Protein 3BZW (pdb70)

Nearest PDB structures (foldseek):
  3bzw-assembly3_F  TM=1.004E+00  e=1.629E-50  Bacteroides thetaiotaomicron VPI-5482
  3bzw-assembly1_A  TM=1.003E+00  e=1.807E-48  Bacteroides thetaiotaomicron VPI-5482
  7bxd-assembly1_A  TM=7.807E-01  e=1.929E-11  Collinsella aerofaciens ATCC 25986
  2qvc-assembly2_D  TM=4.920E-01  e=5.244E-02  Thermotoga maritima MSB8
  4wut-assembly1_A  TM=3.933E-01  e=1.556E+00  Allorhizobium ampelinum S4

B-factor: mean 10.1, std 5.98, range [1.0, 49.72]

Foldseek 3Di:
DDDQQQAQAEEEEEEALLQDCPNVHPQFDFLVNVCCVVRVYHYRYDYYHLDALLCLLVSLVVCCVPAVPRHQEYEHEQPNCQQVVQAADDQWDKDWDDDWDDDPHTDDIDIDIDGADPSHLNRSVVVNVVSNCVSCVPWAYEYEFYAQFAWAADDPVDTGHHQVDGHPNRHGSVSRRVSRVVVCVVPVHHYDHCRPQLPYLVVVPCQQWDDSVHGRGHGGNNSSNSNVSVVSSSPPHRPD/DDQQQAQAEEEEEEALLQDCPNVHPQFDFLVNVCCVVRVYHYDYDYYHLDALLCLLVSLVVCCVPQVVGHQEYEHEQPNCQQVVQAADDQWDKDWDDDWDDDPHTDDIDIDIDGADPRHLSNSVVVNVVSNCVSCVPWAYEYEFYAAFAWADDDPVDTGHHQVDGHPNRHGSVSRRVSRVVVCVVVPHHYDHCRPQLPYPVVVVCQQWDDPVHTRGHGGNVSSNSSVSVVSSSPDHRND/DDQQQALAEEEEEAALLQDCPNVHPQFDFLVNVCCVVRVYHYDYDYYHLDALLCLLVSLVVCCVPAVVGHQEYEHEQPSCQQVQQAADDQWDKDWDDDWDDDPHTDDTDIDIDGADPSHLNRSVVVNVVSNCVSCVPWAYEYEFYAQFAWADDDDPDTGHHQVDGHPNRHGSVSRRVSSVVCCVVVVHHYDHCNPQLPYPVVVPCQQWDDPVHTRGHGGNVVSNSNVSVVSSSPPHRPD/DDQQQAQAEEEEEEALQQDCPNVHPQFDFLVNVCCVVRVYHYDYDYYHLDALLCLLVSLVVCCVPQVPGHQEYEHEQPNCQQVQQAADDFWDKDWDDDFDDDPPTDGTDIDTDGADPSHLNRSVVVNVVSNCVSCVPWAYEYEFYAQFAWADDDPVDTGHHQVDGHPNRHGSVSRRVSRVVCCVVVVHHYDHCNPQLPYPVVVVCQQWDDPVHTRGHGGNVSSNSNVSVVSSSPPHRPD/DDQQQAQAEEEEEEELLQDCPNVHPQFDFLVNVCCVPRVYHYDYDYYHLDALLCLLVSLVVCCVPAVPGHQEYEYEQPSCQQVQQAADDQWDKDWDDDWDDDPHTDDIDIDIDGADPSHLSRSVNVNVVSNCVSCVPWAYEYEFAAAFAWAADDPVDTGHHQVDGHPNGHGSVSRRVSRVVVCVVVVHHYDHCNPQLPYPVVVVCQQCDDSVHGRGHGGNVSSNSNVSVVSSSPDHRPD/DDQQQAQAEEEEEEAPQQDPPLFDFLVNVCCVVRVYHYDYDYYHLDALLCLLVSLVVCCVPAVVGHLEYEYEQPSCQQVLQAADDQWDKDWDDDWDDDPHTDDIDIDIDGADPRHLSRSVNVNVVSNCVSCVPWAYEYEFYAAFAWADDDPVDTGHHQVDGHPNRHGSVSRRVSRVVVCVVVPHHYDHCNPQLPYPVVVVCQQWDDPVHTRGHGHNVSSNSNVSVVSSSPDHRPD

Radius of gyration: 35.02 Å; Cα contacts (8 Å, |Δi|>4): 3336; chains: 6; bounding box: 95×78×89 Å

CATH classification: 3.40.50.1110

Organism: Bacteroides thetaiotaomicron (strain ATCC 29148 / DSM 2079 / JCM 5827 / CCUG 10774 / NCTC 10582 / VPI-5482 / E50) (NCBI:txid226186)

Solvent-accessible surface area: 50795 Å² total

Secondary structure (DSSP, 8-state):
-PPPTTTT-EEEEE-STTT-TTTTGGG---HHHHHHHHH-PEEEE---TT--GGGHHHHHHHHHHHHTTT--EEEE--HHHHHTT-----SEEEEEEE---EE-----EEEEEEE---SSHHHHHHHHHHHHHHH-TTSEEEEEPPPP---EE-STTEEE--TTB--TTS--HHHHHHHHHHHIIIII--EE-HHHHT----GGGGGGEEETTTEEEEE-HHHHH-------GGGS-S--/---TTTT-EEEEE-STTT-TTTTGGGS--HHHHHHHHH--EEEE---TT--GGGHHHHHHHHHHHHTTT--EEEE--HHHHHTT-----SEEEEEEE---EE-----EEEEEEE--TTSHHHHHHHHHHHHHHH-TTSEEEEEPPPP---EE-STTEEE--TTB--TTS--HHHHHHHHHHHIIIII--EE-HHHHT----GGGGGGEEETTTEEEEE-HHHHH------GGGGS-S--/---TTTT-EEEEE-STTT-TTTTGGGS--HHHHHHHHH-PEEEE---TT--GGGHHHHHHHHHHHHTTT--EEEE--HHHHHTT-----SEEEEEEE---EE-----EEEEEEE--TTSHHHHHHHHHHHHHHH-TTSEEEEEPPPP---EE-STTEEE--TTB--TTS--HHHHHHHHHHHIIIII--EE-HHHHT----GGGGGGEEETTTEEEEE-HHHHH-------GGGS-S--/---TTTT-EEEEE-STTT-TTTTGGGS--HHHHHHHHH-PEEEE---TT--GGGHHHHHHHHHHHHTTT--EEEE--HHHHHTT-----SEEEEEEE---EE-----EEEEEEE--TTSHHHHHHHHHHHHHHH-TTSEEEEEPPPP---EE-STTEEE--TTB--TTS--HHHHHHHHHHHIIIII--EE-HHHHT----GGGGGGEEETTTEEEEE-HHHHH-------GGGS-S--/---TTTT-EEEEE-STTT-TTTTGGG---HHHHHHHHH-PEEEE---TT--GGGHHHHHHHHHHHHTTT--EEEE--HHHHHTT-----SEEEEEEE---EE-----EEEEEEE---SSHHHHHHHHHHHHHHH-TTSEEEEEPPPP---EEEETTEEE--TTB--TTS--HHHHHHHHHHHIIIII--EE-HHHHT----GGGGGGEEETTTEEEEE-HHHHH------GGGGS-S--/---TTTT-EEEEE-STTT-------HHHHHHHHH--EEEE---TT--GGGHHHHHHHHHHHHTTT--EEEE--HHHHHTT-----SEEEEEEE---EE-----EEEEEEE--TTSHHHHHHHHHHHHHHH-TTSEEEEEPPPP---EE-STTEEE--TTB--TTS--HHHHHHHHHHHIIIII--EE-HHHHT----GGGGGGEEETTTEEEEE-HHHHH-------GGGS-S--

InterPro domains:
  IPR013830 SGNH hydrolase-type esterase domain [PF13472] (51-268)
  IPR036514 SGNH hydrolase superfamily [G3DSA:3.40.50.1110] (39-285)
  IPR051532 Diverse Ester Hydrolysis Enzymes [PTHR30383] (6-278)

Structure (mmCIF, N/CA/C/O backbone):
data_3BZW
#
_entry.id   3BZW
#
_cell.length_a   104.225
_cell.length_b   107.548
_cell.length_c   144.919
_cell.angle_alpha   90.00
_cell.angle_beta   90.00
_cell.angle_gamma   90.00
#
_symmetry.space_group_name_H-M   'P 21 21 21'
#
loop_
_entity.id
_entity.type
_entity.pdbx_description
1 polymer 'Putative lipase'
2 non-polymer 'ACETATE ION'
3 non-polymer 'SULFATE ION'
4 water water
#
loop_
_atom_site.group_PDB
_atom_site.id
_atom_site.type_symbol
_atom_site.label_atom_id
_atom_site.label_alt_id
_atom_site.label_comp_id
_atom_site.label_asym_id
_atom_site.label_entity_id
_atom_site.label_seq_id
_atom_site.pdbx_PDB_ins_code
_atom_site.Cartn_x
_atom_site.Cartn_y
_atom_site.Cartn_z
_atom_site.occupancy
_atom_site.B_iso_or_equiv
_atom_site.auth_seq_id
_atom_site.auth_comp_id
_atom_site.auth_asym_id
_atom_site.auth_atom_id
_atom_site.pdbx_PDB_model_num
ATOM 1 N N . CYS A 1 19 ? -49.560 61.485 30.833 1.00 36.93 38 CYS A N 1
ATOM 2 C CA . CYS A 1 19 ? -48.991 61.976 32.121 1.00 37.45 38 CYS A CA 1
ATOM 3 C C . CYS A 1 19 ? -48.339 60.842 32.903 1.00 36.30 38 CYS A C 1
ATOM 4 O O . CYS A 1 19 ? -49.024 59.994 33.477 1.00 36.54 38 CYS A O 1
ATOM 7 N N . ILE A 1 20 ? -47.011 60.830 32.921 1.00 34.53 39 ILE A N 1
ATOM 8 C CA . ILE A 1 20 ? -46.267 59.805 33.641 1.00 32.31 39 ILE A CA 1
ATOM 9 C C . ILE A 1 20 ? -46.006 60.243 35.076 1.00 29.41 39 ILE A C 1
ATOM 10 O O . ILE A 1 20 ? -45.650 61.392 35.331 1.00 28.58 39 ILE A O 1
ATOM 15 N N . GLN A 1 21 ? -46.192 59.323 36.013 1.00 27.25 40 GLN A N 1
ATOM 16 C CA . GLN A 1 21 ? -45.962 59.616 37.420 1.00 25.04 40 GLN A CA 1
ATOM 17 C C . GLN A 1 21 ? -44.607 59.053 37.824 1.00 21.11 40 GLN A C 1
ATOM 18 O O . GLN A 1 21 ? -44.208 57.987 37.351 1.00 20.66 40 GLN A O 1
ATOM 24 N N . HIS A 1 22 ? -43.895 59.761 38.693 1.00 15.45 41 HIS A N 1
ATOM 25 C CA . HIS A 1 22 ? -42.589 59.287 39.127 1.00 11.94 41 HIS A CA 1
ATOM 26 C C . HIS A 1 22 ? -42.749 57.921 39.793 1.00 10.30 41 HIS A C 1
ATOM 27 O O . HIS A 1 22 ? -43.503 57.777 40.752 1.00 9.41 41 HIS A O 1
ATOM 34 N N . PRO A 1 23 ? -42.037 56.899 39.286 1.00 10.17 42 PRO A N 1
ATOM 35 C CA . PRO A 1 23 ? -42.093 55.531 39.818 1.00 9.53 42 PRO A CA 1
ATOM 36 C C . PRO A 1 23 ? -41.700 55.334 41.282 1.00 9.54 42 PRO A C 1
ATOM 37 O O . PRO A 1 23 ? -41.991 54.288 41.866 1.00 9.03 42 PRO A O 1
ATOM 41 N N . TRP A 1 24 ? -41.040 56.325 41.877 1.00 7.68 43 TRP A N 1
ATOM 42 C CA . TRP A 1 24 ? -40.623 56.217 43.273 1.00 7.77 43 TRP A CA 1
ATOM 43 C C . TRP A 1 24 ? -41.565 56.977 44.208 1.00 6.87 43 TRP A C 1
ATOM 44 O O . TRP A 1 24 ? -41.429 56.918 45.428 1.00 5.75 43 TRP A O 1
ATOM 55 N N . GLN A 1 25 ? -42.528 57.679 43.623 1.00 8.23 44 GLN A N 1
ATOM 56 C CA . GLN A 1 25 ? -43.501 58.451 44.386 1.00 9.94 44 GLN A CA 1
ATOM 57 C C . GLN A 1 25 ? -44.213 57.599 45.434 1.00 9.79 44 GLN A C 1
ATOM 58 O O . GLN A 1 25 ? -44.773 56.556 45.109 1.00 9.37 44 GLN A O 1
ATOM 64 N N . GLY A 1 26 ? -44.177 58.052 46.687 1.00 9.41 45 GLY A N 1
ATOM 65 C CA . GLY A 1 26 ? -44.842 57.349 47.775 1.00 9.99 45 GLY A CA 1
ATOM 66 C C . GLY A 1 26 ? -44.257 56.018 48.211 1.00 9.95 45 GLY A C 1
ATOM 67 O O . GLY A 1 26 ? -44.838 55.336 49.051 1.00 8.45 45 GLY A O 1
ATOM 68 N N . LYS A 1 27 ? -43.107 55.644 47.661 1.00 9.25 46 LYS A N 1
ATOM 69 C CA . LYS A 1 27 ? -42.490 54.371 48.013 1.00 8.64 46 LYS A CA 1
ATOM 70 C C . LYS A 1 27 ? -41.656 54.428 49.290 1.00 8.56 46 LYS A C 1
ATOM 71 O O . LYS A 1 27 ? -41.325 55.504 49.788 1.00 7.29 46 LYS A O 1
ATOM 77 N N . LYS A 1 28 ? -41.329 53.255 49.821 1.00 7.76 47 LYS A N 1
ATOM 78 C CA . LYS A 1 28 ? -40.523 53.171 51.027 1.00 8.04 47 LYS A CA 1
ATOM 79 C C . LYS A 1 28 ? -39.145 52.685 50.606 1.00 8.73 47 LYS A C 1
ATOM 80 O O . LYS A 1 28 ? -39.007 51.623 49.996 1.00 7.01 47 LYS A O 1
ATOM 86 N N . VAL A 1 29 ? -38.128 53.476 50.927 1.00 7.64 48 VAL A N 1
ATOM 87 C CA . VAL A 1 29 ? -36.764 53.158 50.526 1.00 6.70 48 VAL A CA 1
ATOM 88 C C . VAL A 1 29 ? -35.761 52.984 51.657 1.00 6.87 48 VAL A C 1
ATOM 89 O O . VAL A 1 29 ? -35.745 53.749 52.623 1.00 7.56 48 VAL A O 1
ATOM 93 N N . GLY A 1 30 ? -34.918 51.966 51.524 1.00 6.10 49 GLY A N 1
ATOM 94 C CA . GLY A 1 30 ? -33.888 51.727 52.515 1.00 7.26 49 GLY A CA 1
ATOM 95 C C . GLY A 1 30 ? -32.616 52.391 52.025 1.00 7.17 49 GLY A C 1
ATOM 96 O O . GLY A 1 30 ? -32.226 52.199 50.874 1.00 8.50 49 GLY A O 1
ATOM 97 N N . TYR A 1 31 ? -31.971 53.181 52.878 1.00 6.18 50 TYR A N 1
ATOM 98 C CA . TYR A 1 31 ? -30.742 53.862 52.484 1.00 6.00 50 TYR A CA 1
ATOM 99 C C . TYR A 1 31 ? -29.534 53.316 53.237 1.00 6.08 50 TYR A C 1
ATOM 100 O O . TYR A 1 31 ? -29.390 53.519 54.444 1.00 5.11 50 TYR A O 1
ATOM 109 N N . ILE A 1 32 ? -28.664 52.628 52.506 1.00 5.56 51 ILE A N 1
ATOM 110 C CA . ILE A 1 32 ? -27.465 52.024 53.072 1.00 4.80 51 ILE A CA 1
ATOM 111 C C . ILE A 1 32 ? -26.230 52.849 52.722 1.00 4.20 51 ILE A C 1
ATOM 112 O O . ILE A 1 32 ? -26.080 53.293 51.582 1.00 3.21 51 ILE A O 1
ATOM 117 N N . GLY A 1 33 ? -25.353 53.070 53.701 1.00 4.06 52 GLY A N 1
ATOM 118 C CA . GLY A 1 33 ? -24.152 53.843 53.422 1.00 4.42 52 GLY A CA 1
ATOM 119 C C . GLY A 1 33 ? -23.298 54.291 54.599 1.00 4.86 52 GLY A C 1
ATOM 120 O O . GLY A 1 33 ? -23.167 53.585 55.603 1.00 4.26 52 GLY A O 1
ATOM 121 N N . ASP A 1 34 ? -22.710 55.479 54.465 1.00 4.39 53 ASP A N 1
ATOM 122 C CA . ASP A 1 34 ? -21.836 56.032 55.493 1.00 5.43 53 ASP A CA 1
ATOM 123 C C . ASP A 1 34 ? -22.325 57.361 56.069 1.00 4.86 53 ASP A C 1
ATOM 124 O O . ASP A 1 34 ? -23.525 57.620 56.123 1.00 5.46 53 ASP A O 1
ATOM 129 N N . SER A 1 35 ? -21.391 58.205 56.500 1.00 5.79 54 SER A N 1
ATOM 130 C CA . SER A 1 35 ? -21.752 59.487 57.104 1.00 6.92 54 SER A CA 1
ATOM 131 C C . SER A 1 35 ? -22.551 60.420 56.201 1.00 6.97 54 SER A C 1
ATOM 132 O O . SER A 1 35 ? -23.359 61.217 56.683 1.00 7.32 54 SER A O 1
ATOM 135 N N . ILE A 1 36 ? -22.333 60.331 54.896 1.00 6.94 55 ILE A N 1
ATOM 136 C CA . ILE A 1 36 ? -23.051 61.199 53.972 1.00 6.73 55 ILE A CA 1
ATOM 137 C C . ILE A 1 36 ? -24.540 60.842 53.955 1.00 6.09 55 ILE A C 1
ATOM 138 O O . ILE A 1 36 ? -25.376 61.625 53.502 1.00 6.51 55 ILE A O 1
ATOM 143 N N . THR A 1 37 ? -24.862 59.668 54.488 1.00 4.84 56 THR A N 1
ATOM 144 C CA . THR A 1 37 ? -26.241 59.195 54.570 1.00 5.79 56 THR A CA 1
ATOM 145 C C . THR A 1 37 ? -26.736 59.231 56.029 1.00 7.06 56 THR A C 1
ATOM 146 O O . THR A 1 37 ? -27.931 59.396 56.289 1.00 8.85 56 THR A O 1
ATOM 150 N N . ASP A 1 38 ? -25.800 59.089 56.965 1.00 6.04 57 ASP A N 1
ATOM 151 C CA . ASP A 1 38 ? -26.082 59.092 58.407 1.00 6.09 57 ASP A CA 1
ATOM 152 C C . ASP A 1 38 ? -26.840 60.351 58.847 1.00 5.55 57 ASP A C 1
ATOM 153 O O . ASP A 1 38 ? -26.399 61.475 58.596 1.00 4.89 57 ASP A O 1
ATOM 158 N N . PRO A 1 39 ? -27.993 60.179 59.513 1.00 7.26 58 PRO A N 1
ATOM 159 C CA . PRO A 1 39 ? -28.771 61.337 59.972 1.00 8.40 58 PRO A CA 1
ATOM 160 C C . PRO A 1 39 ? -27.979 62.186 60.967 1.00 8.87 58 PRO A C 1
ATOM 161 O O . PRO A 1 39 ? -28.222 63.384 61.107 1.00 8.67 58 PRO A O 1
ATOM 165 N N . ASN A 1 40 ? -27.029 61.552 61.649 1.00 8.91 59 ASN A N 1
ATOM 166 C CA . ASN A 1 40 ? -26.211 62.216 62.662 1.00 11.71 59 ASN A CA 1
ATOM 167 C C . ASN A 1 40 ? -25.048 63.064 62.153 1.00 11.71 59 ASN A C 1
ATOM 168 O O . ASN A 1 40 ? -24.380 63.728 62.947 1.00 10.31 59 ASN A O 1
ATOM 173 N N . CYS A 1 4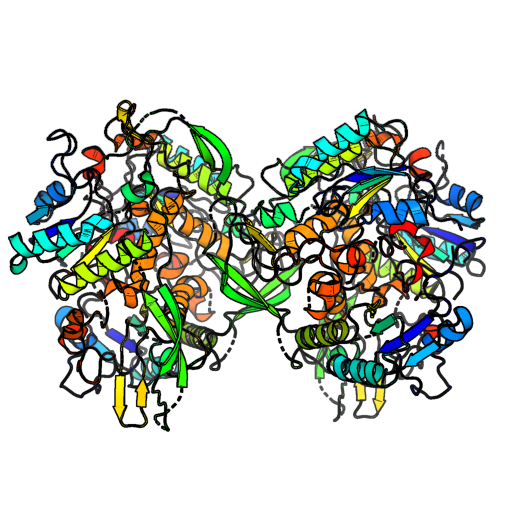1 ? -24.794 63.044 60.847 1.00 10.81 60 CYS A N 1
ATOM 174 C CA . CYS A 1 41 ? -23.682 63.817 60.295 1.00 10.38 60 CYS A CA 1
ATOM 175 C C . CYS A 1 41 ? -23.883 65.304 60.579 1.00 9.24 60 CYS A C 1
ATOM 176 O O . CYS A 1 41 ? -24.709 65.955 59.943 1.00 8.94 60 CYS A O 1
ATOM 179 N N . TYR A 1 42 ? -23.116 65.831 61.533 1.00 7.41 61 TYR A N 1
ATOM 180 C CA . TYR A 1 42 ? -23.211 67.233 61.947 1.00 7.38 61 TYR A CA 1
ATOM 181 C C . TYR A 1 42 ? -24.609 67.538 62.492 1.00 7.88 61 TYR A C 1
ATOM 182 O O . TYR A 1 42 ? -25.079 68.677 62.457 1.00 8.35 61 TYR A O 1
ATOM 191 N N . GLY A 1 43 ? -25.259 66.497 63.007 1.00 8.07 62 GLY A N 1
ATOM 192 C CA . GLY A 1 43 ? -26.589 66.638 63.571 1.00 8.68 62 GLY A CA 1
ATOM 193 C C . GLY A 1 43 ? -27.593 67.308 62.656 1.00 9.17 62 GLY A C 1
ATOM 194 O O . GLY A 1 43 ? -27.728 66.945 61.487 1.00 8.43 62 GLY A O 1
ATOM 195 N N . ASP A 1 44 ? -28.298 68.295 63.194 1.00 8.55 63 ASP A N 1
ATOM 196 C CA . ASP A 1 44 ? -29.302 69.019 62.430 1.00 10.65 63 ASP A CA 1
ATOM 197 C C . ASP A 1 44 ? -28.722 70.131 61.567 1.00 8.81 63 ASP A C 1
ATOM 198 O O . ASP A 1 44 ? -29.468 70.900 60.964 1.00 8.22 63 ASP A O 1
ATOM 203 N N . ASN A 1 45 ? -27.397 70.227 61.510 1.00 7.51 64 ASN A N 1
ATOM 204 C CA . ASN A 1 45 ? -26.769 71.255 60.690 1.00 6.99 64 ASN A CA 1
ATOM 205 C C . ASN A 1 45 ? -26.858 70.895 59.211 1.00 7.18 64 ASN A C 1
ATOM 206 O O . ASN A 1 45 ? -26.669 71.748 58.341 1.00 6.63 64 ASN A O 1
ATOM 211 N N . ILE A 1 46 ? -27.147 69.628 58.938 1.00 5.51 65 ILE A N 1
ATOM 212 C CA . ILE A 1 46 ? -27.265 69.145 57.568 1.00 5.88 65 ILE A CA 1
ATOM 213 C C . ILE A 1 46 ? -28.568 68.387 57.333 1.00 7.09 65 ILE A C 1
ATOM 214 O O . ILE A 1 46 ? -28.905 67.468 58.079 1.00 6.96 65 ILE A O 1
ATOM 219 N N . LYS A 1 47 ? -29.300 68.791 56.299 1.00 7.06 66 LYS A N 1
ATOM 220 C CA . LYS A 1 47 ? -30.535 68.113 55.921 1.00 7.72 66 LYS A CA 1
ATOM 221 C C . LYS A 1 47 ? -30.068 67.149 54.833 1.00 7.06 66 LYS A C 1
ATOM 222 O O . LYS A 1 47 ? -29.514 67.577 53.816 1.00 5.83 66 LYS A O 1
ATOM 228 N N . LYS A 1 48 ? -30.275 65.854 55.056 1.00 5.90 67 LYS A N 1
ATOM 229 C CA . LYS A 1 48 ? -29.823 64.832 54.112 1.00 6.82 67 LYS A CA 1
ATOM 230 C C . LYS A 1 48 ? -30.695 64.600 52.877 1.00 6.95 67 LYS A C 1
ATOM 231 O O . LYS A 1 48 ? -31.895 64.889 52.876 1.00 5.30 67 LYS A O 1
ATOM 237 N N . TYR A 1 49 ? -30.073 64.063 51.830 1.00 5.34 68 TYR A N 1
ATOM 238 C CA . TYR A 1 49 ? -30.763 63.821 50.570 1.00 5.70 68 TYR A CA 1
ATOM 239 C C . TYR A 1 49 ? -32.059 63.022 50.693 1.00 4.51 68 TYR A C 1
ATOM 240 O O . TYR A 1 49 ? -33.035 63.320 50.004 1.00 5.41 68 TYR A O 1
ATOM 249 N N . TRP A 1 50 ? -32.087 62.019 51.564 1.00 3.47 69 TRP A N 1
ATOM 250 C CA . TRP A 1 50 ? -33.302 61.227 51.721 1.00 5.72 69 TRP A CA 1
ATOM 251 C C . TRP A 1 50 ? -34.421 62.022 52.390 1.00 6.12 69 TRP A C 1
ATOM 252 O O . TRP A 1 50 ? -35.599 61.678 52.273 1.00 4.76 69 TRP A O 1
ATOM 263 N N . ASP A 1 51 ? -34.050 63.092 53.087 1.00 6.21 70 ASP A N 1
ATOM 264 C CA . ASP A 1 51 ? -35.030 63.938 53.757 1.00 8.80 70 ASP A CA 1
ATOM 265 C C . ASP A 1 51 ? -35.729 64.795 52.696 1.00 9.03 70 ASP A C 1
ATOM 266 O O . ASP A 1 51 ? -36.925 65.076 52.788 1.00 7.26 70 ASP A O 1
ATOM 271 N N . PHE A 1 52 ? -34.971 65.209 51.685 1.00 8.29 71 PHE A N 1
ATOM 272 C CA . PHE A 1 52 ? -35.529 66.005 50.599 1.00 7.27 71 PHE A CA 1
ATOM 273 C C . PHE A 1 52 ? -36.440 65.132 49.744 1.00 8.36 71 PHE A C 1
ATOM 274 O O . PHE A 1 52 ? -37.489 65.582 49.281 1.00 7.96 71 PHE A O 1
ATOM 282 N N . LEU A 1 53 ? -36.038 63.883 49.536 1.00 6.84 72 LEU A N 1
ATOM 283 C CA . LEU A 1 53 ? -36.839 62.962 48.739 1.00 7.67 72 LEU A CA 1
ATOM 284 C C . LEU A 1 53 ? -38.135 62.633 49.471 1.00 7.85 72 LEU A C 1
ATOM 285 O O . LEU A 1 53 ? -39.174 62.408 48.846 1.00 6.83 72 LEU A O 1
ATOM 290 N N . LYS A 1 54 ? -38.070 62.607 50.798 1.00 8.25 73 LYS A N 1
ATOM 291 C CA . LYS A 1 54 ? -39.252 62.336 51.604 1.00 10.08 73 LYS A CA 1
ATOM 292 C C . LYS A 1 54 ? -40.250 63.458 51.338 1.00 11.44 73 LYS A C 1
ATOM 293 O O . LYS A 1 54 ? -41.440 63.228 51.126 1.00 12.07 73 LYS A O 1
ATOM 299 N N . GLU A 1 55 ? -39.729 64.678 51.341 1.00 13.01 74 GLU A N 1
ATOM 300 C CA . GLU A 1 55 ? -40.499 65.896 51.121 1.00 15.30 74 GLU A CA 1
ATOM 301 C C . GLU A 1 55 ? -41.055 66.043 49.704 1.00 14.44 74 GLU A C 1
ATOM 302 O O . GLU A 1 55 ? -42.236 66.340 49.521 1.00 13.67 74 GLU A O 1
ATOM 308 N N . TRP A 1 56 ? -40.200 65.824 48.710 1.00 11.71 75 TRP A N 1
ATOM 309 C CA . TRP A 1 56 ? -40.586 65.980 47.311 1.00 10.40 75 TRP A CA 1
ATOM 310 C C . TRP A 1 56 ? -41.385 64.844 46.688 1.00 10.58 75 TRP A C 1
ATOM 311 O O . TRP A 1 56 ? -42.264 65.083 45.860 1.00 8.71 75 TRP A O 1
ATOM 322 N N . LEU A 1 57 ? -41.073 63.610 47.070 1.00 9.41 76 LEU A N 1
ATOM 323 C CA . LEU A 1 57 ? -41.751 62.455 46.494 1.00 9.53 76 LEU A CA 1
ATOM 324 C C . LEU A 1 57 ? -42.541 61.604 47.479 1.00 8.67 76 LEU A C 1
ATOM 325 O O . LEU A 1 57 ? -43.100 60.575 47.099 1.00 10.15 76 LEU A O 1
ATOM 330 N N . GLY A 1 58 ? -42.590 62.032 48.735 1.00 8.99 77 GLY A N 1
ATOM 331 C CA . GLY A 1 58 ? -43.323 61.27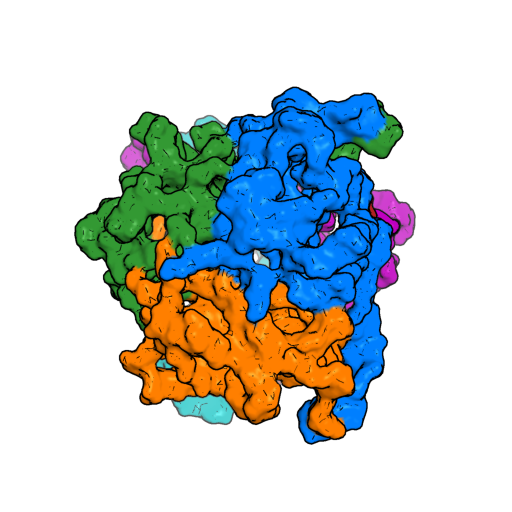9 49.738 1.00 8.66 77 GLY A CA 1
ATOM 332 C C . GLY A 1 58 ? -42.719 59.911 49.992 1.00 8.86 77 GLY A C 1
ATOM 333 O O . GLY A 1 58 ? -43.434 58.948 50.290 1.00 7.48 77 GLY A O 1
ATOM 334 N N . ILE A 1 59 ? -41.398 59.824 49.879 1.00 6.20 78 ILE A N 1
ATOM 335 C CA . ILE A 1 59 ? -40.686 58.566 50.085 1.00 6.36 78 ILE A CA 1
ATOM 336 C C . ILE A 1 59 ? -40.305 58.359 51.550 1.00 5.46 78 ILE A C 1
ATOM 337 O O . ILE A 1 59 ? -39.595 59.175 52.133 1.00 5.86 78 ILE A O 1
ATOM 342 N N . THR A 1 60 ? -40.786 57.267 52.143 1.00 6.48 79 THR A N 1
ATOM 343 C CA . THR A 1 60 ? -40.478 56.954 53.536 1.00 6.13 79 THR A CA 1
ATOM 344 C C . THR A 1 60 ? -39.062 56.393 53.595 1.00 6.71 79 THR A C 1
ATOM 345 O O . THR A 1 60 ? -38.753 55.392 52.952 1.00 6.87 79 THR A O 1
ATOM 349 N N . PRO A 1 61 ? -38.182 57.034 54.374 1.00 5.89 80 PRO A N 1
ATOM 350 C CA . PRO A 1 61 ? -36.804 56.554 54.467 1.00 7.15 80 PRO A CA 1
ATOM 351 C C . PRO A 1 61 ? -36.479 55.646 55.652 1.00 7.50 80 PRO A C 1
ATOM 352 O O . PRO A 1 61 ? -36.814 55.951 56.793 1.00 7.93 80 PRO A O 1
ATOM 356 N N . PHE A 1 62 ? -35.837 54.521 55.364 1.00 6.47 81 PHE A N 1
ATOM 357 C CA . PHE A 1 62 ? -35.385 53.601 56.399 1.00 6.37 81 PHE A CA 1
ATOM 358 C C . PHE A 1 62 ? -33.868 53.742 56.236 1.00 6.94 81 PHE A C 1
ATOM 359 O O . PHE A 1 62 ? -33.263 53.120 55.361 1.00 4.50 81 PHE A O 1
ATOM 367 N N . VAL A 1 63 ? -33.266 54.582 57.071 1.00 5.27 82 VAL A N 1
ATOM 368 C CA . VAL A 1 63 ? -31.836 54.872 56.978 1.00 7.69 82 VAL A CA 1
ATOM 369 C C . VAL A 1 63 ? -30.930 54.054 57.883 1.00 8.30 82 VAL A C 1
ATOM 370 O O . VAL A 1 63 ? -31.118 54.009 59.100 1.00 9.27 82 VAL A O 1
ATOM 374 N N . TYR A 1 64 ? -29.925 53.426 57.281 1.00 5.71 83 TYR A N 1
ATOM 375 C CA . TYR A 1 64 ? -28.992 52.601 58.029 1.00 6.54 83 TYR A CA 1
ATOM 376 C C . TYR A 1 64 ? -27.545 53.062 57.914 1.00 7.16 83 TYR A C 1
ATOM 377 O O . TYR A 1 64 ? -26.661 52.527 58.581 1.00 5.38 83 TYR A O 1
ATOM 386 N N . GLY A 1 65 ? -27.310 54.072 57.081 1.00 7.71 84 GLY A N 1
ATOM 387 C CA . GLY A 1 65 ? -25.960 54.582 56.920 1.00 6.47 84 GLY A CA 1
ATOM 388 C C . GLY A 1 65 ? -25.393 55.090 58.233 1.00 7.86 84 GLY A C 1
ATOM 389 O O . GLY A 1 65 ? -26.084 55.748 59.010 1.00 6.28 84 GLY A O 1
ATOM 390 N N . ILE A 1 66 ? -24.126 54.784 58.483 1.00 6.55 85 ILE A N 1
ATOM 391 C CA . ILE A 1 66 ? -23.465 55.213 59.707 1.00 7.22 85 ILE A CA 1
ATOM 392 C C . ILE A 1 66 ? -22.081 55.766 59.391 1.00 8.04 85 ILE A C 1
ATOM 393 O O . ILE A 1 66 ? -21.360 55.220 58.556 1.00 6.66 85 ILE A O 1
ATOM 398 N N . SER A 1 67 ? -21.721 56.848 60.070 1.00 8.75 86 SER A N 1
ATOM 399 C CA . SER A 1 67 ? -20.434 57.493 59.871 1.00 8.80 86 SER A CA 1
ATOM 400 C C . SER A 1 67 ? -19.256 56.528 59.906 1.00 9.05 86 SER A C 1
ATOM 401 O O . SER A 1 67 ? -19.145 55.697 60.811 1.00 6.76 86 SER A O 1
ATOM 404 N N . GLY A 1 68 ? -18.391 56.641 58.901 1.00 8.17 87 GLY A N 1
ATOM 405 C CA . GLY A 1 68 ? -17.202 55.810 58.823 1.00 8.16 87 GLY A CA 1
ATOM 406 C C . GLY A 1 68 ? -17.321 54.385 58.309 1.00 8.43 87 GLY A C 1
ATOM 407 O O . GLY A 1 68 ? -16.303 53.705 58.167 1.00 7.51 87 GLY A O 1
ATOM 408 N N . ARG A 1 69 ? -18.530 53.916 58.019 1.00 6.70 88 ARG A N 1
ATOM 409 C CA . ARG A 1 69 ? -18.679 52.546 57.540 1.00 6.06 88 ARG A CA 1
ATOM 410 C C . ARG A 1 69 ? -18.173 52.345 56.116 1.00 6.27 88 ARG A C 1
ATOM 411 O O . ARG A 1 69 ? -18.140 53.279 55.307 1.00 4.21 88 ARG A O 1
ATOM 419 N N . GLN A 1 70 ? -17.773 51.111 55.829 1.00 7.44 89 GLN A N 1
ATOM 420 C CA . GLN A 1 70 ? -17.236 50.735 54.525 1.00 7.61 89 GLN A CA 1
ATOM 421 C C . GLN A 1 70 ? -18.104 49.659 53.878 1.00 6.84 89 GLN A C 1
ATOM 422 O O . GLN A 1 70 ? -19.090 49.214 54.466 1.00 7.36 89 GLN A O 1
ATOM 428 N N . TRP A 1 71 ? -17.738 49.234 52.672 1.00 4.30 90 TRP A N 1
ATOM 429 C CA . TRP A 1 71 ? -18.519 48.218 51.979 1.00 4.71 90 TRP A CA 1
ATOM 430 C C . TRP A 1 71 ? -18.646 46.899 52.734 1.00 4.20 90 TRP A C 1
ATOM 431 O O . TRP A 1 71 ? -19.512 46.085 52.409 1.00 5.01 90 TRP A O 1
ATOM 442 N N . ASP A 1 72 ? -17.810 46.681 53.747 1.00 5.69 91 ASP A N 1
ATOM 443 C CA . ASP A 1 72 ? -17.896 45.433 54.506 1.00 7.39 91 ASP A CA 1
ATOM 444 C C . ASP A 1 72 ? -19.090 45.449 55.458 1.00 6.82 91 ASP A C 1
ATOM 445 O O . ASP A 1 72 ? -19.459 44.418 56.023 1.00 6.81 91 ASP A O 1
ATOM 450 N N . ASP A 1 73 ? -19.706 46.618 55.607 1.00 6.70 92 ASP A N 1
ATOM 451 C CA . ASP A 1 73 ? -20.850 46.777 56.498 1.00 7.79 92 ASP A CA 1
ATOM 452 C C . ASP A 1 73 ? -22.192 46.699 55.763 1.00 7.10 92 ASP A C 1
ATOM 453 O O . ASP A 1 73 ? -23.249 46.800 56.385 1.00 7.62 92 ASP A O 1
ATOM 458 N N . VAL A 1 74 ? -22.153 46.505 54.447 1.00 4.79 93 VAL A N 1
ATOM 459 C CA . VAL A 1 74 ? -23.383 46.428 53.659 1.00 5.90 93 VAL A CA 1
ATOM 460 C C . VAL A 1 74 ? -24.296 45.269 54.074 1.00 5.23 93 VAL A C 1
ATOM 461 O O . VAL A 1 74 ? -25.505 45.448 54.197 1.00 4.02 93 VAL A O 1
ATOM 465 N N . PRO A 1 75 ? -23.736 44.064 54.283 1.00 6.53 94 PRO A N 1
ATOM 466 C CA . PRO A 1 75 ? -24.584 42.939 54.691 1.00 6.09 94 PRO A CA 1
ATOM 467 C C . PRO A 1 75 ? -25.306 43.210 56.016 1.00 6.29 94 PRO A C 1
ATOM 468 O O . PRO A 1 75 ? -26.496 42.926 56.150 1.00 6.10 94 PRO A O 1
ATOM 472 N N . ARG A 1 76 ? -24.582 43.755 56.991 1.00 5.40 95 ARG A N 1
ATOM 473 C CA . ARG A 1 76 ? -25.168 44.049 58.299 1.00 7.42 95 ARG A CA 1
ATOM 474 C C . ARG A 1 76 ? -26.299 45.065 58.186 1.00 6.21 95 ARG A C 1
ATOM 475 O O . ARG A 1 76 ? -27.343 44.917 58.823 1.00 5.75 95 ARG A O 1
ATOM 483 N N . GLN A 1 77 ? -26.089 46.105 57.386 1.00 5.47 96 GLN A N 1
ATOM 484 C CA . GLN A 1 77 ? -27.123 47.115 57.216 1.00 5.15 96 GLN A CA 1
ATOM 485 C C . GLN A 1 77 ? -28.319 46.527 56.468 1.00 4.18 96 GLN A C 1
ATOM 486 O O . GLN A 1 77 ? -29.465 46.836 56.784 1.00 5.23 96 GLN A O 1
ATOM 492 N N . ALA A 1 78 ? -28.051 45.673 55.484 1.00 5.41 97 ALA A N 1
ATOM 493 C CA . ALA A 1 78 ? -29.126 45.050 54.715 1.00 6.39 97 ALA A CA 1
ATOM 494 C C . ALA A 1 78 ? -29.928 44.119 55.619 1.00 7.02 97 ALA A C 1
ATOM 495 O O . ALA A 1 78 ? -31.154 44.058 55.536 1.00 6.60 97 ALA A O 1
ATOM 497 N N . GLU A 1 79 ? -29.223 43.393 56.478 1.00 7.99 98 GLU A N 1
ATOM 498 C CA . GLU A 1 79 ? -29.863 42.465 57.408 1.00 9.39 98 GLU A CA 1
ATOM 499 C C . GLU A 1 79 ? -30.749 43.204 58.403 1.00 9.10 98 GLU A C 1
ATOM 500 O O . GLU A 1 79 ? -31.843 42.742 58.730 1.00 8.03 98 GLU A O 1
ATOM 506 N N . LYS A 1 80 ? -30.278 44.352 58.882 1.00 7.89 99 LYS A N 1
ATOM 507 C CA . LYS A 1 80 ? -31.048 45.127 59.842 1.00 9.90 99 LYS A CA 1
ATOM 508 C C . LYS A 1 80 ? -32.289 45.691 59.159 1.00 8.74 99 LYS A C 1
ATOM 509 O O . LYS A 1 80 ? -33.368 45.740 59.751 1.00 10.37 99 LYS A O 1
ATOM 515 N N . LEU A 1 81 ? -32.133 46.110 57.909 1.00 6.96 100 LEU A N 1
ATOM 516 C CA . LEU A 1 81 ? -33.247 46.644 57.138 1.00 7.16 100 LEU A CA 1
ATOM 517 C C . LEU A 1 81 ? -34.311 45.559 56.977 1.00 7.48 100 LEU A C 1
ATOM 518 O O . LEU A 1 81 ? -35.498 45.812 57.170 1.00 9.06 100 LEU A O 1
ATOM 523 N N . LYS A 1 82 ? -33.877 44.351 56.628 1.00 8.35 101 LYS A N 1
ATOM 524 C CA . LYS A 1 82 ? -34.790 43.223 56.442 1.00 9.44 101 LYS A CA 1
ATOM 525 C C . LYS A 1 82 ? -35.532 42.935 57.745 1.00 10.06 101 LYS A C 1
ATOM 526 O O . LYS A 1 82 ? -36.756 42.785 57.764 1.00 11.21 101 LYS A O 1
ATOM 532 N N . LYS A 1 83 ? -34.778 42.868 58.834 1.00 9.78 102 LYS A N 1
ATOM 533 C CA . LYS A 1 83 ? -35.340 42.591 60.150 1.00 11.80 102 LYS A CA 1
ATOM 534 C C . LYS A 1 83 ? -36.386 43.613 60.591 1.00 11.64 102 LYS A C 1
ATOM 535 O O . LYS A 1 83 ? -37.494 43.254 60.988 1.00 9.77 102 LYS A O 1
ATOM 541 N N . GLU A 1 84 ? -36.035 44.890 60.510 1.00 10.44 103 GLU A N 1
ATOM 542 C CA . GLU A 1 84 ? -36.935 45.943 60.957 1.00 11.29 103 GLU A CA 1
ATOM 543 C C . GLU A 1 84 ? -38.019 46.394 59.980 1.00 11.63 103 GLU A C 1
ATOM 544 O O . GLU A 1 84 ? -39.086 46.827 60.413 1.00 11.22 103 GLU A O 1
ATOM 550 N N . HIS A 1 85 ? -37.767 46.294 58.675 1.00 10.72 104 HIS A N 1
ATOM 551 C CA . HIS A 1 85 ? -38.753 46.742 57.690 1.00 11.33 104 HIS A CA 1
ATOM 552 C C . HIS A 1 85 ? -38.903 45.846 56.464 1.00 11.59 104 HIS A C 1
ATOM 553 O O . HIS A 1 85 ? -39.383 46.293 55.420 1.00 12.47 104 HIS A O 1
ATOM 560 N N . GLY A 1 86 ? -38.502 44.589 56.594 1.00 11.33 105 GLY A N 1
ATOM 561 C CA . GLY A 1 86 ? -38.591 43.663 55.480 1.00 14.27 105 GLY A CA 1
ATOM 562 C C . GLY A 1 86 ? -39.897 43.684 54.706 1.00 14.73 105 GLY A C 1
ATOM 563 O O . GLY A 1 86 ? -39.889 43.692 53.475 1.00 15.34 105 GLY A O 1
ATOM 564 N N . GLY A 1 87 ? -41.021 43.701 55.416 1.00 15.05 106 GLY A N 1
ATOM 565 C CA . GLY A 1 87 ? -42.308 43.696 54.743 1.00 15.04 106 GLY A CA 1
ATOM 566 C C . GLY A 1 87 ? -42.814 45.041 54.262 1.00 15.40 106 GLY A C 1
ATOM 567 O O . GLY A 1 87 ? -43.873 45.115 53.640 1.00 15.62 106 GLY A O 1
ATOM 568 N N . GLU A 1 88 ? -42.065 46.103 54.539 1.00 14.31 107 GLU A N 1
ATOM 569 C CA . GLU A 1 88 ? -42.466 47.451 54.134 1.00 15.71 107 GLU A CA 1
ATOM 570 C C . GLU A 1 88 ? -41.632 48.033 52.995 1.00 13.21 107 GLU A C 1
ATOM 571 O O . GLU A 1 88 ? -42.152 48.743 52.137 1.00 12.42 107 GLU A O 1
ATOM 577 N N . VAL A 1 89 ? -40.337 47.738 52.997 1.00 11.60 108 VAL A N 1
ATOM 578 C CA . VAL A 1 89 ? -39.431 48.295 51.992 1.00 9.19 108 VAL A CA 1
ATOM 579 C C . VAL A 1 89 ? -39.753 47.932 50.542 1.00 9.27 108 VAL A C 1
ATOM 580 O O . VAL A 1 89 ? -40.101 46.789 50.234 1.00 8.88 108 VAL A O 1
ATOM 584 N N . ASP A 1 90 ? -39.642 48.926 49.661 1.00 8.20 109 ASP A N 1
ATOM 585 C CA . ASP A 1 90 ? -39.915 48.756 48.233 1.00 8.44 109 ASP A CA 1
ATOM 586 C C . ASP A 1 90 ? -38.650 48.781 47.388 1.00 7.73 109 ASP A C 1
ATOM 587 O O . ASP A 1 90 ? -38.551 48.081 46.384 1.00 6.47 109 ASP A O 1
ATOM 592 N N . ALA A 1 91 ? -37.691 49.608 47.782 1.00 8.65 110 ALA A N 1
ATOM 593 C CA . ALA A 1 91 ? -36.439 49.717 47.039 1.00 7.94 110 ALA A CA 1
ATOM 594 C C . ALA A 1 91 ? -35.281 49.992 47.988 1.00 8.47 110 ALA A C 1
ATOM 595 O O . ALA A 1 91 ? -35.485 50.358 49.146 1.00 8.28 110 ALA A O 1
ATOM 597 N N . ILE A 1 92 ? -34.066 49.822 47.483 1.00 9.02 111 ILE A N 1
ATOM 598 C CA . ILE A 1 92 ? -32.868 50.017 48.286 1.00 9.14 111 ILE A CA 1
ATOM 599 C C . ILE A 1 92 ? -31.768 50.741 47.526 1.00 7.82 111 ILE A C 1
ATOM 600 O O . ILE A 1 92 ? -31.453 50.392 46.388 1.00 8.35 111 ILE A O 1
ATOM 605 N N . LEU A 1 93 ? -31.197 51.757 48.161 1.00 6.82 112 LEU A N 1
ATOM 606 C CA . LEU A 1 93 ? -30.096 52.507 47.574 1.00 6.94 112 LEU A CA 1
ATOM 607 C C . LEU A 1 93 ? -28.848 52.238 48.408 1.00 7.06 112 LEU A C 1
ATOM 608 O O . LEU A 1 93 ? -28.893 52.284 49.643 1.00 6.19 112 LEU A O 1
ATOM 613 N N . VAL A 1 94 ? -27.742 51.945 47.733 1.00 6.40 113 VAL A N 1
ATOM 614 C CA . VAL A 1 94 ? -26.479 51.676 48.408 1.00 5.82 113 VAL A CA 1
ATOM 615 C C . VAL A 1 94 ? -25.484 52.737 47.944 1.00 7.02 113 VAL A C 1
ATOM 616 O O . VAL A 1 94 ? -25.082 52.759 46.784 1.00 5.97 113 VAL A O 1
ATOM 620 N N . PHE A 1 95 ? -25.101 53.610 48.870 1.00 5.32 114 PHE A N 1
ATOM 621 C CA . PHE A 1 95 ? -24.192 54.728 48.612 1.00 5.33 114 PHE A CA 1
ATOM 622 C C . PHE A 1 95 ? -22.997 54.491 49.539 1.00 5.78 114 PHE A C 1
ATOM 623 O O . PHE A 1 95 ? -22.954 55.018 50.646 1.00 5.31 114 PHE A O 1
ATOM 639 N N . GLY A 1 97 ? -18.449 53.344 49.893 1.00 5.02 116 GLY A N 1
ATOM 640 C CA . GLY A 1 97 ? -17.153 53.162 49.266 1.00 4.84 116 GLY A CA 1
ATOM 641 C C . GLY A 1 97 ? -16.081 54.202 49.512 1.00 5.19 116 GLY A C 1
ATOM 642 O O . GLY A 1 97 ? -14.891 53.887 49.459 1.00 5.16 116 GLY A O 1
ATOM 643 N N . THR A 1 98 ? -16.476 55.437 49.789 1.00 3.81 117 THR A N 1
ATOM 644 C CA . THR A 1 98 ? -15.477 56.473 50.006 1.00 5.62 117 THR A CA 1
ATOM 645 C C . THR A 1 98 ? -14.571 56.151 51.201 1.00 5.88 117 THR A C 1
ATOM 646 O O . THR A 1 98 ? -13.395 56.518 51.214 1.00 6.85 117 THR A O 1
ATOM 650 N N . ASN A 1 99 ? -15.105 55.444 52.194 1.00 6.10 118 ASN A N 1
ATOM 651 C CA . ASN A 1 99 ? -14.301 55.085 53.356 1.00 6.83 118 ASN A CA 1
ATOM 652 C C . ASN A 1 99 ? -13.353 53.917 53.064 1.00 5.71 118 ASN A C 1
ATOM 653 O O . ASN A 1 99 ? -12.323 53.765 53.724 1.00 4.30 118 ASN A O 1
ATOM 658 N N . ASP A 1 100 ? -13.703 53.080 52.092 1.00 6.23 119 ASP A N 1
ATOM 659 C CA . ASP A 1 100 ? -12.822 51.975 51.719 1.00 5.06 119 ASP A CA 1
ATOM 660 C C . ASP A 1 100 ? -11.568 52.617 51.123 1.00 5.17 119 ASP A C 1
ATOM 661 O O . ASP A 1 100 ? -10.444 52.160 51.351 1.00 6.31 119 ASP A O 1
ATOM 666 N N . TYR A 1 101 ? -11.767 53.690 50.366 1.00 2.98 120 TYR A N 1
ATOM 667 C CA . TYR A 1 101 ? -10.640 54.402 49.771 1.00 4.79 120 TYR A CA 1
ATOM 668 C C . TYR A 1 101 ? -9.777 54.993 50.881 1.00 5.69 120 TYR A C 1
ATOM 669 O O . TYR A 1 101 ? -8.568 54.767 50.936 1.00 6.09 120 TYR A O 1
ATOM 678 N N . ASN A 1 102 ? -10.409 55.745 51.775 1.00 5.07 121 ASN A N 1
ATOM 679 C CA . ASN A 1 102 ? -9.686 56.384 52.866 1.00 5.24 121 ASN A CA 1
ATOM 680 C C . ASN A 1 102 ? -8.963 55.392 53.777 1.00 5.88 121 ASN A C 1
ATOM 681 O O . ASN A 1 102 ? -7.881 55.686 54.287 1.00 7.09 121 ASN A O 1
ATOM 686 N N . SER A 1 103 ? -9.549 54.215 53.964 1.00 5.48 122 SER A N 1
ATOM 687 C CA . SER A 1 103 ? -8.954 53.207 54.833 1.00 5.86 122 SER A CA 1
ATOM 688 C C . SER A 1 103 ? -7.988 52.260 54.123 1.00 5.77 122 SER A C 1
ATOM 689 O O . SER A 1 103 ? -7.601 51.224 54.671 1.00 6.71 122 SER A O 1
ATOM 692 N N . SER A 1 104 ? -7.604 52.626 52.905 1.00 5.42 123 SER A N 1
ATOM 693 C CA . SER A 1 104 ? -6.666 51.844 52.099 1.00 5.27 123 SER A CA 1
ATOM 694 C C . SER A 1 104 ? -7.023 50.368 51.941 1.00 5.68 123 SER A C 1
ATOM 695 O O . SER A 1 104 ? -6.163 49.498 52.100 1.00 5.68 123 SER A O 1
ATOM 698 N N . VAL A 1 105 ? -8.283 50.087 51.625 1.00 4.69 124 VAL A N 1
ATOM 699 C CA . VAL A 1 105 ? -8.733 48.713 51.415 1.00 6.00 124 VAL A CA 1
ATOM 700 C C . VAL A 1 105 ? -8.263 48.280 50.026 1.00 6.50 124 VAL A C 1
ATOM 701 O O . VAL A 1 105 ? -8.665 48.866 49.023 1.00 6.44 124 VAL A O 1
ATOM 705 N N . PRO A 1 106 ? -7.409 47.246 49.947 1.00 6.30 125 PRO A N 1
ATOM 706 C CA . PRO A 1 106 ? -6.926 46.789 48.640 1.00 6.01 125 PRO A CA 1
ATOM 707 C C . PRO A 1 106 ? -8.090 46.447 47.712 1.00 5.98 125 PRO A C 1
ATOM 708 O O . PRO A 1 106 ? -9.087 45.865 48.143 1.00 5.74 125 PRO A O 1
ATOM 712 N N . ILE A 1 107 ? -7.960 46.815 46.442 1.00 5.28 126 ILE A N 1
ATOM 713 C CA . ILE A 1 107 ? -9.002 46.563 45.449 1.00 6.49 126 ILE A CA 1
ATOM 714 C C . ILE A 1 107 ? -9.253 45.066 45.272 1.00 7.71 126 ILE A C 1
ATOM 715 O O . ILE A 1 107 ? -10.403 44.616 45.241 1.00 7.34 126 ILE A O 1
ATOM 720 N N . GLY A 1 108 ? -8.175 44.299 45.159 1.00 7.71 127 GLY A N 1
ATOM 721 C CA . GLY A 1 108 ? -8.306 42.860 45.013 1.00 8.05 127 GLY A CA 1
ATOM 722 C C . GLY A 1 108 ? -8.692 42.361 43.633 1.00 9.30 127 GLY A C 1
ATOM 723 O O . GLY A 1 108 ? -8.370 42.983 42.619 1.00 8.31 127 GLY A O 1
ATOM 724 N N . GLU A 1 109 ? -9.401 41.234 43.606 1.00 6.92 128 GLU A N 1
ATOM 725 C CA . GLU A 1 109 ? -9.826 40.603 42.362 1.00 8.30 128 GLU A CA 1
ATOM 726 C C . GLU A 1 109 ? -11.292 40.174 42.445 1.00 6.58 128 GLU A C 1
ATOM 727 O O . GLU A 1 109 ? -11.783 39.836 43.518 1.00 6.95 128 GLU A O 1
ATOM 733 N N . TRP A 1 110 ? -11.975 40.164 41.305 1.00 6.66 129 TRP A N 1
ATOM 734 C CA . TRP A 1 110 ? -13.384 39.772 41.261 1.00 6.87 129 TRP A CA 1
ATOM 735 C C . TRP A 1 110 ? -13.604 38.263 41.374 1.00 6.93 129 TRP A C 1
ATOM 736 O O . TRP A 1 110 ? -14.481 37.808 42.111 1.00 6.85 129 TRP A O 1
ATOM 747 N N . PHE A 1 111 ? -12.810 37.497 40.630 1.00 7.12 130 PHE A N 1
ATOM 748 C CA . PHE A 1 111 ? -12.934 36.040 40.596 1.00 7.68 130 PHE A CA 1
ATOM 749 C C . PHE A 1 111 ? -11.592 35.324 40.673 1.00 8.09 130 PHE A C 1
ATOM 750 O O . PHE A 1 111 ? -10.526 35.938 40.619 1.00 7.73 130 PHE A O 1
ATOM 758 N N . THR A 1 112 ? -11.680 34.001 40.778 1.00 8.24 131 THR A N 1
ATOM 759 C CA . THR A 1 112 ? -10.520 33.118 40.719 1.00 9.42 131 THR A CA 1
ATOM 760 C C . THR A 1 112 ? -10.975 32.220 39.560 1.00 9.40 131 THR A C 1
ATOM 761 O O . THR A 1 112 ? -12.180 32.099 39.317 1.00 7.04 131 THR A O 1
ATOM 765 N N . GLU A 1 113 ? -10.044 31.617 38.829 1.00 9.33 132 GLU A N 1
ATOM 766 C CA . GLU A 1 113 ? -10.428 30.758 37.707 1.00 11.50 132 GLU A CA 1
ATOM 767 C C . GLU A 1 113 ? -9.609 29.481 37.662 1.00 12.12 132 GLU A C 1
ATOM 768 O O . GLU A 1 113 ? -8.478 29.442 38.136 1.00 12.71 132 GLU A O 1
ATOM 774 N N . GLN A 1 114 ? -10.189 28.440 37.074 1.00 13.34 133 GLN A N 1
ATOM 775 C CA . GLN A 1 114 ? -9.505 27.164 36.919 1.00 14.06 133 GLN A CA 1
ATOM 776 C C . GLN A 1 114 ? -10.244 26.299 35.906 1.00 14.19 133 GLN A C 1
ATOM 777 O O . GLN A 1 114 ? -11.460 26.422 35.736 1.00 12.01 133 GLN A O 1
ATOM 783 N N . GLU A 1 115 ? -9.500 25.443 35.213 1.00 13.91 134 GLU A N 1
ATOM 784 C CA . GLU A 1 115 ? -10.101 24.556 34.227 1.00 14.95 134 GLU A CA 1
ATOM 785 C C . GLU A 1 115 ? -10.966 23.552 34.972 1.00 14.44 134 GLU A C 1
ATOM 786 O O . GLU A 1 115 ? -10.558 23.018 35.999 1.00 14.84 134 GLU A O 1
ATOM 792 N N . GLU A 1 116 ? -12.162 23.302 34.455 1.00 14.47 135 GLU A N 1
ATOM 793 C CA . GLU A 1 116 ? -13.084 22.362 35.078 1.00 14.17 135 GLU A CA 1
ATOM 794 C C . GLU A 1 116 ? -13.731 21.474 34.025 1.00 14.55 135 GLU A C 1
ATOM 795 O O . GLU A 1 116 ? -13.794 21.831 32.848 1.00 13.17 135 GLU A O 1
ATOM 801 N N . GLN A 1 117 ? -14.199 20.310 34.459 1.00 12.70 136 GLN A N 1
ATOM 802 C CA . GLN A 1 117 ? -14.886 19.382 33.576 1.00 14.26 136 GLN A CA 1
ATOM 803 C C . GLN A 1 117 ? -16.361 19.675 33.778 1.00 13.47 136 GLN A C 1
ATOM 804 O O . GLN A 1 117 ? -16.815 19.801 34.916 1.00 13.27 136 GLN A O 1
ATOM 810 N N . VAL A 1 118 ? -17.106 19.795 32.684 1.00 12.10 137 VAL A N 1
ATOM 811 C CA . VAL A 1 118 ? -18.531 20.084 32.774 1.00 11.21 137 VAL A CA 1
ATOM 812 C C . VAL A 1 118 ? -19.296 19.460 31.610 1.00 10.96 137 VAL A C 1
ATOM 813 O O . VAL A 1 118 ? -18.775 19.353 30.500 1.00 10.83 137 VAL A O 1
ATOM 817 N N . LEU A 1 119 ? -20.530 19.040 31.871 1.00 10.79 138 LEU A N 1
ATOM 818 C CA . LEU A 1 119 ? -21.363 18.456 30.825 1.00 11.10 138 LEU A CA 1
ATOM 819 C C . LEU A 1 119 ? -21.864 19.558 29.907 1.00 10.55 138 LEU A C 1
ATOM 820 O O . LEU A 1 119 ? -22.354 20.589 30.365 1.00 10.85 138 LEU A O 1
ATOM 825 N N . SER A 1 120 ? -21.734 19.334 28.605 1.00 10.21 139 SER A N 1
ATOM 826 C CA . SER A 1 120 ? -22.177 20.300 27.619 1.00 9.82 139 SER A CA 1
ATOM 827 C C . SER A 1 120 ? -22.684 19.555 26.388 1.00 10.19 139 SER A C 1
ATOM 828 O O . SER A 1 120 ? -22.177 18.488 26.051 1.00 8.63 139 SER A O 1
ATOM 831 N N . ALA A 1 121 ? -23.688 20.118 25.725 1.00 8.21 140 ALA A N 1
ATOM 832 C CA . ALA A 1 121 ? -24.252 19.494 24.535 1.00 9.53 140 ALA A CA 1
ATOM 833 C C . ALA A 1 121 ? -24.841 20.549 23.616 1.00 9.19 140 ALA A C 1
ATOM 834 O O . ALA A 1 121 ? -25.592 21.419 24.057 1.00 8.49 140 ALA A O 1
ATOM 836 N N . HIS A 1 122 ? -24.493 20.464 22.338 1.00 10.74 141 HIS A N 1
ATOM 837 C CA . HIS A 1 122 ? -24.978 21.412 21.343 1.00 11.62 141 HIS A CA 1
ATOM 838 C C . HIS A 1 122 ? -25.338 20.690 20.045 1.00 12.25 141 HIS A C 1
ATOM 839 O O . HIS A 1 122 ? -24.818 21.010 18.974 1.00 12.25 141 HIS A O 1
ATOM 846 N N . GLY A 1 123 ? -26.227 19.707 20.153 1.00 11.54 142 GLY A N 1
ATOM 847 C CA . GLY A 1 123 ? -26.656 18.967 18.981 1.00 11.87 142 GLY A CA 1
ATOM 848 C C . GLY A 1 123 ? -26.393 17.480 19.072 1.00 12.56 142 GLY A C 1
ATOM 849 O O . GLY A 1 123 ? -27.134 16.674 18.506 1.00 12.35 142 GLY A O 1
ATOM 850 N N . GLU A 1 124 ? -25.329 17.114 19.777 1.00 11.94 143 GLU A N 1
ATOM 851 C CA . GLU A 1 124 ? -24.977 15.714 19.945 1.00 13.97 143 GLU A CA 1
ATOM 852 C C . GLU A 1 124 ? -25.092 15.340 21.418 1.00 13.64 143 GLU A C 1
ATOM 853 O O . GLU A 1 124 ? -25.222 16.215 22.276 1.00 11.96 143 GLU A O 1
ATOM 867 N N . LYS A 1 126 ? -24.751 14.769 25.131 1.00 13.52 145 LYS A N 1
ATOM 868 C CA . LYS A 1 126 ? -23.944 15.492 26.103 1.00 13.46 145 LYS A CA 1
ATOM 869 C C . LYS A 1 126 ? -22.729 14.686 26.531 1.00 15.23 145 LYS A C 1
ATOM 870 O O . LYS A 1 126 ? -22.779 13.459 26.632 1.00 12.90 145 LYS A O 1
ATOM 876 N N . LYS A 1 127 ? -21.631 15.388 26.775 1.00 15.30 146 LYS A N 1
ATOM 877 C CA . LYS A 1 127 ? -20.408 14.743 27.214 1.00 16.86 146 LYS A CA 1
ATOM 878 C C . LYS A 1 127 ? -19.590 15.731 28.022 1.00 16.54 146 LYS A C 1
ATOM 879 O O . LYS A 1 127 ? -19.796 16.941 27.935 1.00 14.55 146 LYS A O 1
ATOM 893 N N . VAL A 1 129 ? -16.720 18.094 28.995 1.00 14.83 148 VAL A N 1
ATOM 894 C CA . VAL A 1 129 ? -15.791 18.937 28.253 1.00 14.38 148 VAL A CA 1
ATOM 895 C C . VAL A 1 129 ? -15.023 19.838 29.214 1.00 13.73 148 VAL A C 1
ATOM 896 O O . VAL A 1 129 ? -15.489 20.120 30.319 1.00 13.19 148 VAL A O 1
ATOM 900 N N . THR A 1 130 ? -13.845 20.285 28.790 1.00 12.03 149 THR A N 1
ATOM 901 C CA . THR A 1 130 ? -13.019 21.150 29.620 1.00 11.67 149 THR A CA 1
ATOM 902 C C . THR A 1 130 ? -13.312 22.619 29.343 1.00 10.52 149 THR A C 1
ATOM 903 O O . THR A 1 130 ? -13.179 23.084 28.214 1.00 11.15 149 THR A O 1
ATOM 907 N N . ARG A 1 131 ? -13.708 23.346 30.383 1.00 10.78 150 ARG A N 1
ATOM 908 C CA . ARG A 1 131 ? -14.019 24.765 30.249 1.00 8.62 150 ARG A CA 1
ATOM 909 C C . ARG A 1 131 ? -13.501 25.538 31.451 1.00 8.91 150 ARG A C 1
ATOM 910 O O . ARG A 1 131 ? -13.566 25.057 32.584 1.00 9.08 150 ARG A O 1
ATOM 918 N N . LYS A 1 132 ? -12.976 26.735 31.209 1.00 9.59 151 LYS A N 1
ATOM 919 C CA . LYS A 1 132 ? -12.487 27.552 32.308 1.00 9.65 151 LYS A CA 1
ATOM 920 C C . LYS A 1 132 ? -13.713 28.018 33.088 1.00 9.83 151 LYS A C 1
ATOM 921 O O . LYS A 1 132 ? -14.681 28.500 32.497 1.00 10.10 151 LYS A O 1
ATOM 927 N N . LYS A 1 133 ? -13.680 27.853 34.407 1.00 8.16 152 LYS A N 1
ATOM 928 C CA . LYS A 1 133 ? -14.791 28.256 35.262 1.00 8.16 152 LYS A CA 1
ATOM 929 C C . LYS A 1 133 ? -14.301 29.300 36.253 1.00 8.11 152 LYS A C 1
ATOM 930 O O . LYS A 1 133 ? -13.198 29.181 36.794 1.00 8.25 152 LYS A O 1
ATOM 936 N N . ARG A 1 134 ? -15.115 30.324 36.488 1.00 7.40 153 ARG A N 1
ATOM 937 C CA . ARG A 1 134 ? -14.746 31.376 37.426 1.00 7.16 153 ARG A CA 1
ATOM 938 C C . ARG A 1 134 ? -15.608 31.304 38.682 1.00 8.17 153 ARG A C 1
ATOM 939 O O . ARG A 1 134 ? -16.776 30.906 38.631 1.00 7.38 153 ARG A O 1
ATOM 947 N N . THR A 1 135 ? -15.015 31.685 39.807 1.00 6.90 154 THR A N 1
ATOM 948 C CA . THR A 1 135 ? -15.692 31.677 41.096 1.00 7.26 154 THR A CA 1
ATOM 949 C C . THR A 1 135 ? -15.450 33.022 41.770 1.00 6.09 154 THR A C 1
ATOM 950 O O . THR A 1 135 ? -14.312 33.448 41.920 1.00 4.87 154 THR A O 1
ATOM 954 N N . PRO A 1 136 ? -16.524 33.713 42.182 1.00 8.62 155 PRO A N 1
ATOM 955 C CA . PRO A 1 136 ? -16.319 35.009 42.832 1.00 7.57 155 PRO A CA 1
ATOM 956 C C . PRO A 1 136 ? -15.522 34.897 44.127 1.00 8.83 155 PRO A C 1
ATOM 957 O O . PRO A 1 136 ? -15.648 33.916 44.865 1.00 7.24 155 PRO A O 1
ATOM 961 N N . VAL A 1 137 ? -14.688 35.898 44.386 1.00 6.75 156 VAL A N 1
ATOM 962 C CA . VAL A 1 137 ? -13.888 35.918 45.601 1.00 7.92 156 VAL A CA 1
ATOM 963 C C . VAL A 1 137 ? -14.749 36.529 46.697 1.00 8.19 156 VAL A C 1
ATOM 964 O O . VAL A 1 137 ? -15.085 37.708 46.645 1.00 7.95 156 VAL A O 1
ATOM 976 N N . THR A 1 139 ? -14.497 37.670 50.069 1.00 8.63 158 THR A N 1
ATOM 977 C CA . THR A 1 139 ? -13.621 38.027 51.180 1.00 9.85 158 THR A CA 1
ATOM 978 C C . THR A 1 139 ? -13.816 39.482 51.569 1.00 9.08 158 THR A C 1
ATOM 979 O O . THR A 1 139 ? -14.137 40.320 50.729 1.00 7.61 158 THR A O 1
ATOM 983 N N . GLN A 1 140 ? -13.626 39.777 52.850 1.00 9.87 159 GLN A N 1
ATOM 984 C CA . GLN A 1 140 ? -13.761 41.141 53.343 1.00 9.91 159 GLN A CA 1
ATOM 985 C C . GLN A 1 140 ? -12.395 41.813 53.316 1.00 8.82 159 GLN A C 1
ATOM 986 O O . GLN A 1 140 ? -12.264 42.983 53.673 1.00 8.16 159 GLN A O 1
ATOM 992 N N . ASP A 1 141 ? -11.378 41.069 52.890 1.00 8.74 160 ASP A N 1
ATOM 993 C CA . ASP A 1 141 ? -10.020 41.603 52.834 1.00 9.97 160 ASP A CA 1
ATOM 994 C C . ASP A 1 141 ? -9.824 42.588 51.687 1.00 8.72 160 ASP A C 1
ATOM 995 O O . ASP A 1 141 ? -8.900 43.393 51.714 1.00 8.03 160 ASP A O 1
ATOM 1000 N N . THR A 1 142 ? -10.686 42.522 50.678 1.00 7.05 161 THR A N 1
ATOM 1001 C CA . THR A 1 142 ? -10.549 43.412 49.531 1.00 6.55 161 THR A CA 1
ATOM 1002 C C . THR A 1 142 ? -11.850 44.121 49.178 1.00 6.29 161 THR A C 1
ATOM 1003 O O . THR A 1 142 ? -12.931 43.700 49.587 1.00 6.08 161 THR A O 1
ATOM 1007 N N . TYR A 1 143 ? -11.731 45.198 48.407 1.00 5.31 162 TYR A N 1
ATOM 1008 C CA . TYR A 1 143 ? -12.885 45.989 47.999 1.00 3.79 162 TYR A CA 1
ATOM 1009 C C . TYR A 1 143 ? -13.799 45.195 47.064 1.00 4.89 162 TYR A C 1
ATOM 1010 O O . TYR A 1 143 ? -15.016 45.158 47.258 1.00 4.20 162 TYR A O 1
ATOM 1019 N N . ARG A 1 144 ? -13.215 44.565 46.049 1.00 2.88 163 ARG A N 1
ATOM 1020 C CA . ARG A 1 144 ? -13.998 43.772 45.107 1.00 4.99 163 ARG A CA 1
ATOM 1021 C C . ARG A 1 144 ? -14.639 42.607 45.851 1.00 6.18 163 ARG A C 1
ATOM 1022 O O . ARG A 1 144 ? -15.771 42.214 45.558 1.00 5.06 163 ARG A O 1
ATOM 1030 N N . GLY A 1 145 ? -13.910 42.066 46.823 1.00 5.05 164 GLY A N 1
ATOM 1031 C CA . GLY A 1 145 ? -14.437 40.964 47.610 1.00 5.77 164 GLY A CA 1
ATOM 1032 C C . GLY A 1 145 ? -15.637 41.419 48.419 1.00 5.71 164 GLY A C 1
ATOM 1033 O O . GLY A 1 145 ? -16.626 40.697 48.546 1.00 5.73 164 GLY A O 1
ATOM 1034 N N . ARG A 1 146 ? -15.551 42.627 48.970 1.00 5.40 165 ARG A N 1
ATOM 1035 C CA . ARG A 1 146 ? -16.639 43.182 49.770 1.00 5.68 165 ARG A CA 1
ATOM 1036 C C . ARG A 1 146 ? -17.871 43.452 48.915 1.00 5.28 165 ARG A C 1
ATOM 1037 O O . ARG A 1 146 ? -19.004 43.286 49.370 1.00 4.54 165 ARG A O 1
ATOM 1045 N N . ILE A 1 147 ? -17.651 43.881 47.676 1.00 5.26 166 ILE A N 1
ATOM 1046 C CA . ILE A 1 147 ? -18.765 44.151 46.780 1.00 5.32 166 ILE A CA 1
ATOM 1047 C C . ILE A 1 147 ? -19.440 42.827 46.416 1.00 6.37 166 ILE A C 1
ATOM 1048 O O . ILE A 1 147 ? -20.668 42.747 46.352 1.00 4.46 166 ILE A O 1
ATOM 1053 N N . ASN A 1 148 ? -18.639 41.788 46.189 1.00 5.96 167 ASN A N 1
ATOM 1054 C CA . ASN A 1 148 ? -19.193 40.478 45.856 1.00 5.55 167 ASN A CA 1
ATOM 1055 C C . ASN A 1 148 ? -20.079 39.990 47.001 1.00 5.26 167 ASN A C 1
ATOM 1056 O O . ASN A 1 148 ? -21.202 39.535 46.779 1.00 5.08 167 ASN A O 1
ATOM 1061 N N . ILE A 1 149 ? -19.563 40.083 48.224 1.00 4.74 168 ILE A N 1
ATOM 1062 C CA . ILE A 1 149 ? -20.308 39.659 49.410 1.00 5.38 168 ILE A CA 1
ATOM 1063 C C . ILE A 1 149 ? -21.556 40.528 49.603 1.00 6.19 168 ILE A C 1
ATOM 1064 O O . ILE A 1 149 ? -22.649 40.019 49.875 1.00 4.85 168 ILE A O 1
ATOM 1069 N N . GLY A 1 150 ? -21.381 41.838 49.458 1.00 5.46 169 GLY A N 1
ATOM 1070 C CA . GLY A 1 150 ? -22.486 42.767 49.634 1.00 6.13 169 GLY A CA 1
ATOM 1071 C C . GLY A 1 150 ? -23.642 42.617 48.661 1.00 7.09 169 GLY A C 1
ATOM 1072 O O . GLY A 1 150 ? -24.805 42.578 49.069 1.00 6.86 169 GLY A O 1
ATOM 1073 N N . ILE A 1 151 ? -23.339 42.545 47.370 1.00 5.99 170 ILE A N 1
ATOM 1074 C CA . ILE A 1 151 ? -24.395 42.398 46.381 1.00 6.40 170 ILE A CA 1
ATOM 1075 C C . ILE A 1 151 ? -25.067 41.030 46.512 1.00 7.02 170 ILE A C 1
ATOM 1076 O O . ILE A 1 151 ? -26.272 40.900 46.295 1.00 6.80 170 ILE A O 1
ATOM 1081 N N . THR A 1 152 ? -24.294 40.013 46.881 1.00 6.83 171 THR A N 1
ATOM 1082 C CA . THR A 1 152 ? -24.851 38.678 47.065 1.00 6.61 171 THR A CA 1
ATOM 1083 C C . THR A 1 152 ? -25.923 38.715 48.153 1.00 7.03 171 THR A C 1
ATOM 1084 O O . THR A 1 152 ? -27.043 38.236 47.957 1.00 6.33 171 THR A O 1
ATOM 1088 N N . GLN A 1 153 ? -25.575 39.299 49.296 1.00 7.46 172 GLN A N 1
ATOM 1089 C CA . GLN A 1 153 ? -26.497 39.400 50.422 1.00 7.73 172 GLN A CA 1
ATOM 1090 C C . GLN A 1 153 ? -27.700 40.281 50.095 1.00 8.17 172 GLN A C 1
ATOM 1091 O O . GLN A 1 153 ? -28.822 39.986 50.507 1.00 8.29 172 GLN A O 1
ATOM 1097 N N . LEU A 1 154 ? -27.474 41.362 49.355 1.00 6.32 173 LEU A N 1
ATOM 1098 C CA . LEU A 1 154 ? -28.578 42.240 48.981 1.00 5.75 173 LEU A CA 1
ATOM 1099 C C . LEU A 1 154 ? -29.590 41.480 48.125 1.00 6.08 173 LEU A C 1
ATOM 1100 O O . LEU A 1 154 ? -30.799 41.590 48.334 1.00 7.05 173 LEU A O 1
ATOM 1105 N N . LYS A 1 155 ? -29.092 40.705 47.165 1.00 5.31 174 LYS A N 1
ATOM 1106 C CA . LYS A 1 155 ? -29.963 39.942 46.279 1.00 6.02 174 LYS A CA 1
ATOM 1107 C C . LYS A 1 155 ? -30.608 38.757 46.990 1.00 5.64 174 LYS A C 1
ATOM 1108 O O . LYS A 1 155 ? -31.736 38.384 46.683 1.00 8.88 174 LYS A O 1
ATOM 1114 N N . LYS A 1 156 ? -29.895 38.170 47.944 1.00 6.26 175 LYS A N 1
ATOM 1115 C CA . LYS A 1 156 ? -30.431 37.040 48.701 1.00 6.78 175 LYS A CA 1
ATOM 1116 C C . LYS A 1 156 ? -31.572 37.489 49.616 1.00 7.17 175 LYS A C 1
ATOM 1117 O O . LYS A 1 156 ? -32.578 36.792 49.758 1.00 6.15 175 LYS A O 1
ATOM 1123 N N . LEU A 1 157 ? -31.409 38.658 50.227 1.00 6.93 176 LEU A N 1
ATOM 1124 C CA . LEU A 1 157 ? -32.412 39.194 51.143 1.00 7.31 176 LEU A CA 1
ATOM 1125 C C . LEU A 1 157 ? -33.578 39.899 50.453 1.00 7.30 176 LEU A C 1
ATOM 1126 O O . LEU A 1 157 ? -34.719 39.834 50.919 1.00 6.23 176 LEU A O 1
ATOM 1131 N N . PHE A 1 158 ? -33.292 40.562 49.339 1.00 6.20 177 PHE A N 1
ATOM 1132 C CA . PHE A 1 158 ? -34.312 41.306 48.606 1.00 8.22 177 PHE A CA 1
ATOM 1133 C C . PHE A 1 158 ? -34.276 40.976 47.117 1.00 8.30 177 PHE A C 1
ATOM 1134 O O . PHE A 1 158 ? -34.128 41.867 46.282 1.00 8.74 177 PHE A O 1
ATOM 1142 N N . PRO A 1 159 ? -34.443 39.692 46.762 1.00 8.53 178 PRO A N 1
ATOM 1143 C CA . PRO A 1 159 ? -34.413 39.270 45.358 1.00 7.84 178 PRO A CA 1
ATOM 1144 C C . PRO A 1 159 ? -35.456 39.868 44.419 1.00 8.37 178 PRO A C 1
ATOM 1145 O O . PRO A 1 159 ? -35.230 39.933 43.209 1.00 8.11 178 PRO A O 1
ATOM 1149 N N . ASP A 1 160 ? -36.584 40.315 44.964 1.00 7.19 179 ASP A N 1
ATOM 1150 C CA . ASP A 1 160 ? -37.657 40.867 44.134 1.00 8.21 179 ASP A CA 1
ATOM 1151 C C . ASP A 1 160 ? -37.789 42.382 44.220 1.00 7.70 179 ASP A C 1
ATOM 1152 O O . ASP A 1 160 ? -38.791 42.952 43.781 1.00 7.32 179 ASP A O 1
ATOM 1157 N N . LYS A 1 161 ? -36.774 43.036 44.771 1.00 7.33 180 LYS A N 1
ATOM 1158 C CA . LYS A 1 161 ? -36.806 44.483 44.928 1.00 6.18 180 LYS A CA 1
ATOM 1159 C C . LYS A 1 161 ? -35.871 45.221 43.981 1.00 7.45 180 LYS A C 1
ATOM 1160 O O . LYS A 1 161 ? -34.952 44.638 43.399 1.00 7.38 180 LYS A O 1
ATOM 1166 N N . GLN A 1 162 ? -36.125 46.516 43.839 1.00 6.83 181 GLN A N 1
ATOM 1167 C CA . GLN A 1 162 ? -35.300 47.385 43.014 1.00 7.54 181 GLN A CA 1
ATOM 1168 C C . GLN A 1 162 ? -34.134 47.812 43.908 1.00 7.38 181 GLN A C 1
ATOM 1169 O O . GLN A 1 162 ? -34.336 48.518 44.897 1.00 8.91 181 GLN A O 1
ATOM 1175 N N . ILE A 1 163 ? -32.923 47.365 43.580 1.00 6.20 182 ILE A N 1
ATOM 1176 C CA . ILE A 1 163 ? -31.738 47.716 44.363 1.00 5.37 182 ILE A CA 1
ATOM 1177 C C . ILE A 1 163 ? -30.768 48.467 43.454 1.00 6.55 182 ILE A C 1
ATOM 1178 O O . ILE A 1 163 ? -30.371 47.960 42.403 1.00 4.87 182 ILE A O 1
ATOM 1183 N N . VAL A 1 164 ? -30.379 49.670 43.865 1.00 5.22 183 VAL A N 1
ATOM 1184 C CA . VAL A 1 164 ? -29.498 50.495 43.044 1.00 5.68 183 VAL A CA 1
ATOM 1185 C C . VAL A 1 164 ? -28.233 50.931 43.778 1.00 6.05 183 VAL A C 1
ATOM 1186 O O . VAL A 1 164 ? -28.280 51.272 44.961 1.00 4.65 183 VAL A O 1
ATOM 1190 N N . LEU A 1 165 ? -27.106 50.919 43.068 1.00 5.45 184 LEU A N 1
ATOM 1191 C CA . LEU A 1 165 ? -25.833 51.331 43.651 1.00 4.91 184 LEU A CA 1
ATOM 1192 C C . LEU A 1 165 ? -25.485 52.745 43.199 1.00 5.36 184 LEU A C 1
ATOM 1193 O O . LEU A 1 165 ? -25.720 53.109 42.049 1.00 4.59 184 LEU A O 1
ATOM 1198 N N . LEU A 1 166 ? -24.921 53.533 44.108 1.00 5.04 185 LEU A N 1
ATOM 1199 C CA . LEU A 1 166 ? -24.511 54.895 43.787 1.00 5.50 185 LEU A CA 1
ATOM 1200 C C . LEU A 1 166 ? -22.999 54.973 43.978 1.00 4.83 185 LEU A C 1
ATOM 1201 O O . LEU A 1 166 ? -22.470 54.495 44.983 1.00 3.95 185 LEU A O 1
ATOM 1206 N N . THR A 1 167 ? -22.305 55.570 43.016 1.00 5.75 186 THR A N 1
ATOM 1207 C CA . THR A 1 167 ? -20.861 55.707 43.123 1.00 5.32 186 THR A CA 1
ATOM 1208 C C . THR A 1 167 ? -20.513 56.837 44.091 1.00 6.46 186 THR A C 1
ATOM 1209 O O . THR A 1 167 ? -21.258 57.809 44.228 1.00 5.67 186 THR A O 1
ATOM 1213 N N . PRO A 1 168 ? -19.371 56.716 44.781 1.00 6.79 187 PRO A N 1
ATOM 1214 C CA . PRO A 1 168 ? -18.899 57.714 45.746 1.00 6.74 187 PRO A CA 1
ATOM 1215 C C . PRO A 1 168 ? -18.683 59.080 45.090 1.00 6.58 187 PRO A C 1
ATOM 1216 O O . PRO A 1 168 ? -18.355 59.163 43.903 1.00 6.64 187 PRO A O 1
ATOM 1220 N N . LEU A 1 169 ? -18.867 60.143 45.867 1.00 4.75 188 LEU A N 1
ATOM 1221 C CA . LEU A 1 169 ? -18.696 61.508 45.366 1.00 5.18 188 LEU A CA 1
ATOM 1222 C C . LEU A 1 169 ? -17.229 61.919 45.349 1.00 4.36 188 LEU A C 1
ATOM 1223 O O . LEU A 1 169 ? -16.417 61.345 46.070 1.00 3.26 188 LEU A O 1
ATOM 1228 N N . HIS A 1 170 ? -16.897 62.909 44.520 1.00 4.40 189 HIS A N 1
ATOM 1229 C CA . HIS A 1 170 ? -15.532 63.419 44.480 1.00 4.19 189 HIS A CA 1
ATOM 1230 C C . HIS A 1 170 ? -15.303 63.948 45.891 1.00 4.71 189 HIS A C 1
ATOM 1231 O O . HIS A 1 170 ? -16.252 64.338 46.572 1.00 4.70 189 HIS A O 1
ATOM 1238 N N . ARG A 1 171 ? -14.052 63.970 46.329 1.00 4.51 190 ARG A N 1
ATOM 1239 C CA . ARG A 1 171 ? -13.754 64.387 47.692 1.00 4.61 190 ARG A CA 1
ATOM 1240 C C . ARG A 1 171 ? -12.449 65.147 47.820 1.00 5.09 190 ARG A C 1
ATOM 1241 O O . ARG A 1 171 ? -11.504 64.895 47.079 1.00 6.21 190 ARG A O 1
ATOM 1249 N N . SER A 1 172 ? -12.395 66.065 48.780 1.00 5.82 191 SER A N 1
ATOM 1250 C CA . SER A 1 172 ? -11.182 66.831 49.008 1.00 4.96 191 SER A CA 1
ATOM 1251 C C . SER A 1 172 ? -10.711 66.636 50.449 1.00 5.64 191 SER A C 1
ATOM 1252 O O . SER A 1 172 ? -11.132 65.694 51.124 1.00 6.12 191 SER A O 1
ATOM 1255 N N . LEU A 1 173 ? -9.846 67.525 50.924 1.00 4.82 192 LEU A N 1
ATOM 1256 C CA . LEU A 1 173 ? -9.285 67.401 52.265 1.00 6.60 192 LEU A CA 1
ATOM 1257 C C . LEU A 1 173 ? -10.286 67.377 53.415 1.00 6.69 192 LEU A C 1
ATOM 1258 O O . LEU A 1 173 ? -11.356 67.976 53.349 1.00 7.19 192 LEU A O 1
ATOM 1263 N N . ALA A 1 174 ? -9.918 66.664 54.474 1.00 8.06 193 ALA A N 1
ATOM 1264 C CA . ALA A 1 174 ? -10.744 66.565 55.672 1.00 9.84 193 ALA A CA 1
ATOM 1265 C C . ALA A 1 174 ? -9.819 66.395 56.873 1.00 11.01 193 ALA A C 1
ATOM 1266 O O . ALA A 1 174 ? -8.926 65.549 56.867 1.00 11.35 193 ALA A O 1
ATOM 1268 N N . ASN A 1 175 ? -10.035 67.210 57.896 1.00 11.66 194 ASN A N 1
ATOM 1269 C CA . ASN A 1 175 ? -9.226 67.158 59.105 1.00 12.83 194 ASN A CA 1
ATOM 1270 C C . ASN A 1 175 ? -10.166 67.120 60.305 1.00 11.84 194 ASN A C 1
ATOM 1271 O O . ASN A 1 175 ? -10.790 68.124 60.642 1.00 10.49 194 ASN A O 1
ATOM 1276 N N . PHE A 1 176 ? -10.268 65.954 60.939 1.00 11.80 195 PHE A N 1
ATOM 1277 C CA . PHE A 1 176 ? -11.159 65.777 62.085 1.00 14.10 195 PHE A CA 1
ATOM 1278 C C . PHE A 1 176 ? -10.422 65.494 63.392 1.00 16.55 195 PHE A C 1
ATOM 1279 O O . PHE A 1 176 ? -10.940 64.795 64.268 1.00 19.36 195 PHE A O 1
ATOM 1287 N N . GLY A 1 177 ? -9.219 66.036 63.530 1.00 15.83 196 GLY A N 1
ATOM 1288 C CA . GLY A 1 177 ? -8.460 65.806 64.744 1.00 16.80 196 GLY A CA 1
ATOM 1289 C C . GLY A 1 177 ? -7.095 65.206 64.473 1.00 16.66 196 GLY A C 1
ATOM 1290 O O . GLY A 1 177 ? -6.798 64.801 63.345 1.00 15.53 196 GLY A O 1
ATOM 1291 N N . ASP A 1 178 ? -6.271 65.137 65.514 1.00 16.03 197 ASP A N 1
ATOM 1292 C CA . ASP A 1 178 ? -4.915 64.604 65.408 1.00 17.70 197 ASP A CA 1
ATOM 1293 C C . ASP A 1 178 ? -4.806 63.196 64.839 1.00 16.09 197 ASP A C 1
ATOM 1294 O O . ASP A 1 178 ? -3.790 62.848 64.243 1.00 17.10 197 ASP A O 1
ATOM 1299 N N . LYS A 1 179 ? -5.839 62.382 65.020 1.00 14.50 198 LYS A N 1
ATOM 1300 C CA . LYS A 1 179 ? -5.792 61.008 64.532 1.00 14.74 198 LYS A CA 1
ATOM 1301 C C . LYS A 1 179 ? -6.661 60.716 63.311 1.00 12.63 198 LYS A C 1
ATOM 1302 O O . LYS A 1 179 ? -6.774 59.564 62.897 1.00 11.83 198 LYS A O 1
ATOM 1308 N N . ASN A 1 180 ? -7.268 61.750 62.735 1.00 10.80 199 ASN A N 1
ATOM 1309 C CA . ASN A 1 180 ? -8.130 61.572 61.568 1.00 9.69 199 ASN A CA 1
ATOM 1310 C C . ASN A 1 180 ? -7.875 62.698 60.563 1.00 8.84 199 ASN A C 1
ATOM 1311 O O . ASN A 1 180 ? -8.529 63.739 60.601 1.00 9.67 199 ASN A O 1
ATOM 1316 N N . VAL A 1 181 ? -6.914 62.481 59.671 1.00 8.09 200 VAL A N 1
ATOM 1317 C CA . VAL A 1 181 ? -6.560 63.471 58.660 1.00 7.79 200 VAL A CA 1
ATOM 1318 C C . VAL A 1 181 ? -6.580 62.783 57.307 1.00 8.18 200 VAL A C 1
ATOM 1319 O O . VAL A 1 181 ? -5.861 61.806 57.091 1.00 8.41 200 VAL A O 1
ATOM 1323 N N . GLN A 1 182 ? -7.398 63.303 56.395 1.00 7.14 201 GLN A N 1
ATOM 1324 C CA . GLN A 1 182 ? -7.548 62.698 55.076 1.00 7.00 201 GLN A CA 1
ATOM 1325 C C . GLN A 1 182 ? -7.138 63.612 53.920 1.00 7.45 201 GLN A C 1
ATOM 1326 O O . GLN A 1 182 ? -7.790 64.618 53.651 1.00 8.15 201 GLN A O 1
ATOM 1332 N N . PRO A 1 183 ? -6.035 63.274 53.229 1.00 6.60 202 PRO A N 1
ATOM 1333 C CA . PRO A 1 183 ? -5.557 64.078 52.099 1.00 5.26 202 PRO A CA 1
ATOM 1334 C C . PRO A 1 183 ? -6.643 64.144 51.020 1.00 4.89 202 PRO A C 1
ATOM 1335 O O . PRO A 1 183 ? -7.524 63.276 50.983 1.00 3.58 202 PRO A O 1
ATOM 1339 N N . ASP A 1 184 ? -6.596 65.159 50.155 1.00 3.38 203 ASP A N 1
ATOM 1340 C CA . ASP A 1 184 ? -7.605 65.271 49.097 1.00 4.71 203 ASP A CA 1
ATOM 1341 C C . ASP A 1 184 ? -7.435 64.166 48.060 1.00 5.22 203 ASP A C 1
ATOM 1342 O O . ASP A 1 184 ? -6.454 63.413 48.102 1.00 3.88 203 ASP A O 1
ATOM 1347 N N . GLU A 1 185 ? -8.378 64.071 47.124 1.00 4.45 204 GLU A N 1
ATOM 1348 C CA . GLU A 1 185 ? -8.331 63.008 46.128 1.00 4.18 204 GLU A CA 1
ATOM 1349 C C . GLU A 1 185 ? -7.242 63.075 45.063 1.00 3.56 204 GLU A C 1
ATOM 1350 O O . GLU A 1 185 ? -7.228 62.244 44.163 1.00 4.48 204 GLU A O 1
ATOM 1356 N N . SER A 1 186 ? -6.335 64.043 45.149 1.00 5.29 205 SER A N 1
ATOM 1357 C CA . SER A 1 186 ? -5.245 64.114 44.174 1.00 5.58 205 SER A CA 1
ATOM 1358 C C . SER A 1 186 ? -4.152 63.146 44.631 1.00 5.48 205 SER A C 1
ATOM 1359 O O . SER A 1 186 ? -3.192 62.883 43.907 1.00 6.04 205 SER A O 1
ATOM 1362 N N . TYR A 1 187 ? -4.317 62.605 45.837 1.00 4.44 206 TYR A N 1
ATOM 1363 C CA . TYR A 1 187 ? -3.351 61.666 46.411 1.00 5.01 206 TYR A CA 1
ATOM 1364 C C . TYR A 1 187 ? -3.847 60.224 46.417 1.00 5.04 206 TYR A C 1
ATOM 1365 O O . TYR A 1 187 ? -5.038 59.976 46.609 1.00 6.21 206 TYR A O 1
ATOM 1374 N N . GLN A 1 188 ? -2.933 59.275 46.225 1.00 3.95 207 GLN A N 1
ATOM 1375 C CA . GLN A 1 188 ? -3.301 57.866 46.300 1.00 3.85 207 GLN A CA 1
ATOM 1376 C C . GLN A 1 188 ? -3.429 57.603 47.799 1.00 4.73 207 GLN A C 1
ATOM 1377 O O . GLN A 1 188 ? -2.884 58.361 48.614 1.00 4.24 207 GLN A O 1
ATOM 1383 N N . ASN A 1 189 ? -4.148 56.548 48.168 1.00 3.82 208 ASN A N 1
ATOM 1384 C CA . ASN A 1 189 ? -4.289 56.207 49.576 1.00 4.81 208 ASN A CA 1
ATOM 1385 C C . ASN A 1 189 ? -3.082 55.377 49.997 1.00 6.65 208 ASN A C 1
ATOM 1386 O O . ASN A 1 189 ? -2.078 55.323 49.285 1.00 5.99 208 ASN A O 1
ATOM 1391 N N . GLY A 1 190 ? -3.201 54.719 51.147 1.00 7.32 209 GLY A N 1
ATOM 1392 C CA . GLY A 1 190 ? -2.120 53.908 51.675 1.00 8.94 209 GLY A CA 1
ATOM 1393 C C . GLY A 1 190 ? -1.763 52.649 50.907 1.00 9.73 209 GLY A C 1
ATOM 1394 O O . GLY A 1 190 ? -0.711 52.059 51.162 1.00 9.72 209 GLY A O 1
ATOM 1395 N N . CYS A 1 191 ? -2.620 52.207 49.990 1.00 9.79 210 CYS A N 1
ATOM 1396 C CA . CYS A 1 191 ? -2.285 51.013 49.228 1.00 9.22 210 CYS A CA 1
ATOM 1397 C C . CYS A 1 191 ? -2.060 51.313 47.749 1.00 8.25 210 CYS A C 1
ATOM 1398 O O . CYS A 1 191 ? -2.212 50.444 46.896 1.00 9.01 210 CYS A O 1
ATOM 1401 N N . GLY A 1 192 ? -1.684 52.559 47.470 1.00 8.35 211 GLY A N 1
ATOM 1402 C CA . GLY A 1 192 ? -1.375 52.986 46.114 1.00 7.47 211 GLY A CA 1
ATOM 1403 C C . GLY A 1 192 ? -2.513 53.109 45.124 1.00 7.08 211 GLY A C 1
ATOM 1404 O O . GLY A 1 192 ? -2.320 52.898 43.929 1.00 5.94 211 GLY A O 1
ATOM 1405 N N . GLU A 1 193 ? -3.694 53.472 45.604 1.00 6.73 212 GLU A N 1
ATOM 1406 C CA . GLU A 1 193 ? -4.851 53.609 44.728 1.00 6.22 212 GLU A CA 1
ATOM 1407 C C . GLU A 1 193 ? -5.469 55.000 44.818 1.00 5.99 212 GLU A C 1
ATOM 1408 O O . GLU A 1 193 ? -5.450 55.635 45.876 1.00 5.58 212 GLU A O 1
ATOM 1414 N N . TYR A 1 194 ? -5.996 55.483 43.697 1.00 4.77 213 TYR A N 1
ATOM 1415 C CA . TYR A 1 194 ? -6.671 56.772 43.689 1.00 6.35 213 TYR A CA 1
ATOM 1416 C C . TYR A 1 194 ? -8.134 56.441 43.947 1.00 5.67 213 TYR A C 1
ATOM 1417 O O . TYR A 1 194 ? -8.550 55.294 43.780 1.00 6.77 213 TYR A O 1
ATOM 1426 N N . ILE A 1 195 ? -8.911 57.438 44.355 1.00 4.68 214 ILE A N 1
ATOM 1427 C CA . ILE A 1 195 ? -10.333 57.241 44.616 1.00 4.47 214 ILE A CA 1
ATOM 1428 C C . ILE A 1 195 ? -10.996 56.593 43.395 1.00 5.63 214 ILE A C 1
ATOM 1429 O O . ILE A 1 195 ? -11.979 55.860 43.525 1.00 3.77 214 ILE A O 1
ATOM 1434 N N . ASP A 1 196 ? -10.431 56.860 42.215 1.00 5.03 215 ASP A N 1
ATOM 1435 C CA . ASP A 1 196 ? -10.927 56.329 40.939 1.00 5.62 215 ASP A CA 1
ATOM 1436 C C . ASP A 1 196 ? -11.229 54.832 40.972 1.00 4.99 215 ASP A C 1
ATOM 1437 O O . ASP A 1 196 ? -12.264 54.384 40.481 1.00 4.09 215 ASP A O 1
ATOM 1442 N N . ALA A 1 197 ? -10.298 54.061 41.524 1.00 5.70 216 ALA A N 1
ATOM 1443 C CA . ALA A 1 197 ? -10.443 52.611 41.595 1.00 5.26 216 ALA A CA 1
ATOM 1444 C C . ALA A 1 197 ? -11.691 52.181 42.353 1.00 5.91 216 ALA A C 1
ATOM 1445 O O . ALA A 1 197 ? -12.329 51.189 42.000 1.00 5.14 216 ALA A O 1
ATOM 1447 N N . TYR A 1 198 ? -12.039 52.934 43.390 1.00 5.51 217 TYR A N 1
ATOM 1448 C CA . TYR A 1 198 ? -13.196 52.611 44.209 1.00 5.61 217 TYR A CA 1
ATOM 1449 C C . TYR A 1 198 ? -14.498 53.030 43.541 1.00 4.64 217 TYR A C 1
ATOM 1450 O O . TYR A 1 198 ? -15.547 52.465 43.813 1.00 5.84 217 TYR A O 1
ATOM 1459 N N . VAL A 1 199 ? -14.417 54.014 42.653 1.00 5.44 218 VAL A N 1
ATOM 1460 C CA . VAL A 1 199 ? -15.580 54.480 41.914 1.00 5.85 218 VAL A CA 1
ATOM 1461 C C . VAL A 1 199 ? -15.840 53.490 40.771 1.00 6.18 218 VAL A C 1
ATOM 1462 O O . VAL A 1 199 ? -16.962 53.016 40.573 1.00 3.84 218 VAL A O 1
ATOM 1466 N N . GLN A 1 200 ? -14.782 53.163 40.038 1.00 5.83 219 GLN A N 1
ATOM 1467 C CA . GLN A 1 200 ? -14.893 52.252 38.904 1.00 5.38 219 GLN A CA 1
ATOM 1468 C C . GLN A 1 200 ? -15.347 50.837 39.252 1.00 5.96 219 GLN A C 1
ATOM 1469 O O . GLN A 1 200 ? -16.098 50.226 38.491 1.00 5.02 219 GLN A O 1
ATOM 1475 N N . ALA A 1 201 ? -14.907 50.315 40.394 1.00 5.31 220 ALA A N 1
ATOM 1476 C CA . ALA A 1 201 ? -15.295 48.964 40.802 1.00 5.34 220 ALA A CA 1
ATOM 1477 C C . ALA A 1 201 ? -16.813 48.872 40.955 1.00 6.26 220 ALA A C 1
ATOM 1478 O O . ALA A 1 201 ? -17.423 47.855 40.620 1.00 4.62 220 ALA A O 1
ATOM 1480 N N . ILE A 1 202 ? -17.424 49.931 41.472 1.00 5.46 221 ILE A N 1
ATOM 1481 C CA . ILE A 1 202 ? -18.867 49.932 41.638 1.00 5.51 221 ILE A CA 1
ATOM 1482 C C . ILE A 1 202 ? -19.530 49.948 40.259 1.00 5.88 221 ILE A C 1
ATOM 1483 O O . ILE A 1 202 ? -20.464 49.183 39.999 1.00 5.16 221 ILE A O 1
ATOM 1488 N N . LYS A 1 203 ? -19.036 50.797 39.364 1.00 5.10 222 LYS A N 1
ATOM 1489 C CA . LYS A 1 203 ? -19.608 50.869 38.019 1.00 5.70 222 LYS A CA 1
ATOM 1490 C C . LYS A 1 203 ? -19.526 49.511 37.324 1.00 7.67 222 LYS A C 1
ATOM 1491 O O . LYS A 1 203 ? -20.476 49.081 36.668 1.00 8.04 222 LYS A O 1
ATOM 1497 N N . GLU A 1 204 ? -18.386 48.843 37.472 1.00 6.13 223 GLU A N 1
ATOM 1498 C CA . GLU A 1 204 ? -18.174 47.532 36.857 1.00 8.49 223 GLU A CA 1
ATOM 1499 C C . GLU A 1 204 ? -19.093 46.459 37.427 1.00 6.11 223 GLU A C 1
ATOM 1500 O O . GLU A 1 204 ? -19.462 45.510 36.730 1.00 6.69 223 GLU A O 1
ATOM 1506 N N . ALA A 1 205 ? -19.455 46.604 38.696 1.00 4.94 224 ALA A N 1
ATOM 1507 C CA . ALA A 1 205 ? -20.328 45.630 39.345 1.00 5.43 224 ALA A CA 1
ATOM 1508 C C . ALA A 1 205 ? -21.691 45.542 38.660 1.00 6.75 224 ALA A C 1
ATOM 1509 O O . ALA A 1 205 ? -22.367 44.518 38.748 1.00 7.63 224 ALA A O 1
ATOM 1511 N N . GLY A 1 206 ? -22.092 46.612 37.980 1.00 5.72 225 GLY A N 1
ATOM 1512 C CA . GLY A 1 206 ? -23.372 46.612 37.292 1.00 5.90 225 GLY A CA 1
ATOM 1513 C C . GLY A 1 206 ? -23.538 45.410 36.373 1.00 7.33 225 GLY A C 1
ATOM 1514 O O . GLY A 1 206 ? -24.542 44.701 36.452 1.00 6.88 225 GLY A O 1
ATOM 1515 N N . ASN A 1 207 ? -22.561 45.181 35.498 1.00 5.91 226 ASN A N 1
ATOM 1516 C CA . ASN A 1 207 ? -22.610 44.048 34.574 1.00 6.88 226 ASN A CA 1
ATOM 1517 C C . ASN A 1 207 ? -22.165 42.753 35.239 1.00 6.41 226 ASN A C 1
ATOM 1518 O O . ASN A 1 207 ? -22.707 41.685 34.957 1.00 6.97 226 ASN A O 1
ATOM 1523 N N . ILE A 1 208 ? -21.172 42.841 36.114 1.00 5.65 227 ILE A N 1
ATOM 1524 C CA . ILE A 1 208 ? -20.682 41.650 36.793 1.00 5.71 227 ILE A CA 1
ATOM 1525 C C . ILE A 1 208 ? -21.782 40.968 37.604 1.00 5.59 227 ILE A C 1
ATOM 1526 O O . ILE A 1 208 ? -21.911 39.738 37.577 1.00 5.85 227 ILE A O 1
ATOM 1531 N N . TRP A 1 209 ? -22.581 41.760 38.314 1.00 5.45 228 TRP A N 1
ATOM 1532 C CA . TRP A 1 209 ? -23.649 41.203 39.144 1.00 6.51 228 TRP A CA 1
ATOM 1533 C C . TRP A 1 209 ? -25.083 41.380 38.651 1.00 6.76 228 TRP A C 1
ATOM 1534 O O . TRP A 1 209 ? -26.004 40.753 39.184 1.00 6.88 228 TRP A O 1
ATOM 1545 N N . GLY A 1 210 ? -25.277 42.215 37.636 1.00 5.09 229 GLY A N 1
ATOM 1546 C CA . GLY A 1 210 ? -26.619 42.441 37.133 1.00 5.18 229 GLY A CA 1
ATOM 1547 C C . GLY A 1 210 ? -27.379 43.351 38.080 1.00 5.60 229 GLY A C 1
ATOM 1548 O O . GLY A 1 210 ? -28.351 42.949 38.711 1.00 4.24 229 GLY A O 1
ATOM 1549 N N . ILE A 1 211 ? -26.932 44.593 38.185 1.00 6.01 230 ILE A N 1
ATOM 1550 C CA . ILE A 1 211 ? -27.576 45.535 39.079 1.00 5.61 230 ILE A CA 1
ATOM 1551 C C . ILE A 1 211 ? -27.390 46.942 38.526 1.00 6.49 230 ILE A C 1
ATOM 1552 O O . ILE A 1 211 ? -26.327 47.275 38.003 1.00 5.81 230 ILE A O 1
ATOM 1557 N N . PRO A 1 212 ? -28.434 47.783 38.613 1.00 5.60 231 PRO A N 1
ATOM 1558 C CA . PRO A 1 212 ? -28.286 49.142 38.089 1.00 5.50 231 PRO A CA 1
ATOM 1559 C C . PRO A 1 212 ? -27.365 50.000 38.949 1.00 6.19 231 PRO A C 1
ATOM 1560 O O . PRO A 1 212 ? -27.323 49.862 40.171 1.00 4.83 231 PRO A O 1
ATOM 1564 N N . VAL A 1 213 ? -26.617 50.877 38.295 1.00 4.78 232 VAL A N 1
ATOM 1565 C CA . VAL A 1 213 ? -25.706 51.766 38.997 1.00 5.75 232 VAL A CA 1
ATOM 1566 C C . VAL A 1 213 ? -25.915 53.182 38.485 1.00 6.21 232 VAL A C 1
ATOM 1567 O O . VAL A 1 213 ? -25.954 53.404 37.280 1.00 8.16 232 VAL A O 1
ATOM 1571 N N . ILE A 1 214 ? -26.083 54.126 39.405 1.00 5.27 233 ILE A N 1
ATOM 1572 C CA . ILE A 1 214 ? -26.230 55.528 39.048 1.00 6.61 233 ILE A CA 1
ATOM 1573 C C . ILE A 1 214 ? -24.855 56.123 39.353 1.00 6.83 233 ILE A C 1
ATOM 1574 O O . ILE A 1 214 ? -24.394 56.082 40.493 1.00 5.14 233 ILE A O 1
ATOM 1579 N N . ASP A 1 215 ? -24.192 56.645 38.326 1.00 5.12 234 ASP A N 1
ATOM 1580 C CA . ASP A 1 215 ? -22.855 57.202 38.493 1.00 5.78 234 ASP A CA 1
ATOM 1581 C C . ASP A 1 215 ? -22.901 58.584 39.133 1.00 6.17 234 ASP A C 1
ATOM 1582 O O . ASP A 1 215 ? -22.599 59.597 38.496 1.00 4.50 234 ASP A O 1
ATOM 1587 N N . PHE A 1 216 ? -23.279 58.594 40.406 1.00 5.24 235 PHE A N 1
ATOM 1588 C CA . PHE A 1 216 ? -23.403 59.798 41.215 1.00 6.45 235 PHE A CA 1
ATOM 1589 C C . PHE A 1 216 ? -22.133 60.646 41.161 1.00 5.17 235 PHE A C 1
ATOM 1590 O O . PHE A 1 216 ? -22.196 61.879 41.138 1.00 4.16 235 PHE A O 1
ATOM 1598 N N . ASN A 1 217 ? -20.987 59.972 41.141 1.00 5.10 236 ASN A N 1
ATOM 1599 C CA . ASN A 1 217 ? -19.685 60.629 41.083 1.00 3.31 236 ASN A CA 1
ATOM 1600 C C . ASN A 1 217 ? -19.652 61.671 39.970 1.00 4.31 236 ASN A C 1
ATOM 1601 O O . ASN A 1 217 ? -19.075 62.750 40.131 1.00 4.52 236 ASN A O 1
ATOM 1606 N N . ALA A 1 218 ? -20.280 61.355 38.844 1.00 2.43 237 ALA A N 1
ATOM 1607 C CA . ALA A 1 218 ? -20.305 62.287 37.726 1.00 4.11 237 ALA A CA 1
ATOM 1608 C C . ALA A 1 218 ? -21.575 63.140 37.633 1.00 4.31 237 ALA A C 1
ATOM 1609 O O . ALA A 1 218 ? -21.488 64.360 37.529 1.00 3.75 237 ALA A O 1
ATOM 1611 N N . VAL A 1 219 ? -22.747 62.508 37.681 1.00 5.40 238 VAL A N 1
ATOM 1612 C CA . VAL A 1 219 ? -23.998 63.251 37.521 1.00 4.35 238 VAL A CA 1
ATOM 1613 C C . VAL A 1 219 ? -24.359 64.338 38.528 1.00 4.08 238 VAL A C 1
ATOM 1614 O O . VAL A 1 219 ? -25.109 65.256 38.186 1.00 4.42 238 VAL A O 1
ATOM 1618 N N . THR A 1 220 ? -23.841 64.263 39.752 1.00 3.14 239 THR A N 1
ATOM 1619 C CA . THR A 1 220 ? -24.140 65.306 40.738 1.00 4.32 239 THR A CA 1
ATOM 1620 C C . THR A 1 220 ? -23.454 66.603 40.303 1.00 4.04 239 THR A C 1
ATOM 1621 O O . THR A 1 220 ? -23.895 67.703 40.647 1.00 2.25 239 THR A O 1
ATOM 1625 N N . GLY A 1 221 ? -22.369 66.461 39.546 1.00 4.27 240 GLY A N 1
ATOM 1626 C CA . GLY A 1 221 ? -21.632 67.620 39.075 1.00 4.01 240 GLY A CA 1
ATOM 1627 C C . GLY A 1 221 ? -20.938 68.352 40.211 1.00 5.20 240 GLY A C 1
ATOM 1628 O O . GLY A 1 221 ? -20.569 69.514 40.076 1.00 3.94 240 GLY A O 1
ATOM 1637 N N . ASN A 1 223 ? -17.721 68.713 42.522 1.00 4.81 242 ASN A N 1
ATOM 1638 C CA . ASN A 1 223 ? -16.303 68.384 42.684 1.00 4.05 242 ASN A CA 1
ATOM 1639 C C . ASN A 1 223 ? -15.626 69.359 43.646 1.00 4.61 242 ASN A C 1
ATOM 1640 O O . ASN A 1 223 ? -15.315 70.493 43.274 1.00 5.31 242 ASN A O 1
ATOM 1645 N N . PRO A 1 224 ? -15.375 68.927 44.895 1.00 4.20 243 PRO A N 1
ATOM 1646 C CA . PRO A 1 224 ? -14.728 69.798 45.880 1.00 5.34 243 PRO A CA 1
ATOM 1647 C C . PRO A 1 224 ? -13.286 70.177 45.518 1.00 6.71 243 PRO A C 1
ATOM 1648 O O . PRO A 1 224 ? -12.685 71.033 46.167 1.00 4.94 243 PRO A O 1
ATOM 1660 N N . VAL A 1 226 ? -12.574 71.666 42.959 1.00 6.28 245 VAL A N 1
ATOM 1661 C CA . VAL A 1 226 ? -12.741 72.961 42.310 1.00 6.69 245 VAL A CA 1
ATOM 1662 C C . VAL A 1 226 ? -13.261 73.853 43.434 1.00 7.32 245 VAL A C 1
ATOM 1663 O O . VAL A 1 226 ? -14.414 73.733 43.843 1.00 7.95 245 VAL A O 1
ATOM 1667 N N . GLU A 1 227 ? -12.391 74.723 43.940 1.00 7.91 246 GLU A N 1
ATOM 1668 C CA . GLU A 1 227 ? -12.709 75.621 45.046 1.00 9.79 246 GLU A CA 1
ATOM 1669 C C . GLU A 1 227 ? -14.081 76.275 45.011 1.00 7.95 246 GLU A C 1
ATOM 1670 O O . GLU A 1 227 ? -14.763 76.337 46.033 1.00 6.01 246 GLU A O 1
ATOM 1676 N N . GLU A 1 228 ? -14.479 76.769 43.843 1.00 6.69 247 GLU A N 1
ATOM 1677 C CA . GLU A 1 228 ? -15.771 77.431 43.700 1.00 5.66 247 GLU A CA 1
ATOM 1678 C C . GLU A 1 228 ? -16.957 76.523 44.042 1.00 4.74 247 GLU A C 1
ATOM 1679 O O . GLU A 1 228 ? -18.032 77.009 44.396 1.00 4.52 247 GLU A O 1
ATOM 1685 N N . GLN A 1 229 ? -16.773 75.209 43.942 1.00 4.44 248 GLN A N 1
ATOM 1686 C CA . GLN A 1 229 ? -17.868 74.289 44.258 1.00 2.44 248 GLN A CA 1
ATOM 1687 C C . GLN A 1 229 ? -17.895 73.839 45.720 1.00 3.98 248 GLN A C 1
ATOM 1688 O O . GLN A 1 229 ? -18.710 72.989 46.104 1.00 2.79 248 GLN A O 1
ATOM 1694 N N . LEU A 1 230 ? -17.017 74.407 46.543 1.00 4.63 249 LEU A N 1
ATOM 1695 C CA . LEU A 1 230 ? -16.986 74.043 47.957 1.00 5.40 249 LEU A CA 1
ATOM 1696 C C . LEU A 1 230 ? -18.233 74.571 48.664 1.00 6.21 249 LEU A C 1
ATOM 1697 O O . LEU A 1 230 ? -18.461 74.288 49.841 1.00 4.07 249 LEU A O 1
ATOM 1702 N N . ILE A 1 231 ? -19.042 75.334 47.931 1.00 6.19 250 ILE A N 1
ATOM 1703 C CA . ILE A 1 231 ? -20.289 75.863 48.467 1.00 5.40 250 ILE A CA 1
ATOM 1704 C C . ILE A 1 231 ? -21.215 74.688 48.778 1.00 5.11 250 ILE A C 1
ATOM 1705 O O . ILE A 1 231 ? -22.202 74.842 49.490 1.00 4.72 250 ILE A O 1
ATOM 1710 N N . TYR A 1 232 ? -20.891 73.518 48.230 1.00 4.74 251 TYR A N 1
ATOM 1711 C CA . TYR A 1 232 ? -21.685 72.312 48.443 1.00 3.95 251 TYR A CA 1
ATOM 1712 C C . TYR A 1 232 ? -21.146 71.419 49.557 1.00 5.30 251 TYR A C 1
ATOM 1713 O O . TYR A 1 232 ? -21.706 70.355 49.829 1.00 5.06 251 TYR A O 1
ATOM 1722 N N . PHE A 1 233 ? -20.058 71.844 50.192 1.00 5.08 252 PHE A N 1
ATOM 1723 C CA . PHE A 1 233 ? -19.455 71.056 51.259 1.00 4.84 252 PHE A CA 1
ATOM 1724 C C . PHE A 1 233 ? -19.444 71.808 52.592 1.00 5.87 252 PHE A C 1
ATOM 1725 O O . PHE A 1 233 ? -19.416 73.036 52.623 1.00 5.95 252 PHE A O 1
ATOM 1733 N N . TYR A 1 234 ? -19.468 71.055 53.689 1.00 6.49 253 TYR A N 1
ATOM 1734 C CA . TYR A 1 234 ? -19.572 71.628 55.031 1.00 6.69 253 TYR A CA 1
ATOM 1735 C C . TYR A 1 234 ? -18.589 72.658 55.579 1.00 7.22 253 TYR A C 1
ATOM 1736 O O . TYR A 1 234 ? -19.009 73.690 56.105 1.00 6.03 253 TYR A O 1
ATOM 1745 N N . ASP A 1 235 ? -17.293 72.394 55.481 1.00 7.25 254 ASP A N 1
ATOM 1746 C CA . ASP A 1 235 ? -16.320 73.316 56.059 1.00 7.96 254 ASP A CA 1
ATOM 1747 C C . ASP A 1 235 ? -15.132 73.571 55.139 1.00 7.46 254 ASP A C 1
ATOM 1748 O O . ASP A 1 235 ? -14.264 72.717 54.974 1.00 6.89 254 ASP A O 1
ATOM 1753 N N . ALA A 1 236 ? -15.104 74.759 54.544 1.00 8.44 255 ALA A N 1
ATOM 1754 C CA . ALA A 1 236 ? -14.035 75.138 53.628 1.00 7.89 255 ALA A CA 1
ATOM 1755 C C . ALA A 1 236 ? -12.634 74.891 54.186 1.00 8.79 255 ALA A C 1
ATOM 1756 O O . ALA A 1 236 ? -11.714 74.544 53.444 1.00 10.74 255 ALA A O 1
ATOM 1758 N N . GLY A 1 237 ? -12.464 75.051 55.491 1.00 8.49 256 GLY A N 1
ATOM 1759 C CA . GLY A 1 237 ? -11.142 74.854 56.057 1.00 9.26 256 GLY A CA 1
ATOM 1760 C C . GLY A 1 237 ? -10.804 73.483 56.609 1.00 10.01 256 GLY A C 1
ATOM 1761 O O . GLY A 1 237 ? -9.634 73.090 56.610 1.00 8.77 256 GLY A O 1
ATOM 1762 N N . TYR A 1 238 ? -11.813 72.739 57.056 1.00 7.49 257 TYR A N 1
ATOM 1763 C CA . TYR A 1 238 ? -11.564 71.437 57.664 1.00 7.78 257 TYR A CA 1
ATOM 1764 C C . TYR A 1 238 ? -12.340 70.240 57.118 1.00 7.29 257 TYR A C 1
ATOM 1765 O O . TYR A 1 238 ? -12.011 69.096 57.441 1.00 7.30 257 TYR A O 1
ATOM 1774 N N . ASP A 1 239 ? -13.369 70.484 56.316 1.00 5.63 258 ASP A N 1
ATOM 1775 C CA . ASP A 1 239 ? -14.162 69.374 55.803 1.00 6.59 258 ASP A CA 1
ATOM 1776 C C . ASP A 1 239 ? -14.669 69.580 54.383 1.00 5.44 258 ASP A C 1
ATOM 1777 O O . ASP A 1 239 ? -15.737 70.158 54.170 1.00 4.43 258 ASP A O 1
ATOM 1782 N N . ARG A 1 240 ? -13.893 69.095 53.419 1.00 5.30 259 ARG A N 1
ATOM 1783 C CA . ARG A 1 240 ? -14.252 69.190 52.012 1.00 5.47 259 ARG A CA 1
ATOM 1784 C C . ARG A 1 240 ? -14.637 67.792 51.536 1.00 4.18 259 ARG A C 1
ATOM 1785 O O . ARG A 1 240 ? -14.512 67.466 50.353 1.00 3.38 259 ARG A O 1
ATOM 1793 N N . LEU A 1 241 ? -15.101 66.977 52.483 1.00 3.78 260 LEU A N 1
ATOM 1794 C CA . LEU A 1 241 ? -15.524 65.601 52.216 1.00 4.04 260 LEU A CA 1
ATOM 1795 C C . LEU A 1 241 ? -17.043 65.467 52.318 1.00 5.49 260 LEU A C 1
ATOM 1796 O O . LEU A 1 241 ? -17.694 64.948 51.412 1.00 7.14 260 LEU A O 1
ATOM 1801 N N . HIS A 1 242 ? -17.608 65.944 53.422 1.00 4.47 261 HIS A N 1
ATOM 1802 C CA . HIS A 1 242 ? -19.050 65.852 53.618 1.00 6.80 261 HIS A CA 1
ATOM 1803 C C . HIS A 1 242 ? -19.822 67.034 53.041 1.00 5.80 261 HIS A C 1
ATOM 1804 O O . HIS A 1 242 ? -19.525 68.194 53.333 1.00 6.19 261 HIS A O 1
ATOM 1811 N N . PRO A 1 243 ? -20.825 66.749 52.200 1.00 5.75 262 PRO A N 1
ATOM 1812 C CA . PRO A 1 243 ? -21.633 67.810 51.599 1.00 6.13 262 PRO A CA 1
ATOM 1813 C C . PRO A 1 243 ? -22.443 68.540 52.675 1.00 6.53 262 PRO A C 1
ATOM 1814 O O . PRO A 1 243 ? -22.794 67.949 53.707 1.00 6.43 262 PRO A O 1
ATOM 1818 N N . ASP A 1 244 ? -22.720 69.821 52.454 1.00 5.25 263 ASP A N 1
ATOM 1819 C CA . ASP A 1 244 ? -23.547 70.553 53.403 1.00 5.57 263 ASP A CA 1
ATOM 1820 C C . ASP A 1 244 ? -24.968 70.398 52.878 1.00 5.47 263 ASP A C 1
ATOM 1821 O O . ASP A 1 244 ? -25.191 69.667 51.909 1.00 5.32 263 ASP A O 1
ATOM 1826 N N . THR A 1 245 ? -25.926 71.068 53.507 1.00 4.27 264 THR A N 1
ATOM 1827 C CA . THR A 1 245 ? -27.311 70.964 53.074 1.00 4.65 264 THR A CA 1
ATOM 1828 C C . THR A 1 245 ? -27.466 71.311 51.594 1.00 6.02 264 THR A C 1
ATOM 1829 O O . THR A 1 245 ? -28.182 70.618 50.862 1.00 5.33 264 THR A O 1
ATOM 1833 N N . LYS A 1 246 ? -26.790 72.368 51.147 1.00 4.98 265 LYS A N 1
ATOM 1834 C CA . LYS A 1 246 ? -26.877 72.773 49.745 1.00 5.18 265 LYS A CA 1
ATOM 1835 C C . LYS A 1 246 ? -26.429 71.621 48.842 1.00 4.97 265 LYS A C 1
ATOM 1836 O O . LYS A 1 246 ? -27.034 71.375 47.799 1.00 4.02 265 LYS A O 1
ATOM 1842 N N . GLY A 1 247 ? -25.383 70.907 49.259 1.00 5.13 266 GLY A N 1
ATOM 1843 C CA . GLY A 1 247 ? -24.885 69.784 48.479 1.00 4.34 266 GLY A CA 1
ATOM 1844 C C . GLY A 1 247 ? -25.838 68.602 48.521 1.00 5.88 266 GLY A C 1
ATOM 1845 O O . GLY A 1 247 ? -26.032 67.907 47.520 1.00 4.40 266 GLY A O 1
ATOM 1846 N N . GLN A 1 248 ? -26.430 68.375 49.689 1.00 4.33 267 GLN A N 1
ATOM 1847 C CA . GLN A 1 248 ? -27.386 67.285 49.876 1.00 4.01 267 GLN A CA 1
ATOM 1848 C C . GLN A 1 248 ? -28.622 67.516 49.007 1.00 4.03 267 GLN A C 1
ATOM 1849 O O . GLN A 1 248 ? -29.221 66.566 48.499 1.00 4.54 267 GLN A O 1
ATOM 1855 N N . GLU A 1 249 ? -29.003 68.779 48.839 1.00 5.08 268 GLU A N 1
ATOM 1856 C CA . GLU A 1 249 ? -30.169 69.102 48.032 1.00 4.43 268 GLU A CA 1
ATOM 1857 C C . GLU A 1 249 ? -29.876 68.912 46.542 1.00 4.57 268 GLU A C 1
ATOM 1858 O O . GLU A 1 249 ? -30.735 68.449 45.792 1.00 3.40 268 GLU A O 1
ATOM 1864 N N . ARG A 1 250 ? -28.668 69.262 46.107 1.00 4.18 269 ARG A N 1
ATOM 1865 C CA . ARG A 1 250 ? -28.318 69.073 44.702 1.00 3.62 269 ARG A CA 1
ATOM 1866 C C . ARG A 1 250 ? -28.267 67.565 44.443 1.00 4.14 269 ARG A C 1
ATOM 1867 O O . ARG A 1 250 ? -28.707 67.085 43.396 1.00 4.26 269 ARG A O 1
ATOM 1883 N N . ALA A 1 252 ? -29.968 65.198 46.065 1.00 5.73 271 ALA A N 1
ATOM 1884 C CA . ALA A 1 252 ? -31.345 64.709 46.070 1.00 5.86 271 ALA A CA 1
ATOM 1885 C C . ALA A 1 252 ? -32.072 65.041 44.775 1.00 5.48 271 ALA A C 1
ATOM 1886 O O . ALA A 1 252 ? -32.768 64.196 44.203 1.00 6.55 271 ALA A O 1
ATOM 1888 N N . ARG A 1 253 ? -31.908 66.271 44.300 1.00 6.13 272 ARG A N 1
ATOM 1889 C CA . ARG A 1 253 ? -32.571 66.675 43.068 1.00 7.03 272 ARG A CA 1
ATOM 1890 C C . ARG A 1 253 ? -32.024 65.867 41.890 1.00 6.49 272 ARG A C 1
ATOM 1891 O O . ARG A 1 253 ? -32.758 65.521 40.959 1.00 5.15 272 ARG A O 1
ATOM 1899 N N . THR A 1 254 ? -30.730 65.571 41.934 1.00 5.54 273 THR A N 1
ATOM 1900 C CA . THR A 1 254 ? -30.096 64.787 40.877 1.00 5.50 273 THR A CA 1
ATOM 1901 C C . THR A 1 254 ? -30.700 63.391 40.918 1.00 5.53 273 THR A C 1
ATOM 1902 O O . THR A 1 254 ? -31.133 62.848 39.903 1.00 6.46 273 THR A O 1
ATOM 1906 N N . LEU A 1 255 ? -30.737 62.828 42.116 1.00 5.94 274 LEU A N 1
ATOM 1907 C CA . LEU A 1 255 ? -31.272 61.492 42.338 1.00 7.15 274 LEU A CA 1
ATOM 1908 C C . LEU A 1 255 ? -32.725 61.405 41.874 1.00 6.55 274 LEU A C 1
ATOM 1909 O O . LEU A 1 255 ? -33.140 60.413 41.272 1.00 7.29 274 LEU A O 1
ATOM 1922 N N . TYR A 1 257 ? -34.324 62.873 39.424 1.00 5.99 276 TYR A N 1
ATOM 1923 C CA . TYR A 1 257 ? -34.464 62.674 37.986 1.00 7.50 276 TYR A CA 1
ATOM 1924 C C . TYR A 1 257 ? -33.718 61.466 37.433 1.00 6.97 276 TYR A C 1
ATOM 1925 O O . TYR A 1 257 ? -34.105 60.916 36.404 1.00 7.83 276 TYR A O 1
ATOM 1934 N N . GLN A 1 258 ? -32.658 61.049 38.116 1.00 6.42 277 GLN A N 1
ATOM 1935 C CA . GLN A 1 258 ? -31.898 59.880 37.685 1.00 6.81 277 GLN A CA 1
ATOM 1936 C C . GLN A 1 258 ? -32.705 58.607 37.961 1.00 7.44 277 GLN A C 1
ATOM 1937 O O . GLN A 1 258 ? -32.619 57.632 37.214 1.00 7.69 277 GLN A O 1
ATOM 1943 N N . LEU A 1 259 ? -33.485 58.623 39.040 1.00 6.31 278 LEU A N 1
ATOM 1944 C CA . LEU A 1 259 ? -34.305 57.474 39.423 1.00 6.81 278 LEU A CA 1
ATOM 1945 C C . LEU A 1 259 ? -35.560 57.324 38.567 1.00 7.74 278 LEU A C 1
ATOM 1946 O O . LEU A 1 259 ? -36.255 56.306 38.632 1.00 7.10 278 LEU A O 1
ATOM 1951 N N . LEU A 1 260 ? -35.849 58.348 37.775 1.00 8.27 279 LEU A N 1
ATOM 1952 C CA . LEU A 1 260 ? -37.013 58.344 36.896 1.00 10.69 279 LEU A CA 1
ATOM 1953 C C . LEU A 1 260 ? -36.898 57.204 35.886 1.00 9.16 279 LEU A C 1
ATOM 1954 O O . LEU A 1 260 ? -37.899 56.722 35.355 1.00 9.07 279 LEU A O 1
ATOM 1959 N N . ALA A 1 261 ? -35.666 56.773 35.635 1.00 8.22 280 ALA A N 1
ATOM 1960 C CA . ALA A 1 261 ? -35.394 55.710 34.671 1.00 8.01 280 ALA A CA 1
ATOM 1961 C C . ALA A 1 261 ? -35.551 54.295 35.217 1.00 8.24 280 ALA A C 1
ATOM 1962 O O . ALA A 1 261 ? -35.448 53.326 34.463 1.00 8.07 280 ALA A O 1
ATOM 1964 N N . LEU A 1 262 ? -35.810 54.171 36.515 1.00 7.35 281 LEU A N 1
ATOM 1965 C CA . LEU A 1 262 ? -35.951 52.856 37.137 1.00 7.98 281 LEU A CA 1
ATOM 1966 C C . LEU A 1 262 ? -37.279 52.676 37.859 1.00 9.16 281 LEU A C 1
ATOM 1967 O O . LEU A 1 262 ? -37.679 53.519 38.665 1.00 8.18 281 LEU A O 1
ATOM 1972 N N . PRO A 1 263 ? -37.980 51.563 37.587 1.00 8.34 282 PRO A N 1
ATOM 1973 C CA . PRO A 1 263 ? -39.263 51.317 38.245 1.00 7.81 282 PRO A CA 1
ATOM 1974 C C . PRO A 1 263 ? -39.041 50.813 39.667 1.00 8.48 282 PRO A C 1
ATOM 1975 O O . PRO A 1 263 ? -37.939 50.393 40.023 1.00 8.33 282 PRO A O 1
ATOM 1979 N N . VAL A 1 264 ? -40.087 50.871 40.481 1.00 7.86 283 VAL A N 1
ATOM 1980 C CA . VAL A 1 264 ? -40.012 50.362 41.845 1.00 8.00 283 VAL A CA 1
ATOM 1981 C C . VAL A 1 264 ? -41.011 49.215 41.897 1.00 9.17 283 VAL A C 1
ATOM 1982 O O . VAL A 1 264 ? -40.665 48.094 42.260 1.00 10.48 283 VAL A O 1
ATOM 1986 N N . ALA A 1 265 ? -42.252 49.504 41.516 1.00 10.13 284 ALA A N 1
ATOM 1987 C CA . ALA A 1 265 ? -43.299 48.491 41.488 1.00 13.09 284 ALA A CA 1
ATOM 1988 C C . ALA A 1 265 ? -43.182 47.739 40.169 1.00 14.23 284 ALA A C 1
ATOM 1989 O O . ALA A 1 265 ? -43.265 48.339 39.098 1.00 15.49 284 ALA A O 1
ATOM 1991 N N . PHE A 1 266 ? -42.987 46.429 40.246 1.00 16.12 285 PHE A N 1
ATOM 1992 C CA . PHE A 1 266 ? -42.863 45.608 39.048 1.00 18.57 285 PHE A CA 1
ATOM 1993 C C . PHE A 1 266 ? -44.201 44.995 38.633 1.00 20.68 285 PHE A C 1
ATOM 1994 O O . PHE A 1 266 ? -44.478 44.964 37.416 1.00 22.70 285 PHE A O 1
ATOM 2002 N N . ILE B 1 20 ? -45.473 65.879 31.088 1.00 32.96 39 ILE B N 1
ATOM 2003 C CA . ILE B 1 20 ? -44.796 65.185 29.955 1.00 33.78 39 ILE B CA 1
ATOM 2004 C C . ILE B 1 20 ? -45.376 63.790 29.727 1.00 31.56 39 ILE B C 1
ATOM 2005 O O . ILE B 1 20 ? -45.664 63.060 30.676 1.00 31.90 39 ILE B O 1
ATOM 2010 N N . GLN B 1 21 ? -45.539 63.428 28.459 1.00 29.16 40 GLN B N 1
ATOM 2011 C CA . GLN B 1 21 ? -46.090 62.132 28.085 1.00 27.31 40 GLN B CA 1
ATOM 2012 C C . GLN B 1 21 ? -44.978 61.179 27.659 1.00 22.97 40 GLN B C 1
ATOM 2013 O O . GLN B 1 21 ? -43.943 61.611 27.149 1.00 22.20 40 GLN B O 1
ATOM 2019 N N . HIS B 1 22 ? -45.189 59.883 27.872 1.00 18.09 41 HIS B N 1
ATOM 2020 C CA . HIS B 1 22 ? -44.191 58.890 27.499 1.00 14.56 41 HIS B CA 1
ATOM 2021 C C . HIS B 1 22 ? -44.015 58.911 25.980 1.00 12.46 41 HIS B C 1
ATOM 2022 O O . HIS B 1 22 ? -44.977 58.731 25.231 1.00 12.76 41 HIS B O 1
ATOM 2029 N N . PRO B 1 23 ? -42.778 59.127 25.504 1.00 12.36 42 PRO B N 1
ATOM 2030 C CA . PRO B 1 23 ? -42.498 59.176 24.064 1.00 11.37 42 PRO B CA 1
ATOM 2031 C C . PRO B 1 23 ? -42.850 57.930 23.254 1.00 9.81 42 PRO B C 1
ATOM 2032 O O . PRO B 1 23 ? -43.028 58.014 22.043 1.00 9.84 42 PRO B O 1
ATOM 2036 N N . TRP B 1 24 ? -42.962 56.782 23.916 1.00 9.63 43 TRP B N 1
ATOM 2037 C CA . TRP B 1 24 ? -43.279 55.538 23.219 1.00 9.47 43 TRP B CA 1
ATOM 2038 C C . TRP B 1 24 ? -44.753 55.154 23.282 1.00 10.00 43 TRP B C 1
ATOM 2039 O O . TRP B 1 24 ? -45.169 54.168 22.674 1.00 9.59 43 TRP B O 1
ATOM 2050 N N . GLN B 1 25 ? -45.544 55.936 24.007 1.00 11.02 44 GLN B N 1
ATOM 2051 C CA . GLN B 1 25 ? -46.967 55.649 24.139 1.00 13.69 44 GLN B CA 1
ATOM 2052 C C . GLN B 1 25 ? -47.701 55.697 22.800 1.00 13.11 44 GLN B C 1
ATOM 2053 O O . GLN B 1 25 ? -47.579 56.659 22.044 1.00 12.25 44 GLN B O 1
ATOM 2059 N N . GLY B 1 26 ? -48.453 54.638 22.512 1.00 14.83 45 GLY B N 1
ATOM 2060 C CA . GLY B 1 26 ? -49.212 54.570 21.276 1.00 14.05 45 GLY B CA 1
ATOM 2061 C C . GLY B 1 26 ? -48.411 54.348 20.006 1.00 14.45 45 GLY B C 1
ATOM 2062 O O . GLY B 1 26 ? -48.947 54.480 18.908 1.00 15.18 45 GLY B O 1
ATOM 2063 N N . LYS B 1 27 ? -47.134 54.007 20.135 1.00 13.82 46 LYS B N 1
ATOM 2064 C CA . LYS B 1 27 ? -46.305 53.786 18.954 1.00 13.26 46 LYS B CA 1
ATOM 2065 C C . LYS B 1 27 ? -46.304 52.323 18.512 1.00 13.01 46 LYS B C 1
ATOM 2066 O O . LYS B 1 27 ? -46.739 51.438 19.253 1.00 13.24 46 LYS B O 1
ATOM 2072 N N . LYS B 1 28 ? -45.828 52.083 17.293 1.00 12.45 47 LYS B N 1
ATOM 2073 C CA . LYS B 1 28 ? -45.753 50.736 16.737 1.00 12.65 47 LYS B CA 1
ATOM 2074 C C . LYS B 1 28 ? -44.294 50.315 16.766 1.00 12.08 47 LYS B C 1
ATOM 2075 O O . LYS B 1 28 ? -43.443 50.964 16.149 1.00 11.22 47 LYS B O 1
ATOM 2081 N N . VAL B 1 29 ? -44.007 49.226 17.472 1.00 9.62 48 VAL B N 1
ATOM 2082 C CA . VAL B 1 29 ? -42.631 48.776 17.617 1.00 9.19 48 VAL B CA 1
ATOM 2083 C C . VAL B 1 29 ? -42.290 47.378 17.114 1.00 9.29 48 VAL B C 1
ATOM 2084 O O . VAL B 1 29 ? -43.031 46.414 17.330 1.00 8.72 48 VAL B O 1
ATOM 2088 N N . GLY B 1 30 ? -41.153 47.285 16.431 1.00 9.13 49 GLY B N 1
ATOM 2089 C CA . GLY B 1 30 ? -40.686 46.006 15.935 1.00 8.00 49 GLY B CA 1
ATOM 2090 C C . GLY B 1 30 ? -39.778 45.416 16.998 1.00 9.85 49 GLY B C 1
ATOM 2091 O O . GLY B 1 30 ? -38.914 46.114 17.543 1.00 8.63 49 GLY B O 1
ATOM 2092 N N . TYR B 1 31 ? -39.980 44.141 17.315 1.00 8.66 50 TYR B N 1
ATOM 2093 C CA . TYR B 1 31 ? -39.169 43.467 18.324 1.00 9.42 50 TYR B CA 1
ATOM 2094 C C . TYR B 1 31 ? -38.369 42.341 17.680 1.00 9.72 50 TYR B C 1
ATOM 2095 O O . TYR B 1 31 ? -38.928 41.331 17.250 1.00 11.20 50 TYR B O 1
ATOM 2104 N N . ILE B 1 32 ? -37.058 42.536 17.623 1.00 8.21 51 ILE B N 1
ATOM 2105 C CA . ILE B 1 32 ? -36.138 41.576 17.034 1.00 8.03 51 ILE B CA 1
ATOM 2106 C C . ILE B 1 32 ? -35.374 40.859 18.147 1.00 7.73 51 ILE B C 1
ATOM 2107 O O . ILE B 1 32 ? -34.883 41.495 19.082 1.00 7.45 51 ILE B O 1
ATOM 2112 N N . GLY B 1 33 ? -35.285 39.534 18.061 1.00 7.92 52 GLY B N 1
ATOM 2113 C CA . GLY B 1 33 ? -34.577 38.798 19.093 1.00 6.29 52 GLY B CA 1
ATOM 2114 C C . GLY B 1 33 ? -34.642 37.287 19.002 1.00 7.11 52 GLY B C 1
ATOM 2115 O O . GLY B 1 33 ? -34.727 36.710 17.912 1.00 5.76 52 GLY B O 1
ATOM 2116 N N . ASP B 1 34 ? -34.612 36.644 20.166 1.00 7.70 53 ASP B N 1
ATOM 2117 C CA . ASP B 1 34 ? -34.639 35.190 20.250 1.00 8.73 53 ASP B CA 1
ATOM 2118 C C . ASP B 1 34 ? -35.826 34.663 21.057 1.00 8.37 53 ASP B C 1
ATOM 2119 O O . ASP B 1 34 ? -36.889 35.285 21.096 1.00 7.93 53 ASP B O 1
ATOM 2124 N N . SER B 1 35 ? -35.640 33.519 21.707 1.00 8.76 54 SER B N 1
ATOM 2125 C CA . SER B 1 35 ? -36.713 32.904 22.485 1.00 10.91 54 SER B CA 1
ATOM 2126 C C . SER B 1 35 ? -37.317 33.794 23.567 1.00 10.00 54 SER B C 1
ATOM 2127 O O . SER B 1 35 ? -38.509 33.703 23.856 1.00 10.55 54 SER B O 1
ATOM 2130 N N . ILE B 1 36 ? -36.498 34.644 24.174 1.00 9.30 55 ILE B N 1
ATOM 2131 C CA . ILE B 1 36 ? -36.989 35.520 25.231 1.00 10.79 55 ILE B CA 1
ATOM 2132 C C . ILE B 1 36 ? -37.985 36.538 24.666 1.00 11.45 55 ILE B C 1
ATOM 2133 O O . ILE B 1 36 ? -38.759 37.147 25.407 1.00 12.05 55 ILE B O 1
ATOM 2138 N N . THR B 1 37 ? -37.978 36.691 23.343 1.00 10.01 56 THR B N 1
ATOM 2139 C CA . THR B 1 37 ? -38.883 37.609 22.661 1.00 9.93 56 THR B CA 1
ATOM 2140 C C . THR B 1 37 ? -39.988 36.831 21.935 1.00 10.62 56 THR B C 1
ATOM 2141 O O . THR B 1 37 ? -41.129 37.290 21.833 1.00 10.47 56 THR B O 1
ATOM 2145 N N . ASP B 1 38 ? -39.631 35.645 21.448 1.00 10.45 57 ASP B N 1
ATOM 2146 C CA . ASP B 1 38 ? -40.539 34.756 20.723 1.00 12.36 57 ASP B CA 1
ATOM 2147 C C . ASP B 1 38 ? -41.824 34.486 21.507 1.00 13.87 57 ASP B C 1
ATOM 2148 O O . ASP B 1 38 ? -41.787 33.953 22.616 1.00 14.94 57 ASP B O 1
ATOM 2153 N N . PRO B 1 39 ? -42.983 34.838 20.931 1.00 15.79 58 PRO B N 1
ATOM 2154 C CA . PRO B 1 39 ? -44.259 34.614 21.616 1.00 17.22 58 PRO B CA 1
ATOM 2155 C C . PRO B 1 39 ? -44.546 33.142 21.917 1.00 18.48 58 PRO B C 1
ATOM 2156 O O . PRO B 1 39 ? -45.308 32.824 22.829 1.00 17.38 58 PRO B O 1
ATOM 2160 N N . ASN B 1 40 ? -43.922 32.249 21.156 1.00 19.50 59 ASN B N 1
ATOM 2161 C CA . ASN B 1 40 ? -44.134 30.818 21.334 1.00 21.38 59 ASN B CA 1
ATOM 2162 C C . ASN B 1 40 ? -43.275 30.170 22.415 1.00 21.96 59 ASN B C 1
ATOM 2163 O O . ASN B 1 40 ? -43.406 28.973 22.671 1.00 21.96 59 ASN B O 1
ATOM 2168 N N . CYS B 1 41 ? -42.398 30.945 23.047 1.00 21.09 60 CYS B N 1
ATOM 2169 C CA . CYS B 1 41 ? -41.544 30.395 24.101 1.00 22.60 60 CYS B CA 1
ATOM 2170 C C . CYS B 1 41 ? -42.417 29.861 25.236 1.00 21.55 60 CYS B C 1
ATOM 2171 O O . CYS B 1 41 ? -42.992 30.632 26.007 1.00 19.80 60 CYS B O 1
ATOM 2174 N N . TYR B 1 42 ? -42.504 28.537 25.328 1.00 21.80 61 TYR B N 1
ATOM 2175 C CA . TYR B 1 42 ? -43.319 27.872 26.339 1.00 22.70 61 TYR B CA 1
ATOM 2176 C C . TYR B 1 42 ? -44.780 28.273 26.180 1.00 23.64 61 TYR B C 1
ATOM 2177 O O . TYR B 1 42 ? -45.539 28.313 27.152 1.00 24.20 61 TYR B O 1
ATOM 2186 N N . GLY B 1 43 ? -45.162 28.566 24.940 1.00 23.57 62 GLY B N 1
ATOM 2187 C CA . GLY B 1 43 ? -46.528 28.953 24.644 1.00 24.94 62 GLY B CA 1
ATOM 2188 C C . GLY B 1 43 ? -47.064 30.048 25.543 1.00 25.39 62 GLY B C 1
ATOM 2189 O O . GLY B 1 43 ? -46.360 31.006 25.865 1.00 25.04 62 GLY B O 1
ATOM 2190 N N . ASP B 1 44 ? -48.318 29.899 25.959 1.00 25.59 63 ASP B N 1
ATOM 2191 C CA . ASP B 1 44 ? -48.955 30.885 26.818 1.00 25.68 63 ASP B CA 1
ATOM 2192 C C . ASP B 1 44 ? -48.581 30.737 28.291 1.00 24.03 63 ASP B C 1
ATOM 2193 O O . ASP B 1 44 ? -49.189 31.370 29.154 1.00 22.49 63 ASP B O 1
ATOM 2198 N N . ASN B 1 45 ? -47.586 29.901 28.577 1.00 21.45 64 ASN B N 1
ATOM 2199 C CA . ASN B 1 45 ? -47.133 29.710 29.953 1.00 21.48 64 ASN B CA 1
ATOM 2200 C C . ASN B 1 45 ? -46.329 30.935 30.379 1.00 19.27 64 ASN B C 1
ATOM 2201 O O . ASN B 1 45 ? -46.084 31.152 31.564 1.00 18.41 64 ASN B O 1
ATOM 2206 N N . ILE B 1 46 ? -45.922 31.732 29.397 1.00 17.58 65 ILE B N 1
ATOM 2207 C CA . ILE B 1 46 ? -45.150 32.937 29.668 1.00 15.86 65 ILE B CA 1
ATOM 2208 C C . ILE B 1 46 ? -45.700 34.124 28.897 1.00 15.20 65 ILE B C 1
ATOM 2209 O O . ILE B 1 46 ? -45.886 34.053 27.684 1.00 15.19 65 ILE B O 1
ATOM 2214 N N . LYS B 1 47 ? -45.962 35.212 29.610 1.00 14.97 66 LYS B N 1
ATOM 2215 C CA . LYS B 1 47 ? -46.449 36.434 28.990 1.00 14.50 66 LYS B CA 1
ATOM 2216 C C . LYS B 1 47 ? -45.181 37.255 28.744 1.00 14.01 66 LYS B C 1
ATOM 2217 O O . LYS B 1 47 ? -44.413 37.504 29.674 1.00 12.68 66 LYS B O 1
ATOM 2223 N N . LYS B 1 48 ? -44.962 37.664 27.497 1.00 12.60 67 LYS B N 1
ATOM 2224 C CA . LYS B 1 48 ? -43.762 38.415 27.135 1.00 11.47 67 LYS B CA 1
ATOM 2225 C C . LYS B 1 48 ? -43.790 39.911 27.435 1.00 10.92 67 LYS B C 1
ATOM 2226 O O . LYS B 1 48 ? -44.855 40.519 27.552 1.00 12.65 67 LYS B O 1
ATOM 2232 N N . TYR B 1 49 ? -42.599 40.495 27.543 1.00 10.21 68 TYR B N 1
ATOM 2233 C CA . TYR B 1 49 ? -42.441 41.910 27.859 1.00 9.75 68 TYR B CA 1
ATOM 2234 C C . TYR B 1 49 ? -43.160 42.864 26.914 1.00 9.55 68 TYR B C 1
ATOM 2235 O O . TYR B 1 49 ? -43.752 43.847 27.361 1.00 9.95 68 TYR B O 1
ATOM 2244 N N . TRP B 1 50 ? -43.119 42.585 25.615 1.00 9.60 69 TRP B N 1
ATOM 2245 C CA . TRP B 1 50 ? -43.797 43.452 24.659 1.00 10.46 69 TRP B CA 1
ATOM 2246 C C . TRP B 1 50 ? -45.308 43.383 24.844 1.00 11.42 69 TRP B C 1
ATOM 2247 O O . TRP B 1 50 ? -46.036 44.301 24.458 1.00 8.53 69 TRP B O 1
ATOM 2258 N N . ASP B 1 51 ? -45.774 42.291 25.444 1.00 11.82 70 ASP B N 1
ATOM 2259 C CA . ASP B 1 51 ? -47.197 42.112 25.685 1.00 12.11 70 ASP B CA 1
ATOM 2260 C C . ASP B 1 51 ? -47.616 43.064 26.801 1.00 11.85 70 ASP B C 1
ATOM 2261 O O . ASP B 1 51 ? -48.666 43.702 26.727 1.00 12.86 70 ASP B O 1
ATOM 2266 N N . PHE B 1 52 ? -46.780 43.162 27.830 1.00 9.86 71 PHE B N 1
ATOM 2267 C CA . PHE B 1 52 ? -47.041 44.063 28.949 1.00 10.02 71 PHE B CA 1
ATOM 2268 C C . PHE B 1 52 ? -46.985 45.515 28.477 1.00 9.23 71 PHE B C 1
ATOM 2269 O O . PHE B 1 52 ? -47.775 46.350 28.918 1.00 9.71 71 PHE B O 1
ATOM 2277 N N . LEU B 1 53 ? -46.045 45.811 27.581 1.00 9.76 72 LEU B N 1
ATOM 2278 C CA . LEU B 1 53 ? -45.889 47.165 27.055 1.00 11.44 72 LEU B CA 1
ATOM 2279 C C . LEU B 1 53 ? -47.077 47.556 26.183 1.00 12.18 72 LEU B C 1
ATOM 2280 O O . LEU B 1 53 ? -47.446 48.730 26.109 1.00 11.90 72 LEU B O 1
ATOM 2285 N N . LYS B 1 54 ? -47.672 46.569 25.521 1.00 12.80 73 LYS B N 1
ATOM 2286 C CA . LYS B 1 54 ? -48.830 46.819 24.671 1.00 14.04 73 LYS B CA 1
ATOM 2287 C C . LYS B 1 54 ? -49.971 47.281 25.574 1.00 13.63 73 LYS B C 1
ATOM 2288 O O . LYS B 1 54 ? -50.679 48.235 25.267 1.00 11.65 73 LYS B O 1
ATOM 2294 N N . GLU B 1 55 ? -50.128 46.591 26.699 1.00 14.61 74 GLU B N 1
ATOM 2295 C CA . GLU B 1 55 ? -51.172 46.901 27.666 1.00 15.92 74 GLU B CA 1
ATOM 2296 C C . GLU B 1 55 ? -50.960 48.226 28.393 1.00 16.28 74 GLU B C 1
ATOM 2297 O O . GLU B 1 55 ? -51.872 49.048 28.469 1.00 15.38 74 GLU B O 1
ATOM 2303 N N . TRP B 1 56 ? -49.756 48.429 28.920 1.00 15.34 75 TRP B N 1
ATOM 2304 C CA . TRP B 1 56 ? -49.433 49.644 29.666 1.00 15.21 75 TRP B CA 1
ATOM 2305 C C . TRP B 1 56 ? -49.314 50.928 28.846 1.00 15.77 75 TRP B C 1
ATOM 2306 O O . TRP B 1 56 ? -49.800 51.979 29.265 1.00 15.19 75 TRP B O 1
ATOM 2317 N N . LEU B 1 57 ? -48.664 50.849 27.689 1.00 13.83 76 LEU B N 1
ATOM 2318 C CA . LEU B 1 57 ? -48.451 52.036 26.865 1.00 14.69 76 LEU B CA 1
ATOM 2319 C C . LEU B 1 57 ? -49.114 52.039 25.493 1.00 14.15 76 LEU B C 1
ATOM 2320 O O . LEU B 1 57 ? -48.883 52.948 24.693 1.00 14.03 76 LEU B O 1
ATOM 2325 N N . GLY B 1 58 ? -49.938 51.034 25.215 1.00 13.37 77 GLY B N 1
ATOM 2326 C CA . GLY B 1 58 ? -50.604 50.985 23.926 1.00 12.85 77 GLY B CA 1
ATOM 2327 C C . GLY B 1 58 ? -49.636 50.852 22.764 1.00 12.58 77 GLY B C 1
ATOM 2328 O O . GLY B 1 58 ? -49.879 51.375 21.675 1.00 12.11 77 GLY B O 1
ATOM 2329 N N . ILE B 1 59 ? -48.529 50.155 22.994 1.00 11.24 78 ILE B N 1
ATOM 2330 C CA . ILE B 1 59 ? -47.533 49.950 21.950 1.00 12.10 78 ILE B CA 1
ATOM 2331 C C . ILE B 1 59 ? -47.877 48.688 21.169 1.00 11.26 78 ILE B C 1
ATOM 2332 O O . ILE B 1 59 ? -47.822 47.586 21.713 1.00 10.89 78 ILE B O 1
ATOM 2337 N N . THR B 1 60 ? -48.235 48.847 19.900 1.00 11.57 79 THR B N 1
ATOM 2338 C CA . THR B 1 60 ? -48.565 47.695 19.068 1.00 12.34 79 THR B CA 1
ATOM 2339 C C . THR B 1 60 ? -47.261 46.979 18.726 1.00 11.80 79 THR B C 1
ATOM 2340 O O . THR B 1 60 ? -46.343 47.577 18.169 1.00 11.00 79 THR B O 1
ATOM 2344 N N . PRO B 1 61 ? -47.161 45.687 19.059 1.00 11.73 80 PRO B N 1
ATOM 2345 C CA . PRO B 1 61 ? -45.928 44.959 18.758 1.00 11.98 80 PRO B CA 1
ATOM 2346 C C . PRO B 1 61 ? -45.900 44.164 17.456 1.00 12.24 80 PRO B C 1
ATOM 2347 O O . PRO B 1 61 ? -46.857 43.466 17.119 1.00 13.33 80 PRO B O 1
ATOM 2351 N N . PHE B 1 62 ? -44.794 44.289 16.729 1.00 11.23 81 PHE B N 1
ATOM 2352 C CA . PHE B 1 62 ? -44.571 43.532 15.503 1.00 10.95 81 PHE B CA 1
ATOM 2353 C C . PHE B 1 62 ? -43.387 42.668 15.927 1.00 11.34 81 PHE B C 1
ATOM 2354 O O . PHE B 1 62 ? -42.235 43.089 15.826 1.00 9.66 81 PHE B O 1
ATOM 2362 N N . VAL B 1 63 ? -43.681 41.467 16.417 1.00 10.96 82 VAL B N 1
ATOM 2363 C CA . VAL B 1 63 ? -42.648 40.569 16.923 1.00 11.44 82 VAL B CA 1
ATOM 2364 C C . VAL B 1 63 ? -42.049 39.600 15.910 1.00 12.37 82 VAL B C 1
ATOM 2365 O O . VAL B 1 63 ? -42.769 38.865 15.231 1.00 10.99 82 VAL B O 1
ATOM 2369 N N . TYR B 1 64 ? -40.720 39.590 15.840 1.00 10.91 83 TYR B N 1
ATOM 2370 C CA . TYR B 1 64 ? -39.997 38.728 14.915 1.00 10.86 83 TYR B CA 1
ATOM 2371 C C . TYR B 1 64 ? -38.966 37.827 15.587 1.00 10.49 83 TYR B C 1
ATOM 2372 O O . TYR B 1 64 ? -38.303 37.029 14.923 1.00 10.31 83 TYR B O 1
ATOM 2381 N N . GLY B 1 65 ? -38.832 37.954 16.905 1.00 9.43 84 GLY B N 1
ATOM 2382 C CA . GLY B 1 65 ? -37.884 37.124 17.623 1.00 9.26 84 GLY B CA 1
ATOM 2383 C C . GLY B 1 65 ? -38.293 35.663 17.560 1.00 8.47 84 GLY B C 1
ATOM 2384 O O . GLY B 1 65 ? -39.474 35.339 17.673 1.00 7.61 84 GLY B O 1
ATOM 2385 N N . ILE B 1 66 ? -37.319 34.778 17.376 1.00 8.54 85 ILE B N 1
ATOM 2386 C CA . ILE B 1 66 ? -37.589 33.344 17.294 1.00 9.43 85 ILE B CA 1
ATOM 2387 C C . ILE B 1 66 ? -36.579 32.560 18.118 1.00 9.21 85 ILE B C 1
ATOM 2388 O O . ILE B 1 66 ? -35.381 32.827 18.061 1.00 8.55 85 ILE B O 1
ATOM 2393 N N . SER B 1 67 ? -37.068 31.584 18.874 1.00 11.11 86 SER B N 1
ATOM 2394 C CA . SER B 1 67 ? -36.211 30.759 19.716 1.00 12.20 86 SER B CA 1
ATOM 2395 C C . SER B 1 67 ? -34.973 30.240 18.984 1.00 13.91 86 SER B C 1
ATOM 2396 O O . SER B 1 67 ? -35.068 29.707 17.873 1.00 12.96 86 SER B O 1
ATOM 2399 N N . GLY B 1 68 ? -33.814 30.407 19.618 1.00 12.50 87 GLY B N 1
ATOM 2400 C CA . GLY B 1 68 ? -32.566 29.936 19.044 1.00 12.47 87 GLY B CA 1
ATOM 2401 C C . GLY B 1 68 ? -31.840 30.867 18.087 1.00 11.41 87 GLY B C 1
ATOM 2402 O O . GLY B 1 68 ? -30.697 30.594 17.718 1.00 11.60 87 GLY B O 1
ATOM 2403 N N . ARG B 1 69 ? -32.475 31.963 17.684 1.00 9.88 88 ARG B N 1
ATOM 2404 C CA . ARG B 1 69 ? -31.838 32.881 16.747 1.00 8.49 88 ARG B CA 1
ATOM 2405 C C . ARG B 1 69 ? -30.645 33.625 17.343 1.00 8.61 88 ARG B C 1
ATOM 2406 O O . ARG B 1 69 ? -30.568 33.848 18.554 1.00 6.43 88 ARG B O 1
ATOM 2414 N N . GLN B 1 70 ? -29.714 33.996 16.471 1.00 8.17 89 GLN B N 1
ATOM 2415 C CA . GLN B 1 70 ? -28.495 34.685 16.863 1.00 7.83 89 GLN B CA 1
ATOM 2416 C C . GLN B 1 70 ? -28.365 36.001 16.099 1.00 7.94 89 GLN B C 1
ATOM 2417 O O . GLN B 1 70 ? -29.180 36.303 15.226 1.00 7.34 89 GLN B O 1
ATOM 2423 N N . TRP B 1 71 ? -27.333 36.776 16.413 1.00 5.66 90 TRP B N 1
ATOM 2424 C CA . TRP B 1 71 ? -27.136 38.056 15.740 1.00 7.60 90 TRP B CA 1
ATOM 2425 C C . TRP B 1 71 ? -27.017 37.957 14.220 1.00 8.08 90 TRP B C 1
ATOM 2426 O O . TRP B 1 71 ? -27.202 38.948 13.520 1.00 7.67 90 TRP B O 1
ATOM 2437 N N . ASP B 1 72 ? -26.719 36.771 13.698 1.00 9.37 91 ASP B N 1
ATOM 2438 C CA . ASP B 1 72 ? -26.616 36.628 12.252 1.00 9.44 91 ASP B CA 1
ATOM 2439 C C . ASP B 1 72 ? -28.005 36.689 11.611 1.00 10.94 91 ASP B C 1
ATOM 2440 O O . ASP B 1 72 ? -28.129 36.825 10.391 1.00 10.66 91 ASP B O 1
ATOM 2445 N N . ASP B 1 73 ? -29.047 36.611 12.438 1.00 8.94 92 ASP B N 1
ATOM 2446 C CA . ASP B 1 73 ? -30.423 36.642 11.946 1.00 10.54 92 ASP B CA 1
ATOM 2447 C C . ASP B 1 73 ? -31.058 38.041 12.002 1.00 11.21 92 ASP B C 1
ATOM 2448 O O . ASP B 1 73 ? -32.194 38.231 11.563 1.00 10.15 92 ASP B O 1
ATOM 2453 N N . VAL B 1 74 ? -30.330 39.021 12.532 1.00 10.38 93 VAL B N 1
ATOM 2454 C CA . VAL B 1 74 ? -30.869 40.375 12.629 1.00 10.19 93 VAL B CA 1
ATOM 2455 C C . VAL B 1 74 ? -31.276 40.942 11.265 1.00 10.51 93 VAL B C 1
ATOM 2456 O O . VAL B 1 74 ? -32.373 41.485 11.116 1.00 10.31 93 VAL B O 1
ATOM 2460 N N . PRO B 1 75 ? -30.402 40.824 10.250 1.00 11.72 94 PRO B N 1
ATOM 2461 C CA . PRO B 1 75 ? -30.759 41.350 8.926 1.00 12.10 94 PRO B CA 1
ATOM 2462 C C . PRO B 1 75 ? -32.073 40.750 8.417 1.00 12.06 94 PRO B C 1
ATOM 2463 O O . PRO B 1 75 ? -32.939 41.465 7.915 1.00 11.97 94 PRO B O 1
ATOM 2467 N N . ARG B 1 76 ? -32.215 39.434 8.555 1.00 11.43 95 ARG B N 1
ATOM 2468 C CA . ARG B 1 76 ? -33.417 38.737 8.110 1.00 12.27 95 ARG B CA 1
ATOM 2469 C C . ARG B 1 76 ? -34.660 39.260 8.813 1.00 11.31 95 ARG B C 1
ATOM 2470 O O . ARG B 1 76 ? -35.666 39.560 8.170 1.00 10.11 95 ARG B O 1
ATOM 2478 N N . GLN B 1 77 ? -34.601 39.354 10.139 1.00 9.25 96 GLN B N 1
ATOM 2479 C CA . GLN B 1 77 ? -35.745 39.839 10.892 1.00 10.17 96 GLN B CA 1
ATOM 2480 C C . GLN B 1 77 ? -36.083 41.279 10.529 1.00 10.16 96 GLN B C 1
ATOM 2481 O O . GLN B 1 77 ? -37.258 41.640 10.444 1.00 10.66 96 GLN B O 1
ATOM 2487 N N . ALA B 1 78 ? -35.055 42.094 10.300 1.00 10.09 97 ALA B N 1
ATOM 2488 C CA . ALA B 1 78 ? -35.256 43.496 9.943 1.00 11.35 97 ALA B CA 1
ATOM 2489 C C . ALA B 1 78 ? -35.952 43.609 8.589 1.00 12.41 97 ALA B C 1
ATOM 2490 O O . ALA B 1 78 ? -36.871 44.412 8.412 1.00 12.72 97 ALA B O 1
ATOM 2492 N N . GLU B 1 79 ? -35.508 42.796 7.637 1.00 13.18 98 GLU B N 1
ATOM 2493 C CA . GLU B 1 79 ? -36.086 42.807 6.300 1.00 15.02 98 GLU B CA 1
ATOM 2494 C C . GLU B 1 79 ? -37.550 42.386 6.320 1.00 14.19 98 GLU B C 1
ATOM 2495 O O . GLU B 1 79 ? -38.381 42.977 5.627 1.00 12.94 98 GLU B O 1
ATOM 2501 N N . LYS B 1 80 ? -37.873 41.370 7.114 1.00 13.74 99 LYS B N 1
ATOM 2502 C CA . LYS B 1 80 ? -39.254 40.901 7.191 1.00 14.07 99 LYS B CA 1
ATOM 2503 C C . LYS B 1 80 ? -40.122 41.994 7.807 1.00 12.48 99 LYS B C 1
ATOM 2504 O O . LYS B 1 80 ? -41.245 42.238 7.364 1.00 11.14 99 LYS B O 1
ATOM 2510 N N . LEU B 1 81 ? -39.595 42.653 8.834 1.00 11.13 100 LEU B N 1
ATOM 2511 C CA . LEU B 1 81 ? -40.317 43.740 9.485 1.00 10.65 100 LEU B CA 1
ATOM 2512 C C . LEU B 1 81 ? -40.598 44.837 8.455 1.00 11.46 100 LEU B C 1
ATOM 2513 O O . LEU B 1 81 ? -41.707 45.370 8.378 1.00 12.20 100 LEU B O 1
ATOM 2518 N N . LYS B 1 82 ? -39.579 45.164 7.670 1.00 11.86 101 LYS B N 1
ATOM 2519 C CA . LYS B 1 82 ? -39.685 46.188 6.634 1.00 14.20 101 LYS B CA 1
ATOM 2520 C C . LYS B 1 82 ? -40.761 45.783 5.627 1.00 15.45 101 LYS B C 1
ATOM 2521 O O . LYS B 1 82 ? -41.665 46.552 5.307 1.00 14.50 101 LYS B O 1
ATOM 2527 N N . LYS B 1 83 ? -40.652 44.550 5.153 1.00 16.80 102 LYS B N 1
ATOM 2528 C CA . LYS B 1 83 ? -41.567 43.991 4.169 1.00 19.40 102 LYS B CA 1
ATOM 2529 C C . LYS B 1 83 ? -43.031 43.993 4.609 1.00 19.37 102 LYS B C 1
ATOM 2530 O O . LYS B 1 83 ? -43.922 44.304 3.817 1.00 18.40 102 LYS B O 1
ATOM 2536 N N . GLU B 1 84 ? -43.279 43.666 5.873 1.00 17.83 103 GLU B N 1
ATOM 2537 C CA . GLU B 1 84 ? -44.646 43.593 6.378 1.00 17.92 103 GLU B CA 1
ATOM 2538 C C . GLU B 1 84 ? -45.205 44.837 7.073 1.00 18.30 103 GLU B C 1
ATOM 2539 O O . GLU B 1 84 ? -46.417 45.057 7.054 1.00 16.56 103 GLU B O 1
ATOM 2545 N N . HIS B 1 85 ? -44.345 45.647 7.686 1.00 17.13 104 HIS B N 1
ATOM 2546 C CA . HIS B 1 85 ? -44.821 46.834 8.398 1.00 18.37 104 HIS B CA 1
ATOM 2547 C C . HIS B 1 85 ? -43.946 48.067 8.202 1.00 18.49 104 HIS B C 1
ATOM 2548 O O . HIS B 1 85 ? -43.996 49.002 9.003 1.00 19.37 104 HIS B O 1
ATOM 2555 N N . GLY B 1 86 ? -43.154 48.070 7.136 1.00 18.97 105 GLY B N 1
ATOM 2556 C CA . GLY B 1 86 ? -42.272 49.193 6.868 1.00 19.63 105 GLY B CA 1
ATOM 2557 C C . GLY B 1 86 ? -42.906 50.567 6.989 1.00 20.86 105 GLY B C 1
ATOM 2558 O O . GLY B 1 86 ? -42.333 51.468 7.603 1.00 20.21 105 GLY B O 1
ATOM 2559 N N . GLY B 1 87 ? -44.088 50.738 6.409 1.00 21.03 106 GLY B N 1
ATOM 2560 C CA . GLY B 1 87 ? -44.744 52.031 6.470 1.00 20.71 106 GLY B CA 1
ATOM 2561 C C . GLY B 1 87 ? -45.558 52.276 7.725 1.00 22.04 106 GLY B C 1
ATOM 2562 O O . GLY B 1 87 ? -46.273 53.274 7.809 1.00 21.88 106 GLY B O 1
ATOM 2563 N N . GLU B 1 88 ? -45.446 51.383 8.706 1.00 21.25 107 GLU B N 1
ATOM 2564 C CA . GLU B 1 88 ? -46.203 51.515 9.947 1.00 22.76 107 GLU B CA 1
ATOM 2565 C C . GLU B 1 88 ? -45.326 51.587 11.196 1.00 20.45 107 GLU B C 1
ATOM 2566 O O . GLU B 1 88 ? -45.623 52.327 12.131 1.00 21.27 107 GLU B O 1
ATOM 2572 N N . VAL B 1 89 ? -44.250 50.810 11.213 1.00 18.57 108 VAL B N 1
ATOM 2573 C CA . VAL B 1 89 ? -43.363 50.764 12.368 1.00 15.30 108 VAL B CA 1
ATOM 2574 C C . VAL B 1 89 ? -42.738 52.122 12.710 1.00 14.13 108 VAL B C 1
ATOM 2575 O O . VAL B 1 89 ? -42.282 52.855 11.829 1.00 13.75 108 VAL B O 1
ATOM 2579 N N . ASP B 1 90 ? -42.735 52.451 13.999 1.00 12.16 109 ASP B N 1
ATOM 2580 C CA . ASP B 1 90 ? -42.188 53.718 14.478 1.00 10.80 109 ASP B CA 1
ATOM 2581 C C . ASP B 1 90 ? -40.788 53.560 15.063 1.00 9.81 109 ASP B C 1
ATOM 2582 O O . ASP B 1 90 ? -39.938 54.438 14.903 1.00 9.35 109 ASP B O 1
ATOM 2587 N N . ALA B 1 91 ? -40.560 52.449 15.758 1.00 8.64 110 ALA B N 1
ATOM 2588 C CA . ALA B 1 91 ? -39.264 52.193 16.376 1.00 8.13 110 ALA B CA 1
ATOM 2589 C C . ALA B 1 91 ? -38.933 50.701 16.374 1.00 9.10 110 ALA B C 1
ATOM 2590 O O . ALA B 1 91 ? -39.794 49.860 16.100 1.00 9.54 110 ALA B O 1
ATOM 2592 N N . ILE B 1 92 ? -37.681 50.386 16.684 1.00 8.20 111 ILE B N 1
ATOM 2593 C CA . ILE B 1 92 ? -37.216 49.005 16.694 1.00 9.57 111 ILE B CA 1
ATOM 2594 C C . ILE B 1 92 ? -36.302 48.708 17.873 1.00 8.81 111 ILE B C 1
ATOM 2595 O O . ILE B 1 92 ? -35.409 49.495 18.193 1.00 9.72 111 ILE B O 1
ATOM 2600 N N . LEU B 1 93 ? -36.540 47.569 18.518 1.00 7.99 112 LEU B N 1
ATOM 2601 C CA . LEU B 1 93 ? -35.728 47.128 19.644 1.00 7.79 112 LEU B CA 1
ATOM 2602 C C . LEU B 1 93 ? -35.061 45.816 19.235 1.00 8.38 112 LEU B C 1
ATOM 2603 O O . LEU B 1 93 ? -35.718 44.927 18.684 1.00 7.23 112 LEU B O 1
ATOM 2608 N N . VAL B 1 94 ? -33.758 45.712 19.489 1.00 7.38 113 VAL B N 1
ATOM 2609 C CA . VAL B 1 94 ? -32.989 44.513 19.161 1.00 7.16 113 VAL B CA 1
ATOM 2610 C C . VAL B 1 94 ? -32.439 43.930 20.463 1.00 7.38 113 VAL B C 1
ATOM 2611 O O . VAL B 1 94 ? -31.591 44.527 21.121 1.00 8.89 113 VAL B O 1
ATOM 2615 N N . PHE B 1 95 ? -32.937 42.753 20.817 1.00 8.22 114 PHE B N 1
ATOM 2616 C CA . PHE B 1 95 ? -32.577 42.061 22.054 1.00 7.40 114 PHE B CA 1
ATOM 2617 C C . PHE B 1 95 ? -32.005 40.707 21.627 1.00 7.82 114 PHE B C 1
ATOM 2618 O O . PHE B 1 95 ? -32.721 39.712 21.565 1.00 6.23 114 PHE B O 1
ATOM 2634 N N . GLY B 1 97 ? -28.169 38.007 21.249 1.00 7.56 116 GLY B N 1
ATOM 2635 C CA . GLY B 1 97 ? -26.791 37.719 21.602 1.00 5.40 116 GLY B CA 1
ATOM 2636 C C . GLY B 1 97 ? -26.507 36.557 22.534 1.00 6.39 116 GLY B C 1
ATOM 2637 O O . GLY B 1 97 ? -25.427 35.961 22.469 1.00 5.10 116 GLY B O 1
ATOM 2638 N N . THR B 1 98 ? -27.457 36.219 23.399 1.00 7.01 117 THR B N 1
ATOM 2639 C CA . THR B 1 98 ? -27.222 35.130 24.341 1.00 6.96 117 THR B CA 1
ATOM 2640 C C . THR B 1 98 ? -26.958 33.806 23.614 1.00 6.73 117 THR B C 1
ATOM 2641 O O . THR B 1 98 ? -26.184 32.979 24.094 1.00 7.31 117 THR B O 1
ATOM 2645 N N . ASN B 1 99 ? -27.582 33.612 22.455 1.00 5.74 118 ASN B N 1
ATOM 2646 C CA . ASN B 1 99 ? -27.369 32.381 21.696 1.00 6.35 118 ASN B CA 1
ATOM 2647 C C . ASN B 1 99 ? -26.024 32.381 20.967 1.00 6.40 118 ASN B C 1
ATOM 2648 O O . ASN B 1 99 ? -25.489 31.319 20.650 1.00 7.28 118 ASN B O 1
ATOM 2653 N N . ASP B 1 100 ? -25.484 33.567 20.686 1.00 6.61 119 ASP B N 1
ATOM 2654 C CA . ASP B 1 100 ? -24.184 33.663 20.024 1.00 7.04 119 ASP B CA 1
ATOM 2655 C C . ASP B 1 100 ? -23.167 33.145 21.033 1.00 6.38 119 ASP B C 1
ATOM 2656 O O . ASP B 1 100 ? -22.185 32.487 20.685 1.00 6.03 119 ASP B O 1
ATOM 2661 N N . TYR B 1 101 ? -23.417 33.450 22.299 1.00 6.10 120 TYR B N 1
ATOM 2662 C CA . TYR B 1 101 ? -22.551 32.986 23.368 1.00 5.22 120 TYR B CA 1
ATOM 2663 C C . TYR B 1 101 ? -22.653 31.461 23.474 1.00 5.60 120 TYR B C 1
ATOM 2664 O O . TYR B 1 101 ? -21.640 30.756 23.468 1.00 6.32 120 TYR B O 1
ATOM 2673 N N . ASN B 1 102 ? -23.876 30.951 23.568 1.00 5.31 121 ASN B N 1
ATOM 2674 C CA . ASN B 1 102 ? -24.065 29.508 23.703 1.00 7.35 121 ASN B CA 1
ATOM 2675 C C . ASN B 1 102 ? -23.557 28.714 22.503 1.00 7.93 121 ASN B C 1
ATOM 2676 O O . ASN B 1 102 ? -23.146 27.560 22.645 1.00 8.65 121 ASN B O 1
ATOM 2681 N N . SER B 1 103 ? -23.575 29.332 21.328 1.00 8.36 122 SER B N 1
ATOM 2682 C CA . SER B 1 103 ? -23.126 28.659 20.114 1.00 9.12 122 SER B CA 1
ATOM 2683 C C . SER B 1 103 ? -21.644 28.877 19.816 1.00 9.30 122 SER B C 1
ATOM 2684 O O . SER B 1 103 ? -21.166 28.571 18.723 1.00 8.76 122 SER B O 1
ATOM 2687 N N . SER B 1 104 ? -20.922 29.406 20.797 1.00 9.12 123 SER B N 1
ATOM 2688 C CA . SER B 1 104 ? -19.487 29.652 20.671 1.00 7.75 123 SER B CA 1
ATOM 2689 C C . SER B 1 104 ? -19.083 30.416 19.414 1.00 7.85 123 SER B C 1
ATOM 2690 O O . SER B 1 104 ? -18.222 29.968 18.653 1.00 7.52 123 SER B O 1
ATOM 2693 N N . VAL B 1 105 ? -19.703 31.571 19.202 1.00 6.51 124 VAL B N 1
ATOM 2694 C CA . VAL B 1 105 ? -19.386 32.407 18.053 1.00 6.76 124 VAL B CA 1
ATOM 2695 C C . VAL B 1 105 ? -18.197 33.289 18.432 1.00 7.68 124 VAL B C 1
ATOM 2696 O O . VAL B 1 105 ? -18.286 34.098 19.357 1.00 7.62 124 VAL B O 1
ATOM 2700 N N . PRO B 1 106 ? -17.063 33.138 17.728 1.00 8.22 125 PRO B N 1
ATOM 2701 C CA . PRO B 1 106 ? -15.873 33.942 18.026 1.00 9.21 125 PRO B CA 1
ATOM 2702 C C . PRO B 1 106 ? -16.172 35.436 17.964 1.00 8.76 125 PRO B C 1
ATOM 2703 O O . PRO B 1 106 ? -16.874 35.900 17.068 1.00 7.50 125 PRO B O 1
ATOM 2707 N N . ILE B 1 107 ? -15.628 36.186 18.916 1.00 8.81 126 ILE B N 1
ATOM 2708 C CA . ILE B 1 107 ? -15.849 37.628 18.963 1.00 7.89 126 ILE B CA 1
ATOM 2709 C C . ILE B 1 107 ? -15.328 38.314 17.702 1.00 9.10 126 ILE B C 1
ATOM 2710 O O . ILE B 1 107 ? -16.002 39.168 17.133 1.00 8.35 126 ILE B O 1
ATOM 2715 N N . GLY B 1 108 ? -14.124 37.951 17.271 1.00 9.14 127 GLY B N 1
ATOM 2716 C CA . GLY B 1 108 ? -13.575 38.548 16.064 1.00 10.11 127 GLY B CA 1
ATOM 2717 C C . GLY B 1 108 ? -13.039 39.964 16.202 1.00 10.04 127 GLY B C 1
ATOM 2718 O O . GLY B 1 108 ? -12.637 40.380 17.288 1.00 9.03 127 GLY B O 1
ATOM 2719 N N . GLU B 1 109 ? -13.046 40.704 15.092 1.00 10.57 128 GLU B N 1
ATOM 2720 C CA . GLU B 1 109 ? -12.539 42.080 15.053 1.00 11.47 128 GLU B CA 1
ATOM 2721 C C . GLU B 1 109 ? -13.557 43.057 14.461 1.00 10.40 128 GLU B C 1
ATOM 2722 O O . GLU B 1 109 ? -14.339 42.694 13.581 1.00 11.97 128 GLU B O 1
ATOM 2728 N N . TRP B 1 110 ? -13.534 44.302 14.931 1.00 9.81 129 TRP B N 1
ATOM 2729 C CA . TRP B 1 110 ? -14.451 45.319 14.425 1.00 8.91 129 TRP B CA 1
ATOM 2730 C C . TRP B 1 110 ? -14.049 45.804 13.028 1.00 9.26 129 TRP B C 1
ATOM 2731 O O . TRP B 1 110 ? -14.882 45.855 12.117 1.00 8.56 129 TRP B O 1
ATOM 2742 N N . PHE B 1 111 ? -12.777 46.172 12.868 1.00 9.18 130 PHE B N 1
ATOM 2743 C CA . PHE B 1 111 ? -12.273 46.680 11.586 1.00 9.41 130 PHE B CA 1
ATOM 2744 C C . PHE B 1 111 ? -10.957 46.052 11.142 1.00 9.79 130 PHE B C 1
ATOM 2745 O O . PHE B 1 111 ? -10.312 45.310 11.877 1.00 9.36 130 PHE B O 1
ATOM 2753 N N . THR B 1 112 ? -10.570 46.392 9.916 1.00 11.08 131 THR B N 1
ATOM 2754 C CA . THR B 1 112 ? -9.290 45.997 9.342 1.00 12.05 131 THR B CA 1
ATOM 2755 C C . THR B 1 112 ? -8.741 47.378 8.985 1.00 12.80 131 THR B C 1
ATOM 2756 O O . THR B 1 112 ? -9.521 48.291 8.706 1.00 12.15 131 THR B O 1
ATOM 2760 N N . GLU B 1 113 ? -7.425 47.553 9.012 1.00 13.45 132 GLU B N 1
ATOM 2761 C CA . GLU B 1 113 ? -6.852 48.858 8.698 1.00 14.77 132 GLU B CA 1
ATOM 2762 C C . GLU B 1 113 ? -5.682 48.772 7.730 1.00 15.33 132 GLU B C 1
ATOM 2763 O O . GLU B 1 113 ? -5.071 47.719 7.562 1.00 14.25 132 GLU B O 1
ATOM 2769 N N . GLN B 1 114 ? -5.374 49.904 7.110 1.00 16.04 133 GLN B N 1
ATOM 2770 C CA . GLN B 1 114 ? -4.251 50.013 6.187 1.00 17.33 133 GLN B CA 1
ATOM 2771 C C . GLN B 1 114 ? -4.088 51.444 5.700 1.00 15.60 133 GLN B C 1
ATOM 2772 O O . GLN B 1 114 ? -5.048 52.216 5.669 1.00 13.65 133 GLN B O 1
ATOM 2778 N N . GLU B 1 115 ? -2.859 51.794 5.336 1.00 15.27 134 GLU B N 1
ATOM 2779 C CA . GLU B 1 115 ? -2.549 53.133 4.848 1.00 16.15 134 GLU B CA 1
ATOM 2780 C C . GLU B 1 115 ? -3.170 53.352 3.474 1.00 15.60 134 GLU B C 1
ATOM 2781 O O . GLU B 1 115 ? -2.971 52.550 2.563 1.00 14.91 134 GLU B O 1
ATOM 2787 N N . GLU B 1 116 ? -3.917 54.440 3.330 1.00 14.22 135 GLU B N 1
ATOM 2788 C CA . GLU B 1 116 ? -4.557 54.758 2.060 1.00 14.04 135 GLU B CA 1
ATOM 2789 C C . GLU B 1 116 ? -4.324 56.222 1.702 1.00 13.46 135 GLU B C 1
ATOM 2790 O O . GLU B 1 116 ? -3.947 57.031 2.548 1.00 10.23 135 GLU B O 1
ATOM 2796 N N . GLN B 1 117 ? -4.553 56.554 0.439 1.00 13.58 136 GLN B N 1
ATOM 2797 C CA . GLN B 1 117 ? -4.394 57.921 -0.033 1.00 15.02 136 GLN B CA 1
ATOM 2798 C C . GLN B 1 117 ? -5.776 58.565 -0.013 1.00 13.63 136 GLN B C 1
ATOM 2799 O O . GLN B 1 117 ? -6.753 57.957 -0.456 1.00 12.01 136 GLN B O 1
ATOM 2805 N N . VAL B 1 118 ? -5.859 59.787 0.506 1.00 11.39 137 VAL B N 1
ATOM 2806 C CA . VAL B 1 118 ? -7.133 60.494 0.583 1.00 9.76 137 VAL B CA 1
ATOM 2807 C C . VAL B 1 118 ? -6.928 62.003 0.454 1.00 9.71 137 VAL B C 1
ATOM 2808 O O . VAL B 1 118 ? -5.936 62.551 0.942 1.00 8.25 137 VAL B O 1
ATOM 2812 N N . LEU B 1 119 ? -7.865 62.669 -0.213 1.00 9.63 138 LEU B N 1
ATOM 2813 C CA . LEU B 1 119 ? -7.787 64.114 -0.401 1.00 8.54 138 LEU B CA 1
ATOM 2814 C C . LEU B 1 119 ? -7.995 64.802 0.938 1.00 8.55 138 LEU B C 1
ATOM 2815 O O . LEU B 1 119 ? -8.944 64.495 1.666 1.00 7.48 138 LEU B O 1
ATOM 2820 N N . SER B 1 120 ? -7.110 65.741 1.255 1.00 7.96 139 SER B N 1
ATOM 2821 C CA . SER B 1 120 ? -7.185 66.456 2.521 1.00 8.46 139 SER B CA 1
ATOM 2822 C C . SER B 1 120 ? -6.578 67.854 2.416 1.00 8.10 139 SER B C 1
ATOM 2823 O O . SER B 1 120 ? -5.689 68.101 1.596 1.00 9.10 139 SER B O 1
ATOM 2826 N N . ALA B 1 121 ? -7.067 68.774 3.241 1.00 7.35 140 ALA B N 1
ATOM 2827 C CA . ALA B 1 121 ? -6.542 70.133 3.236 1.00 7.21 140 ALA B CA 1
ATOM 2828 C C . ALA B 1 121 ? -6.896 70.845 4.530 1.00 7.16 140 ALA B C 1
ATOM 2829 O O . ALA B 1 121 ? -8.052 70.862 4.948 1.00 6.13 140 ALA B O 1
ATOM 2831 N N . HIS B 1 122 ? -5.885 71.428 5.160 1.00 8.13 141 HIS B N 1
ATOM 2832 C CA . HIS B 1 122 ? -6.070 72.147 6.410 1.00 10.63 141 HIS B CA 1
ATOM 2833 C C . HIS B 1 122 ? -5.215 73.413 6.405 1.00 12.76 141 HIS B C 1
ATOM 2834 O O . HIS B 1 122 ? -4.326 73.580 7.243 1.00 13.55 141 HIS B O 1
ATOM 2841 N N . GLY B 1 123 ? -5.479 74.296 5.444 1.00 13.26 142 GLY B N 1
ATOM 2842 C CA . GLY B 1 123 ? -4.730 75.539 5.359 1.00 13.03 142 GLY B CA 1
ATOM 2843 C C . GLY B 1 123 ? -3.926 75.701 4.079 1.00 14.07 142 GLY B C 1
ATOM 2844 O O . GLY B 1 123 ? -3.682 76.822 3.634 1.00 15.12 142 GLY B O 1
ATOM 2845 N N . GLU B 1 124 ? -3.504 74.585 3.492 1.00 13.56 143 GLU B N 1
ATOM 2846 C CA . GLU B 1 124 ? -2.731 74.611 2.252 1.00 13.26 143 GLU B CA 1
ATOM 2847 C C . GLU B 1 124 ? -3.541 73.941 1.148 1.00 13.63 143 GLU B C 1
ATOM 2848 O O . GLU B 1 124 ? -4.571 73.320 1.415 1.00 12.23 143 GLU B O 1
ATOM 2862 N N . LYS B 1 126 ? -5.272 71.565 -1.287 1.00 11.07 145 LYS B N 1
ATOM 2863 C CA . LYS B 1 126 ? -5.691 70.180 -1.110 1.00 10.51 145 LYS B CA 1
ATOM 2864 C C . LYS B 1 126 ? -4.845 69.240 -1.964 1.00 11.27 145 LYS B C 1
ATOM 2865 O O . LYS B 1 126 ? -4.400 69.606 -3.053 1.00 10.02 145 LYS B O 1
ATOM 2871 N N . LYS B 1 127 ? -4.624 68.030 -1.463 1.00 10.65 146 LYS B N 1
ATOM 2872 C CA . LYS B 1 127 ? -3.854 67.032 -2.193 1.00 11.02 146 LYS B CA 1
ATOM 2873 C C . LYS B 1 127 ? -4.036 65.672 -1.543 1.00 11.36 146 LYS B C 1
ATOM 2874 O O . LYS B 1 127 ? -4.602 65.565 -0.454 1.00 9.89 146 LYS B O 1
ATOM 2888 N N . VAL B 1 129 ? -3.086 62.661 0.599 1.00 10.14 148 VAL B N 1
ATOM 2889 C CA . VAL B 1 129 ? -2.195 62.446 1.729 1.00 10.10 148 VAL B CA 1
ATOM 2890 C C . VAL B 1 129 ? -2.399 61.016 2.216 1.00 9.20 148 VAL B C 1
ATOM 2891 O O . VAL B 1 129 ? -3.440 60.407 1.953 1.00 9.19 148 VAL B O 1
ATOM 2895 N N . THR B 1 130 ? -1.404 60.472 2.906 1.00 7.39 149 THR B N 1
ATOM 2896 C CA . THR B 1 130 ? -1.513 59.110 3.410 1.00 7.39 149 THR B CA 1
ATOM 2897 C C . THR B 1 130 ? -2.062 59.106 4.823 1.00 7.28 149 THR B C 1
ATOM 2898 O O . THR B 1 130 ? -1.527 59.769 5.715 1.00 6.42 149 THR B O 1
ATOM 2902 N N . ARG B 1 131 ? -3.134 58.351 5.021 1.00 6.93 150 ARG B N 1
ATOM 2903 C CA . ARG B 1 131 ? -3.765 58.248 6.328 1.00 7.42 150 ARG B CA 1
ATOM 2904 C C . ARG B 1 131 ? -4.226 56.815 6.538 1.00 7.83 150 ARG B C 1
ATOM 2905 O O . ARG B 1 131 ? -4.653 56.151 5.594 1.00 8.61 150 ARG B O 1
ATOM 2913 N N . LYS B 1 132 ? -4.133 56.334 7.774 1.00 9.33 151 LYS B N 1
ATOM 2914 C CA . LYS B 1 132 ? -4.578 54.983 8.072 1.00 10.21 151 LYS B CA 1
ATOM 2915 C C . LYS B 1 132 ? -6.101 54.993 7.986 1.00 8.33 151 LYS B C 1
ATOM 2916 O O . LYS B 1 132 ? -6.753 55.848 8.580 1.00 8.99 151 LYS B O 1
ATOM 2922 N N . LYS B 1 133 ? -6.661 54.051 7.234 1.00 8.23 152 LYS B N 1
ATOM 2923 C CA . LYS B 1 133 ? -8.105 53.957 7.055 1.00 7.95 152 LYS B CA 1
ATOM 2924 C C . LYS B 1 133 ? -8.615 52.629 7.598 1.00 9.32 152 LYS B C 1
ATOM 2925 O O . LYS B 1 133 ? -7.991 51.587 7.394 1.00 8.97 152 LYS B O 1
ATOM 2931 N N . ARG B 1 134 ? -9.746 52.670 8.293 1.00 8.89 153 ARG B N 1
ATOM 2932 C CA . ARG B 1 134 ? -10.335 51.460 8.840 1.00 9.23 153 ARG B CA 1
ATOM 2933 C C . ARG B 1 134 ? -11.557 51.091 8.011 1.00 9.50 153 ARG B C 1
ATOM 2934 O O . ARG B 1 134 ? -12.247 51.962 7.478 1.00 8.23 153 ARG B O 1
ATOM 2942 N N . THR B 1 135 ? -11.810 49.793 7.904 1.00 8.29 154 THR B N 1
ATOM 2943 C CA . THR B 1 135 ? -12.937 49.280 7.139 1.00 9.08 154 THR B CA 1
ATOM 2944 C C . THR B 1 135 ? -13.655 48.227 7.973 1.00 9.91 154 THR B C 1
ATOM 2945 O O . THR B 1 135 ? -13.029 47.301 8.478 1.00 7.68 154 THR B O 1
ATOM 2949 N N . PRO B 1 136 ? -14.981 48.354 8.125 1.00 10.85 155 PRO B N 1
ATOM 2950 C CA . PRO B 1 136 ? -15.738 47.380 8.918 1.00 12.40 155 PRO B CA 1
ATOM 2951 C C . PRO B 1 136 ? -15.610 45.956 8.382 1.00 11.80 155 PRO B C 1
ATOM 2952 O O . PRO B 1 136 ? -15.669 45.735 7.173 1.00 11.39 155 PRO B O 1
ATOM 2956 N N . VAL B 1 137 ? -15.423 44.998 9.284 1.00 11.50 156 VAL B N 1
ATOM 2957 C CA . VAL B 1 137 ? -15.331 43.600 8.886 1.00 12.25 156 VAL B CA 1
ATOM 2958 C C . VAL B 1 137 ? -16.776 43.115 8.780 1.00 12.67 156 VAL B C 1
ATOM 2959 O O . VAL B 1 137 ? -17.490 43.041 9.777 1.00 13.55 156 VAL B O 1
ATOM 2971 N N . THR B 1 139 ? -18.815 40.104 8.231 1.00 12.27 158 THR B N 1
ATOM 2972 C CA . THR B 1 139 ? -18.839 38.652 8.146 1.00 12.28 158 THR B CA 1
ATOM 2973 C C . THR B 1 139 ? -19.751 38.048 9.193 1.00 12.20 158 THR B C 1
ATOM 2974 O O . THR B 1 139 ? -19.893 38.582 10.290 1.00 11.48 158 THR B O 1
ATOM 2978 N N . GLN B 1 140 ? -20.371 36.926 8.849 1.00 11.42 159 GLN B N 1
ATOM 2979 C CA . GLN B 1 140 ? -21.252 36.245 9.778 1.00 13.07 159 GLN B CA 1
ATOM 2980 C C . GLN B 1 140 ? -20.444 35.262 10.615 1.00 11.69 159 GLN B C 1
ATOM 2981 O O . GLN B 1 140 ? -20.984 34.620 11.515 1.00 12.33 159 GLN B O 1
ATOM 2987 N N . ASP B 1 141 ? -19.149 35.156 10.320 1.00 11.65 160 ASP B N 1
ATOM 2988 C CA . ASP B 1 141 ? -18.265 34.237 11.034 1.00 11.32 160 ASP B CA 1
ATOM 2989 C C . ASP B 1 141 ? -17.878 34.691 12.440 1.00 10.37 160 ASP B C 1
ATOM 2990 O O . ASP B 1 141 ? -17.436 33.879 13.257 1.00 7.96 160 ASP B O 1
ATOM 2995 N N . THR B 1 142 ? -18.022 35.983 12.719 1.00 7.76 161 THR B N 1
ATOM 2996 C CA . THR B 1 142 ? -17.672 36.511 14.034 1.00 8.48 161 THR B CA 1
ATOM 2997 C C . THR B 1 142 ? -18.827 37.310 14.634 1.00 6.57 161 THR B C 1
ATOM 2998 O O . THR B 1 142 ? -19.728 37.742 13.920 1.00 6.99 161 THR B O 1
ATOM 3002 N N . TYR B 1 143 ? -18.791 37.502 15.948 1.00 6.49 162 TYR B N 1
ATOM 3003 C CA . TYR B 1 143 ? -19.839 38.237 16.647 1.00 6.42 162 TYR B CA 1
ATOM 3004 C C . TYR B 1 143 ? -19.814 39.714 16.265 1.00 7.20 162 TYR B C 1
ATOM 3005 O O . TYR B 1 143 ? -20.857 40.308 15.974 1.00 8.29 162 TYR B O 1
ATOM 3014 N N . ARG B 1 144 ? -18.624 40.306 16.270 1.00 7.25 163 ARG B N 1
ATOM 3015 C CA . ARG B 1 144 ? -18.481 41.710 15.902 1.00 8.24 163 ARG B CA 1
ATOM 3016 C C . ARG B 1 144 ? -18.852 41.881 14.433 1.00 8.17 163 ARG B C 1
ATOM 3017 O O . ARG B 1 144 ? -19.394 42.915 14.032 1.00 8.52 163 ARG B O 1
ATOM 3025 N N . GLY B 1 145 ? -18.564 40.857 13.635 1.00 7.37 164 GLY B N 1
ATOM 3026 C CA . GLY B 1 145 ? -18.897 40.912 12.223 1.00 7.11 164 GLY B CA 1
ATOM 3027 C C . GLY B 1 145 ? -20.405 40.933 12.039 1.00 7.20 164 GLY B C 1
ATOM 3028 O O . GLY B 1 145 ? -20.927 41.682 11.215 1.00 6.82 164 GLY B O 1
ATOM 3029 N N . ARG B 1 146 ? -21.104 40.106 12.813 1.00 6.16 165 ARG B N 1
ATOM 3030 C CA . ARG B 1 146 ? -22.560 40.035 12.747 1.00 6.71 165 ARG B CA 1
ATOM 3031 C C . ARG B 1 146 ? -23.190 41.349 13.177 1.00 7.14 165 ARG B C 1
ATOM 3032 O O . ARG B 1 146 ? -24.168 41.802 12.583 1.00 8.34 165 ARG B O 1
ATOM 3040 N N . ILE B 1 147 ? -22.634 41.955 14.220 1.00 7.51 166 ILE B N 1
ATOM 3041 C CA . ILE B 1 147 ? -23.140 43.226 14.709 1.00 7.63 166 ILE B CA 1
ATOM 3042 C C . ILE B 1 147 ? -22.937 44.293 13.631 1.00 7.48 166 ILE B C 1
ATOM 3043 O O . ILE B 1 147 ? -23.814 45.128 13.401 1.00 7.43 166 ILE B O 1
ATOM 3048 N N . ASN B 1 148 ? -21.792 44.246 12.954 1.00 7.07 167 ASN B N 1
ATOM 3049 C CA . ASN B 1 148 ? -21.497 45.196 11.879 1.00 5.88 167 ASN B CA 1
ATOM 3050 C C . ASN B 1 148 ? -22.545 45.063 10.770 1.00 6.34 167 ASN B C 1
ATOM 3051 O O . ASN B 1 148 ? -23.099 46.058 10.296 1.00 6.17 167 ASN B O 1
ATOM 3056 N N . ILE B 1 149 ? -22.799 43.829 10.349 1.00 6.21 168 ILE B N 1
ATOM 3057 C CA . ILE B 1 149 ? -23.775 43.571 9.293 1.00 7.33 168 ILE B CA 1
ATOM 3058 C C . ILE B 1 149 ? -25.188 43.920 9.742 1.00 7.39 168 ILE B C 1
ATOM 3059 O O . ILE B 1 149 ? -25.952 44.526 8.993 1.00 7.54 168 ILE B O 1
ATOM 3064 N N . GLY B 1 150 ? -25.524 43.537 10.970 1.00 6.41 169 GLY B N 1
ATOM 3065 C CA . GLY B 1 150 ? -26.850 43.798 11.496 1.00 7.03 169 GLY B CA 1
ATOM 3066 C C . GLY B 1 150 ? -27.209 45.268 11.616 1.00 8.01 169 GLY B C 1
ATOM 3067 O O . GLY B 1 150 ? -28.255 45.703 11.126 1.00 7.99 169 GLY B O 1
ATOM 3068 N N . ILE B 1 151 ? -26.352 46.042 12.272 1.00 5.70 170 ILE B N 1
ATOM 3069 C CA . ILE B 1 151 ? -26.626 47.465 12.442 1.00 6.44 170 ILE B CA 1
ATOM 3070 C C . ILE B 1 151 ? -26.626 48.192 11.100 1.00 7.10 170 ILE B C 1
ATOM 3071 O O . ILE B 1 151 ? -27.431 49.100 10.879 1.00 8.73 170 ILE B O 1
ATOM 3076 N N . THR B 1 152 ? -25.728 47.794 10.205 1.00 8.79 171 THR B N 1
ATOM 3077 C CA . THR B 1 152 ? -25.667 48.413 8.885 1.00 8.39 171 THR B CA 1
ATOM 3078 C C . THR B 1 152 ? -27.018 48.220 8.202 1.00 8.96 171 THR B C 1
ATOM 3079 O O . THR B 1 152 ? -27.594 49.168 7.671 1.00 7.92 171 THR B O 1
ATOM 3083 N N . GLN B 1 153 ? -27.527 46.989 8.231 1.00 9.43 172 GLN B N 1
ATOM 3084 C CA . GLN B 1 153 ? -28.812 46.683 7.614 1.00 10.28 172 GLN B CA 1
ATOM 3085 C C . GLN B 1 153 ? -29.969 47.421 8.274 1.00 9.07 172 GLN B C 1
ATOM 3086 O O . GLN B 1 153 ? -30.882 47.891 7.594 1.00 10.64 172 GLN B O 1
ATOM 3092 N N . LEU B 1 154 ? -29.936 47.518 9.599 1.00 8.98 173 LEU B N 1
ATOM 3093 C CA . LEU B 1 154 ? -30.984 48.219 10.335 1.00 8.36 173 LEU B CA 1
ATOM 3094 C C . LEU B 1 154 ? -31.041 49.685 9.917 1.00 7.34 173 LEU B C 1
ATOM 3095 O O . LEU B 1 154 ? -32.121 50.231 9.674 1.00 9.82 173 LEU B O 1
ATOM 3100 N N . LYS B 1 155 ? -29.878 50.325 9.839 1.00 6.94 174 LYS B N 1
ATOM 3101 C CA . LYS B 1 155 ? -29.817 51.730 9.447 1.00 6.88 174 LYS B CA 1
ATOM 3102 C C . LYS B 1 155 ? -30.165 51.921 7.972 1.00 8.22 174 LYS B C 1
ATOM 3103 O O . LYS B 1 155 ? -30.762 52.930 7.597 1.00 8.40 174 LYS B O 1
ATOM 3109 N N . LYS B 1 156 ? -29.792 50.956 7.137 1.00 8.61 175 LYS B N 1
ATOM 3110 C CA . LYS B 1 156 ? -30.104 51.041 5.715 1.00 10.36 175 LYS B CA 1
ATOM 3111 C C . LYS B 1 156 ? -31.610 50.939 5.489 1.00 10.06 175 LYS B C 1
ATOM 3112 O O . LYS B 1 156 ? -32.177 51.670 4.680 1.00 9.82 175 LYS B O 1
ATOM 3118 N N . LEU B 1 157 ? -32.248 50.026 6.213 1.00 9.06 176 LEU B N 1
ATOM 3119 C CA . LEU B 1 157 ? -33.684 49.802 6.083 1.00 9.58 176 LEU B CA 1
ATOM 3120 C C . LEU B 1 157 ? -34.565 50.821 6.800 1.00 9.65 176 LEU B C 1
ATOM 3121 O O . LEU B 1 157 ? -35.650 51.158 6.318 1.00 8.84 176 LEU B O 1
ATOM 3126 N N . PHE B 1 158 ? -34.104 51.303 7.950 1.00 9.01 177 PHE B N 1
ATOM 3127 C CA . PHE B 1 158 ? -34.871 52.260 8.746 1.00 8.75 177 PHE B CA 1
ATOM 3128 C C . PHE B 1 158 ? -33.975 53.418 9.174 1.00 8.27 177 PHE B C 1
ATOM 3129 O O . PHE B 1 158 ? -33.776 53.648 10.362 1.00 7.15 177 PHE B O 1
ATOM 3137 N N . PRO B 1 159 ? -33.440 54.175 8.205 1.00 9.30 178 PRO B N 1
ATOM 3138 C CA . PRO B 1 159 ? -32.558 55.305 8.511 1.00 8.30 178 PRO B CA 1
ATOM 3139 C C . PRO B 1 159 ? -33.153 56.437 9.347 1.00 8.68 178 PRO B C 1
ATOM 3140 O O . PRO B 1 159 ? -32.417 57.167 10.014 1.00 7.06 178 PRO B O 1
ATOM 3144 N N . ASP B 1 160 ? -34.474 56.579 9.320 1.00 7.11 179 ASP B N 1
ATOM 3145 C CA . ASP B 1 160 ? -35.133 57.660 10.051 1.00 9.58 179 ASP B CA 1
ATOM 3146 C C . ASP B 1 160 ? -35.928 57.224 11.277 1.00 10.09 179 ASP B C 1
ATOM 3147 O O . ASP B 1 160 ? -36.764 57.978 11.780 1.00 10.74 179 ASP B O 1
ATOM 3152 N N . LYS B 1 161 ? -35.661 56.017 11.763 1.00 8.97 180 LYS B N 1
ATOM 3153 C CA . LYS B 1 161 ? -36.373 55.484 12.921 1.00 10.23 180 LYS B CA 1
ATOM 3154 C C . LYS B 1 161 ? -35.517 55.389 14.178 1.00 9.34 180 LYS B C 1
ATOM 3155 O O . LYS B 1 161 ? -34.293 55.446 14.116 1.00 10.12 180 LYS B O 1
ATOM 3161 N N . GLN B 1 162 ? -36.180 55.246 15.321 1.00 9.12 181 GLN B N 1
ATOM 3162 C CA . GLN B 1 162 ? -35.488 55.090 16.590 1.00 8.81 181 GLN B CA 1
ATOM 3163 C C . GLN B 1 162 ? -35.190 53.597 16.693 1.00 9.24 181 GLN B C 1
ATOM 3164 O O . GLN B 1 162 ? -36.112 52.778 16.725 1.00 10.02 181 GLN B O 1
ATOM 3170 N N . ILE B 1 163 ? -33.908 53.247 16.718 1.00 7.11 182 ILE B N 1
ATOM 3171 C CA . ILE B 1 163 ? -33.497 51.851 16.820 1.00 7.06 182 ILE B CA 1
ATOM 3172 C C . ILE B 1 163 ? -32.645 51.701 18.077 1.00 7.02 182 ILE B C 1
ATOM 3173 O O . ILE B 1 163 ? -31.638 52.393 18.235 1.00 7.35 182 ILE B O 1
ATOM 3178 N N . VAL B 1 164 ? -33.047 50.801 18.970 1.00 5.69 183 VAL B N 1
ATOM 3179 C CA . VAL B 1 164 ? -32.321 50.607 20.220 1.00 6.26 183 VAL B CA 1
ATOM 3180 C C . VAL B 1 164 ? -31.855 49.167 20.433 1.00 6.48 183 VAL B C 1
ATOM 3181 O O . VAL B 1 164 ? -32.590 48.220 20.150 1.00 5.80 183 VAL B O 1
ATOM 3185 N N . LEU B 1 165 ? -30.631 49.013 20.930 1.00 5.99 184 LEU B N 1
ATOM 3186 C CA . LEU B 1 165 ? -30.080 47.689 21.216 1.00 6.33 184 LEU B CA 1
ATOM 3187 C C . LEU B 1 165 ? -30.167 47.412 22.717 1.00 6.68 184 LEU B C 1
ATOM 3188 O O . LEU B 1 165 ? -29.948 48.307 23.534 1.00 5.44 184 LEU B O 1
ATOM 3193 N N . LEU B 1 166 ? -30.501 46.174 23.072 1.00 7.03 185 LEU B N 1
ATOM 3194 C CA . LEU B 1 166 ? -30.583 45.759 24.469 1.00 6.90 185 LEU B CA 1
ATOM 3195 C C . LEU B 1 166 ? -29.560 44.647 24.685 1.00 7.15 185 LEU B C 1
ATOM 3196 O O . LEU B 1 166 ? -29.498 43.699 23.903 1.00 7.11 185 LEU B O 1
ATOM 3201 N N . THR B 1 167 ? -28.753 44.766 25.736 1.00 6.17 186 THR B N 1
ATOM 3202 C CA . THR B 1 167 ? -27.748 43.747 26.031 1.00 7.45 186 THR B CA 1
ATOM 3203 C C . THR B 1 167 ? -28.407 42.494 26.608 1.00 7.00 186 THR B C 1
ATOM 3204 O O . THR B 1 167 ? -29.455 42.571 27.243 1.00 8.03 186 THR B O 1
ATOM 3208 N N . PRO B 1 168 ? -27.800 41.318 26.385 1.00 8.15 187 PRO B N 1
ATOM 3209 C CA . PRO B 1 168 ? -28.362 40.066 26.903 1.00 7.32 187 PRO B CA 1
ATOM 3210 C C . PRO B 1 168 ? -28.360 39.956 28.428 1.00 8.09 187 PRO B C 1
ATOM 3211 O O . PRO B 1 168 ? -27.499 40.514 29.113 1.00 6.88 187 PRO B O 1
ATOM 3215 N N . LEU B 1 169 ? -29.338 39.223 28.947 1.00 7.08 188 LEU B N 1
ATOM 3216 C CA . LEU B 1 169 ? -29.499 39.027 30.381 1.00 7.88 188 LEU B CA 1
ATOM 3217 C C . LEU B 1 169 ? -28.525 38.020 30.964 1.00 8.08 188 LEU B C 1
ATOM 3218 O O . LEU B 1 169 ? -27.991 37.165 30.258 1.00 5.75 188 LEU B O 1
ATOM 3223 N N . HIS B 1 170 ? -28.301 38.126 32.269 1.00 6.80 189 HIS B N 1
ATOM 3224 C CA . HIS B 1 170 ? -27.439 37.181 32.955 1.00 5.08 189 HIS B CA 1
ATOM 3225 C C . HIS B 1 170 ? -28.119 35.830 32.773 1.00 6.26 189 HIS B C 1
ATOM 3226 O O . HIS B 1 170 ? -29.335 35.763 32.610 1.00 4.23 189 HIS B O 1
ATOM 3233 N N . ARG B 1 171 ? -27.339 34.759 32.805 1.00 6.25 190 ARG B N 1
ATOM 3234 C CA . ARG B 1 171 ? -27.894 33.435 32.580 1.00 6.39 190 ARG B CA 1
ATOM 3235 C C . ARG B 1 171 ? -27.218 32.325 33.367 1.00 7.28 190 ARG B C 1
ATOM 3236 O O . ARG B 1 171 ? -26.029 32.398 33.681 1.00 7.29 190 ARG B O 1
ATOM 3244 N N . SER B 1 172 ? -27.990 31.289 33.681 1.00 8.12 191 SER B N 1
ATOM 3245 C CA . SER B 1 172 ? -27.461 30.150 34.412 1.00 7.00 191 SER B CA 1
ATOM 3246 C C . SER B 1 172 ? -27.733 28.878 33.609 1.00 8.36 191 SER B C 1
ATOM 3247 O O . SER B 1 172 ? -28.030 28.944 32.413 1.00 8.00 191 SER B O 1
ATOM 3250 N N . LEU B 1 173 ? -27.639 27.725 34.262 1.00 8.77 192 LEU B N 1
ATOM 3251 C CA . LEU B 1 173 ? -27.841 26.439 33.595 1.00 9.57 192 LEU B CA 1
ATOM 3252 C C . LEU B 1 173 ? -29.140 26.311 32.799 1.00 9.06 192 LEU B C 1
ATOM 3253 O O . LEU B 1 173 ? -30.176 26.849 33.182 1.00 6.94 192 LEU B O 1
ATOM 3258 N N . ALA B 1 174 ? -29.067 25.593 31.681 1.00 8.89 193 ALA B N 1
ATOM 3259 C CA . ALA B 1 174 ? -30.229 25.357 30.828 1.00 9.85 193 ALA B CA 1
ATOM 3260 C C . ALA B 1 174 ? -30.089 23.970 30.215 1.00 11.31 193 ALA B C 1
ATOM 3261 O O . ALA B 1 174 ? -29.220 23.746 29.370 1.00 12.50 193 ALA B O 1
ATOM 3263 N N . ASN B 1 175 ? -30.933 23.038 30.649 1.00 10.86 194 ASN B N 1
ATOM 3264 C CA . ASN B 1 175 ? -30.881 21.672 30.135 1.00 13.95 194 ASN B CA 1
ATOM 3265 C C . ASN B 1 175 ? -32.197 21.277 29.475 1.00 14.29 194 ASN B C 1
ATOM 3266 O O . ASN B 1 175 ? -33.220 21.145 30.142 1.00 14.97 194 ASN B O 1
ATOM 3271 N N . PHE B 1 176 ? -32.163 21.094 28.160 1.00 15.09 195 PHE B N 1
ATOM 3272 C CA . PHE B 1 176 ? -33.351 20.711 27.409 1.00 16.20 195 PHE B CA 1
ATOM 3273 C C . PHE B 1 176 ? -33.087 19.424 26.629 1.00 17.23 195 PHE B C 1
ATOM 3274 O O . PHE B 1 176 ? -33.019 19.436 25.401 1.00 18.55 195 PHE B O 1
ATOM 3282 N N . GLY B 1 177 ? -32.940 18.316 27.344 1.00 17.30 196 GLY B N 1
ATOM 3283 C CA . GLY B 1 177 ? -32.675 17.052 26.681 1.00 17.64 196 GLY B CA 1
ATOM 3284 C C . GLY B 1 177 ? -31.189 16.745 26.669 1.00 17.56 196 GLY B C 1
ATOM 3285 O O . GLY B 1 177 ? -30.367 17.625 26.925 1.00 15.90 196 GLY B O 1
ATOM 3286 N N . ASP B 1 178 ? -30.845 15.499 26.358 1.00 17.06 197 ASP B N 1
ATOM 3287 C CA . ASP B 1 178 ? -29.452 15.061 26.331 1.00 17.42 197 ASP B CA 1
ATOM 3288 C C . ASP B 1 178 ? -28.580 15.701 25.254 1.00 14.78 197 ASP B C 1
ATOM 3289 O O . ASP B 1 178 ? -27.359 15.562 25.291 1.00 14.97 197 ASP B O 1
ATOM 3294 N N . LYS B 1 179 ? -29.189 16.397 24.300 1.00 12.74 198 LYS B N 1
ATOM 3295 C CA . LYS B 1 179 ? -28.416 17.033 23.237 1.00 12.52 198 LYS B CA 1
ATOM 3296 C C . LYS B 1 179 ? -28.429 18.563 23.299 1.00 11.49 198 LYS B C 1
ATOM 3297 O O . LYS B 1 179 ? -27.965 19.235 22.376 1.00 10.63 198 LYS B O 1
ATOM 3303 N N . ASN B 1 180 ? -28.953 19.111 24.390 1.00 10.65 199 ASN B N 1
ATOM 3304 C CA . ASN B 1 180 ? -29.005 20.560 24.559 1.00 10.18 199 ASN B CA 1
ATOM 3305 C C . ASN B 1 180 ? -28.739 20.856 26.032 1.00 9.92 199 ASN B C 1
ATOM 3306 O O . ASN B 1 180 ? -29.666 21.000 26.826 1.00 9.32 199 ASN B O 1
ATOM 3311 N N . VAL B 1 181 ? -27.457 20.916 26.385 1.00 8.62 200 VAL B N 1
ATOM 3312 C CA . VAL B 1 181 ? -27.025 21.177 27.755 1.00 8.11 200 VAL B CA 1
ATOM 3313 C C . VAL B 1 181 ? -26.126 22.405 27.767 1.00 8.77 200 VAL B C 1
ATOM 3314 O O . VAL B 1 181 ? -25.031 22.398 27.200 1.00 7.19 200 VAL B O 1
ATOM 3318 N N . GLN B 1 182 ? -26.596 23.455 28.431 1.00 8.16 201 GLN B N 1
ATOM 3319 C CA . GLN B 1 182 ? -25.873 24.716 28.494 1.00 8.19 201 GLN B CA 1
ATOM 3320 C C . GLN B 1 182 ? -25.383 25.062 29.901 1.00 7.87 201 GLN B C 1
ATOM 3321 O O . GLN B 1 182 ? -26.187 25.360 30.784 1.00 6.62 201 GLN B O 1
ATOM 3327 N N . PRO B 1 183 ? -24.056 25.020 30.128 1.00 7.26 202 PRO B N 1
ATOM 3328 C CA . PRO B 1 183 ? -23.509 25.344 31.451 1.00 7.12 202 PRO B CA 1
ATOM 3329 C C . PRO B 1 183 ? -23.842 26.784 31.830 1.00 6.28 202 PRO B C 1
ATOM 3330 O O . PRO B 1 183 ? -24.099 27.607 30.953 1.00 6.56 202 PRO B O 1
ATOM 3334 N N . ASP B 1 184 ? -23.838 27.091 33.126 1.00 6.47 203 ASP B N 1
ATOM 3335 C CA . ASP B 1 184 ? -24.147 28.452 33.557 1.00 7.36 203 ASP B CA 1
ATOM 3336 C C . ASP B 1 184 ? -23.046 29.427 33.130 1.00 6.63 203 ASP B C 1
ATOM 3337 O O . ASP B 1 184 ? -21.987 29.006 32.655 1.00 2.16 203 ASP B O 1
ATOM 3342 N N . GLU B 1 185 ? -23.296 30.724 33.314 1.00 5.97 204 GLU B N 1
ATOM 3343 C CA . GLU B 1 185 ? -22.350 31.758 32.893 1.00 5.76 204 GLU B CA 1
ATOM 3344 C C . GLU B 1 185 ? -21.028 31.871 33.640 1.00 6.35 204 GLU B C 1
ATOM 3345 O O . GLU B 1 185 ? -20.248 32.780 33.357 1.00 6.78 204 GLU B O 1
ATOM 3351 N N . SER B 1 186 ? -20.767 30.978 34.593 1.00 7.02 205 SER B N 1
ATOM 3352 C CA . SER B 1 186 ? -19.488 31.032 35.291 1.00 6.86 205 SER B CA 1
ATOM 3353 C C . SER B 1 186 ? -18.478 30.270 34.429 1.00 7.18 205 SER B C 1
ATOM 3354 O O . SER B 1 186 ? -17.288 30.226 34.739 1.00 6.85 205 SER B O 1
ATOM 3357 N N . TYR B 1 187 ? -18.968 29.680 33.337 1.00 7.14 206 TYR B N 1
ATOM 3358 C CA . TYR B 1 187 ? -18.129 28.917 32.407 1.00 7.31 206 TYR B CA 1
ATOM 3359 C C . TYR B 1 187 ? -17.949 29.655 31.086 1.00 6.05 206 TYR B C 1
ATOM 3360 O O . TYR B 1 187 ? -18.865 30.330 30.617 1.00 7.52 206 TYR B O 1
ATOM 3369 N N . GLN B 1 188 ? -16.775 29.520 30.477 1.00 5.40 207 GLN B N 1
ATOM 3370 C CA . GLN B 1 188 ? -16.557 30.132 29.175 1.00 5.98 207 GLN B CA 1
ATOM 3371 C C . GLN B 1 188 ? -17.229 29.165 28.207 1.00 5.74 207 GLN B C 1
ATOM 3372 O O . GLN B 1 188 ? -17.466 27.998 28.548 1.00 5.90 207 GLN B O 1
ATOM 3378 N N . ASN B 1 189 ? -17.540 29.639 27.007 1.00 6.10 208 ASN B N 1
ATOM 3379 C CA . ASN B 1 189 ? -18.167 28.780 26.010 1.00 5.68 208 ASN B CA 1
ATOM 3380 C C . ASN B 1 189 ? -17.101 27.973 25.279 1.00 6.47 208 ASN B C 1
ATOM 3381 O O . ASN B 1 189 ? -15.953 27.895 25.723 1.00 6.84 208 ASN B O 1
ATOM 3386 N N . GLY B 1 190 ? -17.489 27.390 24.149 1.00 8.09 209 GLY B N 1
ATOM 3387 C CA . GLY B 1 190 ? -16.577 26.577 23.365 1.00 8.71 209 GLY B CA 1
ATOM 3388 C C . GLY B 1 190 ? -15.448 27.310 22.666 1.00 10.03 209 GLY B C 1
ATOM 3389 O O . GLY B 1 190 ? -14.519 26.669 22.174 1.00 9.56 209 GLY B O 1
ATOM 3390 N N . CYS B 1 191 ? -15.516 28.638 22.591 1.00 9.10 210 CYS B N 1
ATOM 339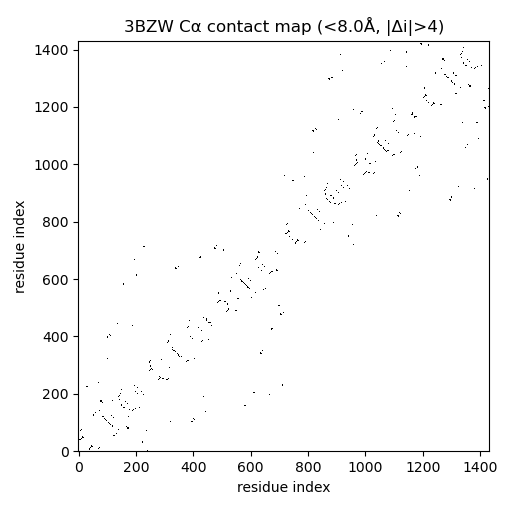1 C CA . CYS B 1 191 ? -14.439 29.380 21.942 1.00 9.79 210 CYS B CA 1
ATOM 3392 C C . CYS B 1 191 ? -13.677 30.248 22.940 1.00 9.91 210 CYS B C 1
ATOM 3393 O O . CYS B 1 191 ? -13.071 31.256 22.578 1.00 11.01 210 CYS B O 1
ATOM 3396 N N . GLY B 1 192 ? -13.711 29.826 24.203 1.00 7.65 211 GLY B N 1
ATOM 3397 C CA . GLY B 1 192 ? -12.999 30.516 25.267 1.00 7.82 211 GLY B CA 1
ATOM 3398 C C . GLY B 1 192 ? -13.481 31.890 25.696 1.00 6.63 211 GLY B C 1
ATOM 3399 O O . GLY B 1 192 ? -12.675 32.713 26.125 1.00 9.13 211 GLY B O 1
ATOM 3400 N N . GLU B 1 193 ? -14.779 32.150 25.602 1.00 5.79 212 GLU B N 1
ATOM 3401 C CA . GLU B 1 193 ? -15.302 33.458 25.994 1.00 6.47 212 GLU B CA 1
ATOM 3402 C C . GLU B 1 193 ? -16.413 33.361 27.035 1.00 6.52 212 GLU B C 1
ATOM 3403 O O . GLU B 1 193 ? -17.225 32.434 27.009 1.00 5.06 212 GLU B O 1
ATOM 3409 N N . TYR B 1 194 ? -16.437 34.314 27.963 1.00 6.64 213 TYR B N 1
ATOM 3410 C CA . TYR B 1 194 ? -17.496 34.362 28.967 1.00 5.90 213 TYR B CA 1
ATOM 3411 C C . TYR B 1 194 ? -18.627 35.155 28.318 1.00 6.23 213 TYR B C 1
ATOM 3412 O O . TYR B 1 194 ? -18.407 35.848 27.325 1.00 5.64 213 TYR B O 1
ATOM 3421 N N . ILE B 1 195 ? -19.829 35.057 28.875 1.00 6.14 214 ILE B N 1
ATOM 3422 C CA . ILE B 1 195 ? -20.975 35.790 28.344 1.00 5.85 214 ILE B CA 1
ATOM 3423 C C . ILE B 1 195 ? -20.653 37.289 28.287 1.00 5.65 214 ILE B C 1
ATOM 3424 O O . ILE B 1 195 ? -21.185 38.022 27.450 1.00 5.36 214 ILE B O 1
ATOM 3429 N N . ASP B 1 196 ? -19.762 37.728 29.170 1.00 5.84 215 ASP B N 1
ATOM 3430 C CA . ASP B 1 196 ? -19.346 39.130 29.248 1.00 5.83 215 ASP B CA 1
ATOM 3431 C C . ASP B 1 196 ? -18.998 39.726 27.887 1.00 6.71 215 ASP B C 1
ATOM 3432 O O . ASP B 1 196 ? -19.434 40.830 27.547 1.00 5.22 215 ASP B O 1
ATOM 3437 N N . ALA B 1 197 ? -18.187 38.997 27.126 1.00 6.74 216 ALA B N 1
ATOM 3438 C CA . ALA B 1 197 ? -17.740 39.455 25.813 1.00 7.88 216 ALA B CA 1
ATOM 3439 C C . ALA B 1 197 ? -18.884 39.790 24.864 1.00 7.98 216 ALA B C 1
ATOM 3440 O O . ALA B 1 197 ? -18.791 40.745 24.088 1.00 7.64 216 ALA B O 1
ATOM 3442 N N . TYR B 1 198 ? -19.963 39.015 24.932 1.00 7.01 217 TYR B N 1
ATOM 3443 C CA . TYR B 1 198 ? -21.109 39.234 24.058 1.00 6.02 217 TYR B CA 1
ATOM 3444 C C . TYR B 1 198 ? -21.978 40.392 24.518 1.00 6.22 217 TYR B C 1
ATOM 3445 O O . TYR B 1 198 ? -22.714 40.983 23.724 1.00 6.15 217 TYR B O 1
ATOM 3454 N N . VAL B 1 199 ? -21.876 40.723 25.801 1.00 6.77 218 VAL B N 1
ATOM 3455 C CA . VAL B 1 199 ? -22.613 41.845 26.367 1.00 6.41 218 VAL B CA 1
ATOM 3456 C C . VAL B 1 199 ? -21.865 43.130 26.010 1.00 7.78 218 VAL B C 1
ATOM 3457 O O . VAL B 1 199 ? -22.444 44.077 25.463 1.00 7.68 218 VAL B O 1
ATOM 3461 N N . GLN B 1 200 ? -20.571 43.146 26.316 1.00 5.83 219 GLN B N 1
ATOM 3462 C CA . GLN B 1 200 ? -19.734 44.313 26.064 1.00 6.70 219 GLN B CA 1
ATOM 3463 C C . GLN B 1 200 ? -19.618 44.708 24.598 1.00 5.68 219 GLN B C 1
ATOM 3464 O O . GLN B 1 200 ? -19.517 45.894 24.288 1.00 5.71 219 GLN B O 1
ATOM 3470 N N . ALA B 1 201 ? -19.625 43.729 23.697 1.00 4.86 220 ALA B N 1
ATOM 3471 C CA . ALA B 1 201 ? -19.531 44.028 22.267 1.00 6.85 220 ALA B CA 1
ATOM 3472 C C . ALA B 1 201 ? -20.710 44.901 21.855 1.00 6.34 220 ALA B C 1
ATOM 3473 O O . ALA B 1 201 ? -20.568 45.832 21.062 1.00 4.38 220 ALA B O 1
ATOM 3475 N N . ILE B 1 202 ? -21.884 44.584 22.393 1.00 7.04 221 ILE B N 1
ATOM 3476 C CA . ILE B 1 202 ? -23.085 45.349 22.091 1.00 5.73 221 ILE B CA 1
ATOM 3477 C C . ILE B 1 202 ? -22.973 46.762 22.672 1.00 5.29 221 ILE B C 1
ATOM 3478 O O . ILE B 1 202 ? -23.327 47.741 22.010 1.00 5.58 221 ILE B O 1
ATOM 3483 N N . LYS B 1 203 ? -22.474 46.875 23.900 1.00 5.13 222 LYS B N 1
ATOM 3484 C CA . LYS B 1 203 ? -22.323 48.191 24.522 1.00 4.03 222 LYS B CA 1
ATOM 3485 C C . LYS B 1 203 ? -21.359 49.046 23.698 1.00 5.03 222 LYS B C 1
ATOM 3486 O O . LYS B 1 203 ? -21.601 50.235 23.469 1.00 3.54 222 LYS B O 1
ATOM 3492 N N . GLU B 1 204 ? -20.269 48.429 23.248 1.00 4.56 223 GLU B N 1
ATOM 3493 C CA . GLU B 1 204 ? -19.259 49.119 22.448 1.00 6.88 223 GLU B CA 1
ATOM 3494 C C . GLU B 1 204 ? -19.793 49.587 21.101 1.00 5.68 223 GLU B C 1
ATOM 3495 O O . GLU B 1 204 ? -19.327 50.586 20.551 1.00 5.83 223 GLU B O 1
ATOM 3501 N N . ALA B 1 205 ? -20.763 48.856 20.570 1.00 5.08 224 ALA B N 1
ATOM 3502 C CA . ALA B 1 205 ? -21.351 49.190 19.282 1.00 4.89 224 ALA B CA 1
ATOM 3503 C C . ALA B 1 205 ? -22.071 50.536 19.329 1.00 5.81 224 ALA B C 1
ATOM 3504 O O . ALA B 1 205 ? -22.293 51.166 18.295 1.00 5.39 224 ALA B O 1
ATOM 3506 N N . GLY B 1 206 ? -22.438 50.973 20.530 1.00 5.30 225 GLY B N 1
ATOM 3507 C CA . GLY B 1 206 ? -23.126 52.245 20.663 1.00 5.15 225 GLY B CA 1
ATOM 3508 C C . GLY B 1 206 ? -22.353 53.378 20.013 1.00 4.90 225 GLY B C 1
ATOM 3509 O O . GLY B 1 206 ? -22.897 54.124 19.197 1.00 5.80 225 GLY B O 1
ATOM 3510 N N . ASN B 1 207 ? -21.080 53.510 20.375 1.00 3.19 226 ASN B N 1
ATOM 3511 C CA . ASN B 1 207 ? -20.228 54.559 19.817 1.00 4.19 226 ASN B CA 1
ATOM 3512 C C . ASN B 1 207 ? -19.663 54.199 18.447 1.00 3.75 226 ASN B C 1
ATOM 3513 O O . ASN B 1 207 ? -19.522 55.058 17.582 1.00 6.72 226 ASN B O 1
ATOM 3518 N N . ILE B 1 208 ? -19.342 52.927 18.250 1.00 6.22 227 ILE B N 1
ATOM 3519 C CA . ILE B 1 208 ? -18.783 52.479 16.979 1.00 4.79 227 ILE B CA 1
ATOM 3520 C C . ILE B 1 208 ? -19.726 52.769 15.817 1.00 5.02 227 ILE B C 1
ATOM 3521 O O . ILE B 1 208 ? -19.299 53.269 14.775 1.00 4.91 227 ILE B O 1
ATOM 3526 N N . TRP B 1 209 ? -21.006 52.465 16.006 1.00 5.30 228 TRP B N 1
ATOM 3527 C CA . TRP B 1 209 ? -22.011 52.666 14.967 1.00 7.12 228 TRP B CA 1
ATOM 3528 C C . TRP B 1 209 ? -22.951 53.853 15.139 1.00 6.44 228 TRP B C 1
ATOM 3529 O O . TRP B 1 209 ? -23.640 54.236 14.195 1.00 6.93 228 TRP B O 1
ATOM 3540 N N . GLY B 1 210 ? -22.985 54.432 16.333 1.00 5.49 229 GLY B N 1
ATOM 3541 C CA . GLY B 1 210 ? -23.872 55.562 16.565 1.00 5.59 229 GLY B CA 1
ATOM 3542 C C . GLY B 1 210 ? -25.303 55.100 16.760 1.00 4.65 229 GLY B C 1
ATOM 3543 O O . GLY B 1 210 ? -26.187 55.393 15.952 1.00 5.81 229 GLY B O 1
ATOM 3544 N N . ILE B 1 211 ? -25.537 54.382 17.850 1.00 5.66 230 ILE B N 1
ATOM 3545 C CA . ILE B 1 211 ? -26.865 53.861 18.141 1.00 4.87 230 ILE B CA 1
ATOM 3546 C C . ILE B 1 211 ? -27.042 53.744 19.656 1.00 6.79 230 ILE B C 1
ATOM 3547 O O . ILE B 1 211 ? -26.105 53.394 20.372 1.00 6.72 230 ILE B O 1
ATOM 3552 N N . PRO B 1 212 ? -28.237 54.074 20.171 1.00 8.91 231 PRO B N 1
ATOM 3553 C CA . PRO B 1 212 ? -28.434 53.969 21.620 1.00 7.95 231 PRO B CA 1
ATOM 3554 C C . PRO B 1 212 ? -28.496 52.519 22.092 1.00 9.22 231 PRO B C 1
ATOM 3555 O O . PRO B 1 212 ? -28.991 51.641 21.384 1.00 7.73 231 PRO B O 1
ATOM 3559 N N . VAL B 1 213 ? -27.978 52.276 23.290 1.00 8.22 232 VAL B N 1
ATOM 3560 C CA . VAL B 1 213 ? -27.970 50.940 23.868 1.00 7.49 232 VAL B CA 1
ATOM 3561 C C . VAL B 1 213 ? -28.466 50.994 25.307 1.00 8.52 232 VAL B C 1
ATOM 3562 O O . VAL B 1 213 ? -28.023 51.836 26.091 1.00 9.70 232 VAL B O 1
ATOM 3566 N N . ILE B 1 214 ? -29.397 50.109 25.645 1.00 8.09 233 ILE B N 1
ATOM 3567 C CA . ILE B 1 214 ? -29.915 50.020 27.004 1.00 8.18 233 ILE B CA 1
ATOM 3568 C C . ILE B 1 214 ? -29.242 48.791 27.610 1.00 8.57 233 ILE B C 1
ATOM 3569 O O . ILE B 1 214 ? -29.414 47.681 27.111 1.00 8.14 233 ILE B O 1
ATOM 3574 N N . ASP B 1 215 ? -28.466 48.989 28.672 1.00 6.91 234 ASP B N 1
ATOM 3575 C CA . ASP B 1 215 ? -27.761 47.876 29.295 1.00 7.77 234 ASP B CA 1
ATOM 3576 C C . ASP B 1 215 ? -28.676 47.029 30.171 1.00 8.27 234 ASP B C 1
ATOM 3577 O O . ASP B 1 215 ? -28.565 47.021 31.397 1.00 6.24 234 ASP B O 1
ATOM 3582 N N . PHE B 1 216 ? -29.576 46.316 29.504 1.00 7.68 235 PHE B N 1
ATOM 3583 C CA . PHE B 1 216 ? -30.550 45.441 30.137 1.00 8.02 235 PHE B CA 1
ATOM 3584 C C . PHE B 1 216 ? -29.863 44.442 31.066 1.00 8.32 235 PHE B C 1
ATOM 3585 O O . PHE B 1 216 ? -30.403 44.080 32.111 1.00 7.64 235 PHE B O 1
ATOM 3593 N N . ASN B 1 217 ? -28.666 44.006 30.681 1.00 6.41 236 ASN B N 1
ATOM 3594 C CA . ASN B 1 217 ? -27.901 43.053 31.475 1.00 7.04 236 ASN B CA 1
ATOM 3595 C C . ASN B 1 217 ? -27.774 43.540 32.920 1.00 7.49 236 ASN B C 1
ATOM 3596 O O . ASN B 1 217 ? -27.872 42.757 33.869 1.00 6.34 236 ASN B O 1
ATOM 3601 N N . ALA B 1 218 ? -27.581 44.843 33.086 1.00 6.22 237 ALA B N 1
ATOM 3602 C CA . ALA B 1 218 ? -27.445 45.418 34.417 1.00 6.18 237 ALA B CA 1
ATOM 3603 C C . ALA B 1 218 ? -28.734 45.995 34.999 1.00 7.02 237 ALA B C 1
ATOM 3604 O O . ALA B 1 218 ? -29.121 45.649 36.114 1.00 5.96 237 ALA B O 1
ATOM 3606 N N . VAL B 1 219 ? -29.410 46.861 34.247 1.00 6.37 238 VAL B N 1
ATOM 3607 C CA . VAL B 1 219 ? -30.610 47.518 34.763 1.00 5.59 238 VAL B CA 1
ATOM 3608 C C . VAL B 1 219 ? -31.815 46.670 35.160 1.00 6.38 238 VAL B C 1
ATOM 3609 O O . VAL B 1 219 ? -32.617 47.106 35.981 1.00 5.44 238 VAL B O 1
ATOM 3613 N N . THR B 1 220 ? -31.958 45.472 34.602 1.00 5.90 239 THR B N 1
ATOM 3614 C CA . THR B 1 220 ? -33.092 44.630 34.975 1.00 5.44 239 THR B CA 1
ATOM 3615 C C . THR B 1 220 ? -32.930 44.138 36.413 1.00 6.04 239 THR B C 1
ATOM 3616 O O . THR B 1 220 ? -33.916 43.817 37.084 1.00 5.89 239 THR B O 1
ATOM 3620 N N . GLY B 1 221 ? -31.681 44.081 36.876 1.00 5.40 240 GLY B N 1
ATOM 3621 C CA . GLY B 1 221 ? -31.397 43.623 38.226 1.00 5.85 240 GLY B CA 1
ATOM 3622 C C . GLY B 1 221 ? -31.653 42.134 38.405 1.00 7.36 240 GLY B C 1
ATOM 3623 O O . GLY B 1 221 ? -31.739 41.643 39.530 1.00 7.87 240 GLY B O 1
ATOM 3632 N N . ASN B 1 223 ? -30.383 38.351 38.067 1.00 5.55 242 ASN B N 1
ATOM 3633 C CA . ASN B 1 223 ? -29.228 37.471 37.937 1.00 5.80 242 ASN B CA 1
ATOM 3634 C C . ASN B 1 223 ? -29.547 36.071 38.453 1.00 5.99 242 ASN B C 1
ATOM 3635 O O . ASN B 1 223 ? -29.561 35.841 39.657 1.00 6.22 242 ASN B O 1
ATOM 3640 N N . PRO B 1 224 ? -29.790 35.111 37.545 1.00 7.53 243 PRO B N 1
ATOM 3641 C CA . PRO B 1 224 ? -30.106 33.738 37.952 1.00 8.01 243 PRO B CA 1
ATOM 3642 C C . PRO B 1 224 ? -28.968 33.032 38.681 1.00 9.21 243 PRO B C 1
ATOM 3643 O O . PRO B 1 224 ? -29.154 31.945 39.232 1.00 9.10 243 PRO B O 1
ATOM 3655 N N . VAL B 1 226 ? -27.804 34.004 41.288 1.00 8.90 245 VAL B N 1
ATOM 3656 C CA . VAL B 1 226 ? -28.164 34.125 42.703 1.00 8.20 245 VAL B CA 1
ATOM 3657 C C . VAL B 1 226 ? -29.506 33.393 42.772 1.00 8.47 245 VAL B C 1
ATOM 3658 O O . VAL B 1 226 ? -30.517 33.890 42.276 1.00 10.16 245 VAL B O 1
ATOM 3662 N N . GLU B 1 227 ? -29.503 32.204 43.370 1.00 9.81 246 GLU B N 1
ATOM 3663 C CA . GLU B 1 227 ? -30.699 31.367 43.443 1.00 10.34 246 GLU B CA 1
ATOM 3664 C C . GLU B 1 227 ? -31.992 32.017 43.918 1.00 8.83 246 GLU B C 1
ATOM 3665 O O . GLU B 1 227 ? -33.071 31.653 43.449 1.00 7.39 246 GLU B O 1
ATOM 3671 N N . GLU B 1 228 ? -31.900 32.969 44.841 1.00 6.40 247 GLU B N 1
ATOM 3672 C CA . GLU B 1 228 ? -33.097 33.635 45.336 1.00 6.95 247 GLU B CA 1
ATOM 3673 C C . GLU B 1 228 ? -33.788 34.403 44.211 1.00 7.15 247 GLU B C 1
ATOM 3674 O O . GLU B 1 228 ? -34.990 34.656 44.268 1.00 6.67 247 GLU B O 1
ATOM 3680 N N . GLN B 1 229 ? -33.028 34.773 43.185 1.00 7.40 248 GLN B N 1
ATOM 3681 C CA . GLN B 1 229 ? -33.611 35.504 42.070 1.00 6.20 248 GLN B CA 1
ATOM 3682 C C . GLN B 1 229 ? -34.158 34.592 40.972 1.00 6.11 248 GLN B C 1
ATOM 3683 O O . GLN B 1 229 ? -34.605 35.065 39.926 1.00 6.18 248 GLN B O 1
ATOM 3689 N N . LEU B 1 230 ? -34.135 33.284 41.212 1.00 6.88 249 LEU B N 1
ATOM 3690 C CA . LEU B 1 230 ? -34.662 32.346 40.226 1.00 8.24 249 LEU B CA 1
ATOM 3691 C C . LEU B 1 230 ? -36.184 32.447 40.159 1.00 8.72 249 LEU B C 1
ATOM 3692 O O . LEU B 1 230 ? -36.829 31.764 39.367 1.00 7.83 249 LEU B O 1
ATOM 3697 N N . ILE B 1 231 ? -36.759 33.305 40.996 1.00 8.94 250 ILE B N 1
ATOM 3698 C CA . ILE B 1 231 ? -38.202 33.514 40.981 1.00 9.22 250 ILE B CA 1
ATOM 3699 C C . ILE B 1 231 ? -38.574 34.182 39.657 1.00 8.78 250 ILE B C 1
ATOM 3700 O O . ILE B 1 231 ? -39.745 34.225 39.271 1.00 9.66 250 ILE B O 1
ATOM 3705 N N . TYR B 1 232 ? -37.562 34.698 38.963 1.00 8.24 251 TYR B N 1
ATOM 3706 C CA . TYR B 1 232 ? -37.756 35.379 37.683 1.00 7.72 251 TYR B CA 1
ATOM 3707 C C . TYR B 1 232 ? -37.475 34.504 36.468 1.00 8.25 251 TYR B C 1
ATOM 3708 O O . TYR B 1 232 ? -37.560 34.970 35.329 1.00 6.77 251 TYR B O 1
ATOM 3717 N N . PHE B 1 233 ? -37.141 33.242 36.704 1.00 7.95 252 PHE B N 1
ATOM 3718 C CA . PHE B 1 233 ? -36.842 32.338 35.607 1.00 8.52 252 PHE B CA 1
ATOM 3719 C C . PHE B 1 233 ? -37.784 31.137 35.582 1.00 10.16 252 PHE B C 1
ATOM 3720 O O . PHE B 1 233 ? -38.362 30.761 36.604 1.00 10.69 252 PHE B O 1
ATOM 3728 N N . TYR B 1 234 ? -37.935 30.546 34.402 1.00 11.17 253 TYR B N 1
ATOM 3729 C CA . TYR B 1 234 ? -38.874 29.447 34.192 1.00 11.77 253 TYR B CA 1
ATOM 3730 C C . TYR B 1 234 ? -38.860 28.228 35.105 1.00 11.15 253 TYR B C 1
ATOM 3731 O O . TYR B 1 234 ? -39.907 27.847 35.626 1.00 11.86 253 TYR B O 1
ATOM 3740 N N . ASP B 1 235 ? -37.705 27.598 35.289 1.00 10.31 254 ASP B N 1
ATOM 3741 C CA . ASP B 1 235 ? -37.639 26.411 36.142 1.00 12.21 254 ASP B CA 1
ATOM 3742 C C . ASP B 1 235 ? -36.259 26.231 36.758 1.00 11.74 254 ASP B C 1
ATOM 3743 O O . ASP 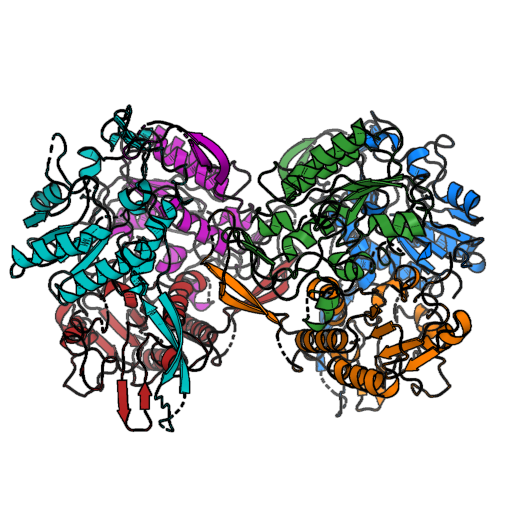B 1 235 ? -35.278 25.993 36.052 1.00 12.78 254 ASP B O 1
ATOM 3748 N N . ALA B 1 236 ? -36.191 26.340 38.080 1.00 11.85 255 ALA B N 1
ATOM 3749 C CA . ALA B 1 236 ? -34.928 26.209 38.797 1.00 12.82 255 ALA B CA 1
ATOM 3750 C C . ALA B 1 236 ? -34.245 24.872 38.546 1.00 14.00 255 ALA B C 1
ATOM 3751 O O . ALA B 1 236 ? -33.026 24.750 38.691 1.00 14.71 255 ALA B O 1
ATOM 3753 N N . GLY B 1 237 ? -35.031 23.870 38.168 1.00 12.68 256 GLY B N 1
ATOM 3754 C CA . GLY B 1 237 ? -34.475 22.553 37.925 1.00 13.45 256 GLY B CA 1
ATOM 3755 C C . GLY B 1 237 ? -33.768 22.351 36.597 1.00 13.43 256 GLY B C 1
ATOM 3756 O O . GLY B 1 237 ? -32.784 21.611 36.529 1.00 13.86 256 GLY B O 1
ATOM 3757 N N . TYR B 1 238 ? -34.240 23.004 35.539 1.00 12.53 257 TYR B N 1
ATOM 3758 C CA . TYR B 1 238 ? -33.613 22.814 34.235 1.00 12.70 257 TYR B CA 1
ATOM 3759 C C . TYR B 1 238 ? -33.576 24.041 33.329 1.00 12.03 257 TYR B C 1
ATOM 3760 O O . TYR B 1 238 ? -32.991 23.986 32.248 1.00 11.50 257 TYR B O 1
ATOM 3769 N N . ASP B 1 239 ? -34.202 25.137 33.746 1.00 10.50 258 ASP B N 1
ATOM 3770 C CA . ASP B 1 239 ? -34.199 26.336 32.914 1.00 10.01 258 ASP B CA 1
ATOM 3771 C C . ASP B 1 239 ? -33.983 27.619 33.702 1.00 9.08 258 ASP B C 1
ATOM 3772 O O . ASP B 1 239 ? -34.938 28.251 34.160 1.00 10.19 258 ASP B O 1
ATOM 3777 N N . ARG B 1 240 ? -32.718 27.992 33.862 1.00 9.01 259 ARG B N 1
ATOM 3778 C CA . ARG B 1 240 ? -32.354 29.214 34.566 1.00 8.60 259 ARG B CA 1
ATOM 3779 C C . ARG B 1 240 ? -31.845 30.183 33.509 1.00 8.50 259 ARG B C 1
ATOM 3780 O O . ARG B 1 240 ? -31.000 31.043 33.774 1.00 7.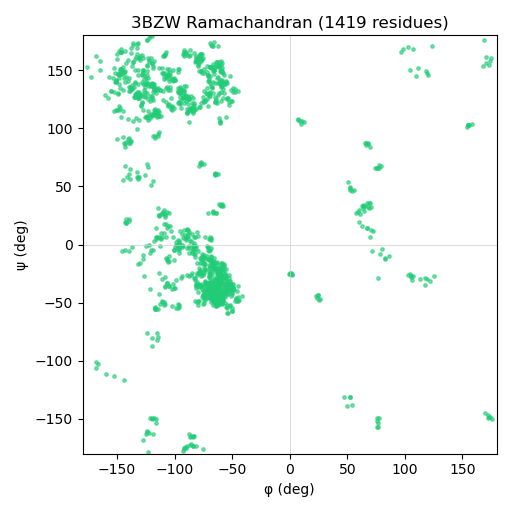96 259 ARG B O 1
ATOM 3788 N N . LEU B 1 241 ? -32.377 30.024 32.301 1.00 8.50 260 LEU B N 1
ATOM 3789 C CA . LEU B 1 241 ? -32.004 30.855 31.164 1.00 7.69 260 LEU B CA 1
ATOM 3790 C C . LEU B 1 241 ? -33.167 31.733 30.723 1.00 8.06 260 LEU B C 1
ATOM 3791 O O . LEU B 1 241 ? -33.016 32.946 30.583 1.00 8.14 260 LEU B O 1
ATOM 3796 N N . HIS B 1 242 ? -34.327 31.119 30.507 1.00 6.93 261 HIS B N 1
ATOM 3797 C CA . HIS B 1 242 ? -35.510 31.857 30.073 1.00 7.68 261 HIS B CA 1
ATOM 3798 C C . HIS B 1 242 ? -36.328 32.418 31.233 1.00 8.03 261 HIS B C 1
ATOM 3799 O O . HIS B 1 242 ? -36.732 31.685 32.137 1.00 8.29 261 HIS B O 1
ATOM 3806 N N . PRO B 1 243 ? -36.585 33.735 31.219 1.00 7.53 262 PRO B N 1
ATOM 3807 C CA . PRO B 1 243 ? -37.371 34.344 32.295 1.00 7.28 262 PRO B CA 1
ATOM 3808 C C . PRO B 1 243 ? -38.810 33.837 32.258 1.00 7.59 262 PRO B C 1
ATOM 3809 O O . PRO B 1 243 ? -39.322 33.492 31.193 1.00 7.30 262 PRO B O 1
ATOM 3813 N N . ASP B 1 244 ? -39.449 33.769 33.420 1.00 7.54 263 ASP B N 1
ATOM 3814 C CA . ASP B 1 244 ? -40.844 33.359 33.471 1.00 8.13 263 ASP B CA 1
ATOM 3815 C C . ASP B 1 244 ? -41.642 34.653 33.349 1.00 8.71 263 ASP B C 1
ATOM 3816 O O . ASP B 1 244 ? -41.067 35.723 33.133 1.00 8.17 263 ASP B O 1
ATOM 3821 N N . THR B 1 245 ? -42.959 34.567 33.474 1.00 8.77 264 THR B N 1
ATOM 3822 C CA . THR B 1 245 ? -43.788 35.758 33.364 1.00 8.36 264 THR B CA 1
ATOM 3823 C C . THR B 1 245 ? -43.362 36.862 34.331 1.00 8.36 264 THR B C 1
ATOM 3824 O O . THR B 1 245 ? -43.309 38.033 33.953 1.00 7.38 264 THR B O 1
ATOM 3828 N N . LYS B 1 246 ? -43.055 36.491 35.571 1.00 8.00 265 LYS B N 1
ATOM 3829 C CA . LYS B 1 246 ? -42.640 37.465 36.578 1.00 9.71 265 LYS B CA 1
ATOM 3830 C C . LYS B 1 246 ? -41.396 38.222 36.113 1.00 9.75 265 LYS B C 1
ATOM 3831 O O . LYS B 1 246 ? -41.298 39.440 36.286 1.00 8.89 265 LYS B O 1
ATOM 3837 N N . GLY B 1 247 ? -40.447 37.488 35.533 1.00 8.96 266 GLY B N 1
ATOM 3838 C CA . GLY B 1 247 ? -39.227 38.101 35.035 1.00 8.17 266 GLY B CA 1
ATOM 3839 C C . GLY B 1 247 ? -39.497 38.966 33.819 1.00 9.91 266 GLY B C 1
ATOM 3840 O O . GLY B 1 247 ? -38.881 40.022 33.645 1.00 8.46 266 GLY B O 1
ATOM 3841 N N . GLN B 1 248 ? -40.411 38.508 32.966 1.00 9.21 267 GLN B N 1
ATOM 3842 C CA . GLN B 1 248 ? -40.789 39.253 31.771 1.00 7.71 267 GLN B CA 1
ATOM 3843 C C . GLN B 1 248 ? -41.432 40.570 32.185 1.00 8.20 267 GLN B C 1
ATOM 3844 O O . GLN B 1 248 ? -41.192 41.604 31.566 1.00 6.41 267 GLN B O 1
ATOM 3850 N N . GLU B 1 249 ? -42.251 40.532 33.235 1.00 7.32 268 GLU B N 1
ATOM 3851 C CA . GLU B 1 249 ? -42.912 41.751 33.694 1.00 9.15 268 GLU B CA 1
ATOM 3852 C C . GLU B 1 249 ? -41.903 42.719 34.307 1.00 9.19 268 GLU B C 1
ATOM 3853 O O . GLU B 1 249 ? -42.022 43.931 34.136 1.00 8.73 268 GLU B O 1
ATOM 3859 N N . ARG B 1 250 ? -40.910 42.191 35.019 1.00 8.27 269 ARG B N 1
ATOM 3860 C CA . ARG B 1 250 ? -39.890 43.057 35.600 1.00 8.81 269 ARG B CA 1
ATOM 3861 C C . ARG B 1 250 ? -39.093 43.679 34.455 1.00 9.08 269 ARG B C 1
ATOM 3862 O O . ARG B 1 250 ? -38.708 44.849 34.515 1.00 7.90 269 ARG B O 1
ATOM 3878 N N . ALA B 1 252 ? -40.229 44.238 31.385 1.00 9.31 271 ALA B N 1
ATOM 3879 C CA . ALA B 1 252 ? -41.112 45.201 30.735 1.00 9.16 271 ALA B CA 1
ATOM 3880 C C . ALA B 1 252 ? -41.182 46.522 31.499 1.00 8.73 271 ALA B C 1
ATOM 3881 O O . ALA B 1 252 ? -41.140 47.596 30.900 1.00 7.66 271 ALA B O 1
ATOM 3883 N N . ARG B 1 253 ? -41.288 46.442 32.820 1.00 7.95 272 ARG B N 1
ATOM 3884 C CA . ARG B 1 253 ? -41.367 47.653 33.634 1.00 9.51 272 ARG B CA 1
ATOM 3885 C C . ARG B 1 253 ? -40.042 48.418 33.580 1.00 8.84 272 ARG B C 1
ATOM 3886 O O . ARG B 1 253 ? -40.024 49.648 33.562 1.00 7.41 272 ARG B O 1
ATOM 3894 N N . THR B 1 254 ? -38.935 47.681 33.561 1.00 8.28 273 THR B N 1
ATOM 3895 C CA . THR B 1 254 ? -37.609 48.297 33.486 1.00 7.78 273 THR B CA 1
ATOM 3896 C C . THR B 1 254 ? -37.511 49.041 32.157 1.00 9.45 273 THR B C 1
ATOM 3897 O O . THR B 1 254 ? -37.097 50.200 32.091 1.00 7.77 273 THR B O 1
ATOM 3901 N N . LEU B 1 255 ? -37.912 48.353 31.096 1.00 9.28 274 LEU B N 1
ATOM 3902 C CA . LEU B 1 255 ? -37.879 48.904 29.750 1.00 10.65 274 LEU B CA 1
ATOM 3903 C C . LEU B 1 255 ? -38.751 50.155 29.660 1.00 10.89 274 LEU B C 1
ATOM 3904 O O . LEU B 1 255 ? -38.364 51.146 29.037 1.00 11.94 274 LEU B O 1
ATOM 3917 N N . TYR B 1 257 ? -39.420 52.491 31.830 1.00 9.05 276 TYR B N 1
ATOM 3918 C CA . TYR B 1 257 ? -38.785 53.703 32.323 1.00 8.67 276 TYR B CA 1
ATOM 3919 C C . TYR B 1 257 ? -37.443 54.006 31.667 1.00 7.76 276 TYR B C 1
ATOM 3920 O O . TYR B 1 257 ? -37.030 55.165 31.605 1.00 6.75 276 TYR B O 1
ATOM 3929 N N . GLN B 1 258 ? -36.775 52.978 31.149 1.00 7.46 277 GLN B N 1
ATOM 3930 C CA . GLN B 1 258 ? -35.499 53.187 30.472 1.00 8.02 277 GLN B CA 1
ATOM 3931 C C . GLN B 1 258 ? -35.729 53.871 29.121 1.00 8.42 277 GLN B C 1
ATOM 3932 O O . GLN B 1 258 ? -34.921 54.692 28.690 1.00 6.64 277 GLN B O 1
ATOM 3938 N N . LEU B 1 259 ? -36.835 53.533 28.460 1.00 7.60 278 LEU B N 1
ATOM 3939 C CA . LEU B 1 259 ? -37.161 54.113 27.155 1.00 7.81 278 LEU B CA 1
ATOM 3940 C C . LEU B 1 259 ? -37.651 55.554 27.247 1.00 9.05 278 LEU B C 1
ATOM 3941 O O . LEU B 1 259 ? -37.816 56.233 26.230 1.00 8.27 278 LEU B O 1
ATOM 3946 N N . LEU B 1 260 ? -37.893 56.020 28.465 1.00 9.69 279 LEU B N 1
ATOM 3947 C CA . LEU B 1 260 ? -38.367 57.382 28.667 1.00 10.00 279 LEU B CA 1
ATOM 3948 C C . LEU B 1 260 ? -37.338 58.397 28.179 1.00 9.50 279 LEU B C 1
ATOM 3949 O O . LEU B 1 260 ? -37.682 59.520 27.814 1.00 8.91 279 LEU B O 1
ATOM 3954 N N . ALA B 1 261 ? -36.075 57.986 28.159 1.00 8.09 280 ALA B N 1
ATOM 3955 C CA . ALA B 1 261 ? -34.983 58.862 27.742 1.00 8.93 280 ALA B CA 1
ATOM 3956 C C . ALA B 1 261 ? -34.760 58.949 26.234 1.00 7.73 280 ALA B C 1
ATOM 3957 O O . ALA B 1 261 ? -33.858 59.656 25.783 1.00 7.35 280 ALA B O 1
ATOM 3959 N N . LEU B 1 262 ? -35.578 58.246 25.454 1.00 7.54 281 LEU B N 1
ATOM 3960 C CA . LEU B 1 262 ? -35.423 58.248 24.000 1.00 8.81 281 LEU B CA 1
ATOM 3961 C C . LEU B 1 262 ? -36.708 58.581 23.251 1.00 9.09 281 LEU B C 1
ATOM 3962 O O . LEU B 1 262 ? -37.755 57.993 23.501 1.00 8.57 281 LEU B O 1
ATOM 3967 N N . PRO B 1 263 ? -36.641 59.533 22.311 1.00 8.48 282 PRO B N 1
ATOM 3968 C CA . PRO B 1 263 ? -37.844 59.888 21.556 1.00 8.58 282 PRO B CA 1
ATOM 3969 C C . PRO B 1 263 ? -38.136 58.830 20.494 1.00 8.67 282 PRO B C 1
ATOM 3970 O O . PRO B 1 263 ? -37.278 58.007 20.174 1.00 8.33 282 PRO B O 1
ATOM 3974 N N . VAL B 1 264 ? -39.354 58.843 19.968 1.00 8.06 283 VAL B N 1
ATOM 3975 C CA . VAL B 1 264 ? -39.737 57.919 18.912 1.00 8.65 283 VAL B CA 1
ATOM 3976 C C . VAL B 1 264 ? -40.060 58.804 17.718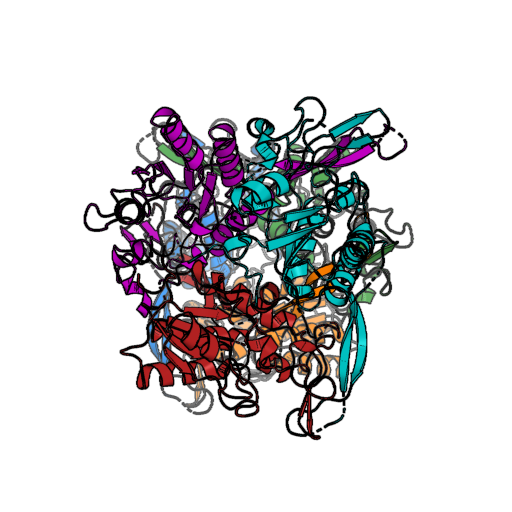 1.00 9.59 283 VAL B C 1
ATOM 3977 O O . VAL B 1 264 ? -39.479 58.651 16.649 1.00 10.54 283 VAL B O 1
ATOM 3981 N N . ALA B 1 265 ? -40.981 59.742 17.916 1.00 11.43 284 ALA B N 1
ATOM 3982 C CA . ALA B 1 265 ? -41.350 60.679 16.862 1.00 13.53 284 ALA B CA 1
ATOM 3983 C C . ALA B 1 265 ? -40.363 61.837 16.944 1.00 15.32 284 ALA B C 1
ATOM 3984 O O . ALA B 1 265 ? -40.298 62.532 17.953 1.00 15.78 284 ALA B O 1
ATOM 3986 N N . PHE B 1 266 ? -39.584 62.031 15.888 1.00 16.78 285 PHE B N 1
ATOM 3987 C CA . PHE B 1 266 ? -38.608 63.110 15.866 1.00 19.80 285 PHE B CA 1
ATOM 3988 C C . PHE B 1 266 ? -39.226 64.406 15.343 1.00 22.42 285 PHE B C 1
ATOM 3989 O O . PHE B 1 266 ? -38.893 65.473 15.900 1.00 24.63 285 PHE B O 1
ATOM 3997 N N . ILE C 1 20 ? -45.093 64.368 36.230 1.00 30.75 39 ILE C N 1
ATOM 3998 C CA . ILE C 1 20 ? -43.818 65.129 36.378 1.00 30.45 39 ILE C CA 1
ATOM 3999 C C . ILE C 1 20 ? -43.619 66.129 35.241 1.00 28.81 39 ILE C C 1
ATOM 4000 O O . ILE C 1 20 ? -43.973 65.865 34.091 1.00 29.51 39 ILE C O 1
ATOM 4005 N N . GLN C 1 21 ? -43.055 67.283 35.579 1.00 26.23 40 GLN C N 1
ATOM 4006 C CA . GLN C 1 21 ? -42.787 68.331 34.602 1.00 24.12 40 GLN C CA 1
ATOM 4007 C C . GLN C 1 21 ? -41.330 68.233 34.155 1.00 20.55 40 GLN C C 1
ATOM 4008 O O . GLN C 1 21 ? -40.462 67.827 34.930 1.00 19.50 40 GLN C O 1
ATOM 4014 N N . HIS C 1 22 ? -41.061 68.599 32.905 1.00 15.13 41 HIS C N 1
ATOM 4015 C CA . HIS C 1 22 ? -39.697 68.549 32.389 1.00 12.17 41 HIS C CA 1
ATOM 4016 C C . HIS C 1 22 ? -38.864 69.548 33.182 1.00 9.51 41 HIS C C 1
ATOM 4017 O O . HIS C 1 22 ? -39.210 70.724 33.267 1.00 9.25 41 HIS C O 1
ATOM 4024 N N . PRO C 1 23 ? -37.758 69.089 33.785 1.00 8.38 42 PRO C N 1
ATOM 4025 C CA . PRO C 1 23 ? -36.904 69.983 34.573 1.00 7.88 42 PRO C CA 1
ATOM 4026 C C . PRO C 1 23 ? -36.265 71.146 33.813 1.00 7.03 42 PRO C C 1
ATOM 4027 O O . PRO C 1 23 ? -35.819 72.117 34.427 1.00 6.70 42 PRO C O 1
ATOM 4031 N N . TRP C 1 24 ? -36.233 71.063 32.486 1.00 7.70 43 TRP C N 1
ATOM 4032 C CA . TRP C 1 24 ? -35.629 72.123 31.681 1.00 7.06 43 TRP C CA 1
ATOM 4033 C C . TRP C 1 24 ? -36.654 73.085 31.078 1.00 7.57 43 TRP C C 1
ATOM 4034 O O . TRP C 1 24 ? -36.297 74.063 30.422 1.00 6.76 43 TRP C O 1
ATOM 4045 N N . GLN C 1 25 ? -37.929 72.813 31.322 1.00 9.35 44 GLN C N 1
ATOM 4046 C CA . GLN C 1 25 ? -38.996 73.652 30.795 1.00 10.62 44 GLN C CA 1
ATOM 4047 C C . GLN C 1 25 ? -38.911 75.088 31.310 1.00 8.93 44 GLN C C 1
ATOM 4048 O O . GLN C 1 25 ? -38.767 75.325 32.512 1.00 6.08 44 GLN C O 1
ATOM 4054 N N . GLY C 1 26 ? -38.985 76.040 30.385 1.00 7.06 45 GLY C N 1
ATOM 4055 C CA . GLY C 1 26 ? -38.944 77.445 30.751 1.00 8.75 45 GLY C CA 1
ATOM 4056 C C . GLY C 1 26 ? -37.635 77.962 31.317 1.00 8.42 45 GLY C C 1
ATOM 4057 O O . GLY C 1 26 ? -37.596 79.051 31.882 1.00 9.40 45 GLY C O 1
ATOM 4058 N N . LYS C 1 27 ? -36.561 77.196 31.169 1.00 7.03 46 LYS C N 1
ATOM 4059 C CA . LYS C 1 27 ? -35.268 77.619 31.690 1.00 6.32 46 LYS C CA 1
ATOM 4060 C C . LYS C 1 27 ? -34.470 78.390 30.642 1.00 7.16 46 LYS C C 1
ATOM 4061 O O . LYS C 1 27 ? -34.829 78.405 29.467 1.00 7.26 46 LYS C O 1
ATOM 4067 N N . LYS C 1 28 ? -33.397 79.040 31.081 1.00 6.28 47 LYS C N 1
ATOM 4068 C CA . LYS C 1 28 ? -32.531 79.794 30.182 1.00 6.49 47 LYS C CA 1
ATOM 4069 C C . LYS C 1 28 ? -31.237 78.996 30.116 1.00 6.49 47 LYS C C 1
ATOM 4070 O O . LYS C 1 28 ? -30.623 78.705 31.144 1.00 5.81 47 LYS C O 1
ATOM 4076 N N . VAL C 1 29 ? -30.837 78.630 28.902 1.00 5.74 48 VAL C N 1
ATOM 4077 C CA . VAL C 1 29 ? -29.658 77.796 28.713 1.00 5.03 48 VAL C CA 1
ATOM 4078 C C . VAL C 1 29 ? -28.590 78.356 27.784 1.00 6.34 48 VAL C C 1
ATOM 4079 O O . VAL C 1 29 ? -28.888 78.910 26.724 1.00 6.40 48 VAL C O 1
ATOM 4083 N N . GLY C 1 30 ? -27.337 78.189 28.195 1.00 5.52 49 GLY C N 1
ATOM 4084 C CA . GLY C 1 30 ? -26.222 78.639 27.389 1.00 5.06 49 GLY C CA 1
ATOM 4085 C C . GLY C 1 30 ? -25.739 77.471 26.553 1.00 5.35 49 GLY C C 1
ATOM 4086 O O . GLY C 1 30 ? -25.587 76.354 27.062 1.00 6.53 49 GLY C O 1
ATOM 4087 N N . TYR C 1 31 ? -25.510 77.711 25.268 1.00 3.76 50 TYR C N 1
ATOM 4088 C CA . TYR C 1 31 ? -25.049 76.648 24.388 1.00 4.04 50 TYR C CA 1
ATOM 4089 C C . TYR C 1 31 ? -23.650 76.955 23.863 1.00 4.05 50 TYR C C 1
ATOM 4090 O O . TYR C 1 31 ? -23.457 77.886 23.076 1.00 4.33 50 TYR C O 1
ATOM 4099 N N . ILE C 1 32 ? -22.682 76.159 24.306 1.00 4.53 51 ILE C N 1
ATOM 4100 C CA . ILE C 1 32 ? -21.287 76.331 23.918 1.00 3.19 51 ILE C CA 1
ATOM 4101 C C . ILE C 1 32 ? -20.870 75.281 22.889 1.00 5.20 51 ILE C C 1
ATOM 4102 O O . ILE C 1 32 ? -21.155 74.093 23.054 1.00 3.96 51 ILE C O 1
ATOM 4107 N N . GLY C 1 33 ? -20.204 75.718 21.823 1.00 5.31 52 GLY C N 1
ATOM 4108 C CA . GLY C 1 33 ? -19.785 74.769 20.803 1.00 4.99 52 GLY C CA 1
ATOM 4109 C C . GLY C 1 33 ? -19.197 75.324 19.517 1.00 4.33 52 GLY C C 1
ATOM 4110 O O . GLY C 1 33 ? -18.556 76.380 19.504 1.00 3.79 52 GLY C O 1
ATOM 4111 N N . ASP C 1 34 ? -19.422 74.591 18.429 1.00 3.62 53 ASP C N 1
ATOM 4112 C CA . ASP C 1 34 ? -18.901 74.953 17.115 1.00 5.17 53 ASP C CA 1
ATOM 4113 C C . ASP C 1 34 ? -20.009 75.257 16.100 1.00 4.88 53 ASP C C 1
ATOM 4114 O O . ASP C 1 34 ? -21.110 75.646 16.480 1.00 5.14 53 ASP C O 1
ATOM 4119 N N . SER C 1 35 ? -19.726 75.071 14.811 1.00 6.08 54 SER C N 1
ATOM 4120 C CA . SER C 1 35 ? -20.714 75.385 13.777 1.00 6.86 54 SER C CA 1
ATOM 4121 C C . SER C 1 35 ? -22.028 74.632 13.901 1.00 6.20 54 SER C C 1
ATOM 4122 O O . SER C 1 35 ? -23.067 75.130 13.476 1.00 7.80 54 SER C O 1
ATOM 4125 N N . ILE C 1 36 ? -21.994 73.431 14.465 1.00 5.93 55 ILE C N 1
ATOM 4126 C CA . ILE C 1 36 ? -23.222 72.660 14.605 1.00 6.70 55 ILE C CA 1
ATOM 4127 C C . ILE C 1 36 ? -24.185 73.359 15.568 1.00 7.36 55 ILE C C 1
ATOM 4128 O O . ILE C 1 36 ? -25.396 73.111 15.552 1.00 8.67 55 ILE C O 1
ATOM 4133 N N . THR C 1 37 ? -23.637 74.260 16.382 1.00 7.96 56 THR C N 1
ATOM 4134 C CA . THR C 1 37 ? -24.418 75.034 17.344 1.00 5.73 56 THR C CA 1
ATOM 4135 C C . THR C 1 37 ? -24.588 76.475 16.840 1.00 7.35 56 THR C C 1
ATOM 4136 O O . THR C 1 37 ? -25.634 77.096 17.033 1.00 8.17 56 THR C O 1
ATOM 4140 N N . ASP C 1 38 ? -23.549 76.986 16.185 1.00 6.33 57 ASP C N 1
ATOM 4141 C CA . ASP C 1 38 ? -23.524 78.352 15.644 1.00 7.43 57 ASP C CA 1
ATOM 4142 C C . ASP C 1 38 ? -24.757 78.672 14.789 1.00 7.49 57 ASP C C 1
ATOM 4143 O O . ASP C 1 38 ? -25.042 77.977 13.813 1.00 8.86 57 ASP C O 1
ATOM 4148 N N . PRO C 1 39 ? -25.505 79.730 15.145 1.00 7.23 58 PRO C N 1
ATOM 4149 C CA . PRO C 1 39 ? -26.688 80.076 14.355 1.00 7.99 58 PRO C CA 1
ATOM 4150 C C . PRO C 1 39 ? -26.338 80.520 12.935 1.00 7.90 58 PRO C C 1
ATOM 4151 O O . PRO C 1 39 ? -27.188 80.493 12.046 1.00 9.29 58 PRO C O 1
ATOM 4155 N N . ASN C 1 40 ? -25.085 80.920 12.722 1.00 8.94 59 ASN C N 1
ATOM 4156 C CA . ASN C 1 40 ? -24.643 81.370 11.401 1.00 9.49 59 ASN C CA 1
ATOM 4157 C C . ASN C 1 40 ? -24.370 80.237 10.417 1.00 10.31 59 ASN C C 1
ATOM 4158 O O . ASN C 1 40 ? -24.195 80.486 9.224 1.00 8.52 59 ASN C O 1
ATOM 4163 N N . CYS C 1 41 ? -24.319 79.001 10.906 1.00 9.65 60 CYS C N 1
ATOM 4164 C CA . CYS C 1 41 ? -24.028 77.861 10.035 1.00 11.00 60 CYS C CA 1
ATOM 4165 C C . CYS C 1 41 ? -25.071 77.720 8.933 1.00 9.84 60 CYS C C 1
ATOM 4166 O O . CYS C 1 41 ? -26.185 77.256 9.177 1.00 9.86 60 CYS C O 1
ATOM 4169 N N . TYR C 1 42 ? -24.689 78.110 7.719 1.00 7.76 61 TYR C N 1
ATOM 4170 C CA . TYR C 1 42 ? -25.580 78.079 6.560 1.00 8.22 61 TYR C CA 1
ATOM 4171 C C . TYR C 1 42 ? -26.801 78.963 6.821 1.00 6.54 61 TYR C C 1
ATOM 4172 O O . TYR C 1 42 ? -27.833 78.828 6.175 1.00 6.92 61 TYR C O 1
ATOM 4181 N N . GLY C 1 43 ? -26.662 79.872 7.780 1.00 6.58 62 GLY C N 1
ATOM 4182 C CA . GLY C 1 43 ? -27.738 80.788 8.110 1.00 7.13 62 GLY C CA 1
ATOM 4183 C C . GLY C 1 43 ? -29.114 80.165 8.268 1.00 8.28 62 GLY C C 1
ATOM 4184 O O . GLY C 1 43 ? -29.284 79.166 8.969 1.00 5.40 62 GLY C O 1
ATOM 4185 N N . ASP C 1 44 ? -30.096 80.776 7.609 1.00 7.44 63 ASP C N 1
ATOM 4186 C CA . ASP C 1 44 ? -31.483 80.325 7.658 1.00 10.00 63 ASP C CA 1
ATOM 4187 C C . ASP C 1 44 ? -31.750 79.003 6.948 1.00 9.11 63 ASP C C 1
ATOM 4188 O O . ASP C 1 44 ? -32.868 78.494 6.993 1.00 10.93 63 ASP C O 1
ATOM 4193 N N . ASN C 1 45 ? -30.738 78.449 6.288 1.00 8.01 64 ASN C N 1
ATOM 4194 C CA . ASN C 1 45 ? -30.909 77.183 5.582 1.00 8.39 64 ASN C CA 1
ATOM 4195 C C . ASN C 1 45 ? -30.960 76.010 6.555 1.00 8.42 64 ASN C C 1
ATOM 4196 O O . ASN C 1 45 ? -31.341 74.901 6.184 1.00 7.84 64 ASN C O 1
ATOM 4201 N N . ILE C 1 46 ? -30.570 76.266 7.800 1.00 6.81 65 ILE C N 1
ATOM 4202 C CA . ILE C 1 46 ? -30.594 75.248 8.845 1.00 6.57 65 ILE C CA 1
ATOM 4203 C C . ILE C 1 46 ? -31.185 75.806 10.134 1.00 6.88 65 ILE C C 1
ATOM 4204 O O . ILE C 1 46 ? -30.741 76.841 10.629 1.00 7.39 65 ILE C O 1
ATOM 4209 N N . LYS C 1 47 ? -32.195 75.120 10.663 1.00 7.51 66 LYS C N 1
ATOM 4210 C CA . LYS C 1 47 ? -32.814 75.508 11.926 1.00 7.93 66 LYS C CA 1
ATOM 4211 C C . LYS C 1 47 ? -32.102 74.620 12.945 1.00 7.86 66 LYS C C 1
ATOM 4212 O O . LYS C 1 47 ? -32.132 73.396 12.821 1.00 8.31 66 LYS C O 1
ATOM 4218 N N . LYS C 1 48 ? -31.465 75.237 13.940 1.00 8.13 67 LYS C N 1
ATOM 4219 C CA . LYS C 1 48 ? -30.692 74.508 14.949 1.00 6.79 67 LYS C CA 1
ATOM 4220 C C . LYS C 1 48 ? -31.455 73.888 16.121 1.00 6.53 67 LYS C C 1
ATOM 4221 O O . LYS C 1 48 ? -32.551 74.327 16.483 1.00 5.10 67 LYS C O 1
ATOM 4227 N N . TYR C 1 49 ? -30.838 72.873 16.726 1.00 5.24 68 TYR C N 1
ATOM 4228 C CA . TYR C 1 49 ? -31.444 72.152 17.833 1.00 4.99 68 TYR C CA 1
ATOM 4229 C C . TYR C 1 49 ? -31.962 73.032 18.969 1.00 6.13 68 TYR C C 1
ATOM 4230 O O . TYR C 1 49 ? -33.073 72.815 19.449 1.00 6.04 68 TYR C O 1
ATOM 4239 N N . TRP C 1 50 ? -31.183 74.028 19.394 1.00 5.65 69 TRP C N 1
ATOM 4240 C CA . TRP C 1 50 ? -31.628 74.897 20.487 1.00 6.98 69 TRP C CA 1
ATOM 4241 C C . TRP C 1 50 ? -32.854 75.732 20.126 1.00 8.12 69 TRP C C 1
ATOM 4242 O O . TRP C 1 50 ? -33.566 76.224 21.011 1.00 6.98 69 TRP C O 1
ATOM 4253 N N . ASP C 1 51 ? -33.098 75.893 18.829 1.00 9.10 70 ASP C N 1
ATOM 4254 C CA . ASP C 1 51 ? -34.246 76.660 18.360 1.00 10.02 70 ASP C CA 1
ATOM 4255 C C . ASP C 1 51 ? -35.498 75.797 18.548 1.00 9.19 70 ASP C C 1
ATOM 4256 O O . ASP C 1 51 ? -36.565 76.296 18.920 1.00 8.11 70 ASP C O 1
ATOM 4261 N N . PHE C 1 52 ? -35.367 74.498 18.293 1.00 8.18 71 PHE C N 1
ATOM 4262 C CA . PHE C 1 52 ? -36.491 73.581 18.476 1.00 7.54 71 PHE C CA 1
ATOM 4263 C C . PHE C 1 52 ? -36.813 73.477 19.968 1.00 8.01 71 PHE C C 1
ATOM 4264 O O . PHE C 1 52 ? -37.983 73.440 20.365 1.00 6.91 71 PHE C O 1
ATOM 4272 N N . LEU C 1 53 ? -35.771 73.426 20.793 1.00 8.08 72 LEU C N 1
ATOM 4273 C CA . LEU C 1 53 ? -35.956 73.326 22.236 1.00 7.90 72 LEU C CA 1
ATOM 4274 C C . LEU C 1 53 ? -36.638 74.581 22.775 1.00 8.93 72 LEU C C 1
ATOM 4275 O O . LEU C 1 53 ? -37.411 74.517 23.735 1.00 8.20 72 LEU C O 1
ATOM 4280 N N . LYS C 1 54 ? -36.350 75.725 22.160 1.00 8.55 73 LYS C N 1
ATOM 4281 C CA . LYS C 1 54 ? -36.976 76.969 22.587 1.00 10.85 73 LYS C CA 1
ATOM 4282 C C . LYS C 1 54 ? -38.482 76.857 22.368 1.00 11.22 73 LYS C C 1
ATOM 4283 O O . LYS C 1 54 ? -39.274 77.179 23.250 1.00 12.10 73 LYS C O 1
ATOM 4289 N N . GLU C 1 55 ? -38.867 76.383 21.190 1.00 11.03 74 GLU C N 1
ATOM 4290 C CA . GLU C 1 55 ? -40.275 76.239 20.851 1.00 13.71 74 GLU C CA 1
ATOM 4291 C C . GLU C 1 55 ? -40.979 75.153 21.660 1.00 13.49 74 GLU C C 1
ATOM 4292 O O . GLU C 1 55 ? -42.086 75.361 22.148 1.00 13.81 74 GLU C O 1
ATOM 4298 N N . TRP C 1 56 ? -40.335 74.001 21.809 1.00 11.51 75 TRP C N 1
ATOM 4299 C CA . TRP C 1 56 ? -40.943 72.889 22.537 1.00 11.98 75 TRP C CA 1
ATOM 4300 C C . TRP C 1 56 ? -40.980 73.028 24.055 1.00 11.84 75 TRP C C 1
ATOM 4301 O O . TRP C 1 56 ? -41.981 72.694 24.685 1.00 11.10 75 TRP C O 1
ATOM 4312 N N . LEU C 1 57 ? -39.890 73.508 24.644 1.00 11.37 76 LEU C N 1
ATOM 4313 C CA . LEU C 1 57 ? -39.823 73.615 26.095 1.00 10.96 76 LEU C CA 1
ATOM 4314 C C . LEU C 1 57 ? -39.729 75.024 26.660 1.00 10.54 76 LEU C C 1
ATOM 4315 O O . LEU C 1 57 ? -39.559 75.195 27.866 1.00 11.73 76 LEU C O 1
ATOM 4320 N N . GLY C 1 58 ? -39.856 76.028 25.800 1.00 10.25 77 GLY C N 1
ATOM 4321 C CA . GLY C 1 58 ? -39.776 77.404 26.258 1.00 9.15 77 GLY C CA 1
ATOM 4322 C C . GLY C 1 58 ? -38.405 77.747 26.818 1.00 9.00 77 GLY C C 1
ATOM 4323 O O . GLY C 1 58 ? -38.272 78.606 27.690 1.00 8.57 77 GLY C O 1
ATOM 4324 N N . ILE C 1 59 ? -37.379 77.073 26.314 1.00 7.26 78 ILE C N 1
ATOM 4325 C CA . ILE C 1 59 ? -36.017 77.311 26.774 1.00 6.86 78 ILE C CA 1
ATOM 4326 C C . ILE C 1 59 ? -35.388 78.462 26.004 1.00 7.25 78 ILE C C 1
ATOM 4327 O O . ILE C 1 59 ? -35.205 78.376 24.788 1.00 7.95 78 ILE C O 1
ATOM 4332 N N . THR C 1 60 ? -35.069 79.540 26.713 1.00 7.32 79 THR C N 1
ATOM 4333 C CA . THR C 1 60 ? -34.438 80.705 26.097 1.00 7.35 79 THR C CA 1
ATOM 4334 C C . THR C 1 60 ? -32.979 80.360 25.814 1.00 7.83 79 THR C C 1
ATOM 4335 O O . THR C 1 60 ? -32.235 80.000 26.724 1.00 7.83 79 THR C O 1
ATOM 4339 N N . PRO C 1 61 ? -32.552 80.468 24.547 1.00 7.29 80 PRO C N 1
ATOM 4340 C CA . PRO C 1 61 ? -31.168 80.149 24.192 1.00 6.38 80 PRO C CA 1
ATOM 4341 C C . PRO C 1 61 ? -30.185 81.314 24.178 1.00 5.75 80 PRO C C 1
ATOM 4342 O O . PRO C 1 61 ? -30.472 82.381 23.630 1.00 5.83 80 PRO C O 1
ATOM 4346 N N . PHE C 1 62 ? -29.033 81.087 24.801 1.00 4.56 81 PHE C N 1
ATOM 4347 C CA . PHE C 1 62 ? -27.929 82.047 24.848 1.00 6.06 81 PHE C CA 1
ATOM 4348 C C . PHE C 1 62 ? -26.855 81.247 24.112 1.00 6.11 81 PHE C C 1
ATOM 4349 O O . PHE C 1 62 ? -26.128 80.468 24.724 1.00 7.65 81 PHE C O 1
ATOM 4357 N N . VAL C 1 63 ? -26.776 81.433 22.799 1.00 6.55 82 VAL C N 1
ATOM 4358 C CA . VAL C 1 63 ? -25.848 80.675 21.960 1.00 5.68 82 VAL C CA 1
ATOM 4359 C C . VAL C 1 63 ? -24.479 81.303 21.733 1.00 6.73 82 VAL C C 1
ATOM 4360 O O . VAL C 1 63 ? -24.372 82.446 21.287 1.00 4.93 82 VAL C O 1
ATOM 4364 N N . TYR C 1 64 ? -23.433 80.530 22.018 1.00 5.79 83 TYR C N 1
ATOM 4365 C CA . TYR C 1 64 ? -22.062 81.006 21.865 1.00 5.76 83 TYR C CA 1
ATOM 4366 C C . TYR C 1 64 ? -21.208 80.176 20.918 1.00 5.42 83 TYR C C 1
ATOM 4367 O O . TYR C 1 64 ? -20.086 80.560 20.595 1.00 6.02 83 TYR C O 1
ATOM 4376 N N . GLY C 1 65 ? -21.736 79.045 20.468 1.00 5.43 84 GLY C N 1
ATOM 4377 C CA . GLY C 1 65 ? -20.981 78.210 19.553 1.00 6.53 84 GLY C CA 1
ATOM 4378 C C . GLY C 1 65 ? -20.633 78.970 18.284 1.00 5.81 84 GLY C C 1
ATOM 4379 O O . GLY C 1 65 ? -21.467 79.695 17.743 1.00 3.89 84 GLY C O 1
ATOM 4380 N N . ILE C 1 66 ? -19.397 78.815 17.817 1.00 5.87 85 ILE C N 1
ATOM 4381 C CA . ILE C 1 66 ? -18.942 79.480 16.603 1.00 6.30 85 ILE C CA 1
ATOM 4382 C C . ILE C 1 66 ? -18.230 78.497 15.680 1.00 6.97 85 ILE C C 1
ATOM 4383 O O . ILE C 1 66 ? -17.442 77.661 16.126 1.00 5.18 85 ILE C O 1
ATOM 4388 N N . SER C 1 67 ? -18.517 78.615 14.390 1.00 6.58 86 SER C N 1
ATOM 4389 C CA . SER C 1 67 ? -17.939 77.746 13.373 1.00 9.05 86 SER C CA 1
ATOM 4390 C C . SER C 1 67 ? -16.419 77.630 13.442 1.00 8.62 86 SER C C 1
ATOM 4391 O O . SER C 1 67 ? -15.710 78.629 13.556 1.00 6.14 86 SER C O 1
ATOM 4394 N N . GLY C 1 68 ? -15.933 76.393 13.371 1.00 8.67 87 GLY C N 1
ATOM 4395 C CA . GLY C 1 68 ? -14.505 76.142 13.406 1.00 7.96 87 GLY C CA 1
ATOM 4396 C C . GLY C 1 68 ? -13.852 76.091 14.779 1.00 8.81 87 GLY C C 1
ATOM 4397 O O . GLY C 1 68 ? -12.702 75.657 14.893 1.00 6.72 87 GLY C O 1
ATOM 4398 N N . ARG C 1 69 ? -14.568 76.507 15.823 1.00 6.75 88 ARG C N 1
ATOM 4399 C CA . ARG C 1 69 ? -13.988 76.515 17.166 1.00 5.86 88 ARG C CA 1
ATOM 4400 C C . ARG C 1 69 ? -13.736 75.126 17.761 1.00 6.53 88 ARG C C 1
ATOM 4401 O O . ARG C 1 69 ? -14.408 74.146 17.425 1.00 6.06 88 ARG C O 1
ATOM 4409 N N . GLN C 1 70 ? -12.750 75.075 18.653 1.00 5.84 89 GLN C N 1
ATOM 4410 C CA . GLN C 1 70 ? -12.305 73.856 19.315 1.00 6.14 89 GLN C CA 1
ATOM 4411 C C . GLN C 1 70 ? -12.420 73.971 20.839 1.00 5.64 89 GLN C C 1
ATOM 4412 O O . GLN C 1 70 ? -12.830 75.007 21.364 1.00 5.44 89 GLN C O 1
ATOM 4418 N N . TRP C 1 71 ? -12.045 72.913 21.552 1.00 6.31 90 TRP C N 1
ATOM 4419 C CA . TRP C 1 71 ? -12.142 72.936 23.008 1.00 5.69 90 TRP C CA 1
ATOM 4420 C C . TRP C 1 71 ? -11.302 74.032 23.659 1.00 7.13 90 TRP C C 1
ATOM 4421 O O . TRP C 1 71 ? -11.551 74.408 24.801 1.00 5.96 90 TRP C O 1
ATOM 4432 N N . ASP C 1 72 ? -10.312 74.553 22.942 1.00 5.95 91 ASP C N 1
ATOM 4433 C CA . ASP C 1 72 ? -9.494 75.612 23.516 1.00 6.92 91 ASP C CA 1
ATOM 4434 C C . ASP C 1 72 ? -10.289 76.921 23.597 1.00 6.41 91 ASP C C 1
ATOM 4435 O O . ASP C 1 72 ? -9.849 77.881 24.229 1.00 7.30 91 ASP C O 1
ATOM 4440 N N . ASP C 1 73 ? -11.464 76.946 22.972 1.00 5.20 92 ASP C N 1
ATOM 4441 C CA . ASP C 1 73 ? -12.318 78.133 22.977 1.00 6.17 92 ASP C CA 1
ATOM 4442 C C . ASP C 1 73 ? -13.400 78.074 24.057 1.00 5.49 92 ASP C C 1
ATOM 4443 O O . ASP C 1 73 ? -14.150 79.036 24.241 1.00 5.98 92 ASP C O 1
ATOM 4448 N N . VAL C 1 74 ? -13.491 76.951 24.766 1.00 5.14 93 VAL C N 1
ATOM 4449 C CA . VAL C 1 74 ? -14.508 76.799 25.808 1.00 4.55 93 VAL C CA 1
ATOM 4450 C C . VAL C 1 74 ? -14.393 77.846 26.917 1.00 4.85 93 VAL C C 1
ATOM 4451 O O . VAL C 1 74 ? -15.405 78.383 27.373 1.00 4.87 93 VAL C O 1
ATOM 4455 N N . PRO C 1 75 ? -13.166 78.153 27.367 1.00 4.39 94 PRO C N 1
ATOM 4456 C CA . PRO C 1 75 ? -13.053 79.162 28.423 1.00 5.14 94 PRO C CA 1
ATOM 4457 C C . PRO C 1 75 ? -13.586 80.525 27.980 1.00 4.56 94 PRO C C 1
ATOM 4458 O O . PRO C 1 75 ? -14.274 81.206 28.745 1.00 6.95 94 PRO C O 1
ATOM 4462 N N . ARG C 1 76 ? -13.267 80.917 26.748 1.00 2.62 95 ARG C N 1
ATOM 4463 C CA . ARG C 1 76 ? -13.714 82.201 26.215 1.00 3.17 95 ARG C CA 1
ATOM 4464 C C . ARG C 1 76 ? -15.230 82.259 26.093 1.00 1.79 95 ARG C C 1
ATOM 4465 O O . ARG C 1 76 ? -15.852 83.243 26.490 1.00 1.30 95 ARG C O 1
ATOM 4473 N N . GLN C 1 77 ? -15.822 81.209 25.530 1.00 3.12 96 GLN C N 1
ATOM 4474 C CA . GLN C 1 77 ? -17.273 81.168 25.375 1.00 3.54 96 GLN C CA 1
ATOM 4475 C C . GLN C 1 77 ? -17.960 81.162 26.745 1.00 4.07 96 GLN C C 1
ATOM 4476 O O . GLN C 1 77 ? -18.990 81.809 26.927 1.00 3.64 96 GLN C O 1
ATOM 4482 N N . ALA C 1 78 ? -17.392 80.441 27.708 1.00 3.88 97 ALA C N 1
ATOM 4483 C CA . ALA C 1 78 ? -17.974 80.395 29.051 1.00 5.05 97 ALA C CA 1
ATOM 4484 C C . ALA C 1 78 ? -17.935 81.784 29.700 1.00 4.19 97 ALA C C 1
ATOM 4485 O O . ALA C 1 78 ? -18.904 82.214 30.323 1.00 5.54 97 ALA C O 1
ATOM 4487 N N . GLU C 1 79 ? -16.818 82.487 29.548 1.00 4.35 98 GLU C N 1
ATOM 4488 C CA . GLU C 1 79 ? -16.685 83.825 30.123 1.00 5.27 98 GLU C CA 1
ATOM 4489 C C . GLU C 1 79 ? -17.600 84.838 29.440 1.00 6.30 98 GLU C C 1
ATOM 4490 O O . GLU C 1 79 ? -18.111 85.747 30.091 1.00 6.46 98 GLU C O 1
ATOM 4496 N N . LYS C 1 80 ? -17.817 84.690 28.136 1.00 6.19 99 LYS C N 1
ATOM 4497 C CA . LYS C 1 80 ? -18.692 85.626 27.437 1.00 7.24 99 LYS C CA 1
ATOM 4498 C C . LYS C 1 80 ? -20.131 85.395 27.909 1.00 5.74 99 LYS C C 1
ATOM 4499 O O . LYS C 1 80 ? -20.900 86.341 28.077 1.00 4.48 99 LYS C O 1
ATOM 4505 N N . LEU C 1 81 ? -20.486 84.132 28.129 1.00 6.41 100 LEU C N 1
ATOM 4506 C CA . LEU C 1 81 ? -21.822 83.787 28.617 1.00 5.50 100 LEU C CA 1
ATOM 4507 C C . LEU C 1 81 ? -21.997 84.386 30.014 1.00 5.58 100 LEU C C 1
ATOM 4508 O O . LEU C 1 81 ? -23.040 84.958 30.335 1.00 5.16 100 LEU C O 1
ATOM 4513 N N . LYS C 1 82 ? -20.962 84.251 30.839 1.00 5.78 101 LYS C N 1
ATOM 4514 C CA . LYS C 1 82 ? -20.977 84.773 32.210 1.00 5.41 101 LYS C CA 1
ATOM 4515 C C . LYS C 1 82 ? -21.166 86.292 32.194 1.00 6.78 101 LYS C C 1
ATOM 4516 O O . LYS C 1 82 ? -22.003 86.848 32.915 1.00 5.43 101 LYS C O 1
ATOM 4522 N N . LYS C 1 83 ? -20.375 86.957 31.363 1.00 5.46 102 LYS C N 1
ATOM 4523 C CA . LYS C 1 83 ? -20.432 88.404 31.247 1.00 8.46 102 LYS C CA 1
ATOM 4524 C C . LYS C 1 83 ? -21.795 88.895 30.771 1.00 8.18 102 LYS C C 1
ATOM 4525 O O . LYS C 1 83 ? -22.404 89.758 31.401 1.00 9.35 102 LYS C O 1
ATOM 4531 N N . GLU C 1 84 ? -22.283 88.323 29.675 1.00 7.88 103 GLU C N 1
ATOM 4532 C CA . GLU C 1 84 ? -23.552 88.752 29.091 1.00 7.04 103 GLU C CA 1
ATOM 4533 C C . GLU C 1 84 ? -24.835 88.209 29.730 1.00 7.51 103 GLU C C 1
ATOM 4534 O O . GLU C 1 84 ? -25.876 88.858 29.654 1.00 5.42 103 GLU C O 1
ATOM 4540 N N . HIS C 1 85 ? -24.771 87.039 30.364 1.00 6.90 104 HIS C N 1
ATOM 4541 C CA . HIS C 1 85 ? -25.975 86.449 30.960 1.00 8.50 104 HIS C CA 1
ATOM 4542 C C . HIS C 1 85 ? -25.745 85.724 32.282 1.00 8.07 104 HIS C C 1
ATOM 4543 O O . HIS C 1 85 ? -26.575 84.906 32.695 1.00 6.38 104 HIS C O 1
ATOM 4550 N N . GLY C 1 86 ? -24.630 86.028 32.940 1.00 7.12 105 GLY C N 1
ATOM 4551 C CA . GLY C 1 86 ? -24.297 85.384 34.199 1.00 7.92 105 GLY C CA 1
ATOM 4552 C C . GLY C 1 86 ? -25.373 85.405 35.266 1.00 7.93 105 GLY C C 1
ATOM 4553 O O . GLY C 1 86 ? -25.500 84.460 36.046 1.00 5.94 105 GLY C O 1
ATOM 4554 N N . GLY C 1 87 ? -26.151 86.478 35.321 1.00 7.31 106 GLY C N 1
ATOM 4555 C CA . GLY C 1 87 ? -27.196 86.541 36.325 1.00 9.14 106 GLY C CA 1
ATOM 4556 C C . GLY C 1 87 ? -28.541 86.047 35.825 1.00 10.61 106 GLY C C 1
ATOM 4557 O O . GLY C 1 87 ? -29.543 86.182 36.525 1.00 11.18 106 GLY C O 1
ATOM 4558 N N . GLU C 1 88 ? -28.570 85.450 34.634 1.00 8.53 107 GLU C N 1
ATOM 4559 C CA . GLU C 1 88 ? -29.829 84.983 34.053 1.00 9.78 107 GLU C CA 1
ATOM 4560 C C . GLU C 1 88 ? -29.818 83.515 33.627 1.00 9.07 107 GLU C C 1
ATOM 4561 O O . GLU C 1 88 ? -30.859 82.858 33.612 1.00 9.36 107 GLU C O 1
ATOM 4567 N N . VAL C 1 89 ? -28.646 82.996 33.289 1.00 8.13 108 VAL C N 1
ATOM 4568 C CA . VAL C 1 89 ? -28.553 81.612 32.835 1.00 7.28 108 VAL C CA 1
ATOM 4569 C C . VAL C 1 89 ? -28.793 80.587 33.948 1.00 6.29 108 VAL C C 1
ATOM 4570 O O . VAL C 1 89 ? -28.368 80.781 35.087 1.00 6.39 108 VAL C O 1
ATOM 4574 N N . ASP C 1 90 ? -29.499 79.508 33.607 1.00 5.75 109 ASP C N 1
ATOM 4575 C CA . ASP C 1 90 ? -29.819 78.431 34.550 1.00 5.91 109 ASP C CA 1
ATOM 4576 C C . ASP C 1 90 ? -28.972 77.176 34.333 1.00 5.31 109 ASP C C 1
ATOM 4577 O O . ASP C 1 90 ? -28.629 76.470 35.284 1.00 6.20 109 ASP C O 1
ATOM 4582 N N . ALA C 1 91 ? -28.659 76.884 33.077 1.00 3.67 110 ALA C N 1
ATOM 4583 C CA . ALA C 1 91 ? -27.890 75.691 32.762 1.00 4.27 110 ALA C CA 1
ATOM 4584 C C . ALA C 1 91 ? -27.016 75.892 31.534 1.00 4.87 110 ALA C C 1
ATOM 4585 O O . ALA C 1 91 ? -27.194 76.848 30.777 1.00 4.77 110 ALA C O 1
ATOM 4587 N N . ILE C 1 92 ? -26.079 74.972 31.331 1.00 6.27 111 ILE C N 1
ATOM 4588 C CA . ILE C 1 92 ? -25.155 75.072 30.210 1.00 5.84 111 ILE C CA 1
ATOM 4589 C C . ILE C 1 92 ? -24.878 73.732 29.551 1.00 6.31 111 ILE C C 1
ATOM 4590 O O . ILE C 1 92 ? -24.666 72.728 30.235 1.00 5.72 111 ILE C O 1
ATOM 4595 N N . LEU C 1 93 ? -24.887 73.727 28.221 1.00 4.61 112 LEU C N 1
ATOM 4596 C CA . LEU C 1 93 ? -24.578 72.534 27.448 1.00 4.50 112 LEU C CA 1
ATOM 4597 C C . LEU C 1 93 ? -23.316 72.850 26.655 1.00 4.93 112 LEU C C 1
ATOM 4598 O O . LEU C 1 93 ? -23.209 73.921 26.052 1.00 5.24 112 LEU C O 1
ATOM 4603 N N . VAL C 1 94 ? -22.362 71.925 26.672 1.00 4.28 113 VAL C N 1
ATOM 4604 C CA . VAL C 1 94 ? -21.102 72.082 25.952 1.00 4.04 113 VAL C CA 1
ATOM 4605 C C . VAL C 1 94 ? -21.063 70.961 24.913 1.00 4.90 113 VAL C C 1
ATOM 4606 O O . VAL C 1 94 ? -21.042 69.788 25.263 1.00 5.04 113 VAL C O 1
ATOM 4610 N N . PHE C 1 95 ? -21.057 71.342 23.638 1.00 5.08 114 PHE C N 1
ATOM 4611 C CA . PHE C 1 95 ? -21.071 70.400 22.514 1.00 5.81 114 PHE C CA 1
ATOM 4612 C C . PHE C 1 95 ? -19.861 70.768 21.663 1.00 6.54 114 PHE C C 1
ATOM 4613 O O . PHE C 1 95 ? -19.980 71.529 20.701 1.00 4.56 114 PHE C O 1
ATOM 4629 N N . GLY C 1 97 ? -15.561 69.542 20.194 1.00 6.19 116 GLY C N 1
ATOM 4630 C CA . GLY C 1 97 ? -14.563 68.505 19.998 1.00 4.87 116 GLY C CA 1
ATOM 4631 C C . GLY C 1 97 ? -14.298 67.990 18.599 1.00 6.03 116 GLY C C 1
ATOM 4632 O O . GLY C 1 97 ? -13.185 67.549 18.311 1.00 6.05 116 GLY C O 1
ATOM 4633 N N . THR C 1 98 ? -15.296 68.040 17.724 1.00 4.54 117 THR C N 1
ATOM 4634 C CA . THR C 1 98 ? -15.114 67.524 16.378 1.00 5.57 117 THR C CA 1
ATOM 4635 C C . THR C 1 98 ? -14.026 68.285 15.613 1.00 5.54 117 THR C C 1
ATOM 4636 O O . THR C 1 98 ? -13.337 67.702 14.775 1.00 5.88 117 THR C O 1
ATOM 4640 N N . ASN C 1 99 ? -13.858 69.575 15.904 1.00 5.03 118 ASN C N 1
ATOM 4641 C CA . ASN C 1 99 ? -12.828 70.348 15.223 1.00 5.03 118 ASN C CA 1
ATOM 4642 C C . ASN C 1 99 ? -11.451 70.057 15.797 1.00 5.75 118 ASN C C 1
ATOM 4643 O O . ASN C 1 99 ? -10.439 70.280 15.131 1.00 4.62 118 ASN C O 1
ATOM 4648 N N . ASP C 1 100 ? -11.408 69.573 17.035 1.00 4.87 119 ASP C N 1
ATOM 4649 C CA . ASP C 1 100 ? -10.130 69.226 17.638 1.00 5.83 119 ASP C CA 1
ATOM 4650 C C . ASP C 1 100 ? -9.605 68.030 16.859 1.00 5.37 119 ASP C C 1
ATOM 4651 O O . ASP C 1 100 ? -8.406 67.917 16.589 1.00 4.77 119 ASP C O 1
ATOM 4656 N N . TYR C 1 101 ? -10.521 67.136 16.497 1.00 4.00 120 TYR C N 1
ATOM 4657 C CA . TYR C 1 101 ? -10.170 65.951 15.718 1.00 4.66 120 TYR C CA 1
ATOM 4658 C C . TYR C 1 101 ? -9.660 66.391 14.351 1.00 5.55 120 TYR C C 1
ATOM 4659 O O . TYR C 1 101 ? -8.587 65.977 13.917 1.00 7.60 120 TYR C O 1
ATOM 4668 N N . ASN C 1 102 ? -10.437 67.237 13.682 1.00 6.11 121 ASN C N 1
ATOM 4669 C CA . ASN C 1 102 ? -10.079 67.718 12.354 1.00 6.41 121 ASN C CA 1
ATOM 4670 C C . ASN C 1 102 ? -8.759 68.487 12.330 1.00 6.27 121 ASN C C 1
ATOM 4671 O O . ASN C 1 102 ? -8.015 68.421 11.351 1.00 6.93 121 ASN C O 1
ATOM 4676 N N . SER C 1 103 ? -8.468 69.210 13.405 1.00 5.91 122 SER C N 1
ATOM 4677 C CA . SER C 1 103 ? -7.243 69.999 13.473 1.00 6.85 122 SER C CA 1
ATOM 4678 C C . SER C 1 103 ? -6.044 69.239 14.032 1.00 5.74 122 SER C C 1
ATOM 4679 O O . SER C 1 103 ? -5.016 69.833 14.358 1.00 5.52 122 SER C O 1
ATOM 4682 N N . SER C 1 104 ? -6.189 67.923 14.142 1.00 6.74 123 SER C N 1
ATOM 4683 C CA . SER C 1 104 ? -5.117 67.054 14.623 1.00 6.70 123 SER C CA 1
ATOM 4684 C C . SER C 1 104 ? -4.513 67.472 15.960 1.00 7.45 123 SER C C 1
ATOM 4685 O O . SER C 1 104 ? -3.291 67.558 16.100 1.00 6.43 123 SER C O 1
ATOM 4688 N N . VAL C 1 105 ? -5.367 67.736 16.942 1.00 6.75 124 VAL C N 1
ATOM 4689 C CA . VAL C 1 105 ? -4.895 68.118 18.266 1.00 4.83 124 VAL C CA 1
ATOM 4690 C C . VAL C 1 105 ? -4.551 66.835 19.027 1.00 4.81 124 VAL C C 1
ATOM 4691 O O . VAL C 1 105 ? -5.411 65.979 19.222 1.00 4.55 124 VAL C O 1
ATOM 4695 N N . PRO C 1 106 ? -3.285 66.678 19.453 1.00 3.96 125 PRO C N 1
ATOM 4696 C CA . PRO C 1 106 ? -2.906 65.464 20.187 1.00 6.07 125 PRO C CA 1
ATOM 4697 C C . PRO C 1 106 ? -3.728 65.284 21.461 1.00 5.17 125 PRO C C 1
ATOM 4698 O O . PRO C 1 106 ? -4.027 66.251 22.159 1.00 5.74 125 PRO C O 1
ATOM 4702 N N . ILE C 1 107 ? -4.086 64.040 21.760 1.00 5.59 126 ILE C N 1
ATOM 4703 C CA . ILE C 1 107 ? -4.891 63.733 22.936 1.00 6.67 126 ILE C CA 1
ATOM 4704 C C . ILE C 1 107 ? -4.184 64.096 24.244 1.00 6.27 126 ILE C C 1
ATOM 4705 O O . ILE C 1 107 ? -4.759 64.767 25.105 1.00 5.09 126 ILE C O 1
ATOM 4710 N N . GLY C 1 108 ? -2.939 63.652 24.389 1.00 6.83 127 GLY C N 1
ATOM 4711 C CA . GLY C 1 108 ? -2.175 63.960 25.588 1.00 6.75 127 GLY C CA 1
ATOM 4712 C C . GLY C 1 108 ? -2.542 63.145 26.817 1.00 7.33 127 GLY C C 1
ATOM 4713 O O . GLY C 1 108 ? -3.087 62.048 26.709 1.00 6.55 127 GLY C O 1
ATOM 4714 N N . GLU C 1 109 ? -2.240 63.693 27.990 1.00 7.92 128 GLU C N 1
ATOM 4715 C CA . GLU C 1 109 ? -2.520 63.033 29.261 1.00 8.56 128 GLU C CA 1
ATOM 4716 C C . GLU C 1 109 ? -3.372 63.916 30.169 1.00 7.29 128 GLU C C 1
ATOM 4717 O O . GLU C 1 109 ? -3.336 65.147 30.079 1.00 5.35 128 GLU C O 1
ATOM 4723 N N . TRP C 1 110 ? -4.128 63.274 31.052 1.00 5.38 129 TRP C N 1
ATOM 4724 C CA . TRP C 1 110 ? -4.984 63.987 31.991 1.00 4.78 129 TRP C CA 1
ATOM 4725 C C . TRP C 1 110 ? -4.188 64.630 33.128 1.00 4.86 129 TRP C C 1
ATOM 4726 O O . TRP C 1 110 ? -4.408 65.794 33.457 1.00 6.13 129 TRP C O 1
ATOM 4737 N N . PHE C 1 111 ? -3.282 63.864 33.736 1.00 5.09 130 PHE C N 1
ATOM 4738 C CA . PHE C 1 111 ? -2.472 64.360 34.855 1.00 4.59 130 PHE C CA 1
ATOM 4739 C C . PHE C 1 111 ? -0.985 64.045 34.721 1.00 5.71 130 PHE C C 1
ATOM 4740 O O . PHE C 1 111 ? -0.563 63.262 33.872 1.00 4.37 130 PHE C O 1
ATOM 4748 N N . THR C 1 112 ? -0.206 64.670 35.601 1.00 6.15 131 THR C N 1
ATOM 4749 C CA . THR C 1 112 ? 1.220 64.404 35.723 1.00 6.72 131 THR C CA 1
ATOM 4750 C C . THR C 1 112 ? 1.255 63.877 37.160 1.00 7.07 131 THR C C 1
ATOM 4751 O O . THR C 1 112 ? 0.332 64.147 37.937 1.00 5.91 131 THR C O 1
ATOM 4755 N N . GLU C 1 113 ? 2.283 63.117 37.515 1.00 8.76 132 GLU C N 1
ATOM 4756 C CA . GLU C 1 113 ? 2.372 62.557 38.864 1.00 10.69 132 GLU C CA 1
ATOM 4757 C C . GLU C 1 113 ? 3.738 62.765 39.493 1.00 11.99 132 GLU C C 1
ATOM 4758 O O . GLU C 1 113 ? 4.753 62.795 38.798 1.00 11.35 132 GLU C O 1
ATOM 4764 N N . GLN C 1 114 ? 3.753 62.873 40.817 1.00 12.92 133 GLN C N 1
ATOM 4765 C CA . GLN C 1 114 ? 4.995 63.063 41.560 1.00 14.48 133 GLN C CA 1
ATOM 4766 C C . GLN C 1 114 ? 4.807 62.598 43.004 1.00 13.73 133 GLN C C 1
ATOM 4767 O O . GLN C 1 114 ? 3.727 62.762 43.576 1.00 9.41 133 GLN C O 1
ATOM 4773 N N . GLU C 1 115 ? 5.851 62.006 43.582 1.00 12.86 134 GLU C N 1
ATOM 4774 C CA . GLU C 1 115 ? 5.793 61.554 44.969 1.00 14.26 134 GLU C CA 1
ATOM 4775 C C . GLU C 1 115 ? 5.839 62.798 45.841 1.00 13.23 134 GLU C C 1
ATOM 4776 O O . GLU C 1 115 ? 6.703 63.653 45.652 1.00 13.12 134 GLU C O 1
ATOM 4782 N N . GLU C 1 116 ? 4.916 62.901 46.793 1.00 13.07 135 GLU C N 1
ATOM 4783 C CA . GLU C 1 116 ? 4.871 64.062 47.676 1.00 13.05 135 GLU C CA 1
ATOM 4784 C C . GLU C 1 116 ? 4.685 63.676 49.139 1.00 13.79 135 GLU C C 1
ATOM 4785 O O . GLU C 1 116 ? 4.216 62.585 49.454 1.00 13.20 135 GLU C O 1
ATOM 4791 N N . GLN C 1 117 ? 5.055 64.591 50.029 1.00 14.02 136 GLN C N 1
ATOM 4792 C CA . GLN C 1 117 ? 4.905 64.379 51.462 1.00 15.66 136 GLN C CA 1
ATOM 4793 C C . GLN C 1 117 ? 3.601 65.060 51.847 1.00 14.25 136 GLN C C 1
ATOM 4794 O O . GLN C 1 117 ? 3.364 66.210 51.478 1.00 13.40 136 GLN C O 1
ATOM 4800 N N . VAL C 1 118 ? 2.752 64.348 52.575 1.00 13.03 137 VAL C N 1
ATOM 4801 C CA . VAL C 1 118 ? 1.472 64.909 52.976 1.00 13.18 137 VAL C CA 1
ATOM 4802 C C . VAL C 1 118 ? 1.063 64.413 54.359 1.00 12.82 137 VAL C C 1
ATOM 4803 O O . VAL C 1 118 ? 1.367 63.285 54.746 1.00 11.63 137 VAL C O 1
ATOM 4807 N N . LEU C 1 119 ? 0.378 65.279 55.098 1.00 14.00 138 LEU C N 1
ATOM 4808 C CA . LEU C 1 119 ? -0.090 64.965 56.444 1.00 15.15 138 LEU C CA 1
ATOM 4809 C C . LEU C 1 119 ? -1.250 63.968 56.356 1.00 13.69 138 LEU C C 1
ATOM 4810 O O . LEU C 1 119 ? -2.240 64.222 55.672 1.00 13.17 138 LEU C O 1
ATOM 4815 N N . SER C 1 120 ? -1.128 62.840 57.049 1.00 12.20 139 SER C N 1
ATOM 4816 C CA . SER C 1 120 ? -2.169 61.813 57.026 1.00 12.56 139 SER C CA 1
ATOM 4817 C C . SER C 1 120 ? -2.315 61.130 58.387 1.00 12.70 139 SER C C 1
ATOM 4818 O O . SER C 1 120 ? -1.329 60.912 59.092 1.00 13.05 139 SER C O 1
ATOM 4821 N N . ALA C 1 121 ? -3.548 60.792 58.751 1.00 11.50 140 ALA C N 1
ATOM 4822 C CA . ALA C 1 121 ? -3.816 60.135 60.028 1.00 11.71 140 ALA C CA 1
ATOM 4823 C C . ALA C 1 121 ? -5.023 59.213 59.911 1.00 11.41 140 ALA C C 1
ATOM 4824 O O . ALA C 1 121 ? -6.080 59.617 59.427 1.00 9.05 140 ALA C O 1
ATOM 4826 N N . HIS C 1 122 ? -4.862 57.975 60.367 1.00 10.85 141 HIS C N 1
ATOM 4827 C CA . HIS C 1 122 ? -5.934 56.990 60.290 1.00 11.86 141 HIS C CA 1
ATOM 4828 C C . HIS C 1 122 ? -5.993 56.102 61.531 1.00 13.40 141 HIS C C 1
ATOM 4829 O O . HIS C 1 122 ? -5.902 54.881 61.433 1.00 14.36 141 HIS C O 1
ATOM 4836 N N . GLY C 1 123 ? -6.151 56.723 62.695 1.00 15.37 142 GLY C N 1
ATOM 4837 C CA . GLY C 1 123 ? -6.220 55.967 63.933 1.00 18.24 142 GLY C CA 1
ATOM 4838 C C . GLY C 1 123 ? -5.115 56.330 64.907 1.00 20.71 142 GLY C C 1
ATOM 4839 O O . GLY C 1 123 ? -5.293 56.232 66.119 1.00 21.49 142 GLY C O 1
ATOM 4840 N N . GLU C 1 124 ? -3.970 56.748 64.378 1.00 22.62 143 GLU C N 1
ATOM 4841 C CA . GLU C 1 124 ? -2.834 57.133 65.206 1.00 25.21 143 GLU C CA 1
ATOM 4842 C C . GLU C 1 124 ? -2.458 58.589 64.957 1.00 25.35 143 GLU C C 1
ATOM 4843 O O . GLU C 1 124 ? -3.000 59.233 64.058 1.00 24.02 143 GLU C O 1
ATOM 4857 N N . LYS C 1 126 ? -1.146 61.920 63.683 1.00 23.13 145 LYS C N 1
ATOM 4858 C CA . LYS C 1 126 ? -0.848 62.345 62.323 1.00 23.19 145 LYS C CA 1
ATOM 4859 C C . LYS C 1 126 ? 0.639 62.600 62.109 1.00 23.30 145 LYS C C 1
ATOM 4860 O O . LYS C 1 126 ? 1.360 62.952 63.045 1.00 20.88 145 LYS C O 1
ATOM 4866 N N . LYS C 1 127 ? 1.089 62.419 60.870 1.00 22.34 146 LYS C N 1
ATOM 4867 C CA . LYS C 1 127 ? 2.478 62.670 60.511 1.00 24.49 146 LYS C CA 1
ATOM 4868 C C . LYS C 1 127 ? 2.634 62.662 58.995 1.00 24.22 146 LYS C C 1
ATOM 4869 O O . LYS C 1 127 ? 1.722 62.261 58.270 1.00 21.98 146 LYS C O 1
ATOM 4883 N N . VAL C 1 129 ? 3.584 61.492 55.420 1.00 19.61 148 VAL C N 1
ATOM 4884 C CA . VAL C 1 129 ? 3.759 60.220 54.739 1.00 17.56 148 VAL C CA 1
ATOM 4885 C C . VAL C 1 129 ? 4.012 60.509 53.268 1.00 15.54 148 VAL C C 1
ATOM 4886 O O . VAL C 1 129 ? 3.699 61.594 52.781 1.00 14.73 148 VAL C O 1
ATOM 4890 N N . THR C 1 130 ? 4.588 59.540 52.570 1.00 13.48 149 THR C N 1
ATOM 4891 C CA . THR C 1 130 ? 4.873 59.696 51.153 1.00 13.47 149 THR C CA 1
ATOM 4892 C C . THR C 1 130 ? 3.736 59.101 50.330 1.00 10.23 149 THR C C 1
ATOM 4893 O O . THR C 1 130 ? 3.419 57.923 50.456 1.00 10.19 149 THR C O 1
ATOM 4897 N N . ARG C 1 131 ? 3.123 59.925 49.491 1.00 8.67 150 ARG C N 1
ATOM 4898 C CA . ARG C 1 131 ? 2.031 59.471 48.641 1.00 7.79 150 ARG C CA 1
ATOM 4899 C C . ARG C 1 131 ? 2.178 60.089 47.262 1.00 7.19 150 ARG C C 1
ATOM 4900 O O . ARG C 1 131 ? 2.586 61.243 47.128 1.00 8.29 150 ARG C O 1
ATOM 4908 N N . LYS C 1 132 ? 1.841 59.318 46.237 1.00 6.07 151 LYS C N 1
ATOM 4909 C CA . LYS C 1 132 ? 1.912 59.813 44.876 1.00 7.19 151 LYS C CA 1
ATOM 4910 C C . LYS C 1 132 ? 0.774 60.820 44.705 1.00 6.96 151 LYS C C 1
ATOM 4911 O O . LYS C 1 132 ? -0.377 60.531 45.043 1.00 7.74 151 LYS C O 1
ATOM 4917 N N . LYS C 1 133 ? 1.100 62.007 44.204 1.00 6.17 152 LYS C N 1
ATOM 4918 C CA . LYS C 1 133 ? 0.102 63.053 44.004 1.00 6.89 152 LYS C CA 1
ATOM 4919 C C . LYS C 1 133 ? 0.005 63.405 42.526 1.00 5.70 152 LYS C C 1
ATOM 4920 O O . LYS C 1 133 ? 1.024 63.558 41.854 1.00 3.82 152 LYS C O 1
ATOM 4926 N N . ARG C 1 134 ? -1.218 63.538 42.022 1.00 5.19 153 ARG C N 1
ATOM 4927 C CA . ARG C 1 134 ? -1.419 63.888 40.622 1.00 4.67 153 ARG C CA 1
ATOM 4928 C C . ARG C 1 134 ? -1.846 65.343 40.489 1.00 5.71 153 ARG C C 1
ATOM 4929 O O . ARG C 1 134 ? -2.463 65.910 41.393 1.00 7.02 153 ARG C O 1
ATOM 4937 N N . THR C 1 135 ? -1.501 65.937 39.354 1.00 5.76 154 THR C N 1
ATOM 4938 C CA . THR C 1 135 ? -1.827 67.324 39.057 1.00 7.67 154 THR C CA 1
ATOM 4939 C C . THR C 1 135 ? -2.360 67.388 37.630 1.00 7.07 154 THR C C 1
ATOM 4940 O O . THR C 1 135 ? -1.717 66.914 36.690 1.00 7.76 154 THR C O 1
ATOM 4944 N N . PRO C 1 136 ? -3.548 67.974 37.445 1.00 8.31 155 PRO C N 1
ATOM 4945 C CA . PRO C 1 136 ? -4.102 68.057 36.093 1.00 8.38 155 PRO C CA 1
ATOM 4946 C C . PRO C 1 136 ? -3.232 68.866 35.135 1.00 8.67 155 PRO C C 1
ATOM 4947 O O . PRO C 1 136 ? -2.658 69.890 35.514 1.00 7.91 155 PRO C O 1
ATOM 4951 N N . VAL C 1 137 ? -3.123 68.388 33.900 1.00 9.23 156 VAL C N 1
ATOM 4952 C CA . VAL C 1 137 ? -2.355 69.088 32.880 1.00 9.27 156 VAL C CA 1
ATOM 4953 C C . VAL C 1 137 ? -3.217 70.271 32.441 1.00 10.10 156 VAL C C 1
ATOM 4954 O O . VAL C 1 137 ? -4.336 70.086 31.967 1.00 10.74 156 VAL C O 1
ATOM 4966 N N . THR C 1 139 ? -2.777 72.736 29.912 1.00 12.87 158 THR C N 1
ATOM 4967 C CA . THR C 1 139 ? -2.186 73.294 28.698 1.00 14.29 158 THR C CA 1
ATOM 4968 C C . THR C 1 139 ? -3.166 73.181 27.541 1.00 12.26 158 THR C C 1
ATOM 4969 O O . THR C 1 139 ? -3.977 72.261 27.500 1.00 13.86 158 THR C O 1
ATOM 4973 N N . GLN C 1 140 ? -3.087 74.110 26.595 1.00 10.45 159 GLN C N 1
ATOM 4974 C CA . GLN C 1 140 ? -3.979 74.068 25.443 1.00 11.52 159 GLN C CA 1
ATOM 4975 C C . GLN C 1 140 ? -3.326 73.304 24.299 1.00 9.10 159 GLN C C 1
ATOM 4976 O O . GLN C 1 140 ? -3.876 73.221 23.202 1.00 8.76 159 GLN C O 1
ATOM 4982 N N . ASP C 1 141 ? -2.157 72.728 24.562 1.00 8.53 160 ASP C N 1
ATOM 4983 C CA . ASP C 1 141 ? -1.435 71.991 23.533 1.00 9.22 160 ASP C CA 1
ATOM 4984 C C . ASP C 1 141 ? -1.995 70.601 23.269 1.00 7.57 160 ASP C C 1
ATOM 4985 O O . ASP C 1 141 ? -1.688 69.996 22.248 1.00 6.27 160 ASP C O 1
ATOM 4990 N N . THR C 1 142 ? -2.816 70.099 24.185 1.00 6.77 161 THR C N 1
ATOM 4991 C CA . THR C 1 142 ? -3.414 68.775 24.023 1.00 6.12 161 THR C CA 1
ATOM 4992 C C . THR C 1 142 ? -4.920 68.828 24.263 1.00 5.08 161 THR C C 1
ATOM 4993 O O . THR C 1 142 ? -5.431 69.760 24.885 1.00 4.97 161 THR C O 1
ATOM 4997 N N . TYR C 1 143 ? -5.619 67.814 23.769 1.00 4.53 162 TYR C N 1
ATOM 4998 C CA . TYR C 1 143 ? -7.065 67.724 23.911 1.00 3.63 162 TYR C CA 1
ATOM 4999 C C . TYR C 1 143 ? -7.465 67.580 25.380 1.00 3.36 162 TYR C C 1
ATOM 5000 O O . TYR C 1 143 ? -8.327 68.301 25.871 1.00 3.11 162 TYR C O 1
ATOM 5009 N N . ARG C 1 144 ? -6.841 66.642 26.081 1.00 3.27 163 ARG C N 1
ATOM 5010 C CA . ARG C 1 144 ? -7.144 66.440 27.493 1.00 3.94 163 ARG C CA 1
ATOM 5011 C C . ARG C 1 144 ? -6.801 67.687 28.306 1.00 3.42 163 ARG C C 1
ATOM 5012 O O . ARG C 1 144 ? -7.488 68.018 29.281 1.00 2.85 163 ARG C O 1
ATOM 5020 N N . GLY C 1 145 ? -5.748 68.390 27.898 1.00 3.49 164 GLY C N 1
ATOM 5021 C CA . GLY C 1 145 ? -5.368 69.605 28.600 1.00 4.08 164 GLY C CA 1
ATOM 5022 C C . GLY C 1 145 ? -6.431 70.673 28.403 1.00 5.40 164 GLY C C 1
ATOM 5023 O O . GLY C 1 145 ? -6.765 71.420 29.330 1.00 5.33 164 GLY C O 1
ATOM 5024 N N . ARG C 1 146 ? -6.961 70.752 27.184 1.00 4.19 165 ARG C N 1
ATOM 5025 C CA . ARG C 1 146 ? -8.003 71.724 26.856 1.00 3.41 165 ARG C CA 1
ATOM 5026 C C . ARG C 1 146 ? -9.272 71.431 27.651 1.00 4.45 165 ARG C C 1
ATOM 5027 O O . ARG C 1 146 ? -9.949 72.345 28.125 1.00 3.24 165 ARG C O 1
ATOM 5035 N N . ILE C 1 147 ? -9.603 70.149 27.778 1.00 4.72 166 ILE C N 1
ATOM 5036 C CA . ILE C 1 147 ? -10.784 69.752 28.533 1.00 5.18 166 ILE C CA 1
ATOM 5037 C C . ILE C 1 147 ? -10.587 70.113 30.005 1.00 5.38 166 ILE C C 1
ATOM 5038 O O . ILE C 1 147 ? -11.510 70.608 30.661 1.00 4.90 166 ILE C O 1
ATOM 5043 N N . ASN C 1 148 ? -9.383 69.875 30.522 1.00 4.50 167 ASN C N 1
ATOM 5044 C CA . ASN C 1 148 ? -9.086 70.210 31.915 1.00 4.99 167 ASN C CA 1
ATOM 5045 C C . ASN C 1 148 ? -9.308 71.708 32.123 1.00 5.51 167 ASN C C 1
ATOM 5046 O O . ASN C 1 148 ? -9.993 72.126 33.056 1.00 6.31 167 ASN C O 1
ATOM 5051 N N . ILE C 1 149 ? -8.717 72.511 31.246 1.00 4.71 168 ILE C N 1
ATOM 5052 C CA . ILE C 1 149 ? -8.835 73.963 31.335 1.00 4.44 168 ILE C CA 1
ATOM 5053 C C . ILE C 1 149 ? -10.272 74.443 31.175 1.00 4.02 168 ILE C C 1
ATOM 5054 O O . ILE C 1 149 ? -10.720 75.337 31.900 1.00 4.34 168 ILE C O 1
ATOM 5059 N N . GLY C 1 150 ? -10.977 73.851 30.215 1.00 3.85 169 GLY C N 1
ATOM 5060 C CA . GLY C 1 150 ? -12.352 74.232 29.934 1.00 5.15 169 GLY C CA 1
ATOM 5061 C C . GLY C 1 150 ? -13.335 73.912 31.042 1.00 4.37 169 GLY C C 1
ATOM 5062 O O . GLY C 1 150 ? -14.191 74.733 31.377 1.00 4.06 169 GLY C O 1
ATOM 5063 N N . ILE C 1 151 ? -13.228 72.718 31.612 1.00 3.76 170 ILE C N 1
ATOM 5064 C CA . ILE C 1 151 ? -14.124 72.333 32.683 1.00 2.58 170 ILE C CA 1
ATOM 5065 C C . ILE C 1 151 ? -13.801 73.123 33.950 1.00 5.20 170 ILE C C 1
ATOM 5066 O O . ILE C 1 151 ? -14.695 73.448 34.730 1.00 3.40 170 ILE C O 1
ATOM 5071 N N . THR C 1 152 ? -12.528 73.441 34.155 1.00 4.09 171 THR C N 1
ATOM 5072 C CA . THR C 1 152 ? -12.152 74.229 35.323 1.00 4.51 171 THR C CA 1
ATOM 5073 C C . THR C 1 152 ? -12.836 75.591 35.214 1.00 4.41 171 THR C C 1
ATOM 5074 O O . THR C 1 152 ? -13.464 76.059 36.165 1.00 4.34 171 THR C O 1
ATOM 5078 N N . GLN C 1 153 ? -12.740 76.212 34.042 1.00 4.28 172 GLN C N 1
ATOM 5079 C CA . GLN C 1 153 ? -13.359 77.518 33.823 1.00 5.37 172 GLN C CA 1
ATOM 5080 C C . GLN C 1 153 ? -14.873 77.461 34.021 1.00 4.28 172 GLN C C 1
ATOM 5081 O O . GLN C 1 153 ? -15.457 78.351 34.643 1.00 4.59 172 GLN C O 1
ATOM 5087 N N . LEU C 1 154 ? -15.504 76.419 33.486 1.00 3.32 173 LEU C N 1
ATOM 5088 C CA . LEU C 1 154 ? -16.954 76.257 33.603 1.00 4.15 173 LEU C CA 1
ATOM 5089 C C . LEU C 1 154 ? -17.415 76.174 35.058 1.00 3.81 173 LEU C C 1
ATOM 5090 O O . LEU C 1 154 ? -18.332 76.886 35.469 1.00 3.99 173 LEU C O 1
ATOM 5095 N N . LYS C 1 155 ? -16.776 75.306 35.837 1.00 2.91 174 LYS C N 1
ATOM 5096 C CA . LYS C 1 155 ? -17.139 75.147 37.242 1.00 3.50 174 LYS C CA 1
ATOM 5097 C C . LYS C 1 155 ? -16.745 76.369 38.060 1.00 2.83 174 LYS C C 1
ATOM 5098 O O . LYS C 1 155 ? -17.360 76.666 39.078 1.00 3.37 174 LYS C O 1
ATOM 5104 N N . LYS C 1 156 ? -15.714 77.075 37.616 1.00 3.43 175 LYS C N 1
ATOM 5105 C CA . LYS C 1 156 ? -15.261 78.265 38.325 1.00 4.13 175 LYS C CA 1
ATOM 5106 C C . LYS C 1 156 ? -16.266 79.409 38.202 1.00 3.57 175 LYS C C 1
ATOM 5107 O O . LYS C 1 156 ? -16.576 80.087 39.183 1.00 4.37 175 LYS C O 1
ATOM 5113 N N . LEU C 1 157 ? -16.776 79.619 36.994 1.00 3.35 176 LEU C N 1
ATOM 5114 C CA . LEU C 1 157 ? -17.720 80.705 36.749 1.00 4.42 176 LEU C CA 1
ATOM 5115 C C . LEU C 1 157 ? -19.177 80.343 37.039 1.00 3.68 176 LEU C C 1
ATOM 5116 O O . LEU C 1 157 ? -19.988 81.218 37.348 1.00 4.25 176 LEU C O 1
ATOM 5121 N N . PHE C 1 158 ? -19.503 79.058 36.942 1.00 2.28 177 PHE C N 1
ATOM 5122 C CA . PHE C 1 158 ? -20.865 78.589 37.183 1.00 2.31 177 PHE C CA 1
ATOM 5123 C C . PHE C 1 158 ? -20.851 77.368 38.112 1.00 2.01 177 PHE C C 1
ATOM 5124 O O . PHE C 1 158 ? -21.356 76.298 37.757 1.00 1.84 177 PHE C O 1
ATOM 5132 N N . PRO C 1 159 ? -20.290 77.519 39.321 1.00 1.35 178 PRO C N 1
ATOM 5133 C CA . PRO C 1 159 ? -20.207 76.422 40.293 1.00 1.99 178 PRO C CA 1
ATOM 5134 C C . PRO C 1 159 ? -21.532 75.844 40.774 1.00 3.48 178 PRO C C 1
ATOM 5135 O O . PRO C 1 159 ? -21.591 74.684 41.181 1.00 4.33 178 PRO C O 1
ATOM 5139 N N . ASP C 1 160 ? -22.591 76.645 40.718 1.00 4.57 179 ASP C N 1
ATOM 5140 C CA . ASP C 1 160 ? -23.899 76.208 41.190 1.00 6.36 179 ASP C CA 1
ATOM 5141 C C . ASP C 1 160 ? -24.904 75.880 40.094 1.00 6.27 179 ASP C C 1
ATOM 5142 O O . ASP C 1 160 ? -26.099 75.776 40.363 1.00 7.49 179 ASP C O 1
ATOM 5147 N N . LYS C 1 161 ? -24.426 75.699 38.868 1.00 5.59 180 LYS C N 1
ATOM 5148 C CA . LYS C 1 161 ? -25.319 75.402 37.752 1.00 5.23 180 LYS C CA 1
ATOM 5149 C C . LYS C 1 161 ? -25.189 73.980 37.230 1.00 4.87 180 LYS C C 1
ATOM 5150 O O . LYS C 1 161 ? -24.198 73.287 37.483 1.00 4.93 180 LYS C O 1
ATOM 5156 N N . GLN C 1 162 ? -26.207 73.558 36.489 1.00 5.07 181 GLN C N 1
ATOM 5157 C CA . GLN C 1 162 ? -26.209 72.247 35.868 1.00 4.50 181 GLN C CA 1
ATOM 5158 C C . GLN C 1 162 ? -25.412 72.451 34.580 1.00 5.64 181 GLN C C 1
ATOM 5159 O O . GLN C 1 162 ? -25.811 73.247 33.727 1.00 5.19 181 GLN C O 1
ATOM 5165 N N . ILE C 1 163 ? -24.276 71.768 34.456 1.00 3.59 182 ILE C N 1
ATOM 5166 C CA . ILE C 1 163 ? -23.450 71.875 33.256 1.00 4.21 182 ILE C CA 1
ATOM 5167 C C . ILE C 1 163 ? -23.330 70.476 32.666 1.00 3.34 182 ILE C C 1
ATOM 5168 O O . ILE C 1 163 ? -22.962 69.531 33.363 1.00 2.99 182 ILE C O 1
ATOM 5173 N N . VAL C 1 164 ? -23.641 70.342 31.381 1.00 3.32 183 VAL C N 1
ATOM 5174 C CA . VAL C 1 164 ? -23.590 69.032 30.748 1.00 4.27 183 VAL C CA 1
ATOM 5175 C C . VAL C 1 164 ? -22.766 69.004 29.470 1.00 4.55 183 VAL C C 1
ATOM 5176 O O . VAL C 1 164 ? -22.844 69.916 28.647 1.00 4.40 183 VAL C O 1
ATOM 5180 N N . LEU C 1 165 ? -21.976 67.947 29.310 1.00 3.28 184 LEU C N 1
ATOM 5181 C CA . LEU C 1 165 ? -21.157 67.788 28.117 1.00 4.25 184 LEU C CA 1
ATOM 5182 C C . LEU C 1 165 ? -21.839 66.822 27.156 1.00 4.47 184 LEU C C 1
ATOM 5183 O O . LEU C 1 165 ? -22.437 65.832 27.583 1.00 3.70 184 LEU C O 1
ATOM 5188 N N . LEU C 1 166 ? -21.748 67.123 25.862 1.00 4.73 185 LEU C N 1
ATOM 5189 C CA . LEU C 1 166 ? -22.310 66.273 24.812 1.00 5.74 185 LEU C CA 1
ATOM 5190 C C . LEU C 1 166 ? -21.140 65.804 23.944 1.00 5.76 185 LEU C C 1
ATOM 5191 O O . LEU C 1 166 ? -20.291 66.610 23.555 1.00 3.98 185 LEU C O 1
ATOM 5196 N N . THR C 1 167 ? -21.084 64.509 23.646 1.00 4.25 186 THR C N 1
ATOM 5197 C CA . THR C 1 167 ? -20.004 63.985 22.815 1.00 4.83 186 THR C CA 1
ATOM 5198 C C . THR C 1 167 ? -20.242 64.332 21.344 1.00 6.02 186 THR C C 1
ATOM 5199 O O . THR C 1 167 ? -21.385 64.417 20.896 1.00 4.28 186 THR C O 1
ATOM 5203 N N . PRO C 1 168 ? -19.162 64.553 20.576 1.00 7.23 187 PRO C N 1
ATOM 5204 C CA . PRO C 1 168 ? -19.310 64.889 19.153 1.00 7.64 187 PRO C CA 1
ATOM 5205 C C . PRO C 1 168 ? -20.007 63.804 18.333 1.00 7.52 187 PRO C C 1
ATOM 5206 O O . PRO C 1 168 ? -19.898 62.614 18.631 1.00 7.43 187 PRO C O 1
ATOM 5210 N N . LEU C 1 169 ? -20.719 64.233 17.295 1.00 6.91 188 LEU C N 1
ATOM 5211 C CA . LEU C 1 169 ? -21.471 63.330 16.428 1.00 6.60 188 LEU C CA 1
ATOM 5212 C C . LEU C 1 169 ? -20.600 62.615 15.412 1.00 5.87 188 LEU C C 1
ATOM 5213 O O . LEU C 1 169 ? -19.483 63.047 15.115 1.00 5.76 188 LEU C O 1
ATOM 5218 N N . HIS C 1 170 ? -21.113 61.508 14.883 1.00 6.09 189 HIS C N 1
ATOM 5219 C CA . HIS C 1 170 ? -20.386 60.780 13.854 1.00 4.67 189 HIS C CA 1
ATOM 5220 C C . HIS C 1 170 ? -20.292 61.758 12.689 1.00 6.35 189 HIS C C 1
ATOM 5221 O O . HIS C 1 170 ? -21.140 62.642 12.545 1.00 5.69 189 HIS C O 1
ATOM 5228 N N . ARG C 1 171 ? -19.265 61.604 11.864 1.00 5.62 190 ARG C N 1
ATOM 5229 C CA . ARG C 1 171 ? -19.040 62.522 10.756 1.00 6.13 190 ARG C CA 1
ATOM 5230 C C . ARG C 1 171 ? -18.470 61.846 9.519 1.00 5.80 190 ARG C C 1
ATOM 5231 O O . ARG C 1 171 ? -17.792 60.830 9.619 1.00 8.26 190 ARG C O 1
ATOM 5239 N N . SER C 1 172 ? -18.744 62.425 8.354 1.00 7.46 191 SER C N 1
ATOM 5240 C CA . SER C 1 172 ? -18.227 61.894 7.099 1.00 6.92 191 SER C CA 1
ATOM 5241 C C . SER C 1 172 ? -17.518 63.035 6.364 1.00 7.03 191 SER C C 1
ATOM 5242 O O . SER C 1 172 ? -17.296 64.096 6.948 1.00 6.21 191 SER C O 1
ATOM 5245 N N . LEU C 1 173 ? -17.174 62.838 5.094 1.00 8.09 192 LEU C N 1
ATOM 5246 C CA . LEU C 1 173 ? -16.434 63.861 4.361 1.00 8.68 192 LEU C CA 1
ATOM 5247 C C . LEU C 1 173 ? -17.087 65.231 4.243 1.00 9.32 192 LEU C C 1
ATOM 5248 O O . LEU C 1 173 ? -18.310 65.371 4.278 1.00 7.20 192 LEU C O 1
ATOM 5253 N N . ALA C 1 174 ? -16.232 66.239 4.120 1.00 9.10 193 ALA C N 1
ATOM 5254 C CA . ALA C 1 174 ? -16.648 67.625 3.967 1.00 10.37 193 ALA C CA 1
ATOM 5255 C C . ALA C 1 174 ? -15.595 68.290 3.085 1.00 11.66 193 ALA C C 1
ATOM 5256 O O . ALA C 1 174 ? -14.397 68.095 3.282 1.00 11.70 193 ALA C O 1
ATOM 5258 N N . ASN C 1 175 ? -16.045 69.061 2.103 1.00 11.95 194 ASN C N 1
ATOM 5259 C CA . ASN C 1 175 ? -15.132 69.742 1.197 1.00 13.30 194 ASN C CA 1
ATOM 5260 C C . ASN C 1 175 ? -15.590 71.190 1.068 1.00 13.39 194 ASN C C 1
ATOM 5261 O O . ASN C 1 175 ? -16.621 71.465 0.456 1.00 11.94 194 ASN C O 1
ATOM 5266 N N . PHE C 1 176 ? -14.824 72.107 1.652 1.00 12.94 195 PHE C N 1
ATOM 5267 C CA . PHE C 1 176 ? -15.167 73.525 1.619 1.00 15.88 195 PHE C CA 1
ATOM 5268 C C . PHE C 1 176 ? -14.110 74.379 0.924 1.00 17.26 195 PHE C C 1
ATOM 5269 O O . PHE C 1 176 ? -13.610 75.345 1.499 1.00 20.80 195 PHE C O 1
ATOM 5277 N N . GLY C 1 177 ? -13.764 74.028 -0.308 1.00 17.53 196 GLY C N 1
ATOM 5278 C CA . GLY C 1 177 ? -12.771 74.810 -1.021 1.00 17.87 196 GLY C CA 1
ATOM 5279 C C . GLY C 1 177 ? -11.399 74.167 -1.054 1.00 17.27 196 GLY C C 1
ATOM 5280 O O . GLY C 1 177 ? -11.141 73.189 -0.354 1.00 16.14 196 GLY C O 1
ATOM 5281 N N . ASP C 1 178 ? -10.517 74.744 -1.865 1.00 16.91 197 ASP C N 1
ATOM 5282 C CA . ASP C 1 178 ? -9.155 74.249 -2.054 1.00 16.48 197 ASP C CA 1
ATOM 5283 C C . ASP C 1 178 ? -8.309 74.023 -0.802 1.00 15.48 197 ASP C C 1
ATOM 5284 O O . ASP C 1 178 ? -7.405 73.190 -0.819 1.00 16.00 197 ASP C O 1
ATOM 5289 N N . LYS C 1 179 ? -8.590 74.745 0.279 1.00 14.54 198 LYS C N 1
ATOM 5290 C CA . LYS C 1 179 ? -7.781 74.605 1.485 1.00 14.03 198 LYS C CA 1
ATOM 5291 C C . LYS C 1 179 ? -8.498 74.071 2.720 1.00 12.80 198 LYS C C 1
ATOM 5292 O O . LYS C 1 179 ? -7.966 74.141 3.828 1.00 12.76 198 LYS C O 1
ATOM 5298 N N . ASN C 1 180 ? -9.692 73.521 2.529 1.00 9.86 199 ASN C N 1
ATOM 5299 C CA . ASN C 1 180 ? -10.467 72.972 3.637 1.00 9.99 199 ASN C CA 1
ATOM 5300 C C . ASN C 1 180 ? -11.201 71.713 3.178 1.00 8.60 199 ASN C C 1
ATOM 5301 O O . ASN C 1 180 ? -12.350 71.780 2.745 1.00 9.00 199 ASN C O 1
ATOM 5306 N N . VAL C 1 181 ? -10.522 70.572 3.262 1.00 7.99 200 VAL C N 1
ATOM 5307 C CA . VAL C 1 181 ? -11.093 69.291 2.861 1.00 6.83 200 VAL C CA 1
ATOM 5308 C C . VAL C 1 181 ? -10.893 68.317 4.014 1.00 6.73 200 VAL C C 1
ATOM 5309 O O . VAL C 1 181 ? -9.763 68.065 4.440 1.00 6.24 200 VAL C O 1
ATOM 5313 N N . GLN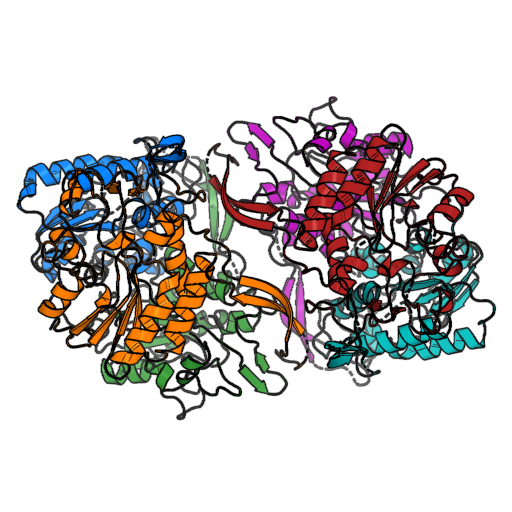 C 1 182 ? -12.000 67.775 4.509 1.00 4.80 201 GLN C N 1
ATOM 5314 C CA . GLN C 1 182 ? -11.979 66.873 5.652 1.00 5.66 201 GLN C CA 1
ATOM 5315 C C . GLN C 1 182 ? -12.427 65.441 5.339 1.00 5.83 201 GLN C C 1
ATOM 5316 O O . GLN C 1 182 ? -13.603 65.194 5.087 1.00 6.76 201 GLN C O 1
ATOM 5322 N N . PRO C 1 183 ? -11.486 64.478 5.354 1.00 6.00 202 PRO C N 1
ATOM 5323 C CA . PRO C 1 183 ? -11.802 63.068 5.075 1.00 5.24 202 PRO C CA 1
ATOM 5324 C C . PRO C 1 183 ? -12.840 62.540 6.064 1.00 6.64 202 PRO C C 1
ATOM 5325 O O . PRO C 1 183 ? -12.960 63.069 7.172 1.00 6.95 202 PRO C O 1
ATOM 5329 N N . ASP C 1 184 ? -13.583 61.502 5.679 1.00 6.28 203 ASP C N 1
ATOM 5330 C CA . ASP C 1 184 ? -14.593 60.947 6.578 1.00 7.13 203 ASP C CA 1
ATOM 5331 C C . ASP C 1 184 ? -13.935 60.287 7.793 1.00 6.61 203 ASP C C 1
ATOM 5332 O O . ASP C 1 184 ? -12.707 60.133 7.834 1.00 4.61 203 ASP C O 1
ATOM 5337 N N . GLU C 1 185 ? -14.742 59.903 8.781 1.00 5.87 204 GLU C N 1
ATOM 5338 C CA . GLU C 1 185 ? -14.210 59.316 10.014 1.00 6.44 204 GLU C CA 1
ATOM 5339 C C . GLU C 1 185 ? -13.590 57.928 9.933 1.00 6.15 204 GLU C C 1
ATOM 5340 O O . GLU C 1 185 ? -13.223 57.360 10.961 1.00 9.46 204 GLU C O 1
ATOM 5346 N N . SER C 1 186 ? -13.473 57.366 8.736 1.00 7.03 205 SER C N 1
ATOM 5347 C CA . SER C 1 186 ? -12.840 56.055 8.621 1.00 7.51 205 SER C CA 1
ATOM 5348 C C . SER C 1 186 ? -11.324 56.281 8.609 1.00 7.23 205 SER C C 1
ATOM 5349 O O . SER C 1 186 ? -10.538 55.337 8.730 1.00 5.64 205 SER C O 1
ATOM 5352 N N . TYR C 1 187 ? -10.927 57.547 8.481 1.00 6.94 206 TYR C N 1
ATOM 5353 C CA . TYR C 1 187 ? -9.514 57.925 8.461 1.00 6.08 206 TYR C CA 1
ATOM 5354 C C . TYR C 1 187 ? -9.038 58.551 9.763 1.00 6.75 206 TYR C C 1
ATOM 5355 O O . TYR C 1 187 ? -9.789 59.269 10.425 1.00 5.62 206 TYR C O 1
ATOM 5364 N N . GLN C 1 188 ? -7.785 58.286 10.126 1.00 5.23 207 GLN C N 1
ATOM 5365 C CA . GLN C 1 188 ? -7.212 58.904 11.317 1.00 5.98 207 GLN C CA 1
ATOM 5366 C C . GLN C 1 188 ? -6.890 60.323 10.866 1.00 6.07 207 GLN C C 1
ATOM 5367 O O . GLN C 1 188 ? -6.756 60.574 9.666 1.00 5.92 207 GLN C O 1
ATOM 5373 N N . ASN C 1 189 ? -6.763 61.249 11.811 1.00 5.90 208 ASN C N 1
ATOM 5374 C CA . ASN C 1 189 ? -6.445 62.627 11.454 1.00 6.96 208 ASN C CA 1
ATOM 5375 C C . ASN C 1 189 ? -4.939 62.804 11.277 1.00 7.77 208 ASN C C 1
ATOM 5376 O O . ASN C 1 189 ? -4.198 61.823 11.186 1.00 7.78 208 ASN C O 1
ATOM 5381 N N . GLY C 1 190 ? -4.500 64.061 11.241 1.00 8.47 209 GLY C N 1
ATOM 5382 C CA . GLY C 1 190 ? -3.094 64.374 11.058 1.00 10.18 209 GLY C CA 1
ATOM 5383 C C . GLY C 1 190 ? -2.146 63.900 12.145 1.00 11.18 209 GLY C C 1
ATOM 5384 O O . GLY C 1 190 ? -0.941 63.796 11.905 1.00 10.37 209 GLY C O 1
ATOM 5385 N N . CYS C 1 191 ? -2.660 63.623 13.342 1.00 8.85 210 CYS C N 1
ATOM 5386 C CA . CYS C 1 191 ? -1.789 63.144 14.406 1.00 9.59 210 CYS C CA 1
ATOM 5387 C C . CYS C 1 191 ? -2.042 61.681 14.773 1.00 9.27 210 CYS C C 1
ATOM 5388 O O . CYS C 1 191 ? -1.786 61.258 15.900 1.00 10.19 210 CYS C O 1
ATOM 5391 N N . GLY C 1 192 ? -2.548 60.919 13.803 1.00 10.04 211 GLY C N 1
ATOM 5392 C CA . GLY C 1 192 ? -2.798 59.495 13.991 1.00 9.66 211 GLY C CA 1
ATOM 5393 C C . GLY C 1 192 ? -3.896 59.057 14.948 1.00 10.02 211 GLY C C 1
ATOM 5394 O O . GLY C 1 192 ? -3.787 58.003 15.572 1.00 10.16 211 GLY C O 1
ATOM 5395 N N . GLU C 1 193 ? -4.957 59.846 15.063 1.00 7.15 212 GLU C N 1
ATOM 5396 C CA . GLU C 1 193 ? -6.065 59.502 15.950 1.00 7.48 212 GLU C CA 1
ATOM 5397 C C . GLU C 1 193 ? -7.372 59.453 15.171 1.00 7.18 212 GLU C C 1
ATOM 5398 O O . GLU C 1 193 ? -7.582 60.251 14.258 1.00 5.97 212 GLU C O 1
ATOM 5404 N N . TYR C 1 194 ? -8.242 58.512 15.528 1.00 6.40 213 TYR C N 1
ATOM 5405 C CA . TYR C 1 194 ? -9.557 58.426 14.904 1.00 5.75 213 TYR C CA 1
ATOM 5406 C C . TYR C 1 194 ? -10.429 59.378 15.719 1.00 6.40 213 TYR C C 1
ATOM 5407 O O . TYR C 1 194 ? -10.022 59.826 16.790 1.00 6.23 213 TYR C O 1
ATOM 5416 N N . ILE C 1 195 ? -11.618 59.689 15.217 1.00 5.96 214 ILE C N 1
ATOM 5417 C CA . ILE C 1 195 ? -12.527 60.584 15.927 1.00 6.92 214 ILE C CA 1
ATOM 5418 C C . ILE C 1 195 ? -12.847 59.997 17.310 1.00 6.23 214 ILE C C 1
ATOM 5419 O O . ILE C 1 195 ? -13.091 60.731 18.272 1.00 5.35 214 ILE C O 1
ATOM 5424 N N . ASP C 1 196 ? -12.825 58.669 17.392 1.00 6.28 215 ASP C N 1
ATOM 5425 C CA . ASP C 1 196 ? -13.100 57.927 18.624 1.00 6.95 215 ASP C CA 1
ATOM 5426 C C . ASP C 1 196 ? -12.416 58.511 19.863 1.00 6.77 215 ASP C C 1
ATOM 5427 O O . ASP C 1 196 ? -13.032 58.664 20.917 1.00 8.14 215 ASP C O 1
ATOM 5432 N N . ALA C 1 197 ? -11.128 58.809 19.734 1.00 7.37 216 ALA C N 1
ATOM 5433 C CA . ALA C 1 197 ? -10.346 59.345 20.843 1.00 7.32 216 ALA C CA 1
ATOM 5434 C C . ALA C 1 197 ? -10.917 60.633 21.426 1.00 5.57 216 ALA C C 1
ATOM 5435 O O . ALA C 1 197 ? -10.874 60.849 22.640 1.00 4.95 216 ALA C O 1
ATOM 5437 N N . TYR C 1 198 ? -11.454 61.481 20.559 1.00 5.64 217 TYR C N 1
ATOM 5438 C CA . TYR C 1 198 ? -12.013 62.755 20.983 1.00 5.68 217 TYR C CA 1
ATOM 5439 C C . TYR C 1 198 ? -13.403 62.575 21.573 1.00 5.01 217 TYR C C 1
ATOM 5440 O O . TYR C 1 198 ? -13.889 63.426 22.310 1.00 7.88 217 TYR C O 1
ATOM 5449 N N . VAL C 1 199 ? -14.039 61.459 21.241 1.00 4.95 218 VAL C N 1
ATOM 5450 C CA . VAL C 1 199 ? -15.357 61.146 21.776 1.00 5.10 218 VAL C CA 1
ATOM 5451 C C . VAL C 1 199 ? -15.159 60.539 23.167 1.00 5.44 218 VAL C C 1
ATOM 5452 O O . VAL C 1 199 ? -15.804 60.936 24.137 1.00 5.53 218 VAL C O 1
ATOM 5456 N N . GLN C 1 200 ? -14.251 59.574 23.251 1.00 4.85 219 GLN C N 1
ATOM 5457 C CA . GLN C 1 200 ? -13.980 58.883 24.504 1.00 4.78 219 GLN C CA 1
ATOM 5458 C C . GLN C 1 200 ? -13.389 59.752 25.608 1.00 4.54 219 GLN C C 1
ATOM 5459 O O . GLN C 1 200 ? -13.707 59.554 26.778 1.00 6.45 219 GLN C O 1
ATOM 5465 N N . ALA C 1 201 ? -12.540 60.712 25.246 1.00 2.39 220 ALA C N 1
ATOM 5466 C CA . ALA C 1 201 ? -11.933 61.590 26.244 1.00 4.07 220 ALA C CA 1
ATOM 5467 C C . ALA C 1 201 ? -13.015 62.398 26.956 1.00 2.81 220 ALA C C 1
ATOM 5468 O O . ALA C 1 201 ? -12.939 62.624 28.159 1.00 2.52 220 ALA C O 1
ATOM 5470 N N . ILE C 1 202 ? -14.024 62.837 26.210 1.00 3.66 221 ILE C N 1
ATOM 5471 C CA . ILE C 1 202 ? -15.110 63.597 26.811 1.00 3.80 221 ILE C CA 1
ATOM 5472 C C . ILE C 1 202 ? -15.890 62.686 27.761 1.00 4.11 221 ILE C C 1
ATOM 5473 O O . ILE C 1 202 ? -16.245 63.089 28.870 1.00 2.64 221 ILE C O 1
ATOM 5478 N N . LYS C 1 203 ? -16.142 61.450 27.338 1.00 4.15 222 LYS C N 1
ATOM 5479 C CA . LYS C 1 203 ? -16.860 60.519 28.195 1.00 5.05 222 LYS C CA 1
ATOM 5480 C C . LYS C 1 203 ? -16.083 60.300 29.492 1.00 4.66 222 LYS C C 1
ATOM 5481 O O . LYS C 1 203 ? -16.673 60.249 30.569 1.00 4.68 222 LYS C O 1
ATOM 5487 N N . GLU C 1 204 ? -14.760 60.182 29.389 1.00 3.85 223 GLU C N 1
ATOM 5488 C CA . GLU C 1 204 ? -13.908 59.966 30.563 1.00 4.29 223 GLU C CA 1
ATOM 5489 C C . GLU C 1 204 ? -13.907 61.165 31.508 1.00 5.22 223 GLU C C 1
ATOM 5490 O O . GLU C 1 204 ? -13.712 61.013 32.712 1.00 3.55 223 GLU C O 1
ATOM 5496 N N . ALA C 1 205 ? -14.110 62.355 30.952 1.00 4.93 224 ALA C N 1
ATOM 5497 C CA . ALA C 1 205 ? -14.134 63.580 31.745 1.00 4.36 224 ALA C CA 1
ATOM 5498 C C . ALA C 1 205 ? -15.219 63.534 32.822 1.00 4.55 224 ALA C C 1
ATOM 5499 O O . ALA C 1 205 ? -15.094 64.174 33.865 1.00 3.13 224 ALA C O 1
ATOM 5501 N N . GLY C 1 206 ? -16.288 62.787 32.561 1.00 4.15 225 GLY C N 1
ATOM 5502 C CA . GLY C 1 206 ? -17.373 62.688 33.525 1.00 5.84 225 GLY C CA 1
ATOM 5503 C C . GLY C 1 206 ? -16.920 62.341 34.934 1.00 4.51 225 GLY C C 1
ATOM 5504 O O . GLY C 1 206 ? -17.244 63.049 35.887 1.00 4.23 225 GLY C O 1
ATOM 5505 N N . ASN C 1 207 ? -16.178 61.246 35.075 1.00 5.28 226 ASN C N 1
ATOM 5506 C CA . ASN C 1 207 ? -15.691 60.833 36.389 1.00 4.16 226 ASN C CA 1
ATOM 5507 C C . ASN C 1 207 ? -14.429 61.586 36.791 1.00 5.65 226 ASN C C 1
ATOM 5508 O O . ASN C 1 207 ? -14.186 61.812 37.977 1.00 6.54 226 ASN C O 1
ATOM 5513 N N . ILE C 1 208 ? -13.615 61.971 35.813 1.00 3.68 227 ILE C N 1
ATOM 5514 C CA . ILE C 1 208 ? -12.391 62.695 36.135 1.00 3.91 227 ILE C CA 1
ATOM 5515 C C . ILE C 1 208 ? -12.696 64.047 36.768 1.00 4.65 227 ILE C C 1
ATOM 5516 O O . ILE C 1 208 ? -12.054 64.440 37.741 1.00 3.21 227 ILE C O 1
ATOM 5521 N N . TRP C 1 209 ? -13.686 64.750 36.224 1.00 4.64 228 TRP C N 1
ATOM 5522 C CA . TRP C 1 209 ? -14.045 66.069 36.734 1.00 5.46 228 TRP C CA 1
ATOM 5523 C C . TRP C 1 209 ? -15.336 66.161 37.531 1.00 6.23 228 TRP C C 1
ATOM 5524 O O . TRP C 1 209 ? -15.581 67.170 38.189 1.00 5.23 228 TRP C O 1
ATOM 5535 N N . GLY C 1 210 ? -16.156 65.115 37.479 1.00 5.86 229 GLY C N 1
ATOM 5536 C CA . GLY C 1 210 ? -17.417 65.144 38.198 1.00 4.98 229 GLY C CA 1
ATOM 5537 C C . GLY C 1 210 ? -18.411 66.013 37.447 1.00 4.80 229 GLY C C 1
ATOM 5538 O O . GLY C 1 210 ? -18.827 67.072 37.926 1.00 4.45 229 GLY C O 1
ATOM 5539 N N . ILE C 1 211 ? -18.792 65.561 36.258 1.00 4.28 230 ILE C N 1
ATOM 5540 C CA . ILE C 1 211 ? -19.723 66.302 35.423 1.00 2.72 230 ILE C CA 1
ATOM 5541 C C . ILE C 1 211 ? -20.510 65.322 34.558 1.00 3.42 230 ILE C C 1
ATOM 5542 O O . ILE C 1 211 ? -19.966 64.322 34.077 1.00 2.76 230 ILE C O 1
ATOM 5547 N N . PRO C 1 212 ? -21.814 65.576 34.378 1.00 2.45 231 PRO C N 1
ATOM 5548 C CA . PRO C 1 212 ? -22.636 64.682 33.559 1.00 4.21 231 PRO C CA 1
ATOM 5549 C C . PRO C 1 212 ? -22.294 64.763 32.080 1.00 5.77 231 PRO C C 1
ATOM 5550 O O . PRO C 1 212 ? -21.980 65.833 31.556 1.00 6.00 231 PRO C O 1
ATOM 5554 N N . VAL C 1 213 ? -22.345 63.615 31.414 1.00 4.66 232 VAL C N 1
ATOM 5555 C CA . VAL C 1 213 ? -22.047 63.547 29.995 1.00 5.52 232 VAL C CA 1
ATOM 5556 C C . VAL C 1 213 ? -23.140 62.784 29.262 1.00 6.94 232 VAL C C 1
ATOM 5557 O O . VAL C 1 213 ? -23.472 61.658 29.632 1.00 8.25 232 VAL C O 1
ATOM 5561 N N . ILE C 1 214 ? -23.703 63.408 28.232 1.00 5.90 233 ILE C N 1
ATOM 5562 C CA . ILE C 1 214 ? -24.726 62.775 27.410 1.00 6.46 233 ILE C CA 1
ATOM 5563 C C . ILE C 1 214 ? -23.998 62.295 26.159 1.00 6.05 233 ILE C C 1
ATOM 5564 O O . ILE C 1 214 ? -23.440 63.096 25.406 1.00 5.74 233 ILE C O 1
ATOM 5569 N N . ASP C 1 215 ? -23.993 60.983 25.951 1.00 5.76 234 ASP C N 1
ATOM 5570 C CA . ASP C 1 215 ? -23.299 60.394 24.812 1.00 6.85 234 ASP C CA 1
ATOM 5571 C C . ASP C 1 215 ? -24.090 60.562 23.519 1.00 7.54 234 ASP C C 1
ATOM 5572 O O . ASP C 1 215 ? -24.634 59.601 22.963 1.00 5.84 234 ASP C O 1
ATOM 5577 N N . PHE C 1 216 ? -24.130 61.808 23.062 1.00 7.05 235 PHE C N 1
ATOM 5578 C CA . PHE C 1 216 ? -24.824 62.222 21.857 1.00 7.26 235 PHE C CA 1
ATOM 5579 C C . PHE C 1 216 ? -24.338 61.442 20.636 1.00 7.49 235 PHE C C 1
ATOM 5580 O O . PHE C 1 216 ? -25.113 61.137 19.730 1.00 7.90 235 PHE C O 1
ATOM 5588 N N . ASN C 1 217 ? -23.046 61.132 20.624 1.00 6.46 236 ASN C N 1
ATOM 5589 C CA . ASN C 1 217 ? -22.432 60.378 19.539 1.00 5.80 236 ASN C CA 1
ATOM 5590 C C . ASN C 1 217 ? -23.212 59.091 19.269 1.00 6.01 236 ASN C C 1
ATOM 5591 O O . ASN C 1 217 ? -23.318 58.646 18.128 1.00 5.97 236 ASN C O 1
ATOM 5596 N N . ALA C 1 218 ? -23.766 58.503 20.325 1.00 5.86 237 ALA C N 1
ATOM 5597 C CA . ALA C 1 218 ? -24.522 57.265 20.186 1.00 5.50 237 ALA C CA 1
ATOM 5598 C C . ALA C 1 218 ? -26.041 57.445 20.222 1.00 4.62 237 ALA C C 1
ATOM 5599 O O . ALA C 1 218 ? -26.744 56.995 19.321 1.00 6.48 237 ALA C O 1
ATOM 5601 N N . VAL C 1 219 ? -26.546 58.113 21.254 1.00 6.33 238 VAL C N 1
ATOM 5602 C CA . VAL C 1 219 ? -27.991 58.271 21.406 1.00 5.36 238 VAL C CA 1
ATOM 5603 C C . VAL C 1 219 ? -28.762 58.967 20.286 1.00 4.74 238 VAL C C 1
ATOM 5604 O O . VAL C 1 219 ? -29.967 58.761 20.167 1.00 6.97 238 VAL C O 1
ATOM 5608 N N . THR C 1 220 ? -28.097 59.777 19.464 1.00 5.59 239 THR C N 1
ATOM 5609 C CA . THR C 1 220 ? -28.799 60.443 18.364 1.00 5.64 239 THR C CA 1
ATOM 5610 C C . THR C 1 220 ? -29.107 59.437 17.256 1.00 5.61 239 THR C C 1
ATOM 5611 O O . THR C 1 220 ? -30.014 59.646 16.448 1.00 4.83 239 THR C O 1
ATOM 5615 N N . GLY C 1 221 ? -28.345 58.346 17.229 1.00 6.30 240 GLY C N 1
ATOM 5616 C CA . GLY C 1 221 ? -28.539 57.322 16.217 1.00 6.03 240 GLY C CA 1
ATOM 5617 C C . GLY C 1 221 ? -28.208 57.809 14.815 1.00 7.71 240 GLY C C 1
ATOM 5618 O O . GLY C 1 221 ? -28.568 57.166 13.828 1.00 6.88 240 GLY C O 1
ATOM 5627 N N . ASN C 1 223 ? -25.541 58.456 11.950 1.00 6.91 242 ASN C N 1
ATOM 5628 C CA . ASN C 1 223 ? -24.213 58.102 11.460 1.00 6.90 242 ASN C CA 1
ATOM 5629 C C . ASN C 1 223 ? -24.134 58.307 9.949 1.00 6.98 242 ASN C C 1
ATOM 5630 O O . ASN C 1 223 ? -24.603 57.471 9.179 1.00 6.26 242 ASN C O 1
ATOM 5635 N N . PRO C 1 224 ? -23.520 59.416 9.510 1.00 6.15 243 PRO C N 1
ATOM 5636 C CA . PRO C 1 224 ? -23.396 59.706 8.080 1.00 6.68 243 PRO C CA 1
ATOM 5637 C C . PRO C 1 224 ? -22.585 58.672 7.294 1.00 7.22 243 PRO C C 1
ATOM 5638 O O . PRO C 1 224 ? -22.567 58.707 6.060 1.00 7.03 243 PRO C O 1
ATOM 5650 N N . VAL C 1 226 ? -23.332 55.697 7.072 1.00 9.69 245 VAL C N 1
ATOM 5651 C CA . VAL C 1 226 ? -24.341 54.833 6.468 1.00 10.77 245 VAL C CA 1
ATOM 5652 C C . VAL C 1 226 ? -25.075 55.826 5.578 1.00 11.78 245 VAL C C 1
ATOM 5653 O O . VAL C 1 226 ? -25.850 56.649 6.064 1.00 11.79 245 VAL C O 1
ATOM 5657 N N . GLU C 1 227 ? -24.801 55.758 4.279 1.00 10.94 246 GLU C N 1
ATOM 5658 C CA . GLU C 1 227 ? -25.374 56.689 3.313 1.00 12.20 246 GLU C CA 1
ATOM 5659 C C . GLU C 1 227 ? -26.863 56.965 3.447 1.00 10.78 246 GLU C C 1
ATOM 5660 O O . GLU C 1 227 ? -27.302 58.089 3.222 1.00 10.42 246 GLU C O 1
ATOM 5666 N N . GLU C 1 228 ? -27.643 55.956 3.820 1.00 9.99 247 GLU C N 1
ATOM 5667 C CA . GLU C 1 228 ? -29.081 56.158 3.969 1.00 9.70 247 GLU C CA 1
ATOM 5668 C C . GLU C 1 228 ? -29.411 57.197 5.042 1.00 9.48 247 GLU C C 1
ATOM 5669 O O . GLU C 1 228 ? -30.473 57.821 5.002 1.00 6.35 247 GLU C O 1
ATOM 5675 N N . GLN C 1 229 ? -28.504 57.395 5.996 1.00 7.62 248 GLN C N 1
ATOM 5676 C CA . GLN C 1 229 ? -28.752 58.370 7.054 1.00 6.97 248 GLN C CA 1
ATOM 5677 C C . GLN C 1 229 ? -28.282 59.778 6.707 1.00 6.50 248 GLN C C 1
ATOM 5678 O O . GLN C 1 229 ? -28.334 60.678 7.546 1.00 5.62 248 GLN C O 1
ATOM 5684 N N . LEU C 1 230 ? -27.834 59.973 5.469 1.00 7.74 249 LEU C N 1
ATOM 5685 C CA . LEU C 1 230 ? -27.377 61.289 5.038 1.00 8.01 249 LEU C CA 1
ATOM 5686 C C . LEU C 1 230 ? -28.563 62.236 4.894 1.00 8.20 249 LEU C C 1
ATOM 5687 O O . LEU C 1 230 ? -28.400 63.415 4.580 1.00 7.91 249 LEU C O 1
ATOM 5692 N N . ILE C 1 231 ? -29.762 61.710 5.124 1.00 8.29 250 ILE C N 1
ATOM 5693 C CA . ILE C 1 231 ? -30.968 62.527 5.071 1.00 8.01 250 ILE C CA 1
ATOM 5694 C C . ILE C 1 231 ? -30.877 63.543 6.213 1.00 7.39 250 ILE C C 1
ATOM 5695 O O . ILE C 1 231 ? -31.580 64.553 6.225 1.00 7.17 250 ILE C O 1
ATOM 5700 N N . TYR C 1 232 ? -29.991 63.265 7.166 1.00 6.61 251 TYR C N 1
ATOM 5701 C CA . TYR C 1 232 ? -29.800 64.130 8.324 1.00 6.40 251 TYR C CA 1
ATOM 5702 C C . TYR C 1 232 ? -28.639 65.114 8.178 1.00 6.63 251 TYR C C 1
ATOM 5703 O O . TYR C 1 232 ? -28.363 65.889 9.097 1.00 6.47 251 TYR C O 1
ATOM 5712 N N . PHE C 1 233 ? -27.957 65.086 7.039 1.00 5.18 252 PHE C N 1
ATOM 5713 C CA . PHE C 1 233 ? -26.831 65.987 6.824 1.00 6.21 252 PHE C CA 1
ATOM 5714 C C . PHE C 1 233 ? -27.030 66.931 5.639 1.00 6.22 252 PHE C C 1
ATOM 5715 O O . PHE C 1 233 ? -27.765 66.626 4.704 1.00 7.18 252 PHE C O 1
ATOM 5723 N N . TYR C 1 234 ? -26.368 68.081 5.698 1.00 7.32 253 TYR C N 1
ATOM 5724 C CA . TYR C 1 234 ? -26.531 69.127 4.692 1.00 7.45 253 TYR C CA 1
ATOM 5725 C C . TYR C 1 234 ? -26.431 68.787 3.210 1.00 8.22 253 TYR C C 1
ATOM 5726 O O . TYR C 1 234 ? -27.365 69.061 2.462 1.00 5.98 253 TYR C O 1
ATOM 5735 N N . ASP C 1 235 ? -25.316 68.210 2.771 1.00 7.57 254 ASP C N 1
ATOM 5736 C CA . ASP C 1 235 ? -25.168 67.892 1.350 1.00 9.87 254 ASP C CA 1
ATOM 5737 C C . ASP C 1 235 ? -24.309 66.654 1.133 1.00 8.09 254 ASP C C 1
ATOM 5738 O O . ASP C 1 235 ? -23.121 66.649 1.456 1.00 10.63 254 ASP C O 1
ATOM 5743 N N . ALA C 1 236 ? -24.910 65.607 0.580 1.00 7.98 255 ALA C N 1
ATOM 5744 C CA . ALA C 1 236 ? -24.193 64.363 0.331 1.00 9.88 255 ALA C CA 1
ATOM 5745 C C . ALA C 1 236 ? -22.972 64.597 -0.547 1.00 10.75 255 ALA C C 1
ATOM 5746 O O . ALA C 1 236 ? -21.992 63.849 -0.484 1.00 10.73 255 ALA C O 1
ATOM 5748 N N . GLY C 1 237 ? -23.036 65.644 -1.363 1.00 10.88 256 GLY C N 1
ATOM 5749 C CA . GLY C 1 237 ? -21.937 65.951 -2.258 1.00 11.64 256 GLY C CA 1
ATOM 5750 C C . GLY C 1 237 ? -20.699 66.563 -1.635 1.00 13.31 256 GLY C C 1
ATOM 5751 O O . GLY C 1 237 ? -19.584 66.155 -1.958 1.00 13.80 256 GLY C O 1
ATOM 5752 N N . TYR C 1 238 ? -20.875 67.525 -0.732 1.00 12.80 257 TYR C N 1
ATOM 5753 C CA . TYR C 1 238 ? -19.724 68.188 -0.134 1.00 12.34 257 TYR C CA 1
ATOM 5754 C C . TYR C 1 238 ? -19.782 68.426 1.372 1.00 10.52 257 TYR C C 1
ATOM 5755 O O . TYR C 1 238 ? -18.832 68.954 1.943 1.00 11.12 257 TYR C O 1
ATOM 5764 N N . ASP C 1 239 ? -20.879 68.057 2.021 1.00 9.86 258 ASP C N 1
ATOM 5765 C CA . ASP C 1 239 ? -20.972 68.277 3.458 1.00 8.13 258 ASP C CA 1
ATOM 5766 C C . ASP C 1 239 ? -21.715 67.178 4.200 1.00 7.73 258 ASP C C 1
ATOM 5767 O O . ASP C 1 239 ? -22.927 67.258 4.412 1.00 9.13 258 ASP C O 1
ATOM 5772 N N . ARG C 1 240 ? -20.978 66.148 4.594 1.00 7.31 259 ARG C N 1
ATOM 5773 C CA . ARG C 1 240 ? -21.550 65.040 5.343 1.00 7.51 259 ARG C CA 1
ATOM 5774 C C . ARG C 1 240 ? -21.073 65.173 6.785 1.00 6.69 259 ARG C C 1
ATOM 5775 O O . ARG C 1 240 ? -20.955 64.188 7.517 1.00 8.02 259 ARG C O 1
ATOM 5783 N N . LEU C 1 241 ? -20.807 66.417 7.176 1.00 6.00 260 LEU C N 1
ATOM 5784 C CA . LEU C 1 241 ? -20.335 66.748 8.516 1.00 5.83 260 LEU C CA 1
ATOM 5785 C C . LEU C 1 241 ? -21.389 67.505 9.312 1.00 7.31 260 LEU C C 1
ATOM 5786 O O . LEU C 1 241 ? -21.683 67.161 10.456 1.00 8.22 260 LEU C O 1
ATOM 5791 N N . HIS C 1 242 ? -21.952 68.543 8.703 1.00 7.08 261 HIS C N 1
ATOM 5792 C CA . HIS C 1 242 ? -22.960 69.363 9.364 1.00 7.89 261 HIS C CA 1
ATOM 5793 C C . HIS C 1 242 ? -24.378 68.841 9.159 1.00 7.95 261 HIS C C 1
ATOM 5794 O O . HIS C 1 242 ? -24.818 68.643 8.029 1.00 6.95 261 HIS C O 1
ATOM 5801 N N . PRO C 1 243 ? -25.112 68.612 10.259 1.00 7.50 262 PRO C N 1
ATOM 5802 C CA . PRO C 1 243 ? -26.488 68.117 10.168 1.00 8.00 262 PRO C CA 1
ATOM 5803 C C . PRO C 1 243 ? -27.396 69.159 9.507 1.00 8.49 262 PRO C C 1
ATOM 5804 O O . PRO C 1 243 ? -27.179 70.363 9.667 1.00 8.49 262 PRO C O 1
ATOM 5808 N N . ASP C 1 244 ? -28.393 68.711 8.752 1.00 7.06 263 ASP C N 1
ATOM 5809 C CA . ASP C 1 244 ? -29.321 69.661 8.150 1.00 7.62 263 ASP C CA 1
ATOM 5810 C C . ASP C 1 244 ? -30.438 69.872 9.174 1.00 7.55 263 ASP C C 1
ATOM 5811 O O . ASP C 1 244 ? -30.348 69.372 10.300 1.00 7.19 263 ASP C O 1
ATOM 5816 N N . THR C 1 245 ? -31.480 70.607 8.803 1.00 6.79 264 THR C N 1
ATOM 5817 C CA . THR C 1 245 ? -32.582 70.861 9.733 1.00 6.70 264 THR C CA 1
ATOM 5818 C C . THR C 1 245 ? -33.199 69.571 10.274 1.00 6.96 264 THR C C 1
ATOM 5819 O O . THR C 1 245 ? -33.530 69.486 11.456 1.00 7.20 264 THR C O 1
ATOM 5823 N N . LYS C 1 246 ? -33.353 68.567 9.416 1.00 7.20 265 LYS C N 1
ATOM 5824 C CA . LYS C 1 246 ? -33.936 67.298 9.848 1.00 7.95 265 LYS C CA 1
ATOM 5825 C C . LYS C 1 246 ? -33.043 66.662 10.907 1.00 6.14 265 LYS C C 1
ATOM 5826 O O . LYS C 1 246 ? -33.527 66.057 11.867 1.00 5.94 265 LYS C O 1
ATOM 5832 N N . GLY C 1 247 ? -31.734 66.798 10.715 1.00 5.23 266 GLY C N 1
ATOM 5833 C CA . GLY C 1 247 ? -30.784 66.253 11.668 1.00 4.69 266 GLY C CA 1
ATOM 5834 C C . GLY C 1 247 ? -30.809 67.040 12.966 1.00 5.78 266 GLY C C 1
ATOM 5835 O O . GLY C 1 247 ? -30.708 66.469 14.050 1.00 5.79 266 GLY C O 1
ATOM 5836 N N . GLN C 1 248 ? -30.940 68.358 12.862 1.00 4.12 267 GLN C N 1
ATOM 5837 C CA . GLN C 1 248 ? -30.998 69.199 14.053 1.00 4.55 267 GLN C CA 1
ATOM 5838 C C . GLN C 1 248 ? -32.249 68.868 14.864 1.00 4.16 267 GLN C C 1
ATOM 5839 O O . GLN C 1 248 ? -32.218 68.878 16.091 1.00 3.00 267 GLN C O 1
ATOM 5845 N N . GLU C 1 249 ? -33.352 68.571 14.182 1.00 4.97 268 GLU C N 1
ATOM 5846 C CA . GLU C 1 249 ? -34.584 68.255 14.896 1.00 5.31 268 GLU C CA 1
ATOM 5847 C C . GLU C 1 249 ? -34.470 66.921 15.629 1.00 5.61 268 GLU C C 1
ATOM 5848 O O . GLU C 1 249 ? -34.927 66.798 16.764 1.00 6.35 268 GLU C O 1
ATOM 5854 N N . ARG C 1 250 ? -33.862 65.927 14.989 1.00 4.71 269 ARG C N 1
ATOM 5855 C CA . ARG C 1 250 ? -33.684 64.629 15.638 1.00 6.61 269 ARG C CA 1
ATOM 5856 C C . ARG C 1 250 ? -32.773 64.809 16.850 1.00 6.44 269 ARG C C 1
ATOM 5857 O O . ARG C 1 250 ? -32.989 64.200 17.898 1.00 5.50 269 ARG C O 1
ATOM 5873 N N . ALA C 1 252 ? -32.416 67.575 18.610 1.00 6.25 271 ALA C N 1
ATOM 5874 C CA . ALA C 1 252 ? -33.192 68.305 19.606 1.00 6.30 271 ALA C CA 1
ATOM 5875 C C . ALA C 1 252 ? -34.152 67.370 20.331 1.00 7.13 271 ALA C C 1
ATOM 5876 O O . ALA C 1 252 ? -34.296 67.433 21.555 1.00 8.09 271 ALA C O 1
ATOM 5878 N N . ARG C 1 253 ? -34.811 66.502 19.574 1.00 7.43 272 ARG C N 1
ATOM 5879 C CA . ARG C 1 253 ? -35.756 65.571 20.171 1.00 9.78 272 ARG C CA 1
ATOM 5880 C C . ARG C 1 253 ? -35.025 64.599 21.093 1.00 8.59 272 ARG C C 1
ATOM 5881 O O . ARG C 1 253 ? -35.546 64.212 22.138 1.00 6.67 272 ARG C O 1
ATOM 5889 N N . THR C 1 254 ? -33.815 64.211 20.700 1.00 6.77 273 THR C N 1
ATOM 5890 C CA . THR C 1 254 ? -33.004 63.302 21.503 1.00 6.96 273 THR C CA 1
ATOM 5891 C C . THR C 1 254 ? -32.632 63.997 22.814 1.00 7.47 273 THR C C 1
ATOM 5892 O O . THR C 1 254 ? -32.733 63.407 23.890 1.00 6.59 273 THR C O 1
ATOM 5896 N N . LEU C 1 255 ? -32.204 65.254 22.719 1.00 7.63 274 LEU C N 1
ATOM 5897 C CA . LEU C 1 255 ? -31.831 66.024 23.906 1.00 8.04 274 LEU C CA 1
ATOM 5898 C C . LEU C 1 255 ? -33.002 66.204 24.858 1.00 9.22 274 LEU C C 1
ATOM 5899 O O . LEU C 1 255 ? -32.842 66.118 26.078 1.00 10.86 274 LEU C O 1
ATOM 5912 N N . TYR C 1 257 ? -35.515 64.308 25.679 1.00 8.91 276 TYR C N 1
ATOM 5913 C CA . TYR C 1 257 ? -35.740 63.203 26.597 1.00 7.98 276 TYR C CA 1
ATOM 5914 C C . TYR C 1 257 ? -34.502 62.786 27.378 1.00 7.37 276 TYR C C 1
ATOM 5915 O O . TYR C 1 257 ? -34.622 62.251 28.477 1.00 6.99 276 TYR C O 1
ATOM 5924 N N . GLN C 1 258 ? -33.316 63.041 26.829 1.00 6.92 277 GLN C N 1
ATOM 5925 C CA . GLN C 1 258 ? -32.083 62.695 27.533 1.00 7.97 277 GLN C CA 1
ATOM 5926 C C . GLN C 1 258 ? -31.876 63.645 28.715 1.00 8.56 277 GLN C C 1
ATOM 5927 O O . GLN C 1 258 ? -31.340 63.255 29.752 1.00 8.55 277 GLN C O 1
ATOM 5933 N N . LEU C 1 259 ? -32.307 64.893 28.555 1.00 8.02 278 LEU C N 1
ATOM 5934 C CA . LEU C 1 259 ? -32.163 65.896 29.610 1.00 7.41 278 LEU C CA 1
ATOM 5935 C C . LEU C 1 259 ? -33.169 65.702 30.736 1.00 9.03 278 LEU C C 1
ATOM 5936 O O . LEU C 1 259 ? -33.061 66.316 31.798 1.00 9.25 278 LEU C O 1
ATOM 5941 N N . LEU C 1 260 ? -34.142 64.833 30.502 1.00 9.84 279 LEU C N 1
ATOM 5942 C CA . LEU C 1 260 ? -35.168 64.557 31.496 1.00 10.71 279 LEU C CA 1
ATOM 5943 C C . LEU C 1 260 ? -34.551 63.976 32.771 1.00 10.40 279 LEU C C 1
ATOM 5944 O O . LEU C 1 260 ? -35.111 64.118 33.856 1.00 9.60 279 LEU C O 1
ATOM 5949 N N . ALA C 1 261 ? -33.388 63.340 32.636 1.00 7.97 280 ALA C N 1
ATOM 5950 C CA . ALA C 1 261 ? -32.703 62.723 33.770 1.00 8.16 280 ALA C CA 1
ATOM 5951 C C . ALA C 1 261 ? -31.846 63.693 34.592 1.00 7.93 280 ALA C C 1
ATOM 5952 O O . ALA C 1 261 ? -31.232 63.296 35.585 1.00 8.53 280 ALA C O 1
ATOM 5954 N N . LEU C 1 262 ? -31.805 64.956 34.184 1.00 5.63 281 LEU C N 1
ATOM 5955 C CA . LEU C 1 262 ? -30.999 65.949 34.884 1.00 6.52 281 LEU C CA 1
ATOM 5956 C C . LEU C 1 262 ? -31.793 67.173 35.300 1.00 6.49 281 LEU C C 1
ATOM 5957 O O . LEU C 1 262 ? -32.465 67.795 34.483 1.00 7.66 281 LEU C O 1
ATOM 5962 N N . PRO C 1 263 ? -31.717 67.541 36.585 1.00 6.54 282 PRO C N 1
ATOM 5963 C CA . PRO C 1 263 ? -32.446 68.711 37.074 1.00 6.67 282 PRO C CA 1
ATOM 5964 C C . PRO C 1 263 ? -31.725 69.991 36.677 1.00 6.34 282 PRO C C 1
ATOM 5965 O O . PRO C 1 263 ? -30.549 69.961 36.323 1.00 6.50 282 PRO C O 1
ATOM 5969 N N . VAL C 1 264 ? -32.435 71.111 36.722 1.00 5.76 283 VAL C N 1
ATOM 5970 C CA . VAL C 1 264 ? -31.827 72.400 36.412 1.00 5.54 283 VAL C CA 1
ATOM 5971 C C . VAL C 1 264 ? -31.931 73.209 37.690 1.00 7.51 283 VAL C C 1
ATOM 5972 O O . VAL C 1 264 ? -30.927 73.701 38.205 1.00 7.46 283 VAL C O 1
ATOM 5976 N N . ALA C 1 265 ? -33.152 73.339 38.204 1.00 7.81 284 ALA C N 1
ATOM 5977 C CA . ALA C 1 265 ? -33.370 74.061 39.450 1.00 10.31 284 ALA C CA 1
ATOM 5978 C C . ALA C 1 265 ? -33.092 73.067 40.573 1.00 12.15 284 ALA C C 1
ATOM 5979 O O . ALA C 1 265 ? -33.794 72.064 40.703 1.00 13.47 284 ALA C O 1
ATOM 5981 N N . PHE C 1 266 ? -32.066 73.336 41.373 1.00 12.13 285 PHE C N 1
ATOM 5982 C CA . PHE C 1 266 ? -31.715 72.443 42.473 1.00 13.63 285 PHE C CA 1
ATOM 5983 C C . PHE C 1 266 ? -32.521 72.739 43.738 1.00 16.10 285 PHE C C 1
ATOM 5984 O O . PHE C 1 266 ? -32.874 71.770 44.443 1.00 16.95 285 PHE C O 1
ATOM 5992 N N . ILE D 1 20 ? 41.302 45.389 10.119 1.00 28.40 39 ILE D N 1
ATOM 5993 C CA . ILE D 1 20 ? 40.174 44.490 10.499 1.00 27.39 39 ILE D CA 1
ATOM 5994 C C . ILE D 1 20 ? 39.803 43.538 9.363 1.00 25.51 39 ILE D C 1
ATOM 5995 O O . ILE D 1 20 ? 39.872 43.899 8.185 1.00 24.80 39 ILE D O 1
ATOM 6000 N N . GLN D 1 21 ? 39.414 42.319 9.726 1.00 22.83 40 GLN D N 1
ATOM 6001 C CA . GLN D 1 21 ? 39.031 41.302 8.753 1.00 21.66 40 GLN D CA 1
ATOM 6002 C C . GLN D 1 21 ? 37.513 41.253 8.578 1.00 17.56 40 GLN D C 1
ATOM 6003 O O . GLN D 1 21 ? 36.766 41.564 9.505 1.00 15.27 40 GLN D O 1
ATOM 6009 N N . HIS D 1 22 ? 37.060 40.866 7.389 1.00 13.17 41 HIS D N 1
ATOM 6010 C CA . HIS D 1 22 ? 35.626 40.775 7.131 1.00 11.44 41 HIS D CA 1
ATOM 6011 C C . HIS D 1 22 ? 35.043 39.677 8.023 1.00 9.11 41 HIS D C 1
ATOM 6012 O O . HIS D 1 22 ? 35.461 38.522 7.956 1.00 9.26 41 HIS D O 1
ATOM 6019 N N . PRO D 1 23 ? 34.057 40.025 8.864 1.00 7.87 42 PRO D N 1
ATOM 6020 C CA . PRO D 1 23 ? 33.439 39.047 9.767 1.00 7.99 42 PRO D CA 1
ATOM 6021 C C . PRO D 1 23 ? 32.810 37.811 9.126 1.00 6.02 42 PRO D C 1
ATOM 6022 O O . PRO D 1 23 ? 32.581 36.813 9.809 1.00 5.19 42 PRO D O 1
ATOM 6026 N N . TRP D 1 24 ? 32.539 37.861 7.825 1.00 5.78 43 TRP D N 1
ATOM 6027 C CA . TRP D 1 24 ? 31.927 36.713 7.152 1.00 6.61 43 TRP D CA 1
ATOM 6028 C C . TRP D 1 24 ? 32.931 35.864 6.373 1.00 6.92 43 TRP D C 1
ATOM 6029 O O . TRP D 1 24 ? 32.583 34.815 5.825 1.00 5.90 43 TRP D O 1
ATOM 6040 N N . GLN D 1 25 ? 34.179 36.315 6.323 1.00 8.15 44 GLN D N 1
ATOM 6041 C CA . GLN D 1 25 ? 35.206 35.576 5.601 1.00 9.19 44 GLN D CA 1
ATOM 6042 C C . GLN D 1 25 ? 35.385 34.160 6.153 1.00 9.30 44 GLN D C 1
ATOM 6043 O O . GLN D 1 25 ? 35.489 33.957 7.368 1.00 8.86 44 GLN D O 1
ATOM 6049 N N . GLY D 1 26 ? 35.391 33.185 5.246 1.00 9.36 45 GLY D N 1
ATOM 6050 C CA . GLY D 1 26 ? 35.580 31.793 5.621 1.00 9.80 45 GLY D CA 1
ATOM 6051 C C . GLY D 1 26 ? 34.439 31.127 6.367 1.00 9.56 45 GLY D C 1
ATOM 6052 O O . GLY D 1 26 ? 34.606 30.028 6.904 1.00 9.15 45 GLY D O 1
ATOM 6053 N N . LYS D 1 27 ? 33.275 31.767 6.395 1.00 6.78 46 LYS D N 1
ATOM 6054 C CA . LYS D 1 27 ? 32.131 31.207 7.112 1.00 7.37 46 LYS D CA 1
ATOM 6055 C C . LYS D 1 27 ? 31.234 30.368 6.217 1.00 6.70 46 LYS D C 1
ATOM 6056 O O . LYS D 1 27 ? 31.315 30.447 4.991 1.00 9.83 46 LYS D O 1
ATOM 6062 N N . LYS D 1 28 ? 30.381 29.562 6.844 1.00 7.43 47 LYS D N 1
ATOM 6063 C CA . LYS D 1 28 ? 29.437 28.706 6.131 1.00 7.50 47 LYS D CA 1
ATOM 6064 C C . LYS D 1 28 ? 28.056 29.338 6.284 1.00 8.24 47 LYS D C 1
ATOM 6065 O O . LYS D 1 28 ? 27.548 29.491 7.396 1.00 7.47 47 LYS D O 1
ATOM 6071 N N . VAL D 1 29 ? 27.453 29.703 5.157 1.00 7.64 48 VAL D N 1
ATOM 6072 C CA . VAL D 1 29 ? 26.164 30.382 5.175 1.00 6.69 48 VAL D CA 1
ATOM 6073 C C . VAL D 1 29 ? 25.016 29.698 4.437 1.00 6.09 48 VAL D C 1
ATOM 6074 O O . VAL D 1 29 ? 25.175 29.179 3.328 1.00 4.51 48 VAL D O 1
ATOM 6078 N N . GLY D 1 30 ? 23.854 29.708 5.078 1.00 6.00 49 GLY D N 1
ATOM 6079 C CA . GLY D 1 30 ? 22.665 29.137 4.479 1.00 6.74 49 GLY D CA 1
ATOM 6080 C C . GLY D 1 30 ? 21.946 30.252 3.737 1.00 5.67 49 GLY D C 1
ATOM 6081 O O . GLY D 1 30 ? 21.765 31.348 4.273 1.00 4.58 49 GLY D O 1
ATOM 6082 N N . TYR D 1 31 ? 21.552 29.981 2.500 1.00 6.09 50 TYR D N 1
ATOM 6083 C CA . TYR D 1 31 ? 20.855 30.965 1.685 1.00 5.99 50 TYR D CA 1
ATOM 6084 C C . TYR D 1 31 ? 19.443 30.480 1.411 1.00 7.52 50 TYR D C 1
ATOM 6085 O O . TYR D 1 31 ? 19.237 29.465 0.740 1.00 8.76 50 TYR D O 1
ATOM 6094 N N . ILE D 1 32 ? 18.474 31.222 1.933 1.00 6.43 51 ILE D N 1
ATOM 6095 C CA . ILE D 1 32 ? 17.069 30.881 1.783 1.00 5.58 51 ILE D CA 1
ATOM 6096 C C . ILE D 1 32 ? 16.391 31.882 0.852 1.00 7.18 51 ILE D C 1
ATOM 6097 O O . ILE D 1 32 ? 16.564 33.091 1.001 1.00 7.24 51 ILE D O 1
ATOM 6102 N N . GLY D 1 33 ? 15.633 31.381 -0.120 1.00 7.19 52 GLY D N 1
ATOM 6103 C CA . GLY D 1 33 ? 14.959 32.282 -1.036 1.00 6.95 52 GLY D CA 1
ATOM 6104 C C . GLY D 1 33 ? 14.202 31.648 -2.184 1.00 7.06 52 GLY D C 1
ATOM 6105 O O . GLY D 1 33 ? 13.693 30.528 -2.087 1.00 6.29 52 GLY D O 1
ATOM 6106 N N . ASP D 1 34 ? 14.140 32.384 -3.288 1.00 8.06 53 ASP D N 1
ATOM 6107 C CA . ASP D 1 34 ? 13.424 31.946 -4.477 1.00 6.86 53 ASP D CA 1
ATOM 6108 C C . ASP D 1 34 ? 14.359 31.781 -5.675 1.00 7.39 53 ASP D C 1
ATOM 6109 O O . ASP D 1 34 ? 15.535 31.460 -5.513 1.00 7.03 53 ASP D O 1
ATOM 6114 N N . SER D 1 35 ? 13.835 32.003 -6.877 1.00 7.63 54 SER D N 1
ATOM 6115 C CA . SER D 1 35 ? 14.631 31.854 -8.090 1.00 8.57 54 SER D CA 1
ATOM 6116 C C . SER D 1 35 ? 15.896 32.705 -8.132 1.00 8.36 54 SER D C 1
ATOM 6117 O O . SER D 1 35 ? 16.911 32.295 -8.699 1.00 7.36 54 SER D O 1
ATOM 6120 N N . ILE D 1 36 ? 15.843 33.890 -7.536 1.00 7.94 55 ILE D N 1
ATOM 6121 C CA . ILE D 1 36 ? 17.002 34.775 -7.544 1.00 8.15 55 ILE D CA 1
ATOM 6122 C C . ILE D 1 36 ? 18.149 34.209 -6.697 1.00 8.42 55 ILE D C 1
ATOM 6123 O O . ILE D 1 36 ? 19.280 34.693 -6.762 1.00 8.38 55 ILE D O 1
ATOM 6128 N N . THR D 1 37 ? 17.853 33.165 -5.922 1.00 7.32 56 THR D N 1
ATOM 6129 C CA . THR D 1 37 ? 18.860 32.499 -5.090 1.00 7.32 56 THR D CA 1
ATOM 6130 C C . THR D 1 37 ? 19.094 31.073 -5.599 1.00 7.56 56 THR D C 1
ATOM 6131 O O . THR D 1 37 ? 20.157 30.490 -5.394 1.00 9.04 56 THR D O 1
ATOM 6135 N N . ASP D 1 38 ? 18.091 30.531 -6.279 1.00 8.64 57 ASP D N 1
ATOM 6136 C CA . ASP D 1 38 ? 18.142 29.175 -6.823 1.00 11.57 57 ASP D CA 1
ATOM 6137 C C . ASP D 1 38 ? 19.318 28.990 -7.785 1.00 13.52 57 ASP D C 1
ATOM 6138 O O . ASP D 1 38 ? 19.475 29.744 -8.746 1.00 12.42 57 ASP D O 1
ATOM 6143 N N . PRO D 1 39 ? 20.161 27.978 -7.539 1.00 15.94 58 PRO D N 1
ATOM 6144 C CA . PRO D 1 39 ? 21.300 27.753 -8.434 1.00 18.86 58 PRO D CA 1
ATOM 6145 C C . PRO D 1 39 ? 20.882 27.341 -9.852 1.00 21.79 58 PRO D C 1
ATOM 6146 O O . PRO D 1 39 ? 21.649 27.505 -10.803 1.00 21.80 58 PRO D O 1
ATOM 6150 N N . ASN D 1 40 ? 19.659 26.833 -9.993 1.00 23.32 59 ASN D N 1
ATOM 6151 C CA . ASN D 1 40 ? 19.155 26.384 -11.291 1.00 24.83 59 ASN D CA 1
ATOM 6152 C C . ASN D 1 40 ? 18.486 27.448 -12.159 1.00 26.43 59 ASN D C 1
ATOM 6153 O O . ASN D 1 40 ? 18.155 27.179 -13.317 1.00 26.50 59 ASN D O 1
ATOM 6158 N N . CYS D 1 41 ? 18.279 28.643 -11.614 1.00 28.07 60 CYS D N 1
ATOM 6159 C CA . CYS D 1 41 ? 17.645 29.719 -12.376 1.00 29.96 60 CYS D CA 1
ATOM 6160 C C . CYS D 1 41 ? 18.410 29.969 -13.678 1.00 30.83 60 CYS D C 1
ATOM 6161 O O . CYS D 1 41 ? 19.529 30.485 -13.660 1.00 30.61 60 CYS D O 1
ATOM 6164 N N . TYR D 1 42 ? 17.798 29.599 -14.803 1.00 31.48 61 TYR D N 1
ATOM 6165 C CA . TYR D 1 42 ? 18.421 29.759 -16.116 1.00 31.44 61 TYR D CA 1
ATOM 6166 C C . TYR D 1 42 ? 19.740 28.993 -16.202 1.00 32.29 61 TYR D C 1
ATOM 6167 O O . TYR D 1 42 ? 20.645 29.374 -16.950 1.00 31.54 61 TYR D O 1
ATOM 6176 N N . GLY D 1 43 ? 19.837 27.913 -15.429 1.00 32.56 62 GLY D N 1
ATOM 6177 C CA . GLY D 1 43 ? 21.036 27.092 -15.425 1.00 32.59 62 GLY D CA 1
ATOM 6178 C C . GLY D 1 43 ? 22.323 27.852 -15.160 1.00 33.10 62 GLY D C 1
ATOM 6179 O O . GLY D 1 43 ? 22.375 28.725 -14.293 1.00 32.85 62 GLY D O 1
ATOM 6180 N N . ASP D 1 44 ? 23.366 27.512 -15.913 1.00 33.35 63 ASP D N 1
ATOM 6181 C CA . ASP D 1 44 ? 24.672 28.151 -15.780 1.00 32.69 63 ASP D CA 1
ATOM 6182 C C . ASP D 1 44 ? 24.741 29.499 -16.489 1.00 30.01 63 ASP D C 1
ATOM 6183 O O . ASP D 1 44 ? 25.815 30.093 -16.587 1.00 29.90 63 ASP D O 1
ATOM 6188 N N . ASN D 1 45 ? 23.606 29.986 -16.984 1.00 26.82 64 ASN D N 1
ATOM 6189 C CA . ASN D 1 45 ? 23.606 31.262 -17.687 1.00 23.30 64 ASN D CA 1
ATOM 6190 C C . ASN D 1 45 ? 23.449 32.451 -16.746 1.00 20.75 64 ASN D C 1
ATOM 6191 O O . ASN D 1 45 ? 23.357 33.598 -17.188 1.00 18.89 64 ASN D O 1
ATOM 6196 N N . ILE D 1 46 ? 23.405 32.163 -15.450 1.00 16.36 65 ILE D N 1
ATOM 6197 C CA . ILE D 1 46 ? 23.313 33.193 -14.425 1.00 14.63 65 ILE D CA 1
ATOM 6198 C C . ILE D 1 46 ? 24.120 32.722 -13.226 1.00 15.00 65 ILE D C 1
ATOM 6199 O O . ILE D 1 46 ? 23.786 31.714 -12.599 1.00 14.54 65 ILE D O 1
ATOM 6204 N N . LYS D 1 47 ? 25.197 33.439 -12.930 1.00 13.15 66 LYS D N 1
ATOM 6205 C CA . LYS D 1 47 ? 26.040 33.115 -11.787 1.00 11.74 66 LYS D CA 1
ATOM 6206 C C . LYS D 1 47 ? 25.412 33.864 -10.613 1.00 10.15 66 LYS D C 1
ATOM 6207 O O . LYS D 1 47 ? 25.215 35.075 -10.689 1.00 8.46 66 LYS D O 1
ATOM 6213 N N . LYS D 1 48 ? 25.099 33.143 -9.541 1.00 9.75 67 LYS D N 1
ATOM 6214 C CA . LYS D 1 48 ? 24.445 33.729 -8.371 1.00 12.00 67 LYS D CA 1
ATOM 6215 C C . LYS D 1 48 ? 25.356 34.481 -7.406 1.00 8.71 67 LYS D C 1
ATOM 6216 O O . LYS D 1 48 ? 26.546 34.187 -7.286 1.00 6.88 67 LYS D O 1
ATOM 6222 N N . TYR D 1 49 ? 24.765 35.440 -6.700 1.00 7.51 68 TYR D N 1
ATOM 6223 C CA . TYR D 1 49 ? 25.489 36.259 -5.741 1.00 8.08 68 TYR D CA 1
ATOM 6224 C C . TYR D 1 49 ? 26.272 35.453 -4.708 1.00 7.47 68 TYR D C 1
ATOM 6225 O O . TYR D 1 49 ? 27.386 35.829 -4.349 1.00 7.97 68 TYR D O 1
ATOM 6234 N N . TRP D 1 50 ? 25.707 34.345 -4.234 1.00 8.50 69 TRP D N 1
ATOM 6235 C CA . TRP D 1 50 ? 26.406 33.535 -3.242 1.00 8.49 69 TRP D CA 1
ATOM 6236 C C . TRP D 1 50 ? 27.609 32.830 -3.846 1.00 8.54 69 TRP D C 1
ATOM 6237 O O . TRP D 1 50 ? 28.497 32.366 -3.126 1.00 6.75 69 TRP D O 1
ATOM 6248 N N . ASP D 1 51 ? 27.639 32.746 -5.172 1.00 8.03 70 ASP D N 1
ATOM 6249 C CA . ASP D 1 51 ? 28.761 32.116 -5.853 1.00 9.65 70 ASP D CA 1
ATOM 6250 C C . ASP D 1 51 ? 29.935 33.096 -5.808 1.00 8.89 70 ASP D C 1
ATOM 6251 O O . ASP D 1 51 ? 31.075 32.709 -5.550 1.00 8.28 70 ASP D O 1
ATOM 6256 N N . PHE D 1 52 ? 29.654 34.372 -6.061 1.00 7.26 71 PHE D N 1
ATOM 6257 C CA . PHE D 1 52 ? 30.704 35.387 -6.010 1.00 7.19 71 PHE D CA 1
ATOM 6258 C C . PHE D 1 52 ? 31.238 35.509 -4.587 1.00 7.47 71 PHE D C 1
ATOM 6259 O O . PHE D 1 52 ? 32.443 35.662 -4.379 1.00 7.02 71 PHE D O 1
ATOM 6267 N N . LEU D 1 53 ? 30.342 35.447 -3.605 1.00 7.36 72 LEU D N 1
ATOM 6268 C CA . LEU D 1 53 ? 30.765 35.572 -2.213 1.00 8.72 72 LEU D CA 1
ATOM 6269 C C . LEU D 1 53 ? 31.680 34.416 -1.831 1.00 8.22 72 LEU D C 1
ATOM 6270 O O . LEU D 1 53 ? 32.606 34.583 -1.034 1.00 7.75 72 LEU D O 1
ATOM 6275 N N . LYS D 1 54 ? 31.421 33.247 -2.406 1.00 9.62 73 LYS D N 1
ATOM 6276 C CA . LYS D 1 54 ? 32.240 32.074 -2.136 1.00 9.63 73 LYS D CA 1
ATOM 6277 C C . LYS D 1 54 ? 33.652 32.328 -2.654 1.00 10.33 73 LYS D C 1
ATOM 6278 O O . LYS D 1 54 ? 34.640 32.034 -1.978 1.00 9.23 73 LYS D O 1
ATOM 6284 N N . GLU D 1 55 ? 33.739 32.885 -3.857 1.00 10.65 74 GLU D N 1
ATOM 6285 C CA . GLU D 1 55 ? 35.027 33.170 -4.475 1.00 13.22 74 GLU D CA 1
ATOM 6286 C C . GLU D 1 55 ? 35.768 34.301 -3.764 1.00 13.03 74 GLU D C 1
ATOM 6287 O O . GLU D 1 55 ? 36.958 34.190 -3.475 1.00 14.24 74 GLU D O 1
ATOM 6293 N N . TRP D 1 56 ? 35.055 35.383 -3.473 1.00 11.15 75 TRP D N 1
ATOM 6294 C CA . TRP D 1 56 ? 35.661 36.543 -2.829 1.00 10.38 75 TRP D CA 1
ATOM 6295 C C . TRP D 1 56 ? 35.975 36.433 -1.342 1.00 10.52 75 TRP D C 1
ATOM 6296 O O . TRP D 1 56 ? 37.035 36.875 -0.899 1.00 9.03 75 TRP D O 1
ATOM 6307 N N . LEU D 1 57 ? 35.050 35.872 -0.569 1.00 10.07 76 LEU D N 1
ATOM 6308 C CA . LEU D 1 57 ? 35.238 35.771 0.874 1.00 10.74 76 LEU D CA 1
ATOM 6309 C C . LEU D 1 57 ? 35.387 34.366 1.431 1.00 10.53 76 LEU D C 1
ATOM 6310 O O . LEU D 1 57 ? 35.426 34.186 2.649 1.00 11.47 76 LEU D O 1
ATOM 6315 N N . GLY D 1 58 ? 35.474 33.376 0.549 1.00 10.11 77 GLY D N 1
ATOM 6316 C CA . GLY D 1 58 ? 35.626 32.006 1.005 1.00 10.96 77 GLY D CA 1
ATOM 6317 C C . GLY D 1 58 ? 34.434 31.507 1.797 1.00 10.52 77 GLY D C 1
ATOM 6318 O O . GLY D 1 58 ? 34.577 30.676 2.698 1.00 11.24 77 GLY D O 1
ATOM 6319 N N . ILE D 1 59 ? 33.251 32.009 1.463 1.00 9.57 78 ILE D N 1
ATOM 6320 C CA . ILE D 1 59 ? 32.032 31.603 2.151 1.00 8.36 78 ILE D CA 1
ATOM 6321 C C . ILE D 1 59 ? 31.421 30.368 1.504 1.00 9.18 78 ILE D C 1
ATOM 6322 O O . ILE D 1 59 ? 31.013 30.407 0.343 1.00 10.70 78 ILE D O 1
ATOM 6327 N N . THR D 1 60 ? 31.366 29.271 2.253 1.00 8.88 79 THR D N 1
ATOM 6328 C CA . THR D 1 60 ? 30.784 28.037 1.740 1.00 9.21 79 THR D CA 1
ATOM 6329 C C . THR D 1 60 ? 29.275 28.227 1.713 1.00 9.04 79 THR D C 1
ATOM 6330 O O . THR D 1 60 ? 28.665 28.542 2.733 1.00 8.89 79 THR D O 1
ATOM 6334 N N . PRO D 1 61 ? 28.652 28.040 0.542 1.00 8.87 80 PRO D N 1
ATOM 6335 C CA . PRO D 1 61 ? 27.203 28.218 0.451 1.00 7.82 80 PRO D CA 1
ATOM 6336 C C . PRO D 1 61 ? 26.353 26.953 0.548 1.00 7.90 80 PRO D C 1
ATOM 6337 O O . PRO D 1 61 ? 26.641 25.952 -0.102 1.00 8.09 80 PRO D O 1
ATOM 6341 N N . PHE D 1 62 ? 25.323 27.008 1.388 1.00 8.21 81 PHE D N 1
ATOM 6342 C CA . PHE D 1 62 ? 24.366 25.912 1.533 1.00 7.43 81 PHE D CA 1
ATOM 6343 C C . PHE D 1 62 ? 23.100 26.576 1.008 1.00 8.26 81 PHE D C 1
ATOM 6344 O O . PHE D 1 62 ? 22.404 27.269 1.746 1.00 7.03 81 PHE D O 1
ATOM 6352 N N . VAL D 1 63 ? 22.815 26.364 -0.273 1.00 8.24 82 VAL D N 1
ATOM 6353 C CA . VAL D 1 63 ? 21.677 27.008 -0.930 1.00 7.22 82 VAL D CA 1
ATOM 6354 C C . VAL D 1 63 ? 20.362 26.244 -0.954 1.00 6.53 82 VAL D C 1
ATOM 6355 O O . VAL D 1 63 ? 20.300 25.108 -1.423 1.00 6.17 82 VAL D O 1
ATOM 6359 N N . TYR D 1 64 ? 19.305 26.892 -0.466 1.00 6.45 83 TYR D N 1
ATOM 6360 C CA . TYR D 1 64 ? 17.976 26.284 -0.422 1.00 7.90 83 TYR D CA 1
ATOM 6361 C C . TYR D 1 64 ? 16.903 27.018 -1.229 1.00 7.83 83 TYR D C 1
ATOM 6362 O O . TYR D 1 64 ? 15.771 26.544 -1.353 1.00 8.17 83 TYR D O 1
ATOM 6371 N N . GLY D 1 65 ? 17.263 28.166 -1.788 1.00 8.91 84 GLY D N 1
ATOM 6372 C CA . GLY D 1 65 ? 16.307 28.912 -2.587 1.00 8.63 84 GLY D CA 1
ATOM 6373 C C . GLY D 1 65 ? 15.818 28.088 -3.766 1.00 8.79 84 GLY D C 1
ATOM 6374 O O . GLY D 1 65 ? 16.596 27.353 -4.384 1.00 6.83 84 GLY D O 1
ATOM 6375 N N . ILE D 1 66 ? 14.527 28.196 -4.069 1.00 9.33 85 ILE D N 1
ATOM 6376 C CA . ILE D 1 66 ? 13.930 27.465 -5.184 1.00 9.14 85 ILE D CA 1
ATOM 6377 C C . ILE D 1 66 ? 12.984 28.379 -5.964 1.00 10.01 85 ILE D C 1
ATOM 6378 O O . ILE D 1 66 ? 12.214 29.145 -5.383 1.00 8.72 85 ILE D O 1
ATOM 6383 N N . SER D 1 67 ? 13.054 28.291 -7.286 1.00 9.32 86 SER D N 1
ATOM 6384 C CA . SER D 1 67 ? 12.219 29.109 -8.159 1.00 10.24 86 SER D CA 1
ATOM 6385 C C . SER D 1 67 ? 10.740 29.093 -7.777 1.00 8.78 86 SER D C 1
ATOM 6386 O O . SER D 1 67 ? 10.172 28.037 -7.499 1.00 6.88 86 SER D O 1
ATOM 6389 N N . GLY D 1 68 ? 10.133 30.276 -7.759 1.00 7.77 87 GLY D N 1
ATOM 6390 C CA . GLY D 1 68 ? 8.721 30.392 -7.442 1.00 7.80 87 GLY D CA 1
ATOM 6391 C C . GLY D 1 68 ? 8.296 30.313 -5.985 1.00 8.80 87 GLY D C 1
ATOM 6392 O O . GLY D 1 68 ? 7.134 30.568 -5.678 1.00 7.39 87 GLY D O 1
ATOM 6393 N N . ARG D 1 69 ? 9.211 29.973 -5.080 1.00 8.45 88 ARG D N 1
ATOM 6394 C CA . ARG D 1 69 ? 8.847 29.861 -3.666 1.00 8.17 88 ARG D CA 1
ATOM 6395 C C . ARG D 1 69 ? 8.514 31.193 -2.997 1.00 8.88 88 ARG D C 1
ATOM 6396 O O . ARG D 1 69 ? 8.997 32.247 -3.415 1.00 9.92 88 ARG D O 1
ATOM 6404 N N . GLN D 1 70 ? 7.676 31.130 -1.962 1.00 7.75 89 GLN D N 1
ATOM 6405 C CA . GLN D 1 70 ? 7.226 32.311 -1.223 1.00 7.71 89 GLN D CA 1
ATOM 6406 C C . GLN D 1 70 ? 7.583 32.200 0.262 1.00 8.06 89 GLN D C 1
ATOM 6407 O O . GLN D 1 70 ? 8.121 31.184 0.697 1.00 7.47 89 GLN D O 1
ATOM 6413 N N . TRP D 1 71 ? 7.277 33.235 1.040 1.00 8.02 90 TRP D N 1
ATOM 6414 C CA . TRP D 1 71 ? 7.589 33.215 2.468 1.00 7.67 90 TRP D CA 1
ATOM 6415 C C . TRP D 1 71 ? 7.004 32.020 3.215 1.00 8.60 90 TRP D C 1
ATOM 6416 O O . TRP D 1 71 ? 7.484 31.661 4.290 1.00 8.61 90 TRP D O 1
ATOM 6427 N N . ASP D 1 72 ? 5.971 31.398 2.658 1.00 8.83 91 ASP D N 1
ATOM 6428 C CA . ASP D 1 72 ? 5.388 30.241 3.321 1.00 9.96 91 ASP D CA 1
ATOM 6429 C C . ASP D 1 72 ? 6.349 29.049 3.264 1.00 9.89 91 ASP D C 1
ATOM 6430 O O . ASP D 1 72 ? 6.167 28.061 3.979 1.00 10.79 91 ASP D O 1
ATOM 6435 N N . ASP D 1 73 ? 7.385 29.147 2.432 1.00 8.83 92 ASP D N 1
ATOM 6436 C CA . ASP D 1 73 ? 8.359 28.059 2.297 1.00 8.47 92 ASP D CA 1
ATOM 6437 C C . ASP D 1 73 ? 9.608 28.243 3.160 1.00 9.81 92 ASP D C 1
ATOM 6438 O O . ASP D 1 73 ? 10.522 27.416 3.119 1.00 8.00 92 ASP D O 1
ATOM 6443 N N . VAL D 1 74 ? 9.659 29.317 3.943 1.00 8.63 93 VAL D N 1
ATOM 6444 C CA . VAL D 1 74 ? 10.833 29.559 4.774 1.00 8.01 93 VAL D CA 1
ATOM 6445 C C . VAL D 1 74 ? 11.016 28.501 5.862 1.00 7.45 93 VAL D C 1
ATOM 6446 O O . VAL D 1 74 ? 12.133 28.051 6.105 1.00 7.87 93 VAL D O 1
ATOM 6450 N N . PRO D 1 75 ? 9.925 28.088 6.526 1.00 7.68 94 PRO D N 1
ATOM 6451 C CA . PRO D 1 75 ? 10.061 27.068 7.569 1.00 7.43 94 PRO D CA 1
ATOM 6452 C C . PRO D 1 75 ? 10.671 25.777 7.017 1.00 6.52 94 PRO D C 1
ATOM 6453 O O . PRO D 1 75 ? 11.541 25.176 7.650 1.00 6.33 94 PRO D O 1
ATOM 6457 N N . ARG D 1 76 ? 10.220 25.361 5.835 1.00 5.83 95 ARG D N 1
ATOM 6458 C CA . ARG D 1 76 ? 10.725 24.133 5.210 1.00 8.12 95 ARG D CA 1
ATOM 6459 C C . ARG D 1 76 ? 12.193 24.246 4.819 1.00 6.53 95 ARG D C 1
ATOM 6460 O O . ARG D 1 76 ? 12.977 23.329 5.046 1.00 5.65 95 ARG D O 1
ATOM 6468 N N . GLN D 1 77 ? 12.564 25.365 4.211 1.00 8.18 96 GLN D N 1
ATOM 6469 C CA . GLN D 1 77 ? 13.950 25.558 3.815 1.00 7.86 96 GLN D CA 1
ATOM 6470 C C . GLN D 1 77 ? 14.844 25.641 5.051 1.00 7.42 96 GLN D C 1
ATOM 6471 O O . GLN D 1 77 ? 15.965 25.125 5.054 1.00 7.47 96 GLN D O 1
ATOM 6477 N N . ALA D 1 78 ? 14.342 26.278 6.106 1.00 6.44 97 ALA D N 1
ATOM 6478 C CA . ALA D 1 78 ? 15.116 26.406 7.338 1.00 5.94 97 ALA D CA 1
ATOM 6479 C C . ALA D 1 78 ? 15.345 25.028 7.959 1.00 6.07 97 ALA D C 1
ATOM 6480 O O . ALA D 1 78 ? 16.446 24.715 8.406 1.00 5.25 97 ALA D O 1
ATOM 6482 N N . GLU D 1 79 ? 14.302 24.205 7.975 1.00 6.44 98 GLU D N 1
ATOM 6483 C CA . GLU D 1 79 ? 14.406 22.865 8.542 1.00 7.35 98 GLU D CA 1
ATOM 6484 C C . GLU D 1 79 ? 15.305 21.956 7.705 1.00 7.33 98 GLU D C 1
ATOM 6485 O O . GLU D 1 79 ? 16.019 21.111 8.248 1.00 5.78 98 GLU D O 1
ATOM 6491 N N . LYS D 1 80 ? 15.274 22.127 6.386 1.00 7.92 99 LYS D N 1
ATOM 6492 C CA . LYS D 1 80 ? 16.114 21.315 5.516 1.00 8.18 99 LYS D CA 1
ATOM 6493 C C . LYS D 1 80 ? 17.572 21.718 5.743 1.00 7.52 99 LYS D C 1
ATOM 6494 O O . LYS D 1 80 ? 18.471 20.876 5.709 1.00 6.25 99 LYS D O 1
ATOM 6500 N N . LEU D 1 81 ? 17.803 23.010 5.970 1.00 5.37 100 LEU D N 1
ATOM 6501 C CA . LEU D 1 81 ? 19.155 23.502 6.242 1.00 4.29 100 LEU D CA 1
ATOM 6502 C C . LEU D 1 81 ? 19.639 22.922 7.578 1.00 4.82 100 LEU D C 1
ATOM 6503 O O . LEU D 1 81 ? 20.791 22.511 7.711 1.00 6.96 100 LEU D O 1
ATOM 6508 N N . LYS D 1 82 ? 18.746 22.898 8.564 1.00 4.12 101 LYS D N 1
ATOM 6509 C CA . LYS D 1 82 ? 19.062 22.369 9.892 1.00 5.13 101 LYS D CA 1
ATOM 6510 C C . LYS D 1 82 ? 19.452 20.900 9.791 1.00 4.83 101 LYS D C 1
ATOM 6511 O O . LYS D 1 82 ? 20.471 20.471 10.326 1.00 5.97 101 LYS D O 1
ATOM 6517 N N . LYS D 1 83 ? 18.623 20.136 9.093 1.00 7.17 102 LYS D N 1
ATOM 6518 C CA . LYS D 1 83 ? 18.849 18.709 8.912 1.00 8.78 102 LYS D CA 1
ATOM 6519 C C . LYS D 1 83 ? 20.164 18.385 8.211 1.00 8.82 102 LYS D C 1
ATOM 6520 O O . LYS D 1 83 ? 20.945 17.560 8.683 1.00 8.62 102 LYS D O 1
ATOM 6526 N N . GLU D 1 84 ? 20.419 19.052 7.091 1.00 6.80 103 GLU D N 1
ATOM 6527 C CA . GLU D 1 84 ? 21.617 18.776 6.313 1.00 8.61 103 GLU D CA 1
ATOM 6528 C C . GLU D 1 84 ? 22.914 19.446 6.746 1.00 7.88 103 GLU D C 1
ATOM 6529 O O . GLU D 1 84 ? 23.990 18.897 6.519 1.00 7.48 103 GLU D O 1
ATOM 6535 N N . HIS D 1 85 ? 22.824 20.618 7.370 1.00 7.49 104 HIS D N 1
ATOM 6536 C CA . HIS D 1 85 ? 24.030 21.336 7.775 1.00 7.78 104 HIS D CA 1
ATOM 6537 C C . HIS D 1 85 ? 23.920 22.056 9.121 1.00 7.15 104 HIS D C 1
ATOM 6538 O O . HIS D 1 85 ? 24.714 22.950 9.411 1.00 8.59 104 HIS D O 1
ATOM 6545 N N . GLY D 1 86 ? 22.949 21.666 9.942 1.00 8.02 105 GLY D N 1
ATOM 6546 C CA . GLY D 1 86 ? 22.764 22.314 11.231 1.00 8.33 105 GLY D CA 1
ATOM 6547 C C . GLY D 1 86 ? 23.990 22.384 12.125 1.00 9.22 105 GLY D C 1
ATOM 6548 O O . GLY D 1 86 ? 24.142 23.326 12.906 1.00 10.07 105 GLY D O 1
ATOM 6549 N N . GLY D 1 87 ? 24.868 21.396 12.018 1.00 8.46 106 GLY D N 1
ATOM 6550 C CA . GLY D 1 87 ? 26.056 21.380 12.850 1.00 8.27 106 GLY D CA 1
ATOM 6551 C C . GLY D 1 87 ? 27.242 22.132 12.286 1.00 8.95 106 GLY D C 1
ATOM 6552 O O . GLY D 1 87 ? 28.287 22.208 12.930 1.00 7.86 106 GLY D O 1
ATOM 6553 N N . GLU D 1 88 ? 27.103 22.699 11.092 1.00 7.82 107 GLU D N 1
ATOM 6554 C CA . GLU D 1 88 ? 28.220 23.427 10.505 1.00 10.53 107 GLU D CA 1
ATOM 6555 C C . GLU D 1 88 ? 27.905 24.827 9.992 1.00 8.49 107 GLU D C 1
ATOM 6556 O O . GLU D 1 88 ? 28.817 25.617 9.760 1.00 9.75 107 GLU D O 1
ATOM 6562 N N . VAL D 1 89 ? 26.627 25.149 9.825 1.00 7.29 108 VAL D N 1
ATOM 6563 C CA . VAL D 1 89 ? 26.266 26.471 9.321 1.00 7.05 108 VAL D CA 1
ATOM 6564 C C . VAL D 1 89 ? 26.568 27.568 10.351 1.00 9.07 108 VAL D C 1
ATOM 6565 O O . VAL D 1 89 ? 26.340 27.388 11.548 1.00 9.48 108 VAL D O 1
ATOM 6569 N N . ASP D 1 90 ? 27.091 28.698 9.879 1.00 8.18 109 ASP D N 1
ATOM 6570 C CA . ASP D 1 90 ? 27.442 29.812 10.761 1.00 7.53 109 ASP D CA 1
ATOM 6571 C C . ASP D 1 90 ? 26.428 30.942 10.739 1.00 7.84 109 ASP D C 1
ATOM 6572 O O . ASP D 1 90 ? 26.153 31.560 11.771 1.00 7.45 109 ASP D O 1
ATOM 6577 N N . ALA D 1 91 ? 25.885 31.219 9.559 1.00 6.89 110 ALA D N 1
ATOM 6578 C CA . ALA D 1 91 ? 24.922 32.298 9.408 1.00 6.46 110 ALA D CA 1
ATOM 6579 C C . ALA D 1 91 ? 23.885 31.963 8.342 1.00 6.38 110 ALA D C 1
ATOM 6580 O O . ALA D 1 91 ? 24.066 31.034 7.553 1.00 5.04 110 ALA D O 1
ATOM 6582 N N . ILE D 1 92 ? 22.802 32.734 8.322 1.00 4.85 111 ILE D N 1
ATOM 6583 C CA . ILE D 1 92 ? 21.720 32.511 7.372 1.00 5.54 111 ILE D CA 1
ATOM 6584 C C . ILE D 1 92 ? 21.156 33.805 6.810 1.00 4.79 111 ILE D C 1
ATOM 6585 O O . ILE D 1 92 ? 20.864 34.740 7.557 1.00 3.67 111 ILE D O 1
ATOM 6590 N N . LEU D 1 93 ? 21.009 33.850 5.490 1.00 4.33 112 LEU D N 1
ATOM 6591 C CA . LEU D 1 93 ? 20.436 35.008 4.821 1.00 4.79 112 LEU D CA 1
ATOM 6592 C C . LEU D 1 93 ? 19.102 34.576 4.236 1.00 4.28 112 LEU D C 1
ATOM 6593 O O . LEU D 1 93 ? 19.014 33.525 3.595 1.00 4.79 112 LEU D O 1
ATOM 6598 N N . VAL D 1 94 ? 18.070 35.386 4.461 1.00 3.76 113 VAL D N 1
ATOM 6599 C CA . VAL D 1 94 ? 16.730 35.104 3.955 1.00 4.26 113 VAL D CA 1
ATOM 6600 C C . VAL D 1 94 ? 16.380 36.203 2.952 1.00 4.38 113 VAL D C 1
ATOM 6601 O O . VAL D 1 94 ? 16.263 37.375 3.314 1.00 4.91 113 VAL D O 1
ATOM 6605 N N . PHE D 1 95 ? 16.223 35.800 1.694 1.00 4.20 114 PHE D N 1
ATOM 6606 C CA . PHE D 1 95 ? 15.935 36.699 0.571 1.00 6.37 114 PHE D CA 1
ATOM 6607 C C . PHE D 1 95 ? 14.634 36.199 -0.060 1.00 6.69 114 PHE D C 1
ATOM 6608 O O . PHE D 1 95 ? 14.660 35.476 -1.054 1.00 7.15 114 PHE D O 1
ATOM 6624 N N . GLY D 1 97 ? 10.051 36.938 -0.758 1.00 8.00 116 GLY D N 1
ATOM 6625 C CA . GLY D 1 97 ? 8.938 37.870 -0.780 1.00 5.47 116 GLY D CA 1
ATOM 6626 C C . GLY D 1 97 ? 8.423 38.374 -2.115 1.00 6.03 116 GLY D C 1
ATOM 6627 O O . GLY D 1 97 ? 7.248 38.739 -2.222 1.00 5.79 116 GLY D O 1
ATOM 6628 N N . THR D 1 98 ? 9.268 38.400 -3.139 1.00 5.16 117 THR D N 1
ATOM 6629 C CA . THR D 1 98 ? 8.814 38.911 -4.424 1.00 6.66 117 THR D CA 1
ATOM 6630 C C . THR D 1 98 ? 7.693 38.045 -5.012 1.00 7.74 117 THR D C 1
ATOM 6631 O O . THR D 1 98 ? 6.809 38.552 -5.702 1.00 6.82 117 THR D O 1
ATOM 6635 N N . ASN D 1 99 ? 7.702 36.747 -4.715 1.00 8.16 118 ASN D N 1
ATOM 6636 C CA . ASN D 1 99 ? 6.651 35.868 -5.227 1.00 8.05 118 ASN D CA 1
ATOM 6637 C C . ASN D 1 99 ? 5.360 35.990 -4.428 1.00 8.07 118 ASN D C 1
ATOM 6638 O O . ASN D 1 99 ? 4.278 35.679 -4.932 1.00 7.91 118 ASN D O 1
ATOM 6643 N N . ASP D 1 100 ? 5.465 36.425 -3.177 1.00 6.78 119 ASP D N 1
ATOM 6644 C CA . ASP D 1 100 ? 4.268 36.616 -2.372 1.00 8.08 119 ASP D CA 1
ATOM 6645 C C . ASP D 1 100 ? 3.510 37.766 -3.028 1.00 7.85 119 ASP D C 1
ATOM 6646 O O . ASP D 1 100 ? 2.280 37.755 -3.100 1.00 9.67 119 ASP D O 1
ATOM 6651 N N . TYR D 1 101 ? 4.254 38.753 -3.514 1.00 5.74 120 TYR D N 1
ATOM 6652 C CA . TYR D 1 101 ? 3.643 39.888 -4.195 1.00 6.26 120 TYR D CA 1
ATOM 6653 C C . TYR D 1 101 ? 2.948 39.403 -5.463 1.00 6.30 120 TYR D C 1
ATOM 6654 O O . TYR D 1 101 ? 1.767 39.673 -5.686 1.00 7.05 120 TYR D O 1
ATOM 6663 N N . ASN D 1 102 ? 3.695 38.688 -6.294 1.00 6.98 121 ASN D N 1
ATOM 6664 C CA . ASN D 1 102 ? 3.165 38.184 -7.553 1.00 8.37 121 ASN D CA 1
ATOM 6665 C C . ASN D 1 102 ? 1.973 37.247 -7.380 1.00 8.81 121 ASN D C 1
ATOM 6666 O O . ASN D 1 102 ? 1.078 37.213 -8.226 1.00 8.92 121 ASN D O 1
ATOM 6671 N N . SER D 1 103 ? 1.956 36.493 -6.285 1.00 8.00 122 SER D N 1
ATOM 6672 C CA . SER D 1 103 ? 0.870 35.550 -6.039 1.00 9.38 122 SER D CA 1
ATOM 6673 C C . SER D 1 103 ? -0.321 36.135 -5.290 1.00 9.56 122 SER D C 1
ATOM 6674 O O . SER D 1 103 ? -1.223 35.402 -4.876 1.00 8.87 122 SER D O 1
ATOM 6677 N N . SER D 1 104 ? -0.320 37.455 -5.124 1.00 8.52 123 SER D N 1
ATOM 6678 C CA . SER D 1 104 ? -1.405 38.165 -4.455 1.00 7.93 123 SER D CA 1
ATOM 6679 C C . SER D 1 104 ? -1.718 37.688 -3.039 1.00 8.85 123 SER D C 1
ATOM 6680 O O . SER D 1 104 ? -2.881 37.479 -2.687 1.00 6.65 123 SER D O 1
ATOM 6683 N N . VAL D 1 105 ? -0.678 37.527 -2.225 1.00 8.95 124 VAL D N 1
ATOM 6684 C CA . VAL D 1 105 ? -0.850 37.095 -0.843 1.00 7.75 124 VAL D CA 1
ATOM 6685 C C . VAL D 1 105 ? -1.236 38.312 -0.004 1.00 9.09 124 VAL D C 1
ATOM 6686 O O . VAL D 1 105 ? -0.460 39.263 0.116 1.00 8.17 124 VAL D O 1
ATOM 6690 N N . PRO D 1 106 ? -2.446 38.302 0.581 1.00 8.88 125 PRO D N 1
ATOM 6691 C CA . PRO D 1 106 ? -2.907 39.424 1.407 1.00 8.90 125 PRO D CA 1
ATOM 6692 C C . PRO D 1 106 ? -1.897 39.732 2.510 1.00 8.06 125 PRO D C 1
ATOM 6693 O O . PRO D 1 106 ? -1.356 38.816 3.128 1.00 9.38 125 PRO D O 1
ATOM 6697 N N . ILE D 1 107 ? -1.656 41.016 2.759 1.00 7.80 126 ILE D N 1
ATOM 6698 C CA . ILE D 1 107 ? -0.700 41.428 3.784 1.00 8.89 126 ILE D CA 1
ATOM 6699 C C . ILE D 1 107 ? -1.115 40.992 5.189 1.00 10.18 126 ILE D C 1
ATOM 6700 O O . ILE D 1 107 ? -0.304 40.439 5.936 1.00 7.98 126 ILE D O 1
ATOM 6705 N N . GLY D 1 108 ? -2.371 41.247 5.546 1.00 10.28 127 GLY D N 1
ATOM 6706 C CA . GLY D 1 108 ? -2.866 40.862 6.859 1.00 12.97 127 GLY D CA 1
ATOM 6707 C C . GLY D 1 108 ? -2.377 41.771 7.971 1.00 13.38 127 GLY D C 1
ATOM 6708 O O . GLY D 1 108 ? -2.096 42.946 7.746 1.00 12.76 127 GLY D O 1
ATOM 6709 N N . GLU D 1 109 ? -2.275 41.225 9.179 1.00 14.05 128 GLU D N 1
ATOM 6710 C CA . GLU D 1 109 ? -1.810 41.993 10.328 1.00 14.33 128 GLU D CA 1
ATOM 6711 C C . GLU D 1 109 ? -0.815 41.188 11.161 1.00 12.72 128 GLU D C 1
ATOM 6712 O O . GLU D 1 109 ? -0.792 39.956 11.110 1.00 11.98 128 GLU D O 1
ATOM 6718 N N . TRP D 1 110 ? 0.010 41.893 11.924 1.00 11.36 129 TRP D N 1
ATOM 6719 C CA . TRP D 1 110 ? 1.027 41.249 12.747 1.00 11.25 129 TRP D CA 1
ATOM 6720 C C . TRP D 1 110 ? 0.486 40.527 13.973 1.00 9.61 129 TRP D C 1
ATOM 6721 O O . TRP D 1 110 ? 0.869 39.389 14.251 1.00 10.54 129 TRP D O 1
ATOM 6732 N N . PHE D 1 111 ? -0.392 41.203 14.706 1.00 9.46 130 PHE D N 1
ATOM 6733 C CA . PHE D 1 111 ? -0.969 40.662 15.933 1.00 10.39 130 PHE D CA 1
ATOM 6734 C C . PHE D 1 111 ? -2.485 40.820 15.989 1.00 12.27 130 PHE D C 1
ATOM 6735 O O . PHE D 1 111 ? -3.099 41.470 15.148 1.00 11.27 130 PHE D O 1
ATOM 6743 N N . THR D 1 112 ? -3.064 40.216 17.020 1.00 13.44 131 THR D N 1
ATOM 6744 C CA . THR D 1 112 ? -4.480 40.350 17.324 1.00 14.74 131 THR D CA 1
ATOM 6745 C C . THR D 1 112 ? -4.354 40.785 18.779 1.00 14.94 131 THR D C 1
ATOM 6746 O O . THR D 1 112 ? -3.413 40.374 19.462 1.00 13.30 131 THR D O 1
ATOM 6750 N N . GLU D 1 113 ? -5.257 41.637 19.250 1.00 15.68 132 GLU D N 1
ATOM 6751 C CA . GLU D 1 113 ? -5.178 42.119 20.624 1.00 16.80 132 GLU D CA 1
ATOM 6752 C C . GLU D 1 113 ? -6.415 41.789 21.434 1.00 18.57 132 GLU D C 1
ATOM 6753 O O . GLU D 1 113 ? -7.485 41.527 20.886 1.00 16.95 132 GLU D O 1
ATOM 6759 N N . GLN D 1 114 ? -6.259 41.823 22.752 1.00 19.07 133 GLN D N 1
ATOM 6760 C CA . GLN D 1 114 ? -7.358 41.538 23.656 1.00 21.06 133 GLN D CA 1
ATOM 6761 C C . GLN D 1 114 ? -6.937 41.819 25.088 1.00 19.26 133 GLN D C 1
ATOM 6762 O O . GLN D 1 114 ? -5.783 41.605 25.460 1.00 18.34 133 GLN D O 1
ATOM 6768 N N . GLU D 1 115 ? -7.874 42.318 25.885 1.00 19.65 134 GLU D N 1
ATOM 6769 C CA . GLU D 1 115 ? -7.601 42.605 27.284 1.00 18.67 134 GLU D CA 1
ATOM 6770 C C . GLU D 1 115 ? -7.437 41.270 28.000 1.00 18.57 134 GLU D C 1
ATOM 6771 O O . GLU D 1 115 ? -8.295 40.395 27.889 1.00 17.60 134 GLU D O 1
ATOM 6777 N N . GLU D 1 116 ? -6.329 41.116 28.718 1.00 18.15 135 GLU D N 1
ATOM 6778 C CA . GLU D 1 116 ? -6.043 39.886 29.455 1.00 17.97 135 GLU D CA 1
ATOM 6779 C C . GLU D 1 116 ? -5.477 40.236 30.826 1.00 17.19 135 GLU D C 1
ATOM 6780 O O . GLU D 1 116 ? -5.075 41.373 31.066 1.00 16.47 135 GLU D O 1
ATOM 6786 N N . GLN D 1 117 ? -5.449 39.259 31.727 1.00 15.56 136 GLN D N 1
ATOM 6787 C CA . GLN D 1 117 ? -4.896 39.485 33.056 1.00 16.55 136 GLN D CA 1
ATOM 6788 C C . GLN D 1 117 ? -3.499 38.886 33.132 1.00 13.83 136 GLN D C 1
ATOM 6789 O O . GLN D 1 117 ? -3.234 37.824 32.566 1.00 12.94 136 GLN D O 1
ATOM 6795 N N . VAL D 1 118 ? -2.605 39.577 33.826 1.00 12.71 137 VAL D N 1
ATOM 6796 C CA . VAL D 1 118 ? -1.233 39.111 33.975 1.00 12.48 137 VAL D CA 1
ATOM 6797 C C . VAL D 1 118 ? -0.665 39.551 35.320 1.00 12.95 137 VAL D C 1
ATOM 6798 O O . VAL D 1 118 ? -1.008 40.624 35.832 1.00 12.29 137 VAL D O 1
ATOM 6802 N N . LEU D 1 119 ? 0.192 38.713 35.898 1.00 12.17 138 LEU D N 1
ATOM 6803 C CA . LEU D 1 119 ? 0.810 39.019 37.185 1.00 12.79 138 LEU D CA 1
ATOM 6804 C C . LEU D 1 119 ? 1.700 40.242 37.002 1.00 12.50 138 LEU D C 1
ATOM 6805 O O . LEU D 1 119 ? 2.561 40.264 36.124 1.00 10.91 138 LEU D O 1
ATOM 6810 N N . SER D 1 120 ? 1.499 41.256 37.836 1.00 11.53 139 SER D N 1
ATOM 6811 C CA . SER D 1 120 ? 2.280 42.479 37.724 1.00 11.50 139 SER D CA 1
ATOM 6812 C C . SER D 1 120 ? 2.437 43.210 39.052 1.00 11.81 139 SER D C 1
ATOM 6813 O O . SER D 1 120 ? 1.548 43.165 39.906 1.00 9.87 139 SER D O 1
ATOM 6816 N N . ALA D 1 121 ? 3.573 43.883 39.223 1.00 11.71 140 ALA D N 1
ATOM 6817 C CA . ALA D 1 121 ? 3.830 44.638 40.445 1.00 11.58 140 ALA D CA 1
ATOM 6818 C C . ALA D 1 121 ? 4.824 45.764 40.206 1.00 12.09 140 ALA D C 1
ATOM 6819 O O . ALA D 1 121 ? 5.874 45.563 39.590 1.00 11.99 140 ALA D O 1
ATOM 6821 N N . HIS D 1 122 ? 4.481 46.951 40.695 1.00 11.28 141 HIS D N 1
ATOM 6822 C CA . HIS D 1 122 ? 5.341 48.125 40.565 1.00 11.39 141 HIS D CA 1
ATOM 6823 C C . HIS D 1 122 ? 5.224 48.989 41.814 1.00 13.34 141 HIS D C 1
ATOM 6824 O O . HIS D 1 122 ? 4.907 50.178 41.730 1.00 14.68 141 HIS D O 1
ATOM 6831 N N . GLY D 1 123 ? 5.472 48.392 42.976 1.00 13.06 142 GLY D N 1
ATOM 6832 C CA . GLY D 1 123 ? 5.382 49.147 44.214 1.00 14.39 142 GLY D CA 1
ATOM 6833 C C . GLY D 1 123 ? 4.443 48.531 45.234 1.00 14.27 142 GLY D C 1
ATOM 6834 O O . GLY D 1 123 ? 4.603 48.742 46.433 1.00 13.86 142 GLY D O 1
ATOM 6835 N N . GLU D 1 124 ? 3.453 47.781 44.760 1.00 15.06 143 GLU D N 1
ATOM 6836 C CA . GLU D 1 124 ? 2.499 47.123 45.648 1.00 16.24 143 GLU D CA 1
ATOM 6837 C C . GLU D 1 124 ? 2.587 45.616 45.422 1.00 15.67 143 GLU D C 1
ATOM 6838 O O . GLU D 1 124 ? 3.211 45.163 44.466 1.00 14.78 143 GLU D O 1
ATOM 6852 N N . LYS D 1 126 ? 2.269 41.957 44.268 1.00 13.90 145 LYS D N 1
ATOM 6853 C CA . LYS D 1 126 ? 1.975 41.394 42.956 1.00 13.19 145 LYS D CA 1
ATOM 6854 C C . LYS D 1 126 ? 0.564 40.813 42.886 1.00 13.40 145 LYS D C 1
ATOM 6855 O O . LYS D 1 126 ? 0.072 40.242 43.859 1.00 11.72 145 LYS D O 1
ATOM 6861 N N . LYS D 1 127 ? -0.080 40.957 41.732 1.00 12.35 146 LYS D N 1
ATOM 6862 C CA . LYS D 1 127 ? -1.423 40.419 41.542 1.00 13.87 146 LYS D CA 1
ATOM 6863 C C . LYS D 1 127 ? -1.793 40.477 40.071 1.00 14.82 146 LYS D C 1
ATOM 6864 O O . LYS D 1 127 ? -1.134 41.159 39.285 1.00 13.96 146 LYS D O 1
ATOM 6878 N N . VAL D 1 129 ? -3.412 41.760 36.945 1.00 14.26 148 VAL D N 1
ATOM 6879 C CA . VAL D 1 129 ? -3.926 43.058 36.529 1.00 14.20 148 VAL D CA 1
ATOM 6880 C C . VAL D 1 129 ? -4.290 42.940 35.056 1.00 11.57 148 VAL D C 1
ATOM 6881 O O . VAL D 1 129 ? -3.747 42.100 34.342 1.00 12.66 148 VAL D O 1
ATOM 6885 N N . THR D 1 130 ? -5.218 43.771 34.599 1.00 13.07 149 THR D N 1
ATOM 6886 C CA . THR D 1 130 ? -5.631 43.723 33.205 1.00 11.72 149 THR D CA 1
ATOM 6887 C C . THR D 1 130 ? -4.807 44.658 32.332 1.00 11.03 149 THR D C 1
ATOM 6888 O O . THR D 1 130 ? -4.642 45.838 32.633 1.00 9.16 149 THR D O 1
ATOM 6892 N N . ARG D 1 131 ? -4.283 44.108 31.246 1.00 10.16 150 ARG D N 1
ATOM 6893 C CA . ARG D 1 131 ? -3.479 44.877 30.311 1.00 10.95 150 ARG D CA 1
ATOM 6894 C C . ARG D 1 131 ? -3.795 44.342 28.929 1.00 11.58 150 ARG D C 1
ATOM 6895 O O . ARG D 1 131 ? -4.102 43.161 28.776 1.00 12.11 150 ARG D O 1
ATOM 6903 N N . LYS D 1 132 ? -3.739 45.207 27.925 1.00 11.69 151 LYS D N 1
ATOM 6904 C CA . LYS D 1 132 ? -3.993 44.757 26.571 1.00 11.84 151 LYS D CA 1
ATOM 6905 C C . LYS D 1 132 ? -2.801 43.896 26.183 1.00 9.88 151 LYS D C 1
ATOM 6906 O O . LYS D 1 132 ? -1.651 44.299 26.364 1.00 9.63 151 LYS D O 1
ATOM 6912 N N . LYS D 1 133 ? -3.077 42.699 25.681 1.00 8.18 152 LYS D N 1
ATOM 6913 C CA . LYS D 1 133 ? -2.023 41.781 25.276 1.00 8.35 152 LYS D CA 1
ATOM 6914 C C . LYS D 1 133 ? -2.137 41.478 23.796 1.00 8.94 152 LYS D C 1
ATOM 6915 O O . LYS D 1 133 ? -3.236 41.270 23.277 1.00 8.93 152 LYS D O 1
ATOM 6921 N N . ARG D 1 134 ? -0.998 41.455 23.115 1.00 8.81 153 ARG D N 1
ATOM 6922 C CA . ARG D 1 134 ? -0.994 41.155 21.695 1.00 8.24 153 ARG D CA 1
ATOM 6923 C C . ARG D 1 134 ? -0.435 39.754 21.489 1.00 10.01 153 ARG D C 1
ATOM 6924 O O . ARG D 1 134 ? 0.444 39.300 22.226 1.00 9.25 153 ARG D O 1
ATOM 6932 N N . THR D 1 135 ? -0.971 39.071 20.490 1.00 8.72 154 THR D N 1
ATOM 6933 C CA . THR D 1 135 ? -0.545 37.725 20.155 1.00 9.61 154 THR D CA 1
ATOM 6934 C C . THR D 1 135 ? -0.281 37.722 18.658 1.00 11.19 154 THR D C 1
ATOM 6935 O O . THR D 1 135 ? -1.126 38.155 17.872 1.00 11.23 154 THR D O 1
ATOM 6939 N N . PRO D 1 136 ? 0.905 37.252 18.242 1.00 12.66 155 PRO D N 1
ATOM 6940 C CA . PRO D 1 136 ? 1.209 37.229 16.811 1.00 13.01 155 PRO D CA 1
ATOM 6941 C C . PRO D 1 136 ? 0.282 36.308 16.028 1.00 12.62 155 PRO D C 1
ATOM 6942 O O . PRO D 1 136 ? -0.118 35.246 16.516 1.00 12.31 155 PRO D O 1
ATOM 6946 N N . VAL D 1 137 ? -0.070 36.726 14.818 1.00 12.00 156 VAL D N 1
ATOM 6947 C CA . VAL D 1 137 ? -0.932 35.920 13.970 1.00 13.33 156 VAL D CA 1
ATOM 6948 C C . VAL D 1 137 ? -0.073 34.859 13.295 1.00 13.05 156 VAL D C 1
ATOM 6949 O O . VAL D 1 137 ? 0.806 35.174 12.497 1.00 13.69 156 VAL D O 1
ATOM 6961 N N . THR D 1 139 ? -0.444 32.359 10.797 1.00 16.36 158 THR D N 1
ATOM 6962 C CA . THR D 1 139 ? -1.207 31.795 9.691 1.00 17.48 158 THR D CA 1
ATOM 6963 C C . THR D 1 139 ? -0.439 32.014 8.398 1.00 18.05 158 THR D C 1
ATOM 6964 O O . THR D 1 139 ? 0.233 33.032 8.239 1.00 17.38 158 THR D O 1
ATOM 6968 N N . GLN D 1 140 ? -0.529 31.065 7.473 1.00 17.64 159 GLN D N 1
ATOM 6969 C CA . GLN D 1 140 ? 0.162 31.233 6.205 1.00 19.09 159 GLN D CA 1
ATOM 6970 C C . GLN D 1 140 ? -0.781 31.812 5.155 1.00 17.16 159 GLN D C 1
ATOM 6971 O O . GLN D 1 140 ? -0.455 31.851 3.968 1.00 17.87 159 GLN D O 1
ATOM 6977 N N . ASP D 1 141 ? -1.944 32.279 5.609 1.00 15.84 160 ASP D N 1
ATOM 6978 C CA . ASP D 1 141 ? -2.936 32.884 4.722 1.00 14.61 160 ASP D CA 1
ATOM 6979 C C . ASP D 1 141 ? -2.577 34.339 4.426 1.00 13.64 160 ASP D C 1
ATOM 6980 O O . ASP D 1 141 ? -3.120 34.939 3.499 1.00 12.04 160 ASP D O 1
ATOM 6985 N N . THR D 1 142 ? -1.676 34.912 5.221 1.00 11.03 161 THR D N 1
ATOM 6986 C CA . THR D 1 142 ? -1.265 36.302 5.018 1.00 9.70 161 THR D CA 1
ATOM 6987 C C . THR D 1 142 ? 0.254 36.441 4.988 1.00 9.41 161 THR D C 1
ATOM 6988 O O . THR D 1 142 ? 0.979 35.586 5.498 1.00 8.90 161 THR D O 1
ATOM 6992 N N . TYR D 1 143 ? 0.730 37.531 4.397 1.00 7.86 162 TYR D N 1
ATOM 6993 C CA . TYR D 1 143 ? 2.162 37.776 4.294 1.00 6.77 162 TYR D CA 1
ATOM 6994 C C . TYR D 1 143 ? 2.787 37.989 5.670 1.00 5.86 162 TYR D C 1
ATOM 6995 O O . TYR D 1 143 ? 3.849 37.443 5.970 1.00 6.03 162 TYR D O 1
ATOM 7004 N N . ARG D 1 144 ? 2.129 38.788 6.502 1.00 5.31 163 ARG D N 1
ATOM 7005 C CA . ARG D 1 144 ? 2.634 39.048 7.844 1.00 6.79 163 ARG D CA 1
ATOM 7006 C C . ARG D 1 144 ? 2.578 37.778 8.682 1.00 7.51 163 ARG D C 1
ATOM 7007 O O . ARG D 1 144 ? 3.438 37.548 9.536 1.00 7.54 163 ARG D O 1
ATOM 7015 N N . GLY D 1 145 ? 1.570 36.949 8.430 1.00 6.94 164 GLY D N 1
ATOM 7016 C CA . GLY D 1 145 ? 1.454 35.703 9.162 1.00 6.21 164 GLY D CA 1
ATOM 7017 C C . GLY D 1 145 ? 2.597 34.783 8.769 1.00 7.13 164 GLY D C 1
ATOM 7018 O O . GLY D 1 145 ? 3.198 34.119 9.614 1.00 7.96 164 GLY D O 1
ATOM 7019 N N . ARG D 1 146 ? 2.907 34.750 7.476 1.00 6.03 165 ARG D N 1
ATOM 7020 C CA . ARG D 1 146 ? 3.992 33.913 6.979 1.00 5.13 165 ARG D CA 1
ATOM 7021 C C . ARG D 1 146 ? 5.323 34.365 7.557 1.00 5.67 165 ARG D C 1
ATOM 7022 O O . ARG D 1 146 ? 6.192 33.544 7.852 1.00 4.85 165 ARG D O 1
ATOM 7030 N N . ILE D 1 147 ? 5.486 35.676 7.708 1.00 4.03 166 ILE D N 1
ATOM 7031 C CA . ILE D 1 147 ? 6.717 36.205 8.272 1.00 5.40 166 ILE D CA 1
ATOM 7032 C C . ILE D 1 147 ? 6.804 35.811 9.750 1.00 6.75 166 ILE D C 1
ATOM 7033 O O . ILE D 1 147 ? 7.867 35.399 10.221 1.00 7.75 166 ILE D O 1
ATOM 7038 N N . ASN D 1 148 ? 5.690 35.919 10.474 1.00 6.42 167 ASN D N 1
ATOM 7039 C CA . ASN D 1 148 ? 5.684 35.544 11.892 1.00 7.46 167 ASN D CA 1
ATOM 7040 C C . ASN D 1 148 ? 6.083 34.082 12.052 1.00 7.29 167 ASN D C 1
ATOM 7041 O O . ASN D 1 148 ? 6.869 33.727 12.931 1.00 8.35 167 ASN D O 1
ATOM 7046 N N . ILE D 1 149 ? 5.529 33.233 11.198 1.00 8.26 168 ILE D N 1
ATOM 7047 C CA . ILE D 1 149 ? 5.822 31.809 11.251 1.00 8.15 168 ILE D CA 1
ATOM 7048 C C . ILE D 1 149 ? 7.255 31.520 10.831 1.00 7.34 168 ILE D C 1
ATOM 7049 O O . ILE D 1 149 ? 7.952 30.734 11.474 1.00 5.97 168 ILE D O 1
ATOM 7054 N N . GLY D 1 150 ? 7.688 32.164 9.749 1.00 6.91 169 GLY D N 1
ATOM 7055 C CA . GLY D 1 150 ? 9.033 31.961 9.245 1.00 7.17 169 GLY D CA 1
ATOM 7056 C C . GLY D 1 150 ? 10.130 32.388 10.204 1.00 7.14 169 GLY D C 1
ATOM 7057 O O . GLY D 1 150 ? 11.078 31.638 10.437 1.00 6.54 169 GLY D O 1
ATOM 7058 N N . ILE D 1 151 ? 10.018 33.590 10.761 1.00 6.03 170 ILE D N 1
ATOM 7059 C CA . ILE D 1 151 ? 11.032 34.070 11.695 1.00 5.96 170 ILE D CA 1
ATOM 7060 C C . ILE D 1 151 ? 11.019 33.237 12.982 1.00 6.40 170 ILE D C 1
ATOM 7061 O O . ILE D 1 151 ? 12.066 33.003 13.582 1.00 5.30 170 ILE D O 1
ATOM 7066 N N . THR D 1 152 ? 9.836 32.787 13.394 1.00 5.53 171 THR D N 1
ATOM 7067 C CA . THR D 1 152 ? 9.712 31.953 14.588 1.00 7.42 171 THR D CA 1
ATOM 7068 C C . THR D 1 152 ? 10.514 30.665 14.386 1.00 7.90 171 THR D C 1
ATOM 7069 O O . THR D 1 152 ? 11.299 30.268 15.249 1.00 7.36 171 THR D O 1
ATOM 7073 N N . GLN D 1 153 ? 10.322 30.019 13.240 1.00 7.13 172 GLN D N 1
ATOM 7074 C CA . GLN D 1 153 ? 11.045 28.785 12.941 1.00 6.79 172 GLN D CA 1
ATOM 7075 C C . GLN D 1 153 ? 12.551 29.043 12.868 1.00 7.41 172 GLN D C 1
ATOM 7076 O O . GLN D 1 153 ? 13.345 28.238 13.345 1.00 5.42 172 GLN D O 1
ATOM 7082 N N . LEU D 1 154 ? 12.939 30.160 12.257 1.00 4.96 173 LEU D N 1
ATOM 7083 C CA . LEU D 1 154 ? 14.355 30.503 12.125 1.00 5.65 173 LEU D CA 1
ATOM 7084 C C . LEU D 1 154 ? 15.047 30.658 13.483 1.00 6.12 173 LEU D C 1
ATOM 7085 O O . LEU D 1 154 ? 16.104 30.071 13.725 1.00 3.78 173 LEU D O 1
ATOM 7090 N N . LYS D 1 155 ? 14.453 31.448 14.368 1.00 4.77 174 LYS D N 1
ATOM 7091 C CA . LYS D 1 155 ? 15.024 31.653 15.695 1.00 6.01 174 LYS D CA 1
ATOM 7092 C C . LYS D 1 155 ? 14.931 30.392 16.558 1.00 6.09 174 LYS D C 1
ATOM 7093 O O . LYS D 1 155 ? 15.765 30.166 17.439 1.00 5.22 174 LYS D O 1
ATOM 7099 N N . LYS D 1 156 ? 13.922 29.565 16.300 1.00 5.24 175 LYS D N 1
ATOM 7100 C CA . LYS D 1 156 ? 13.744 28.333 17.067 1.00 5.42 175 LYS D CA 1
ATOM 7101 C C . LYS D 1 156 ? 14.793 27.276 16.729 1.00 5.28 175 LYS D C 1
ATOM 7102 O O . LYS D 1 156 ? 15.297 26.580 17.615 1.00 6.07 175 LYS D O 1
ATOM 7108 N N . LEU D 1 157 ? 15.121 27.155 15.447 1.00 4.18 176 LEU D N 1
ATOM 7109 C CA . LEU D 1 157 ? 16.100 26.170 15.005 1.00 4.98 176 LEU D CA 1
ATOM 7110 C C . LEU D 1 157 ? 17.532 26.687 15.049 1.00 4.95 176 LEU D C 1
ATOM 7111 O O . LEU D 1 157 ? 18.471 25.907 15.200 1.00 6.03 176 LEU D O 1
ATOM 7116 N N . PHE D 1 158 ? 17.696 28.001 14.922 1.00 4.46 177 PHE D N 1
ATOM 7117 C CA . PHE D 1 158 ? 19.023 28.616 14.918 1.00 4.77 177 PHE D CA 1
ATOM 7118 C C . PHE D 1 158 ? 19.081 29.814 15.862 1.00 4.56 177 PHE D C 1
ATOM 7119 O O . PHE D 1 158 ? 19.444 30.915 15.451 1.00 3.08 177 PHE D O 1
ATOM 7127 N N . PRO D 1 159 ? 18.758 29.602 17.148 1.00 5.04 178 PRO D N 1
ATOM 7128 C CA . PRO D 1 159 ? 18.762 30.673 18.153 1.00 4.92 178 PRO D CA 1
ATOM 7129 C C . PRO D 1 159 ? 20.076 31.409 18.395 1.00 6.55 178 PRO D C 1
ATOM 7130 O O . PRO D 1 159 ? 20.069 32.575 18.776 1.00 5.61 178 PRO D O 1
ATOM 7134 N N . ASP D 1 160 ? 21.198 30.735 18.167 1.00 5.69 179 ASP D N 1
ATOM 7135 C CA . ASP D 1 160 ? 22.503 31.337 18.417 1.00 7.38 179 ASP D CA 1
ATOM 7136 C C . ASP D 1 160 ? 23.249 31.783 17.167 1.00 6.30 179 ASP D C 1
ATOM 7137 O O . ASP D 1 160 ? 24.449 32.054 17.221 1.00 7.20 179 ASP D O 1
ATOM 7142 N N . LYS D 1 161 ? 22.544 31.884 16.046 1.00 5.46 180 LYS D N 1
ATOM 7143 C CA . LYS D 1 161 ? 23.190 32.274 14.797 1.00 5.09 180 LYS D CA 1
ATOM 7144 C C . LYS D 1 161 ? 22.821 33.666 14.309 1.00 3.65 180 LYS D C 1
ATOM 7145 O O . LYS D 1 161 ? 21.825 34.252 14.726 1.00 4.80 180 LYS D O 1
ATOM 7151 N N . GLN D 1 162 ? 23.652 34.183 13.413 1.00 4.31 181 GLN D N 1
ATOM 7152 C CA . GLN D 1 162 ? 23.411 35.475 12.798 1.00 3.60 181 GLN D CA 1
ATOM 7153 C C . GLN D 1 162 ? 22.450 35.181 11.650 1.00 4.53 181 GLN D C 1
ATOM 7154 O O . GLN D 1 162 ? 22.793 34.452 10.715 1.00 4.87 181 GLN D O 1
ATOM 7160 N N . ILE D 1 163 ? 21.244 35.730 11.738 1.00 3.89 182 ILE D N 1
ATOM 7161 C CA . ILE D 1 163 ? 20.222 35.535 10.711 1.00 4.63 182 ILE D CA 1
ATOM 7162 C C . ILE D 1 163 ? 19.820 36.920 10.220 1.00 4.21 182 ILE D C 1
ATOM 7163 O O . ILE D 1 163 ? 19.435 37.777 11.012 1.00 4.46 182 ILE D O 1
ATOM 7168 N N . VAL D 1 164 ? 19.913 37.130 8.912 1.00 5.56 183 VAL D N 1
ATOM 7169 C CA . VAL D 1 164 ? 19.613 38.429 8.318 1.00 5.82 183 VAL D CA 1
ATOM 7170 C C . VAL D 1 164 ? 18.580 38.342 7.204 1.00 5.03 183 VAL D C 1
ATOM 7171 O O . VAL D 1 164 ? 18.627 37.435 6.377 1.00 6.36 183 VAL D O 1
ATOM 7175 N N . LEU D 1 165 ? 17.646 39.288 7.185 1.00 5.29 184 LEU D N 1
ATOM 7176 C CA . LEU D 1 165 ? 16.621 39.317 6.146 1.00 6.08 184 LEU D CA 1
ATOM 7177 C C . LEU D 1 165 ? 17.015 40.345 5.083 1.00 5.81 184 LEU D C 1
ATOM 7178 O O . LEU D 1 165 ? 17.556 41.403 5.406 1.00 5.88 184 LEU D O 1
ATOM 7183 N N . LEU D 1 166 ? 16.751 40.020 3.820 1.00 5.86 185 LEU D N 1
ATOM 7184 C CA . LEU D 1 166 ? 17.034 40.919 2.704 1.00 7.16 185 LEU D CA 1
ATOM 7185 C C . LEU D 1 166 ? 15.703 41.297 2.055 1.00 7.88 185 LEU D C 1
ATOM 7186 O O . LEU D 1 166 ? 14.889 40.423 1.758 1.00 6.97 185 LEU D O 1
ATOM 7191 N N . THR D 1 167 ? 15.475 42.589 1.832 1.00 7.40 186 THR D N 1
ATOM 7192 C CA . THR D 1 167 ? 14.227 43.017 1.209 1.00 6.76 186 THR D CA 1
ATOM 7193 C C . THR D 1 167 ? 14.241 42.706 -0.284 1.00 6.34 186 THR D C 1
ATOM 7194 O O . THR D 1 167 ? 15.290 42.741 -0.920 1.00 4.72 186 THR D O 1
ATOM 7198 N N . PRO D 1 168 ? 13.068 42.393 -0.859 1.00 5.49 187 PRO D N 1
ATOM 7199 C CA . PRO D 1 168 ? 12.914 42.071 -2.283 1.00 5.60 187 PRO D CA 1
ATOM 7200 C C . PRO D 1 168 ? 13.396 43.198 -3.199 1.00 5.79 187 PRO D C 1
ATOM 7201 O O . PRO D 1 168 ? 13.280 44.376 -2.859 1.00 4.64 187 PRO D O 1
ATOM 7205 N N . LEU D 1 169 ? 13.918 42.831 -4.367 1.00 4.14 188 LEU D N 1
ATOM 7206 C CA . LEU D 1 169 ? 14.418 43.811 -5.329 1.00 5.26 188 LEU D CA 1
ATOM 7207 C C . LEU D 1 169 ? 13.303 44.431 -6.160 1.00 5.37 188 LEU D C 1
ATOM 7208 O O . LEU D 1 169 ? 12.221 43.857 -6.291 1.00 4.78 188 LEU D O 1
ATOM 7213 N N . HIS D 1 170 ? 13.571 45.607 -6.721 1.00 5.02 189 HIS D N 1
ATOM 7214 C CA . HIS D 1 170 ? 12.593 46.254 -7.591 1.00 5.29 189 HIS D CA 1
ATOM 7215 C C . HIS D 1 170 ? 12.424 45.294 -8.767 1.00 5.62 189 HIS D C 1
ATOM 7216 O O . HIS D 1 170 ? 13.343 44.540 -9.097 1.00 4.61 189 HIS D O 1
ATOM 7223 N N . ARG D 1 171 ? 11.258 45.323 -9.398 1.00 4.04 190 ARG D N 1
ATOM 7224 C CA . ARG D 1 171 ? 10.976 44.394 -10.487 1.00 4.90 190 ARG D CA 1
ATOM 7225 C C . ARG D 1 171 ? 10.091 44.977 -11.576 1.00 5.77 190 ARG D C 1
ATOM 7226 O O . ARG D 1 171 ? 9.257 45.842 -11.318 1.00 5.43 190 ARG D O 1
ATOM 7234 N N . SER D 1 172 ? 10.267 44.486 -12.796 1.00 6.38 191 SER D N 1
ATOM 7235 C CA . SER D 1 172 ? 9.451 44.946 -13.904 1.00 6.37 191 SER D CA 1
ATOM 7236 C C . SER D 1 172 ? 8.771 43.732 -14.541 1.00 7.49 191 SER D C 1
ATOM 7237 O O . SER D 1 172 ? 8.676 42.675 -13.915 1.00 7.27 191 SER D O 1
ATOM 7240 N N . LEU D 1 173 ? 8.313 43.883 -15.779 1.00 8.12 192 LEU D N 1
ATOM 7241 C CA . LEU D 1 173 ? 7.597 42.823 -16.487 1.00 8.82 192 LEU D CA 1
ATOM 7242 C C . LEU D 1 173 ? 8.322 41.491 -16.640 1.00 9.35 192 LEU D C 1
ATOM 7243 O O . LEU D 1 173 ? 9.542 41.442 -16.798 1.00 9.91 192 LEU D O 1
ATOM 7248 N N . ALA D 1 174 ? 7.547 40.411 -16.599 1.00 9.43 193 ALA D N 1
ATOM 7249 C CA . ALA D 1 174 ? 8.075 39.060 -16.753 1.00 11.19 193 ALA D CA 1
ATOM 7250 C C . ALA D 1 174 ? 7.013 38.190 -17.423 1.00 11.47 193 ALA D C 1
ATOM 7251 O O . ALA D 1 174 ? 5.919 38.009 -16.891 1.00 13.85 193 ALA D O 1
ATOM 7253 N N . ASN D 1 175 ? 7.343 37.652 -18.591 1.00 12.43 194 ASN D N 1
ATOM 7254 C CA . ASN D 1 175 ? 6.417 36.817 -19.345 1.00 12.89 194 ASN D CA 1
ATOM 7255 C C . ASN D 1 175 ? 7.051 35.471 -19.667 1.00 14.10 194 ASN D C 1
ATOM 7256 O O . ASN D 1 175 ? 7.963 35.389 -20.489 1.00 14.28 194 ASN D O 1
ATOM 7261 N N . PHE D 1 176 ? 6.558 34.422 -19.018 1.00 14.97 195 PHE D N 1
ATOM 7262 C CA . PHE D 1 176 ? 7.078 33.076 -19.222 1.00 18.05 195 PHE D CA 1
ATOM 7263 C C . PHE D 1 176 ? 5.992 32.128 -19.733 1.00 19.51 195 PHE D C 1
ATOM 7264 O O . PHE D 1 176 ? 5.787 31.055 -19.174 1.00 19.38 195 PHE D O 1
ATOM 7272 N N . GLY D 1 177 ? 5.298 32.529 -20.792 1.00 21.08 196 GLY D N 1
ATOM 7273 C CA . GLY D 1 177 ? 4.246 31.688 -21.337 1.00 22.59 196 GLY D CA 1
ATOM 7274 C C . GLY D 1 177 ? 2.865 32.234 -21.036 1.00 22.88 196 GLY D C 1
ATOM 7275 O O . GLY D 1 177 ? 2.715 33.133 -20.209 1.00 23.16 196 GLY D O 1
ATOM 7276 N N . ASP D 1 178 ? 1.853 31.678 -21.695 1.00 21.85 197 ASP D N 1
ATOM 7277 C CA . ASP D 1 178 ? 0.474 32.125 -21.521 1.00 22.07 197 ASP D CA 1
ATOM 7278 C C . ASP D 1 178 ? -0.124 31.953 -20.131 1.00 19.21 197 ASP D C 1
ATOM 7279 O O . ASP D 1 178 ? -1.162 32.538 -19.832 1.00 18.61 197 ASP D O 1
ATOM 7284 N N . LYS D 1 179 ? 0.513 31.156 -19.280 1.00 17.70 198 LYS D N 1
ATOM 7285 C CA . LYS D 1 179 ? -0.015 30.950 -17.939 1.00 16.56 198 LYS D CA 1
ATOM 7286 C C . LYS D 1 179 ? 0.844 31.582 -16.849 1.00 14.97 198 LYS D C 1
ATOM 7287 O O . LYS D 1 179 ? 0.586 31.396 -15.663 1.00 12.32 198 LYS D O 1
ATOM 7293 N N . ASN D 1 180 ? 1.857 32.338 -17.261 1.00 13.82 199 ASN D N 1
ATOM 7294 C CA . ASN D 1 180 ? 2.753 33.009 -16.325 1.00 12.46 199 ASN D CA 1
ATOM 7295 C C . ASN D 1 180 ? 3.109 34.386 -16.883 1.00 10.20 199 ASN D C 1
ATOM 7296 O O . ASN D 1 180 ? 4.104 34.540 -17.591 1.00 11.07 199 ASN D O 1
ATOM 7301 N N . VAL D 1 181 ? 2.283 35.377 -16.569 1.00 9.43 200 VAL D N 1
ATOM 7302 C CA . VAL D 1 181 ? 2.502 36.742 -17.033 1.00 8.63 200 VAL D CA 1
ATOM 7303 C C . VAL D 1 181 ? 2.425 37.682 -15.837 1.00 7.52 200 VAL D C 1
ATOM 7304 O O . VAL D 1 181 ? 1.396 37.779 -15.162 1.00 7.32 200 VAL D O 1
ATOM 7308 N N . GLN D 1 182 ? 3.528 38.376 -15.585 1.00 7.19 201 GLN D N 1
ATOM 7309 C CA . GLN D 1 182 ? 3.630 39.278 -14.446 1.00 7.09 201 GLN D CA 1
ATOM 7310 C C . GLN D 1 182 ? 3.820 40.746 -14.842 1.00 6.45 201 GLN D C 1
ATOM 7311 O O . GLN D 1 182 ? 4.860 41.118 -15.382 1.00 8.12 201 GLN D O 1
ATOM 7317 N N . PRO D 1 183 ? 2.811 41.595 -14.582 1.00 7.27 202 PRO D N 1
ATOM 7318 C CA . PRO D 1 183 ? 2.895 43.023 -14.916 1.00 6.41 202 PRO D CA 1
ATOM 7319 C C . PRO D 1 183 ? 4.024 43.678 -14.118 1.00 7.53 202 PRO D C 1
ATOM 7320 O O . PRO D 1 183 ? 4.410 43.162 -13.071 1.00 8.21 202 PRO D O 1
ATOM 7324 N N . ASP D 1 184 ? 4.550 44.804 -14.600 1.00 6.27 203 ASP D N 1
ATOM 7325 C CA . ASP D 1 184 ? 5.636 45.477 -13.889 1.00 7.45 203 ASP D CA 1
ATOM 7326 C C . ASP D 1 184 ? 5.154 46.037 -12.549 1.00 6.88 203 ASP D C 1
ATOM 7327 O O . ASP D 1 184 ? 3.953 46.052 -12.278 1.00 7.03 203 ASP D O 1
ATOM 7332 N N . GLU D 1 185 ? 6.082 46.502 -11.713 1.00 5.49 204 GLU D N 1
ATOM 7333 C CA . GLU D 1 185 ? 5.716 47.000 -10.389 1.00 4.69 204 GLU D CA 1
ATOM 7334 C C . GLU D 1 185 ? 4.918 48.292 -10.290 1.00 5.28 204 GLU D C 1
ATOM 7335 O O . GLU D 1 185 ? 4.684 48.774 -9.186 1.00 4.27 204 GLU D O 1
ATOM 7341 N N . SER D 1 186 ? 4.493 48.862 -11.414 1.00 6.38 205 SER D N 1
ATOM 7342 C CA . SER D 1 186 ? 3.691 50.079 -11.338 1.00 7.13 205 SER D CA 1
ATOM 7343 C C . SER D 1 186 ? 2.244 49.662 -11.090 1.00 7.35 205 SER D C 1
ATOM 7344 O O . SER D 1 186 ? 1.381 50.495 -10.817 1.00 7.61 205 SER D O 1
ATOM 7347 N N . TYR D 1 187 ? 1.994 48.358 -11.171 1.00 7.93 206 TYR D N 1
ATOM 7348 C CA . TYR D 1 187 ? 0.655 47.812 -10.958 1.00 8.33 206 TYR D CA 1
ATOM 7349 C C . TYR D 1 187 ? 0.515 47.125 -9.609 1.00 8.75 206 TYR D C 1
ATOM 7350 O O . TYR D 1 187 ? 1.460 46.505 -9.123 1.00 7.92 206 TYR D O 1
ATOM 7359 N N . GLN D 1 188 ? -0.668 47.220 -9.013 1.00 7.98 207 GLN D N 1
ATOM 7360 C CA . GLN D 1 188 ? -0.912 46.519 -7.757 1.00 8.54 207 GLN D CA 1
ATOM 7361 C C . GLN D 1 188 ? -1.142 45.080 -8.196 1.00 9.04 207 GLN D C 1
ATOM 7362 O O . GLN D 1 188 ? -1.397 44.823 -9.380 1.00 7.44 207 GLN D O 1
ATOM 7368 N N . ASN D 1 189 ? -1.043 44.138 -7.264 1.00 7.86 208 ASN D N 1
ATOM 7369 C CA . ASN D 1 189 ? -1.271 42.741 -7.607 1.00 9.47 208 ASN D CA 1
ATOM 7370 C C . ASN D 1 189 ? -2.761 42.437 -7.474 1.00 9.96 208 ASN D C 1
ATOM 7371 O O . ASN D 1 189 ? -3.587 43.352 -7.417 1.00 10.01 208 ASN D O 1
ATOM 7376 N N . GLY D 1 190 ? -3.089 41.150 -7.411 1.00 10.41 209 GLY D N 1
ATOM 7377 C CA . GLY D 1 190 ? -4.473 40.723 -7.303 1.00 12.27 209 GLY D CA 1
ATOM 7378 C C . GLY D 1 190 ? -5.205 41.055 -6.016 1.00 13.62 209 GLY D C 1
ATOM 7379 O O . GLY D 1 190 ? -6.436 41.016 -5.992 1.00 14.61 209 GLY D O 1
ATOM 7380 N N . CYS D 1 191 ? -4.483 41.365 -4.942 1.00 12.22 210 CYS D N 1
ATOM 7381 C CA . CYS D 1 191 ? -5.151 41.710 -3.692 1.00 11.47 210 CYS D CA 1
ATOM 7382 C C . CYS D 1 191 ? -5.033 43.200 -3.360 1.00 12.47 210 CYS D C 1
ATOM 7383 O O . CYS D 1 191 ? -5.113 43.598 -2.198 1.00 13.01 210 CYS D O 1
ATOM 7386 N N . GLY D 1 192 ? -4.849 44.014 -4.399 1.00 11.19 211 GLY D N 1
ATOM 7387 C CA . GLY D 1 192 ? -4.765 45.455 -4.235 1.00 9.94 211 GLY D CA 1
ATOM 7388 C C . GLY D 1 192 ? -3.551 46.009 -3.519 1.00 8.64 211 GLY D C 1
ATOM 7389 O O . GLY D 1 192 ? -3.658 47.002 -2.803 1.00 10.86 211 GLY D O 1
ATOM 7390 N N . GLU D 1 193 ? -2.394 45.387 -3.716 1.00 8.23 212 GLU D N 1
ATOM 7391 C CA . GLU D 1 193 ? -1.170 45.846 -3.068 1.00 7.99 212 GLU D CA 1
ATOM 7392 C C . GLU D 1 193 ? -0.021 46.046 -4.057 1.00 7.25 212 GLU D C 1
ATOM 7393 O O . GLU D 1 193 ? 0.096 45.324 -5.045 1.00 5.62 212 GLU D O 1
ATOM 7399 N N . TYR D 1 194 ? 0.821 47.037 -3.786 1.00 5.89 213 TYR D N 1
ATOM 7400 C CA . TYR D 1 194 ? 1.990 47.279 -4.619 1.00 5.29 213 TYR D CA 1
ATOM 7401 C C . TYR D 1 194 ? 3.122 46.449 -4.017 1.00 5.39 213 TYR D C 1
ATOM 7402 O O . TYR D 1 194 ? 3.012 45.976 -2.884 1.00 4.80 213 TYR D O 1
ATOM 7411 N N . ILE D 1 195 ? 4.201 46.260 -4.767 1.00 4.48 214 ILE D N 1
ATOM 7412 C CA . ILE D 1 195 ? 5.333 45.492 -4.257 1.00 4.80 214 ILE D CA 1
ATOM 7413 C C . ILE D 1 195 ? 5.817 46.126 -2.951 1.00 5.96 214 ILE D C 1
ATOM 7414 O O . ILE D 1 195 ? 6.338 45.441 -2.066 1.00 6.67 214 ILE D O 1
ATOM 7419 N N . ASP D 1 196 ? 5.620 47.438 -2.836 1.00 5.47 215 ASP D N 1
ATOM 7420 C CA . ASP D 1 196 ? 6.021 48.205 -1.659 1.00 6.88 215 ASP D CA 1
ATOM 7421 C C . ASP D 1 196 ? 5.621 47.528 -0.345 1.00 6.69 215 ASP D C 1
ATOM 7422 O O . ASP D 1 196 ? 6.429 47.410 0.571 1.00 5.20 215 ASP D O 1
ATOM 7427 N N . ALA D 1 197 ? 4.362 47.107 -0.258 1.00 6.85 216 ALA D N 1
ATOM 7428 C CA . ALA D 1 197 ? 3.835 46.474 0.949 1.00 7.37 216 ALA D CA 1
ATOM 7429 C C . ALA D 1 197 ? 4.649 45.273 1.421 1.00 7.28 216 ALA D C 1
ATOM 7430 O O . ALA D 1 197 ? 4.829 45.062 2.618 1.00 6.99 216 ALA D O 1
ATOM 7432 N N . TYR D 1 198 ? 5.135 44.489 0.471 1.00 7.05 217 TYR D N 1
ATOM 7433 C CA . TYR D 1 198 ? 5.917 43.303 0.782 1.00 7.09 217 TYR D CA 1
ATOM 7434 C C . TYR D 1 198 ? 7.347 43.661 1.187 1.00 7.69 217 TYR D C 1
ATOM 7435 O O . TYR D 1 198 ? 7.993 42.934 1.950 1.00 6.28 217 TYR D O 1
ATOM 7444 N N . VAL D 1 199 ? 7.832 44.796 0.691 1.00 6.29 218 VAL D N 1
ATOM 7445 C CA . VAL D 1 199 ? 9.171 45.261 1.035 1.00 5.72 218 VAL D CA 1
ATOM 7446 C C . VAL D 1 199 ? 9.144 45.829 2.459 1.00 6.33 218 VAL D C 1
ATOM 7447 O O . VAL D 1 199 ? 9.954 45.453 3.309 1.00 4.68 218 VAL D O 1
ATOM 7451 N N . GLN D 1 200 ? 8.192 46.724 2.711 1.00 3.97 219 GLN D N 1
ATOM 7452 C CA . GLN D 1 200 ? 8.052 47.362 4.014 1.00 5.20 219 GLN D CA 1
ATOM 7453 C C . GLN D 1 200 ? 7.760 46.392 5.159 1.00 5.70 219 GLN D C 1
ATOM 7454 O O . GLN D 1 200 ? 8.200 46.612 6.288 1.00 5.65 219 GLN D O 1
ATOM 7460 N N . ALA D 1 201 ? 7.019 45.326 4.874 1.00 5.49 220 ALA D N 1
ATOM 7461 C CA . ALA D 1 201 ? 6.696 44.342 5.902 1.00 5.36 220 ALA D CA 1
ATOM 7462 C C . ALA D 1 201 ? 7.973 43.700 6.432 1.00 5.77 220 ALA D C 1
ATOM 7463 O O . ALA D 1 201 ? 8.109 43.471 7.636 1.00 5.42 220 ALA D O 1
ATOM 7465 N N . ILE D 1 202 ? 8.906 43.412 5.530 1.00 5.50 221 ILE D N 1
ATOM 7466 C CA . ILE D 1 202 ? 10.184 42.811 5.914 1.00 5.83 221 ILE D CA 1
ATOM 7467 C C . ILE D 1 202 ? 10.983 43.813 6.752 1.00 5.71 221 ILE D C 1
ATOM 7468 O O . ILE D 1 202 ? 11.573 43.458 7.773 1.00 4.67 221 ILE D O 1
ATOM 7473 N N . LYS D 1 203 ? 10.996 45.072 6.328 1.00 4.47 222 LYS D N 1
ATOM 7474 C CA . LYS D 1 203 ? 11.719 46.091 7.078 1.00 4.01 222 LYS D CA 1
ATOM 7475 C C . LYS D 1 203 ? 11.133 46.202 8.488 1.00 5.51 222 LYS D C 1
ATOM 7476 O O . LYS D 1 203 ? 11.867 46.295 9.470 1.00 5.14 222 LYS D O 1
ATOM 7482 N N . GLU D 1 204 ? 9.807 46.174 8.580 1.00 3.92 223 GLU D N 1
ATOM 7483 C CA . GLU D 1 204 ? 9.110 46.275 9.861 1.00 4.68 223 GLU D CA 1
ATOM 7484 C C . GLU D 1 204 ? 9.403 45.095 10.777 1.00 4.53 223 GLU D C 1
ATOM 7485 O O . GLU D 1 204 ? 9.385 45.224 12.001 1.00 3.60 223 GLU D O 1
ATOM 7491 N N . ALA D 1 205 ? 9.666 43.941 10.176 1.00 4.48 224 ALA D N 1
ATOM 7492 C CA . ALA D 1 205 ? 9.948 42.737 10.943 1.00 4.98 224 ALA D CA 1
ATOM 7493 C C . ALA D 1 205 ? 11.202 42.897 11.799 1.00 5.66 224 ALA D C 1
ATOM 7494 O O . ALA D 1 205 ? 11.347 42.239 12.828 1.00 5.52 224 ALA D O 1
ATOM 7496 N N . GLY D 1 206 ? 12.108 43.771 11.366 1.00 4.73 225 GLY D N 1
ATOM 7497 C CA . GLY D 1 206 ? 13.334 43.993 12.115 1.00 4.64 225 GLY D CA 1
ATOM 7498 C C . GLY D 1 206 ? 13.073 44.263 13.585 1.00 4.90 225 GLY D C 1
ATOM 7499 O O . GLY D 1 206 ? 13.590 43.558 14.455 1.00 5.47 225 GLY D O 1
ATOM 7500 N N . ASN D 1 207 ? 12.275 45.290 13.864 1.00 4.80 226 ASN D N 1
ATOM 7501 C CA . ASN D 1 207 ? 11.940 45.650 15.238 1.00 5.14 226 ASN D CA 1
ATOM 7502 C C . ASN D 1 207 ? 10.872 44.740 15.836 1.00 6.39 226 ASN D C 1
ATOM 7503 O O . ASN D 1 207 ? 10.913 44.438 17.024 1.00 6.01 226 ASN D O 1
ATOM 7508 N N . ILE D 1 208 ? 9.910 44.307 15.025 1.00 6.55 227 ILE D N 1
ATOM 7509 C CA . ILE D 1 208 ? 8.852 43.447 15.549 1.00 6.68 227 ILE D CA 1
ATOM 7510 C C . ILE D 1 208 ? 9.411 42.132 16.078 1.00 6.67 227 ILE D C 1
ATOM 7511 O O . ILE D 1 208 ? 9.016 41.676 17.150 1.00 7.74 227 ILE D O 1
ATOM 7516 N N . TRP D 1 209 ? 10.345 41.537 15.341 1.00 5.64 228 TRP D N 1
ATOM 7517 C CA . TRP D 1 209 ? 10.938 40.275 15.762 1.00 6.25 228 TRP D CA 1
ATOM 7518 C C . TRP D 1 209 ? 12.353 40.330 16.326 1.00 6.28 228 TRP D C 1
ATOM 7519 O O . TRP D 1 209 ? 12.839 39.337 16.870 1.00 5.60 228 TRP D O 1
ATOM 7530 N N . GLY D 1 210 ? 13.014 41.476 16.209 1.00 5.04 229 GLY D N 1
ATOM 7531 C CA . GLY D 1 210 ? 14.372 41.578 16.715 1.00 4.62 229 GLY D CA 1
ATOM 7532 C C . GLY D 1 210 ? 15.321 40.829 15.796 1.00 4.16 229 GLY D C 1
ATOM 7533 O O . GLY D 1 210 ? 15.922 39.821 16.182 1.00 6.22 229 GLY D O 1
ATOM 7534 N N . ILE D 1 211 ? 15.459 41.324 14.571 1.00 3.45 230 ILE D N 1
ATOM 7535 C CA . ILE D 1 211 ? 16.322 40.683 13.590 1.00 3.44 230 ILE D CA 1
ATOM 7536 C C . ILE D 1 211 ? 16.857 41.729 12.611 1.00 5.14 230 ILE D C 1
ATOM 7537 O O . ILE D 1 211 ? 16.139 42.648 12.217 1.00 5.79 230 ILE D O 1
ATOM 7542 N N . PRO D 1 212 ? 18.139 41.623 12.229 1.00 4.44 231 PRO D N 1
ATOM 7543 C CA . PRO D 1 212 ? 18.679 42.612 11.291 1.00 5.43 231 PRO D CA 1
ATOM 7544 C C . PRO D 1 212 ? 18.099 42.498 9.885 1.00 5.72 231 PRO D C 1
ATOM 7545 O O . PRO D 1 212 ? 17.801 41.406 9.404 1.00 5.08 231 PRO D O 1
ATOM 7549 N N . VAL D 1 213 ? 17.937 43.642 9.231 1.00 5.51 232 VAL D N 1
ATOM 7550 C CA . VAL D 1 213 ? 17.412 43.662 7.876 1.00 6.34 232 VAL D CA 1
ATOM 7551 C C . VAL D 1 213 ? 18.300 44.531 6.992 1.00 6.72 232 VAL D C 1
ATOM 7552 O O . VAL D 1 213 ? 18.665 45.646 7.369 1.00 8.24 232 VAL D O 1
ATOM 7556 N N . ILE D 1 214 ? 18.668 43.993 5.836 1.00 6.01 233 ILE D N 1
ATOM 7557 C CA . ILE D 1 214 ? 19.475 44.711 4.855 1.00 7.19 233 ILE D CA 1
ATOM 7558 C C . ILE D 1 214 ? 18.467 45.151 3.794 1.00 6.72 233 ILE D C 1
ATOM 7559 O O . ILE D 1 214 ? 17.858 44.313 3.130 1.00 5.70 233 ILE D O 1
ATOM 7564 N N . ASP D 1 215 ? 18.282 46.458 3.636 1.00 6.50 234 ASP D N 1
ATOM 7565 C CA . ASP D 1 215 ? 17.310 46.952 2.663 1.00 6.07 234 ASP D CA 1
ATOM 7566 C C . ASP D 1 215 ? 17.848 46.864 1.240 1.00 6.14 234 ASP D C 1
ATOM 7567 O O . ASP D 1 215 ? 18.126 47.875 0.587 1.00 6.67 234 ASP D O 1
ATOM 7572 N N . PHE D 1 216 ? 17.976 45.627 0.775 1.00 5.85 235 PHE D N 1
ATOM 7573 C CA . PHE D 1 216 ? 18.492 45.308 -0.548 1.00 6.57 235 PHE D CA 1
ATOM 7574 C C . PHE D 1 216 ? 17.722 46.063 -1.630 1.00 6.35 235 PHE D C 1
ATOM 7575 O O . PHE D 1 216 ? 18.301 46.522 -2.614 1.00 6.32 235 PHE D O 1
ATOM 7583 N N . ASN D 1 217 ? 16.414 46.193 -1.432 1.00 5.63 236 ASN D N 1
ATOM 7584 C CA . ASN D 1 217 ? 15.556 46.896 -2.376 1.00 6.49 236 ASN D CA 1
ATOM 7585 C C . ASN D 1 217 ? 16.151 48.255 -2.740 1.00 6.55 236 ASN D C 1
ATOM 7586 O O . ASN D 1 217 ? 16.064 48.697 -3.889 1.00 7.69 236 ASN D O 1
ATOM 7591 N N . ALA D 1 218 ? 16.772 48.900 -1.758 1.00 5.37 237 ALA D N 1
ATOM 7592 C CA . ALA D 1 218 ? 17.369 50.215 -1.956 1.00 5.09 237 ALA D CA 1
ATOM 7593 C C . ALA D 1 218 ? 18.869 50.234 -2.237 1.00 5.79 237 ALA D C 1
ATOM 7594 O O . ALA D 1 218 ? 19.307 50.796 -3.242 1.00 6.51 237 ALA D O 1
ATOM 7596 N N . VAL D 1 219 ? 19.658 49.620 -1.358 1.00 5.53 238 VAL D N 1
ATOM 7597 C CA . VAL D 1 219 ? 21.115 49.653 -1.504 1.00 6.13 238 VAL D CA 1
ATOM 7598 C C . VAL D 1 219 ? 21.739 49.032 -2.750 1.00 5.87 238 VAL D C 1
ATOM 7599 O O . VAL D 1 219 ? 22.857 49.404 -3.124 1.00 5.24 238 VAL D O 1
ATOM 7603 N N . THR D 1 220 ? 21.047 48.102 -3.403 1.00 4.34 239 THR D N 1
ATOM 7604 C CA . THR D 1 220 ? 21.607 47.509 -4.618 1.00 5.84 239 THR D CA 1
ATOM 7605 C C . THR D 1 220 ? 21.598 48.556 -5.731 1.00 5.77 239 THR D C 1
ATOM 7606 O O . THR D 1 220 ? 22.389 48.475 -6.670 1.00 5.67 239 THR D O 1
ATOM 7610 N N . GLY D 1 221 ? 20.698 49.534 -5.617 1.00 5.00 240 GLY D N 1
ATOM 7611 C CA . GLY D 1 221 ? 20.597 50.582 -6.624 1.00 5.28 240 GLY D CA 1
ATOM 7612 C C . GLY D 1 221 ? 20.118 50.066 -7.972 1.00 6.78 240 GLY D C 1
ATOM 7613 O O . GLY D 1 221 ? 20.279 50.730 -9.002 1.00 6.73 240 GLY D O 1
ATOM 7622 N N . ASN D 1 223 ? 17.100 49.179 -10.342 1.00 5.70 242 ASN D N 1
ATOM 7623 C CA . ASN D 1 223 ? 15.681 49.392 -10.600 1.00 4.01 242 ASN D CA 1
ATOM 7624 C C . ASN D 1 223 ? 15.363 49.173 -12.075 1.00 4.41 242 ASN D C 1
ATOM 7625 O O . ASN D 1 223 ? 15.619 50.042 -12.910 1.00 3.65 242 ASN D O 1
ATOM 7630 N N . PRO D 1 224 ? 14.777 48.012 -12.410 1.00 4.11 243 PRO D N 1
ATOM 7631 C CA . PRO D 1 224 ? 14.434 47.699 -13.801 1.00 4.51 243 PRO D CA 1
ATOM 7632 C C . PRO D 1 224 ? 13.364 48.605 -14.410 1.00 6.49 243 PRO D C 1
ATOM 7633 O O . PRO D 1 224 ? 13.104 48.540 -15.615 1.00 6.90 243 PRO D O 1
ATOM 7645 N N . VAL D 1 226 ? 13.729 51.586 -14.730 1.00 7.34 245 VAL D N 1
ATOM 7646 C CA . VAL D 1 226 ? 14.502 52.553 -15.509 1.00 6.91 245 VAL D CA 1
ATOM 7647 C C . VAL D 1 226 ? 15.199 51.639 -16.508 1.00 7.31 245 VAL D C 1
ATOM 7648 O O . VAL D 1 226 ? 16.103 50.880 -16.148 1.00 7.10 245 VAL D O 1
ATOM 7652 N N . GLU D 1 227 ? 14.758 51.695 -17.760 1.00 7.15 246 GLU D N 1
ATOM 7653 C CA . GLU D 1 227 ? 15.288 50.814 -18.793 1.00 8.23 246 GLU D CA 1
ATOM 7654 C C . GLU D 1 227 ? 16.798 50.758 -18.950 1.00 8.71 246 GLU D C 1
ATOM 7655 O O . GLU D 1 227 ? 17.340 49.713 -19.312 1.00 6.61 246 GLU D O 1
ATOM 7661 N N . GLU D 1 228 ? 17.486 51.860 -18.674 1.00 6.41 247 GLU D N 1
ATOM 7662 C CA . GLU D 1 228 ? 18.939 51.862 -18.787 1.00 7.74 247 GLU D CA 1
ATOM 7663 C C . GLU D 1 228 ? 19.588 50.888 -17.795 1.00 6.87 247 GLU D C 1
ATOM 7664 O O . GLU D 1 228 ? 20.708 50.425 -18.012 1.00 6.10 247 GLU D O 1
ATOM 7670 N N . GLN D 1 229 ? 18.889 50.573 -16.708 1.00 6.89 248 GLN D N 1
ATOM 7671 C CA . GLN D 1 229 ? 19.433 49.646 -15.724 1.00 5.58 248 GLN D CA 1
ATOM 7672 C C . GLN D 1 229 ? 19.041 48.198 -16.004 1.00 6.83 248 GLN D C 1
ATOM 7673 O O . GLN D 1 229 ? 19.309 47.309 -15.193 1.00 7.09 248 GLN D O 1
ATOM 7679 N N . LEU D 1 230 ? 18.417 47.954 -17.154 1.00 5.82 249 LEU D N 1
ATOM 7680 C CA . LEU D 1 230 ? 18.028 46.593 -17.509 1.00 7.35 249 LEU D CA 1
ATOM 7681 C C . LEU D 1 230 ? 19.276 45.794 -17.873 1.00 7.36 249 LEU D C 1
ATOM 7682 O O . LEU D 1 230 ? 19.207 44.605 -18.186 1.00 6.67 249 LEU D O 1
ATOM 7687 N N . ILE D 1 231 ? 20.426 46.458 -17.826 1.00 7.46 250 ILE D N 1
ATOM 7688 C CA . ILE D 1 231 ? 21.685 45.781 -18.105 1.00 7.96 250 ILE D CA 1
ATOM 7689 C C . ILE D 1 231 ? 21.927 44.774 -16.978 1.00 7.18 250 ILE D C 1
ATOM 7690 O O . ILE D 1 231 ? 22.731 43.854 -17.113 1.00 7.48 250 ILE D O 1
ATOM 7695 N N . TYR D 1 232 ? 21.214 44.959 -15.870 1.00 7.01 251 TYR D N 1
ATOM 7696 C CA . TYR D 1 232 ? 21.338 44.083 -14.707 1.00 5.12 251 TYR D CA 1
ATOM 7697 C C . TYR D 1 232 ? 20.263 43.008 -14.658 1.00 6.30 251 TYR D C 1
ATOM 7698 O O . TYR D 1 232 ? 20.190 42.252 -13.691 1.00 5.98 251 TYR D O 1
ATOM 7707 N N . PHE D 1 233 ? 19.416 42.945 -15.682 1.00 5.74 252 PHE D N 1
ATOM 7708 C CA . PHE D 1 233 ? 18.364 41.940 -15.701 1.00 5.63 252 PHE D CA 1
ATOM 7709 C C . PHE D 1 233 ? 18.456 41.049 -16.929 1.00 7.62 252 PHE D C 1
ATOM 7710 O O . PHE D 1 233 ? 19.038 41.430 -17.949 1.00 7.52 252 PHE D O 1
ATOM 7718 N N . TYR D 1 234 ? 17.881 39.856 -16.826 1.00 8.33 253 TYR D N 1
ATOM 7719 C CA . TYR D 1 234 ? 17.993 38.870 -17.889 1.00 8.64 253 TYR D CA 1
ATOM 7720 C C . TYR D 1 234 ? 17.611 39.209 -19.320 1.00 7.46 253 TYR D C 1
ATOM 7721 O O . TYR D 1 234 ? 18.445 39.089 -20.214 1.00 8.40 253 TYR D O 1
ATOM 7730 N N . ASP D 1 235 ? 16.367 39.609 -19.556 1.00 8.61 254 ASP D N 1
ATOM 7731 C CA . ASP D 1 235 ? 15.953 39.922 -20.921 1.00 9.30 254 ASP D CA 1
ATOM 7732 C C . ASP D 1 235 ? 14.920 41.038 -20.987 1.00 8.36 254 ASP D C 1
ATOM 7733 O O . ASP D 1 235 ? 13.808 40.902 -20.475 1.00 10.02 254 ASP D O 1
ATOM 7738 N N . ALA D 1 236 ? 15.296 42.140 -21.630 1.00 8.73 255 ALA D N 1
ATOM 7739 C CA . ALA D 1 236 ? 14.420 43.301 -21.761 1.00 10.24 255 ALA D CA 1
ATOM 7740 C C . ALA D 1 236 ? 13.085 42.944 -22.397 1.00 12.23 255 ALA D C 1
ATOM 7741 O O . ALA D 1 236 ? 12.060 43.562 -22.106 1.00 13.40 255 ALA D O 1
ATOM 7743 N N . GLY D 1 237 ? 13.105 41.947 -23.272 1.00 13.31 256 GLY D N 1
ATOM 7744 C CA . GLY D 1 237 ? 11.891 41.535 -23.948 1.00 13.23 256 GLY D CA 1
ATOM 7745 C C . GLY D 1 237 ? 10.884 40.756 -23.122 1.00 14.45 256 GLY D C 1
ATOM 7746 O O . GLY D 1 237 ? 9.678 40.976 -23.257 1.00 15.06 256 GLY D O 1
ATOM 7747 N N . TYR D 1 238 ? 11.350 39.857 -22.258 1.00 12.46 257 TYR D N 1
ATOM 7748 C CA . TYR D 1 238 ? 10.414 39.060 -21.472 1.00 12.04 257 TYR D CA 1
ATOM 7749 C C . TYR D 1 238 ? 10.772 38.811 -20.009 1.00 9.32 257 TYR D C 1
ATOM 7750 O O . TYR D 1 238 ? 9.977 38.223 -19.284 1.00 9.47 257 TYR D O 1
ATOM 7759 N N . ASP D 1 239 ? 11.953 39.237 -19.569 1.00 7.81 258 ASP D N 1
ATOM 7760 C CA . ASP D 1 239 ? 12.332 39.012 -18.175 1.00 6.84 258 ASP D CA 1
ATOM 7761 C C . ASP D 1 239 ? 13.048 40.198 -17.549 1.00 6.90 258 ASP D C 1
ATOM 7762 O O . ASP D 1 239 ? 14.273 40.319 -17.630 1.00 5.98 258 ASP D O 1
ATOM 7767 N N . ARG D 1 240 ? 12.269 41.073 -16.923 1.00 6.30 259 ARG D N 1
ATOM 7768 C CA . ARG D 1 240 ? 12.813 42.246 -16.255 1.00 6.72 259 ARG D CA 1
ATOM 7769 C C . ARG D 1 240 ? 12.607 42.022 -14.762 1.00 5.91 259 ARG D C 1
ATOM 7770 O O . ARG D 1 240 ? 12.488 42.973 -13.986 1.00 5.43 259 ARG D O 1
ATOM 7778 N N . LEU D 1 241 ? 12.557 40.749 -14.379 1.00 5.04 260 LEU D N 1
ATOM 7779 C CA . LEU D 1 241 ? 12.371 40.353 -12.987 1.00 6.42 260 LEU D CA 1
ATOM 7780 C C . LEU D 1 241 ? 13.636 39.709 -12.420 1.00 6.36 260 LEU D C 1
ATOM 7781 O O . LEU D 1 241 ? 14.091 40.066 -11.331 1.00 6.49 260 LEU D O 1
ATOM 7786 N N . HIS D 1 242 ? 14.207 38.763 -13.158 1.00 5.65 261 HIS D N 1
ATOM 7787 C CA . HIS D 1 242 ? 15.405 38.081 -12.683 1.00 6.29 261 HIS D CA 1
ATOM 7788 C C . HIS D 1 242 ? 16.697 38.775 -13.077 1.00 5.80 261 HIS D C 1
ATOM 7789 O O . HIS D 1 242 ? 16.941 39.041 -14.253 1.00 4.82 261 HIS D O 1
ATOM 7796 N N . PRO D 1 243 ? 17.545 39.086 -12.087 1.00 7.41 262 PRO D N 1
ATOM 7797 C CA . PRO D 1 243 ? 18.814 39.746 -12.396 1.00 7.12 262 PRO D CA 1
ATOM 7798 C C . PRO D 1 243 ? 19.694 38.798 -13.206 1.00 7.44 262 PRO D C 1
ATOM 7799 O O . PRO D 1 243 ? 19.585 37.577 -13.071 1.00 6.69 262 PRO D O 1
ATOM 7803 N N . ASP D 1 244 ? 20.542 39.354 -14.061 1.00 6.15 263 ASP D N 1
ATOM 7804 C CA . ASP D 1 244 ? 21.446 38.526 -14.833 1.00 6.29 263 ASP D CA 1
ATOM 7805 C C . ASP D 1 244 ? 22.729 38.442 -14.025 1.00 6.09 263 ASP D C 1
ATOM 7806 O O . ASP D 1 244 ? 22.802 38.980 -12.916 1.00 7.83 263 ASP D O 1
ATOM 7811 N N . THR D 1 245 ? 23.736 37.770 -14.565 1.00 5.76 264 THR D N 1
ATOM 7812 C CA . THR D 1 245 ? 25.002 37.631 -13.861 1.00 4.63 264 THR D CA 1
ATOM 7813 C C . THR D 1 245 ? 25.557 38.985 -13.432 1.00 3.76 264 THR D C 1
ATOM 7814 O O . THR D 1 245 ? 26.041 39.136 -12.311 1.00 4.81 264 THR D O 1
ATOM 7818 N N . LYS D 1 246 ? 25.483 39.970 -14.320 1.00 4.85 265 LYS D N 1
ATOM 7819 C CA . LYS D 1 246 ? 25.984 41.301 -14.003 1.00 5.50 265 LYS D CA 1
ATOM 7820 C C . LYS D 1 246 ? 25.250 41.849 -12.781 1.00 4.33 265 LYS D C 1
ATOM 7821 O O . LYS D 1 246 ? 25.858 42.458 -11.896 1.00 3.41 265 LYS D O 1
ATOM 7827 N N . GLY D 1 247 ? 23.938 41.633 -12.746 1.00 4.05 266 GLY D N 1
ATOM 7828 C CA . GLY D 1 247 ? 23.136 42.103 -11.629 1.00 4.20 266 GLY D CA 1
ATOM 7829 C C . GLY D 1 247 ? 23.477 41.343 -10.361 1.00 5.33 266 GLY D C 1
ATOM 7830 O O . GLY D 1 247 ? 23.543 41.923 -9.274 1.00 4.95 266 GLY D O 1
ATOM 7831 N N . GLN D 1 248 ? 23.689 40.037 -10.504 1.00 5.09 267 GLN D N 1
ATOM 7832 C CA . GLN D 1 248 ? 24.044 39.180 -9.379 1.00 3.87 267 GLN D CA 1
ATOM 7833 C C . GLN D 1 248 ? 25.378 39.620 -8.779 1.00 4.71 267 GLN D C 1
ATOM 7834 O O . GLN D 1 248 ? 25.553 39.610 -7.557 1.00 5.26 267 GLN D O 1
ATOM 7840 N N . GLU D 1 249 ? 26.315 40.006 -9.639 1.00 4.36 268 GLU D N 1
ATOM 7841 C CA . GLU D 1 249 ? 27.624 40.446 -9.172 1.00 6.00 268 GLU D CA 1
ATOM 7842 C C . GLU D 1 249 ? 27.514 41.784 -8.445 1.00 6.18 268 GLU D C 1
ATOM 7843 O O . GLU D 1 249 ? 28.256 42.040 -7.495 1.00 5.73 268 GLU D O 1
ATOM 7849 N N . ARG D 1 250 ? 26.592 42.636 -8.889 1.00 4.79 269 ARG D N 1
ATOM 7850 C CA . ARG D 1 250 ? 26.390 43.924 -8.236 1.00 6.24 269 ARG D CA 1
ATOM 7851 C C . ARG D 1 250 ? 25.741 43.674 -6.876 1.00 5.78 269 ARG D C 1
ATOM 7852 O O . ARG D 1 250 ? 26.045 44.351 -5.892 1.00 7.00 269 ARG D O 1
ATOM 7868 N N . ALA D 1 252 ? 26.076 40.920 -5.133 1.00 4.77 271 ALA D N 1
ATOM 7869 C CA . ALA D 1 252 ? 27.100 40.291 -4.310 1.00 4.93 271 ALA D CA 1
ATOM 7870 C C . ALA D 1 252 ? 28.033 41.336 -3.708 1.00 5.26 271 ALA D C 1
ATOM 7871 O O . ALA D 1 252 ? 28.329 41.303 -2.515 1.00 5.61 271 ALA D O 1
ATOM 7873 N N . ARG D 1 253 ? 28.487 42.274 -4.531 1.00 5.50 272 ARG D N 1
ATOM 7874 C CA . ARG D 1 253 ? 29.389 43.310 -4.047 1.00 5.74 272 ARG D CA 1
ATOM 7875 C C . ARG D 1 253 ? 28.687 44.183 -3.012 1.00 5.66 272 ARG D C 1
ATOM 7876 O O . ARG D 1 253 ? 29.303 44.636 -2.046 1.00 3.34 272 ARG D O 1
ATOM 7884 N N . THR D 1 254 ? 27.395 44.416 -3.213 1.00 5.07 273 THR D N 1
ATOM 7885 C CA . THR D 1 254 ? 26.619 45.218 -2.273 1.00 5.29 273 THR D CA 1
ATOM 7886 C C . THR D 1 254 ? 26.564 44.476 -0.943 1.00 6.49 273 THR D C 1
ATOM 7887 O O . THR D 1 254 ? 26.818 45.056 0.113 1.00 5.28 273 THR D O 1
ATOM 7891 N N . LEU D 1 255 ? 26.242 43.187 -1.002 1.00 7.23 274 LEU D N 1
ATOM 7892 C CA . LEU D 1 255 ? 26.164 42.371 0.204 1.00 9.83 274 LEU D CA 1
ATOM 7893 C C . LEU D 1 255 ? 27.486 42.345 0.950 1.00 9.41 274 LEU D C 1
ATOM 7894 O O . LEU D 1 255 ? 27.514 42.417 2.179 1.00 10.73 274 LEU D O 1
ATOM 7907 N N . TYR D 1 257 ? 29.841 44.551 1.390 1.00 7.21 276 TYR D N 1
ATOM 7908 C CA . TYR D 1 257 ? 30.049 45.687 2.276 1.00 7.67 276 TYR D CA 1
ATOM 7909 C C . TYR D 1 257 ? 28.916 45.953 3.261 1.00 7.34 276 TYR D C 1
ATOM 7910 O O . TYR D 1 257 ? 29.149 46.523 4.331 1.00 6.99 276 TYR D O 1
ATOM 7919 N N . GLN D 1 258 ? 27.701 45.529 2.925 1.00 6.44 277 GLN D N 1
ATOM 7920 C CA . GLN D 1 258 ? 26.575 45.716 3.839 1.00 6.78 277 GLN D CA 1
ATOM 7921 C C . GLN D 1 258 ? 26.705 44.731 5.004 1.00 7.21 277 GLN D C 1
ATOM 7922 O O . GLN D 1 258 ? 26.312 45.030 6.133 1.00 6.93 277 GLN D O 1
ATOM 7928 N N . LEU D 1 259 ? 27.263 43.557 4.725 1.00 6.30 278 LEU D N 1
ATOM 7929 C CA . LEU D 1 259 ? 27.434 42.528 5.750 1.00 7.84 278 LEU D CA 1
ATOM 7930 C C . LEU D 1 259 ? 28.595 42.830 6.690 1.00 7.24 278 LEU D C 1
ATOM 7931 O O . LEU D 1 259 ? 28.739 42.206 7.743 1.00 6.65 278 LEU D O 1
ATOM 7936 N N . LEU D 1 260 ? 29.421 43.789 6.298 1.00 7.75 279 LEU D N 1
ATOM 7937 C CA . LEU D 1 260 ? 30.566 44.196 7.099 1.00 9.52 279 LEU D CA 1
ATOM 7938 C C . LEU D 1 260 ? 30.110 44.687 8.481 1.00 9.21 279 LEU D C 1
ATOM 7939 O O . LEU D 1 260 ? 30.838 44.568 9.466 1.00 9.54 279 LEU D O 1
ATOM 7944 N N . ALA D 1 261 ? 28.893 45.220 8.553 1.00 9.40 280 ALA D N 1
ATOM 7945 C CA . ALA D 1 261 ? 28.355 45.742 9.811 1.00 9.04 280 ALA D CA 1
ATOM 7946 C C . ALA D 1 261 ? 27.761 44.699 10.763 1.00 7.61 280 ALA D C 1
ATOM 7947 O O . ALA D 1 261 ? 27.307 45.047 11.856 1.00 7.23 280 ALA D O 1
ATOM 7949 N N . LEU D 1 262 ? 27.763 43.433 10.355 1.00 6.48 281 LEU D N 1
ATOM 7950 C CA . LEU D 1 262 ? 27.203 42.360 11.180 1.00 5.44 281 LEU D CA 1
ATOM 7951 C C . LEU D 1 262 ? 28.193 41.222 11.418 1.00 6.22 281 LEU D C 1
ATOM 7952 O O . LEU D 1 262 ? 28.750 40.655 10.476 1.00 7.29 281 LEU D O 1
ATOM 7957 N N . PRO D 1 263 ? 28.411 40.860 12.689 1.00 5.48 282 PRO D N 1
ATOM 7958 C CA . PRO D 1 263 ? 29.344 39.778 13.018 1.00 6.11 282 PRO D CA 1
ATOM 7959 C C . PRO D 1 263 ? 28.724 38.415 12.733 1.00 6.35 282 PRO D C 1
ATOM 7960 O O . PRO D 1 263 ? 27.516 38.299 12.560 1.00 5.08 282 PRO D O 1
ATOM 7964 N N . VAL D 1 264 ? 29.561 37.387 12.672 1.00 6.85 283 VAL D N 1
ATOM 7965 C CA . VAL D 1 264 ? 29.076 36.028 12.461 1.00 7.05 283 VAL D CA 1
ATOM 7966 C C . VAL D 1 264 ? 29.464 35.253 13.713 1.00 8.46 283 VAL D C 1
ATOM 7967 O O . VAL D 1 264 ? 28.624 34.631 14.362 1.00 9.03 283 VAL D O 1
ATOM 7971 N N . ALA D 1 265 ? 30.746 35.305 14.052 1.00 8.86 284 ALA D N 1
ATOM 7972 C CA . ALA D 1 265 ? 31.233 34.633 15.246 1.00 11.20 284 ALA D CA 1
ATOM 7973 C C . ALA D 1 265 ? 31.064 35.606 16.407 1.00 12.94 284 ALA D C 1
ATOM 7974 O O . ALA D 1 265 ? 31.698 36.659 16.440 1.00 15.30 284 ALA D O 1
ATOM 7976 N N . PHE D 1 266 ? 30.200 35.256 17.350 1.00 13.46 285 PHE D N 1
ATOM 7977 C CA . PHE D 1 266 ? 29.957 36.102 18.513 1.00 15.61 285 PHE D CA 1
ATOM 7978 C C . PHE D 1 266 ? 30.995 35.842 19.601 1.00 16.82 285 PHE D C 1
ATOM 7979 O O . PHE D 1 266 ? 31.546 36.825 20.137 1.00 17.37 285 PHE D O 1
ATOM 7987 N N . ILE E 1 20 ? 42.252 49.686 6.531 1.00 29.60 39 ILE E N 1
ATOM 7988 C CA . ILE E 1 20 ? 41.368 50.516 7.402 1.00 29.94 39 ILE E CA 1
ATOM 7989 C C . ILE E 1 20 ? 41.311 49.989 8.830 1.00 27.38 39 ILE E C 1
ATOM 7990 O O . ILE E 1 20 ? 41.030 48.814 9.062 1.00 27.74 39 ILE E O 1
ATOM 7995 N N . GLN E 1 21 ? 41.585 50.870 9.785 1.00 24.98 40 GLN E N 1
ATOM 7996 C CA . GLN E 1 21 ? 41.565 50.502 11.193 1.00 23.10 40 GLN E CA 1
ATOM 7997 C C . GLN E 1 21 ? 40.215 50.876 11.799 1.00 18.58 40 GLN E C 1
ATOM 7998 O O . GLN E 1 21 ? 39.563 51.810 11.343 1.00 17.40 40 GLN E O 1
ATOM 8004 N N . HIS E 1 22 ? 39.795 50.142 12.821 1.00 14.41 41 HIS E N 1
ATOM 8005 C CA . HIS E 1 22 ? 38.522 50.422 13.468 1.00 11.38 41 HIS E CA 1
ATOM 8006 C C . HIS E 1 22 ? 38.595 51.814 14.100 1.00 9.38 41 HIS E C 1
ATOM 8007 O O . HIS E 1 22 ? 39.461 52.080 14.930 1.00 8.46 41 HIS E O 1
ATOM 8014 N N . PRO E 1 23 ? 37.686 52.723 13.710 1.00 8.49 42 PRO E N 1
ATOM 8015 C CA . PRO E 1 23 ? 37.675 54.087 14.251 1.00 8.67 42 PRO E CA 1
ATOM 8016 C C . PRO E 1 23 ? 37.549 54.210 15.765 1.00 8.19 42 PRO E C 1
ATOM 8017 O O . PRO E 1 23 ? 37.912 55.237 16.338 1.00 8.56 42 PRO E O 1
ATOM 8021 N N . TRP E 1 24 ? 37.044 53.170 16.416 1.00 7.08 43 TRP E N 1
ATOM 8022 C CA . TRP E 1 24 ? 36.872 53.213 17.860 1.00 6.94 43 TRP E CA 1
ATOM 8023 C C . TRP E 1 24 ? 38.035 52.573 18.602 1.00 7.50 43 TRP E C 1
ATOM 8024 O O . TRP E 1 24 ? 38.117 52.644 19.827 1.00 6.10 43 TRP E O 1
ATOM 8035 N N . GLN E 1 25 ? 38.937 51.956 17.847 1.00 8.32 44 GLN E N 1
ATOM 8036 C CA . GLN E 1 25 ? 40.109 51.301 18.414 1.00 11.61 44 GLN E CA 1
ATOM 8037 C C . GLN E 1 25 ? 40.909 52.237 19.319 1.00 10.20 44 GLN E C 1
ATOM 8038 O O . GLN E 1 25 ? 41.289 53.332 18.911 1.00 8.95 44 GLN E O 1
ATOM 8044 N N . GLY E 1 26 ? 41.150 51.790 20.548 1.00 10.41 45 GLY E N 1
ATOM 8045 C CA . GLY E 1 26 ? 41.925 52.563 21.501 1.00 11.54 45 GLY E CA 1
ATOM 8046 C C . GLY E 1 26 ? 41.325 53.860 22.010 1.00 11.89 45 GLY E C 1
ATOM 8047 O O . GLY E 1 26 ? 42.033 54.667 22.612 1.00 11.22 45 GLY E O 1
ATOM 8048 N N . LYS E 1 27 ? 40.033 54.073 21.786 1.00 10.29 46 LYS E N 1
ATOM 8049 C CA . LYS E 1 27 ? 39.396 55.301 22.244 1.00 10.39 46 LYS E CA 1
ATOM 8050 C C . LYS E 1 27 ? 38.829 55.173 23.655 1.00 10.49 46 LYS E C 1
ATOM 8051 O O . LYS E 1 27 ? 38.702 54.071 24.187 1.00 11.05 46 LYS E O 1
ATOM 8057 N N . LYS E 1 28 ? 38.507 56.311 24.263 1.00 10.83 47 LYS E N 1
ATOM 8058 C CA . LYS E 1 28 ? 37.933 56.330 25.605 1.00 10.61 47 LYS E CA 1
ATOM 8059 C C . LYS E 1 28 ? 36.453 56.633 25.434 1.00 10.06 47 LYS E C 1
ATOM 8060 O O . LYS E 1 28 ? 36.081 57.674 24.891 1.00 10.29 47 LYS E O 1
ATOM 8066 N N . VAL E 1 29 ? 35.615 55.714 25.901 1.00 9.15 48 VAL E N 1
ATOM 8067 C CA . VAL E 1 29 ? 34.174 55.840 25.738 1.00 7.60 48 VAL E CA 1
ATOM 8068 C C . VAL E 1 29 ? 33.349 55.898 27.021 1.00 8.20 48 VAL E C 1
ATOM 8069 O O . VAL E 1 29 ? 33.600 55.160 27.983 1.00 7.34 48 VAL E O 1
ATOM 8073 N N . GLY E 1 30 ? 32.360 56.787 27.017 1.00 6.38 49 GLY E N 1
ATOM 8074 C CA . GLY E 1 30 ? 31.462 56.924 28.149 1.00 6.11 49 GLY E CA 1
ATOM 8075 C C . GLY E 1 30 ? 30.229 56.082 27.867 1.00 6.98 49 GLY E C 1
ATOM 8076 O O . GLY E 1 30 ? 29.663 56.152 26.772 1.00 5.05 49 GLY E O 1
ATOM 8077 N N . TYR E 1 31 ? 29.824 55.272 28.841 1.00 5.11 50 TYR E N 1
ATOM 8078 C CA . TYR E 1 31 ? 28.658 54.408 28.691 1.00 6.71 50 TYR E CA 1
ATOM 8079 C C . TYR E 1 31 ? 27.554 54.827 29.662 1.00 6.90 50 TYR E C 1
ATOM 8080 O O . TYR E 1 31 ? 27.679 54.662 30.875 1.00 6.46 50 TYR E O 1
ATOM 8089 N N . ILE E 1 32 ? 26.474 55.370 29.112 1.00 6.65 51 ILE E N 1
ATOM 8090 C CA . ILE E 1 32 ? 25.342 55.832 29.908 1.00 5.93 51 ILE E CA 1
ATOM 8091 C C . ILE E 1 32 ? 24.163 54.870 29.761 1.00 6.83 51 ILE E C 1
ATOM 8092 O O . ILE E 1 32 ? 23.844 54.434 28.655 1.00 6.99 51 ILE E O 1
ATOM 8097 N N . GLY E 1 33 ? 23.517 54.531 30.872 1.00 8.36 52 GLY E N 1
ATOM 8098 C CA . GLY E 1 33 ? 22.392 53.617 30.781 1.00 6.88 52 GLY E CA 1
ATOM 8099 C C . GLY E 1 33 ? 21.806 53.113 32.088 1.00 6.27 52 GLY E C 1
ATOM 8100 O O . GLY E 1 33 ? 21.783 53.827 33.094 1.00 3.93 52 GLY E O 1
ATOM 8101 N N . ASP E 1 34 ? 21.326 51.871 32.053 1.00 5.48 53 ASP E N 1
ATOM 8102 C CA . ASP E 1 34 ? 20.709 51.231 33.209 1.00 5.94 53 ASP E CA 1
ATOM 8103 C C . ASP E 1 34 ? 21.433 49.959 33.653 1.00 5.25 53 ASP E C 1
ATOM 8104 O O . ASP E 1 34 ? 22.641 49.835 33.491 1.00 4.55 53 ASP E O 1
ATOM 8109 N N . SER E 1 35 ? 20.686 49.013 34.214 1.00 6.76 54 SER E N 1
ATOM 8110 C CA . SER E 1 35 ? 21.279 47.778 34.708 1.00 7.40 54 SER E CA 1
ATOM 8111 C C . SER E 1 35 ? 22.011 46.951 33.659 1.00 7.08 54 SER E C 1
ATOM 8112 O O . SER E 1 35 ? 22.962 46.240 33.978 1.00 6.71 54 SER E O 1
ATOM 8115 N N . ILE E 1 36 ? 21.570 47.026 32.411 1.00 7.07 55 ILE E N 1
ATOM 8116 C CA . ILE E 1 36 ? 22.224 46.258 31.363 1.00 6.96 55 ILE E CA 1
ATOM 8117 C C . ILE E 1 36 ? 23.634 46.803 31.115 1.00 7.31 55 ILE E C 1
ATOM 8118 O O . ILE E 1 36 ? 24.478 46.123 30.530 1.00 8.52 55 ILE E O 1
ATOM 8123 N N . THR E 1 37 ? 23.885 48.019 31.596 1.00 5.56 56 THR E N 1
ATOM 8124 C CA . THR E 1 37 ? 25.191 48.666 31.468 1.00 5.76 56 THR E CA 1
ATOM 8125 C C . THR E 1 37 ? 25.921 48.681 32.821 1.00 7.47 56 THR E C 1
ATOM 8126 O O . THR E 1 37 ? 27.151 48.594 32.878 1.00 8.28 56 THR E O 1
ATOM 8130 N N . ASP E 1 38 ? 25.148 48.788 33.899 1.00 7.09 57 ASP E N 1
ATOM 8131 C CA . ASP E 1 38 ? 25.673 48.829 35.264 1.00 6.56 57 ASP E CA 1
ATOM 8132 C C . ASP E 1 38 ? 26.616 47.662 35.569 1.00 6.78 57 ASP E C 1
ATOM 8133 O O . ASP E 1 38 ? 26.239 46.496 35.460 1.00 4.79 57 ASP E O 1
ATOM 8138 N N . PRO E 1 39 ? 27.858 47.967 35.971 1.00 7.88 58 PRO E N 1
ATOM 8139 C CA . PRO E 1 39 ? 28.848 46.933 36.294 1.00 7.88 58 PRO E CA 1
ATOM 8140 C C . PRO E 1 39 ? 28.360 45.983 37.391 1.00 9.13 58 PRO E C 1
ATOM 8141 O O . PRO E 1 39 ? 28.755 44.816 37.442 1.00 8.97 58 PRO E O 1
ATOM 8145 N N . ASN E 1 40 ? 27.488 46.488 38.258 1.00 9.26 59 ASN E N 1
ATOM 8146 C CA . ASN E 1 40 ? 26.976 45.698 39.374 1.00 10.84 59 ASN E CA 1
ATOM 8147 C C . ASN E 1 40 ? 25.795 44.780 39.092 1.00 10.89 59 ASN E C 1
ATOM 8148 O O . ASN E 1 40 ? 25.331 44.088 40.001 1.00 9.79 59 ASN E O 1
ATOM 8153 N N . CYS E 1 41 ? 25.307 44.764 37.854 1.00 9.68 60 CYS E N 1
ATOM 8154 C CA . CYS E 1 41 ? 24.176 43.902 37.511 1.00 10.72 60 CYS E CA 1
ATOM 8155 C C . CYS E 1 41 ? 24.565 42.441 37.743 1.00 9.20 60 CYS E C 1
ATOM 8156 O O . CYS E 1 41 ? 25.363 41.872 36.996 1.00 9.85 60 CYS E O 1
ATOM 8159 N N . TYR E 1 42 ? 23.987 41.846 38.784 1.00 7.33 61 TYR E N 1
ATOM 8160 C CA . TYR E 1 42 ? 24.276 40.467 39.177 1.00 7.70 61 TYR E CA 1
ATOM 8161 C C . TYR E 1 42 ? 25.764 40.281 39.464 1.00 7.70 61 TYR E C 1
ATOM 8162 O O . TYR E 1 42 ? 26.306 39.183 39.328 1.00 7.27 61 TYR E O 1
ATOM 8171 N N . GLY E 1 43 ? 26.415 41.370 39.864 1.00 7.60 62 GLY E N 1
ATOM 8172 C CA . GLY E 1 43 ? 27.831 41.327 40.184 1.00 8.06 62 GLY E CA 1
ATOM 8173 C C . GLY E 1 43 ? 28.718 40.716 39.114 1.00 8.70 62 GLY E C 1
ATOM 8174 O O . GLY E 1 43 ? 28.619 41.060 37.935 1.00 7.90 62 GLY E O 1
ATOM 8175 N N . ASP E 1 44 ? 29.587 39.799 39.531 1.00 9.73 63 ASP E N 1
ATOM 8176 C CA . ASP E 1 44 ? 30.515 39.144 38.617 1.00 11.04 63 ASP E CA 1
ATOM 8177 C C . ASP E 1 44 ? 29.917 37.971 37.843 1.00 9.42 63 ASP E C 1
ATOM 8178 O O . ASP E 1 44 ? 30.633 37.266 37.132 1.00 7.43 63 ASP E O 1
ATOM 8183 N N . ASN E 1 45 ? 28.609 37.767 37.975 1.00 5.93 64 ASN E N 1
ATOM 8184 C CA . ASN E 1 45 ? 27.937 36.682 37.266 1.00 5.57 64 ASN E CA 1
ATOM 8185 C C . ASN E 1 45 ? 27.754 37.045 35.800 1.00 6.06 64 ASN E C 1
ATOM 8186 O O . ASN E 1 45 ? 27.468 36.182 34.963 1.00 5.08 64 ASN E O 1
ATOM 8191 N N . ILE E 1 46 ? 27.915 38.331 35.499 1.00 5.27 65 ILE E N 1
ATOM 8192 C CA . ILE E 1 46 ? 27.758 38.827 34.137 1.00 5.63 65 ILE E CA 1
ATOM 8193 C C . ILE E 1 46 ? 28.914 39.727 33.718 1.00 5.02 65 ILE E C 1
ATOM 8194 O O . ILE E 1 46 ? 29.271 40.663 34.428 1.00 4.51 65 ILE E O 1
ATOM 8199 N N . LYS E 1 47 ? 29.508 39.424 32.568 1.00 6.51 66 LYS E N 1
ATOM 8200 C CA . LYS E 1 47 ? 30.589 40.243 32.029 1.00 4.86 66 LYS E CA 1
ATOM 8201 C C . LYS E 1 47 ? 29.864 41.141 31.029 1.00 5.31 66 LYS E C 1
ATOM 8202 O O . LYS E 1 47 ? 29.217 40.641 30.109 1.00 4.41 66 LYS E O 1
ATOM 8208 N N . LYS E 1 48 ? 29.964 42.454 31.217 1.00 5.03 67 LYS E N 1
ATOM 8209 C CA . LYS E 1 48 ? 29.268 43.414 30.360 1.00 6.08 67 LYS E CA 1
ATOM 8210 C C . LYS E 1 48 ? 29.899 43.707 29.000 1.00 6.01 67 LYS E C 1
ATOM 8211 O O . LYS E 1 48 ? 31.103 43.546 28.799 1.00 5.99 67 LYS E O 1
ATOM 8217 N N . TYR E 1 49 ? 29.060 44.163 28.075 1.00 5.73 68 TYR E N 1
ATOM 8218 C CA . TYR E 1 49 ? 29.478 44.458 26.713 1.00 5.41 68 TYR E CA 1
ATOM 8219 C C . TYR E 1 49 ? 30.670 45.400 26.590 1.00 6.26 68 TYR E C 1
ATOM 8220 O O . TYR E 1 49 ? 31.536 45.184 25.745 1.00 6.81 68 TYR E O 1
ATOM 8229 N N . TRP E 1 50 ? 30.726 46.433 27.429 1.00 6.74 69 TRP E N 1
ATOM 8230 C CA . TRP E 1 50 ? 31.837 47.381 27.367 1.00 5.92 69 TRP E CA 1
ATOM 8231 C C . TRP E 1 50 ? 33.155 46.765 27.820 1.00 8.02 69 TRP E C 1
ATOM 8232 O O . TRP E 1 50 ? 34.231 47.267 27.499 1.00 7.12 69 TRP E O 1
ATOM 8243 N N . ASP E 1 51 ? 33.064 45.668 28.562 1.00 8.53 70 ASP E N 1
ATOM 8244 C CA . ASP E 1 51 ? 34.250 44.982 29.049 1.00 10.36 70 ASP E CA 1
ATOM 8245 C C . ASP E 1 51 ? 34.835 44.179 27.889 1.00 9.07 70 ASP E C 1
ATOM 8246 O O . ASP E 1 51 ? 36.052 44.064 27.752 1.00 9.07 70 ASP E O 1
ATOM 8251 N N . PHE E 1 52 ? 33.957 43.635 27.048 1.00 8.06 71 PHE E N 1
ATOM 8252 C CA . PHE E 1 52 ? 34.388 42.877 25.877 1.00 7.47 71 PHE E CA 1
ATOM 8253 C C . PHE E 1 52 ? 35.025 43.851 24.883 1.00 9.03 71 PHE E C 1
ATOM 8254 O O . PHE E 1 52 ? 36.036 43.540 24.252 1.00 7.90 71 PHE E O 1
ATOM 8262 N N . LEU E 1 53 ? 34.431 45.035 24.747 1.00 9.36 72 LEU E N 1
ATOM 8263 C CA . LEU E 1 53 ? 34.969 46.033 23.829 1.00 8.47 72 LEU E CA 1
ATOM 8264 C C . LEU E 1 53 ? 36.342 46.499 24.305 1.00 8.60 72 LEU E C 1
ATOM 8265 O O . LEU E 1 53 ? 37.223 46.787 23.494 1.00 6.73 72 LEU E O 1
ATOM 8270 N N . LYS E 1 54 ? 36.525 46.570 25.620 1.00 9.79 73 LYS E N 1
ATOM 8271 C CA . LYS E 1 54 ? 37.808 46.984 26.171 1.00 10.28 73 LYS E CA 1
ATOM 8272 C C . LYS E 1 54 ? 38.877 45.975 25.759 1.00 11.38 73 LYS E C 1
ATOM 8273 O O . LYS E 1 54 ? 39.978 46.349 25.362 1.00 11.05 73 LYS E O 1
ATOM 8279 N N . GLU E 1 55 ? 38.540 44.692 25.846 1.00 11.10 74 GLU E N 1
ATOM 8280 C CA . GLU E 1 55 ? 39.483 43.634 25.495 1.00 13.37 74 GLU E CA 1
ATOM 8281 C C . GLU E 1 55 ? 39.746 43.526 23.998 1.00 12.23 74 GLU E C 1
ATOM 8282 O O . GLU E 1 55 ? 40.894 43.400 23.574 1.00 12.40 74 GLU E O 1
ATOM 8288 N N . TRP E 1 56 ? 38.685 43.578 23.197 1.00 10.98 75 TRP E N 1
ATOM 8289 C CA . TRP E 1 56 ? 38.828 43.451 21.750 1.00 11.25 75 TRP E CA 1
ATOM 8290 C C . TRP E 1 56 ? 39.377 44.677 21.027 1.00 11.75 75 TRP E C 1
ATOM 8291 O O . TRP E 1 56 ? 40.171 44.542 20.096 1.00 10.65 75 TRP E O 1
ATOM 8302 N N . LEU E 1 57 ? 38.950 45.867 21.438 1.00 10.66 76 LEU E N 1
ATOM 8303 C CA . LEU E 1 57 ? 39.392 47.091 20.770 1.00 11.08 76 LEU E CA 1
ATOM 8304 C C . LEU E 1 57 ? 40.206 48.061 21.612 1.00 10.27 76 LEU E C 1
ATOM 8305 O O . LEU E 1 57 ? 40.547 49.147 21.142 1.00 10.86 76 LEU E O 1
ATOM 8310 N N . GLY E 1 58 ? 40.522 47.674 22.844 1.00 10.67 77 GLY E N 1
ATOM 8311 C CA . GLY E 1 58 ? 41.295 48.550 23.704 1.00 9.15 77 GLY E CA 1
ATOM 8312 C C . GLY E 1 58 ? 40.554 49.837 24.016 1.00 9.71 77 GLY E C 1
ATOM 8313 O O . GLY E 1 58 ? 41.161 50.901 24.142 1.00 7.63 77 GLY E O 1
ATOM 8314 N N . ILE E 1 59 ? 39.232 49.743 24.128 1.00 9.13 78 ILE E N 1
ATOM 8315 C CA . ILE E 1 59 ? 38.415 50.908 24.441 1.00 8.13 78 ILE E CA 1
ATOM 8316 C C . ILE E 1 59 ? 38.297 51.041 25.955 1.00 9.09 78 ILE E C 1
ATOM 8317 O O . ILE E 1 59 ? 37.745 50.162 26.621 1.00 8.84 78 ILE E O 1
ATOM 8322 N N . THR E 1 60 ? 38.830 52.133 26.497 1.00 7.70 79 THR E N 1
ATOM 8323 C CA . THR E 1 60 ? 38.765 52.379 27.932 1.00 9.28 79 THR E CA 1
ATOM 8324 C C . THR E 1 60 ? 37.344 52.817 28.262 1.00 9.96 79 THR E C 1
ATOM 8325 O O . THR E 1 60 ? 36.837 53.791 27.700 1.00 9.56 79 THR E O 1
ATOM 8329 N N . PRO E 1 61 ? 36.679 52.097 29.179 1.00 9.79 80 PRO E N 1
ATOM 8330 C CA . PRO E 1 61 ? 35.307 52.435 29.553 1.00 9.66 80 PRO E CA 1
ATOM 8331 C C . PRO E 1 61 ? 35.105 53.304 30.788 1.00 10.38 80 PRO E C 1
ATOM 8332 O O . PRO E 1 61 ? 35.710 53.076 31.836 1.00 11.22 80 PRO E O 1
ATOM 8336 N N . PHE E 1 62 ? 34.246 54.305 30.639 1.00 7.71 81 PHE E N 1
ATOM 8337 C CA . PHE E 1 62 ? 33.863 55.189 31.735 1.00 9.27 81 PHE E CA 1
ATOM 8338 C C . PHE E 1 62 ? 32.373 54.879 31.827 1.00 8.41 81 PHE E C 1
ATOM 8339 O O . PHE E 1 62 ? 31.563 55.457 31.106 1.00 8.67 81 PHE E O 1
ATOM 8347 N N . VAL E 1 63 ? 32.031 53.940 32.703 1.00 7.53 82 VAL E N 1
ATOM 8348 C CA . VAL E 1 63 ? 30.656 53.476 32.860 1.00 7.13 82 VAL E CA 1
ATOM 8349 C C . VAL E 1 63 ? 29.850 54.211 33.926 1.00 8.35 82 VAL E C 1
ATOM 8350 O O . VAL E 1 63 ? 30.260 54.296 35.084 1.00 9.23 82 VAL E O 1
ATOM 8354 N N . TYR E 1 64 ? 28.689 54.716 33.527 1.00 7.96 83 TYR E N 1
ATOM 8355 C CA . TYR E 1 64 ? 27.816 55.443 34.435 1.00 8.92 83 TYR E CA 1
ATOM 8356 C C . TYR E 1 64 ? 26.426 54.833 34.551 1.00 8.36 83 TYR E C 1
ATOM 8357 O O . TYR E 1 64 ? 25.583 55.331 35.301 1.00 8.56 83 TYR E O 1
ATOM 8366 N N . GLY E 1 65 ? 26.193 53.744 33.823 1.00 8.23 84 GLY E N 1
ATOM 8367 C CA . GLY E 1 65 ? 24.899 53.086 33.881 1.00 6.07 84 GLY E CA 1
ATOM 8368 C C . GLY E 1 65 ? 24.613 52.560 35.276 1.00 7.41 84 GLY E C 1
ATOM 8369 O O . GLY E 1 65 ? 25.502 52.021 35.939 1.00 6.06 84 GLY E O 1
ATOM 8370 N N . ILE E 1 66 ? 23.368 52.716 35.719 1.00 5.86 85 ILE E N 1
ATOM 8371 C CA . ILE E 1 66 ? 22.953 52.262 37.041 1.00 7.51 85 ILE E CA 1
ATOM 8372 C C . ILE E 1 66 ? 21.587 51.590 36.987 1.00 6.86 85 ILE E C 1
ATOM 8373 O O . ILE E 1 66 ? 20.648 52.094 36.366 1.00 4.29 85 ILE E O 1
ATOM 8378 N N . SER E 1 67 ? 21.496 50.441 37.644 1.00 7.47 86 SER E N 1
ATOM 8379 C CA . SER E 1 67 ? 20.272 49.662 37.696 1.00 8.64 86 SER E CA 1
ATOM 8380 C C . SER E 1 67 ? 19.021 50.489 37.976 1.00 8.73 86 SER E C 1
ATOM 8381 O O . SER E 1 67 ? 19.003 51.320 38.890 1.00 7.86 86 SER E O 1
ATOM 8384 N N . GLY E 1 68 ? 17.983 50.262 37.175 1.00 8.21 87 GLY E N 1
ATOM 8385 C CA . GLY E 1 68 ? 16.718 50.956 37.363 1.00 6.49 87 GLY E CA 1
ATOM 8386 C C . GLY E 1 68 ? 16.563 52.349 36.774 1.00 7.02 87 GLY E C 1
ATOM 8387 O O . GLY E 1 68 ? 15.448 52.860 36.694 1.00 6.78 87 GLY E O 1
ATOM 8388 N N . ARG E 1 69 ? 17.660 52.966 36.346 1.00 6.42 88 ARG E N 1
ATOM 8389 C CA . ARG E 1 69 ? 17.581 54.313 35.800 1.00 5.49 88 ARG E CA 1
ATOM 8390 C C . ARG E 1 69 ? 16.796 54.436 34.495 1.00 5.74 88 ARG E C 1
ATOM 8391 O O . ARG E 1 69 ? 16.679 53.479 33.721 1.00 3.65 88 ARG E O 1
ATOM 8399 N N . GLN E 1 70 ? 16.255 55.631 34.281 1.00 5.01 89 GLN E N 1
ATOM 8400 C CA . GLN E 1 70 ? 15.444 55.955 33.115 1.00 6.62 89 GLN E CA 1
ATOM 8401 C C . GLN E 1 70 ? 16.026 57.151 32.369 1.00 6.44 89 GLN E C 1
ATOM 8402 O O . GLN E 1 70 ? 17.003 57.751 32.817 1.00 7.35 89 GLN E O 1
ATOM 8408 N N . TRP E 1 71 ? 15.423 57.502 31.236 1.00 5.87 90 TRP E N 1
ATOM 8409 C CA . TRP E 1 71 ? 15.928 58.613 30.439 1.00 6.95 90 TRP E CA 1
ATOM 8410 C C . TRP E 1 71 ? 16.028 59.943 31.176 1.00 6.37 90 TRP E C 1
ATOM 8411 O O . TRP E 1 71 ? 16.723 60.852 30.723 1.00 6.81 90 TRP E O 1
ATOM 8422 N N . ASP E 1 72 ? 15.346 60.063 32.308 1.00 5.74 91 ASP E N 1
ATOM 8423 C CA . ASP E 1 72 ? 15.411 61.304 33.067 1.00 7.62 91 ASP E CA 1
ATOM 8424 C C . ASP E 1 72 ? 16.745 61.411 33.811 1.00 7.33 91 ASP E C 1
ATOM 8425 O O . ASP E 1 72 ? 17.077 62.468 34.347 1.00 7.25 91 ASP E O 1
ATOM 8430 N N . ASP E 1 73 ? 17.516 60.323 33.820 1.00 6.88 92 ASP E N 1
ATOM 8431 C CA . ASP E 1 73 ? 18.808 60.303 34.502 1.00 6.30 92 ASP E CA 1
ATOM 8432 C C . ASP E 1 73 ? 19.972 60.528 33.537 1.00 6.48 92 ASP E C 1
ATOM 8433 O O . ASP E 1 73 ? 21.133 60.551 33.945 1.00 7.12 92 ASP E O 1
ATOM 8438 N N . VAL E 1 74 ? 19.668 60.702 32.256 1.00 5.92 93 VAL E N 1
ATOM 8439 C CA . VAL E 1 74 ? 20.725 60.913 31.277 1.00 6.86 93 VAL E CA 1
ATOM 8440 C C . VAL E 1 74 ? 21.548 62.175 31.540 1.00 5.86 93 VAL E C 1
ATOM 8441 O O . VAL E 1 74 ? 22.773 62.136 31.481 1.00 4.25 93 VAL E O 1
ATOM 8445 N N . PRO E 1 75 ? 20.893 63.311 31.837 1.00 6.99 94 PRO E N 1
ATOM 8446 C CA . PRO E 1 75 ? 21.696 64.512 32.093 1.00 7.78 94 PRO E CA 1
ATOM 8447 C C . PRO E 1 75 ? 22.660 64.317 33.270 1.00 8.52 94 PRO E C 1
ATOM 8448 O O . PRO E 1 75 ? 23.824 64.709 33.198 1.00 9.55 94 PRO E O 1
ATOM 8452 N N . ARG E 1 76 ? 22.170 63.713 34.349 1.00 7.41 95 ARG E N 1
ATOM 8453 C CA . ARG E 1 76 ? 23.004 63.489 35.528 1.00 7.15 95 ARG E CA 1
ATOM 8454 C C . ARG E 1 76 ? 24.226 62.658 35.174 1.00 6.54 95 ARG E C 1
ATOM 8455 O O . ARG E 1 76 ? 25.348 63.002 35.545 1.00 6.53 95 ARG E O 1
ATOM 8463 N N . GLN E 1 77 ? 24.010 61.560 34.456 1.00 6.58 96 GLN E N 1
ATOM 8464 C CA . GLN E 1 77 ? 25.118 60.697 34.064 1.00 5.45 96 GLN E CA 1
ATOM 8465 C C . GLN E 1 77 ? 26.090 61.413 33.121 1.00 5.23 96 GLN E C 1
ATOM 8466 O O . GLN E 1 77 ? 27.306 61.254 33.238 1.00 5.92 96 GLN E O 1
ATOM 8472 N N . ALA E 1 78 ? 25.552 62.205 32.197 1.00 4.77 97 ALA E N 1
ATOM 8473 C CA . ALA E 1 78 ? 26.372 62.955 31.250 1.00 5.43 97 ALA E CA 1
ATOM 8474 C C . ALA E 1 78 ? 27.230 63.974 31.995 1.00 6.14 97 ALA E C 1
ATOM 8475 O O . ALA E 1 78 ? 28.401 64.181 31.673 1.00 5.29 97 ALA E O 1
ATOM 8477 N N . GLU E 1 79 ? 26.633 64.615 32.991 1.00 6.43 98 GLU E N 1
ATOM 8478 C CA . GLU E 1 79 ? 27.336 65.612 33.782 1.00 8.57 98 GLU E CA 1
ATOM 8479 C C . GLU E 1 79 ? 28.443 64.995 34.637 1.00 9.26 98 GLU E C 1
ATOM 8480 O O . GLU E 1 79 ? 29.508 65.584 34.795 1.00 9.87 98 GLU E O 1
ATOM 8486 N N . LYS E 1 80 ? 28.195 63.808 35.182 1.00 8.72 99 LYS E N 1
ATOM 8487 C CA . LYS E 1 80 ? 29.199 63.137 36.008 1.00 9.33 99 LYS E CA 1
ATOM 8488 C C . LYS E 1 80 ? 30.378 62.700 35.136 1.00 7.92 99 LYS E C 1
ATOM 8489 O O . LYS E 1 80 ? 31.536 62.739 35.565 1.00 6.73 99 LYS E O 1
ATOM 8495 N N . LEU E 1 81 ? 30.069 62.275 33.913 1.00 6.09 100 LEU E N 1
ATOM 8496 C CA . LEU E 1 81 ? 31.086 61.858 32.950 1.00 6.63 100 LEU E CA 1
ATOM 8497 C C . LEU E 1 81 ? 31.952 63.068 32.588 1.00 7.72 100 LEU E C 1
ATOM 8498 O O . LEU E 1 81 ? 33.173 62.970 32.502 1.00 8.20 100 LEU E O 1
ATOM 8503 N N . LYS E 1 82 ? 31.303 64.208 32.374 1.00 8.63 101 LYS E N 1
ATOM 8504 C CA . LYS E 1 82 ? 31.999 65.449 32.031 1.00 10.07 101 LYS E CA 1
ATOM 8505 C C . LYS E 1 82 ? 32.942 65.865 33.163 1.00 10.12 101 LYS E C 1
ATOM 8506 O O . LYS E 1 82 ? 34.100 66.214 32.933 1.00 9.52 101 LYS E O 1
ATOM 8512 N N . LYS E 1 83 ? 32.424 65.822 34.386 1.00 11.09 102 LYS E N 1
ATOM 8513 C CA . LYS E 1 83 ? 33.177 66.190 35.580 1.00 12.08 102 LYS E CA 1
ATOM 8514 C C . LYS E 1 83 ? 34.393 65.300 35.839 1.00 12.87 102 LYS E C 1
ATOM 8515 O O . LYS E 1 83 ? 35.476 65.790 36.173 1.00 10.62 102 LYS E O 1
ATOM 8521 N N . GLU E 1 84 ? 34.221 63.993 35.675 1.00 11.39 103 GLU E N 1
ATOM 8522 C CA . GLU E 1 84 ? 35.310 63.059 35.938 1.00 14.15 103 GLU E CA 1
ATOM 8523 C C . GLU E 1 84 ? 36.245 62.740 34.768 1.00 14.60 103 GLU E C 1
ATOM 8524 O O . GLU E 1 84 ? 37.402 62.388 34.987 1.00 14.17 103 GLU E O 1
ATOM 8530 N N . HIS E 1 85 ? 35.762 62.863 33.533 1.00 14.52 104 HIS E N 1
ATOM 8531 C CA . HIS E 1 85 ? 36.593 62.534 32.373 1.00 14.26 104 HIS E CA 1
ATOM 8532 C C . HIS E 1 85 ? 36.404 63.456 31.165 1.00 15.20 104 HIS E C 1
ATOM 8533 O O . HIS E 1 85 ? 36.770 63.094 30.046 1.00 15.05 104 HIS E O 1
ATOM 8540 N N . GLY E 1 86 ? 35.840 64.638 31.391 1.00 14.84 105 GLY E N 1
ATOM 8541 C CA . GLY E 1 86 ? 35.604 65.570 30.301 1.00 16.41 105 GLY E CA 1
ATOM 8542 C C . GLY E 1 86 ? 36.784 65.829 29.380 1.00 17.74 105 GLY E C 1
ATOM 8543 O O . GLY E 1 86 ? 36.618 65.955 28.167 1.00 17.93 105 GLY E O 1
ATOM 8544 N N . GLY E 1 87 ? 37.980 65.902 29.951 1.00 17.70 106 GLY E N 1
ATOM 8545 C CA . GLY E 1 87 ? 39.157 66.162 29.145 1.00 18.44 106 GLY E CA 1
ATOM 8546 C C . GLY E 1 87 ? 39.761 64.966 28.432 1.00 17.87 106 GLY E C 1
ATOM 8547 O O . GLY E 1 87 ? 40.741 65.125 27.703 1.00 18.79 106 GLY E O 1
ATOM 8548 N N . GLU E 1 88 ? 39.191 63.777 28.616 1.00 16.85 107 GLU E N 1
ATOM 8549 C CA . GLU E 1 88 ? 39.741 62.589 27.970 1.00 16.74 107 GLU E CA 1
ATOM 8550 C C . GLU E 1 88 ? 38.738 61.692 27.239 1.00 15.48 107 GLU E C 1
ATOM 8551 O O . GLU E 1 88 ? 39.136 60.859 26.426 1.00 14.10 107 GLU E O 1
ATOM 8557 N N . VAL E 1 89 ? 37.447 61.846 27.516 1.00 13.37 108 VAL E N 1
ATOM 8558 C CA . VAL E 1 89 ? 36.456 61.009 26.842 1.00 12.99 108 VAL E CA 1
ATOM 8559 C C . VAL E 1 89 ? 36.405 61.359 25.350 1.00 11.49 108 VAL E C 1
ATOM 8560 O O . VAL E 1 89 ? 36.397 62.537 24.980 1.00 11.39 108 VAL E O 1
ATOM 8564 N N . ASP E 1 90 ? 36.386 60.333 24.502 1.00 9.07 109 ASP E N 1
ATOM 8565 C CA . ASP E 1 90 ? 36.354 60.522 23.048 1.00 8.89 109 ASP E CA 1
ATOM 8566 C C . ASP E 1 90 ? 34.964 60.377 22.435 1.00 8.55 109 ASP E C 1
ATOM 8567 O O . ASP E 1 90 ? 34.615 61.083 21.485 1.00 9.03 109 ASP E O 1
ATOM 8572 N N . ALA E 1 91 ? 34.181 59.440 22.957 1.00 6.21 110 ALA E N 1
ATOM 8573 C CA . ALA E 1 91 ? 32.842 59.204 22.432 1.00 6.33 110 ALA E CA 1
ATOM 8574 C C . ALA E 1 91 ? 31.890 58.774 23.533 1.00 5.73 110 ALA E C 1
ATOM 8575 O O . ALA E 1 91 ? 32.318 58.398 24.626 1.00 4.88 110 ALA E O 1
ATOM 8577 N N . ILE E 1 92 ? 30.596 58.826 23.235 1.00 6.12 111 ILE E N 1
ATOM 8578 C CA . ILE E 1 92 ? 29.582 58.465 24.213 1.00 6.37 111 ILE E CA 1
ATOM 8579 C C . ILE E 1 92 ? 28.472 57.616 23.622 1.00 7.05 111 ILE E C 1
ATOM 8580 O O . ILE E 1 92 ? 27.955 57.912 22.544 1.00 6.30 111 ILE E O 1
ATOM 8585 N N . LEU E 1 93 ? 28.104 56.565 24.347 1.00 6.96 112 LEU E N 1
ATOM 8586 C CA . LEU E 1 93 ? 27.024 55.683 23.932 1.00 7.92 112 LEU E CA 1
ATOM 8587 C C . LEU E 1 93 ? 25.919 55.796 24.980 1.00 6.89 112 LEU E C 1
ATOM 8588 O O . LEU E 1 93 ? 26.196 55.751 26.177 1.00 6.80 112 LEU E O 1
ATOM 8593 N N . VAL E 1 94 ? 24.680 55.961 24.525 1.00 5.92 113 VAL E N 1
ATOM 8594 C CA . VAL E 1 94 ? 23.528 56.063 25.417 1.00 5.64 113 VAL E CA 1
ATOM 8595 C C . VAL E 1 94 ? 22.614 54.875 25.128 1.00 5.37 113 VAL E C 1
ATOM 8596 O O . VAL E 1 94 ? 22.041 54.772 24.046 1.00 4.18 113 VAL E O 1
ATOM 8600 N N . PHE E 1 95 ? 22.473 53.995 26.114 1.00 4.53 114 PHE E N 1
ATOM 8601 C CA . PHE E 1 95 ? 21.683 52.768 25.992 1.00 5.39 114 PHE E CA 1
ATOM 8602 C C . PHE E 1 95 ? 20.649 52.823 27.118 1.00 6.10 114 PHE E C 1
ATOM 8603 O O . PHE E 1 95 ? 20.859 52.254 28.191 1.00 5.15 114 PHE E O 1
ATOM 8619 N N . GLY E 1 97 ? 16.117 53.468 28.299 1.00 4.48 116 GLY E N 1
ATOM 8620 C CA . GLY E 1 97 ? 14.718 53.510 27.919 1.00 3.76 116 GLY E CA 1
ATOM 8621 C C . GLY E 1 97 ? 13.828 52.344 28.299 1.00 4.91 116 GLY E C 1
ATOM 8622 O O . GLY E 1 97 ? 12.616 52.513 28.427 1.00 4.40 116 GLY E O 1
ATOM 8623 N N . THR E 1 98 ? 14.396 51.159 28.480 1.00 6.04 117 THR E N 1
ATOM 8624 C CA . THR E 1 98 ? 13.557 50.018 28.828 1.00 6.08 117 THR E CA 1
ATOM 8625 C C . THR E 1 98 ? 12.845 50.245 30.172 1.00 5.72 117 THR E C 1
ATOM 8626 O O . THR E 1 98 ? 11.716 49.795 30.368 1.00 5.52 117 THR E O 1
ATOM 8630 N N . ASN E 1 99 ? 13.486 50.958 31.093 1.00 5.04 118 ASN E N 1
ATOM 8631 C CA . ASN E 1 99 ? 12.851 51.220 32.384 1.00 5.48 118 ASN E CA 1
ATOM 8632 C C . ASN E 1 99 ? 11.745 52.270 32.270 1.00 6.50 118 ASN E C 1
ATOM 8633 O O . ASN E 1 99 ? 10.837 52.310 33.101 1.00 7.05 118 ASN E O 1
ATOM 8638 N N . ASP E 1 100 ? 11.820 53.124 31.254 1.00 6.08 119 ASP E N 1
ATOM 8639 C CA . ASP E 1 100 ? 10.780 54.134 31.058 1.00 6.28 119 ASP E CA 1
ATOM 8640 C C . ASP E 1 100 ? 9.505 53.382 30.702 1.00 6.33 119 ASP E C 1
ATOM 8641 O O . ASP E 1 100 ? 8.405 53.730 31.150 1.00 6.98 119 ASP E O 1
ATOM 8646 N N . TYR E 1 101 ? 9.664 52.338 29.897 1.00 5.50 120 TYR E N 1
ATOM 8647 C CA . TYR E 1 101 ? 8.543 51.502 29.496 1.00 5.03 120 TYR E CA 1
ATOM 8648 C C . TYR E 1 101 ? 7.945 50.809 30.716 1.00 4.66 120 TYR E C 1
ATOM 8649 O O . TYR E 1 101 ? 6.736 50.854 30.938 1.00 5.47 120 TYR E O 1
ATOM 8658 N N . ASN E 1 102 ? 8.794 50.156 31.505 1.00 4.61 121 ASN E N 1
ATOM 8659 C CA . ASN E 1 102 ? 8.307 49.442 32.681 1.00 5.03 121 ASN E CA 1
ATOM 8660 C C . ASN E 1 102 ? 7.664 50.368 33.705 1.00 5.98 121 ASN E C 1
ATOM 8661 O O . ASN E 1 102 ? 6.731 49.970 34.405 1.00 5.96 121 ASN E O 1
ATOM 8666 N N . SER E 1 103 ? 8.157 51.601 33.789 1.00 6.29 122 SER E N 1
ATOM 8667 C CA . SER E 1 103 ? 7.626 52.566 34.747 1.00 7.26 122 SER E CA 1
ATOM 8668 C C . SER E 1 103 ? 6.445 53.386 34.225 1.00 6.06 122 SER E C 1
ATOM 8669 O O . SER E 1 103 ? 6.047 54.376 34.839 1.00 6.62 122 SER E O 1
ATOM 8672 N N . SER E 1 104 ? 5.891 52.962 33.094 1.00 6.32 123 SER E N 1
ATOM 8673 C CA . SER E 1 104 ? 4.737 53.614 32.481 1.00 7.64 123 SER E CA 1
ATOM 8674 C C . SER E 1 104 ? 4.880 55.122 32.274 1.00 9.03 123 SER E C 1
ATOM 8675 O O . SER E 1 104 ? 3.996 55.899 32.647 1.00 9.16 123 SER E O 1
ATOM 8678 N N . VAL E 1 105 ? 5.994 55.538 31.683 1.00 8.07 124 VAL E N 1
ATOM 8679 C CA . VAL E 1 105 ? 6.210 56.955 31.410 1.00 7.33 124 VAL E CA 1
ATOM 8680 C C . VAL E 1 105 ? 5.512 57.283 30.086 1.00 7.83 124 VAL E C 1
ATOM 8681 O O . VAL E 1 105 ? 5.839 56.711 29.049 1.00 6.84 124 VAL E O 1
ATOM 8685 N N . PRO E 1 106 ? 4.525 58.196 30.109 1.00 6.10 125 PRO E N 1
ATOM 8686 C CA . PRO E 1 106 ? 3.804 58.571 28.888 1.00 6.80 125 PRO E CA 1
ATOM 8687 C C . PRO E 1 106 ? 4.779 59.032 27.810 1.00 5.06 125 PRO E C 1
ATOM 8688 O O . PRO E 1 106 ? 5.754 59.717 28.102 1.00 5.78 125 PRO E O 1
ATOM 8692 N N . ILE E 1 107 ? 4.512 58.653 26.566 1.00 6.13 126 ILE E N 1
ATOM 8693 C CA . ILE E 1 107 ? 5.382 59.023 25.457 1.00 6.97 126 ILE E CA 1
ATOM 8694 C C . ILE E 1 107 ? 5.413 60.533 25.245 1.00 6.57 126 ILE E C 1
ATOM 8695 O O . ILE E 1 107 ? 6.480 61.118 25.044 1.00 6.84 126 ILE E O 1
ATOM 8700 N N . GLY E 1 108 ? 4.243 61.163 25.295 1.00 7.36 127 GLY E N 1
ATOM 8701 C CA . GLY E 1 108 ? 4.175 62.603 25.120 1.00 7.16 127 GLY E CA 1
ATOM 8702 C C . GLY E 1 108 ? 4.344 63.074 23.687 1.00 8.39 127 GLY E C 1
ATOM 8703 O O . GLY E 1 108 ? 4.109 62.320 22.742 1.00 8.32 127 GLY E O 1
ATOM 8704 N N . GLU E 1 109 ? 4.753 64.332 23.536 1.00 9.22 128 GLU E N 1
ATOM 8705 C CA . GLU E 1 109 ? 4.951 64.951 22.228 1.00 8.86 128 GLU E CA 1
ATOM 8706 C C . GLU E 1 109 ? 6.339 65.580 22.125 1.00 7.45 128 GLU E C 1
ATOM 8707 O O . GLU E 1 109 ? 6.897 66.035 23.120 1.00 7.34 128 GLU E O 1
ATOM 8713 N N . TRP E 1 110 ? 6.887 65.623 20.913 1.00 7.24 129 TRP E N 1
ATOM 8714 C CA . TRP E 1 110 ? 8.209 66.202 20.702 1.00 7.24 129 TRP E CA 1
ATOM 8715 C C . TRP E 1 110 ? 8.205 67.724 20.814 1.00 7.54 129 TRP E C 1
ATOM 8716 O O . TRP E 1 110 ? 9.099 68.311 21.430 1.00 6.78 129 TRP E O 1
ATOM 8727 N N . PHE E 1 111 ? 7.197 68.358 20.217 1.00 6.40 130 PHE E N 1
ATOM 8728 C CA . PHE E 1 111 ? 7.095 69.819 20.220 1.00 7.88 130 PHE E CA 1
ATOM 8729 C C . PHE E 1 111 ? 5.684 70.319 20.477 1.00 7.33 130 PHE E C 1
ATOM 8730 O O . PHE E 1 111 ? 4.716 69.561 20.441 1.00 7.42 130 PHE E O 1
ATOM 8738 N N . THR E 1 112 ? 5.600 71.625 20.712 1.00 6.69 131 THR E N 1
ATOM 8739 C CA . THR E 1 112 ? 4.335 72.328 20.835 1.00 7.93 131 THR E CA 1
ATOM 8740 C C . THR E 1 112 ? 4.552 73.342 19.716 1.00 10.26 131 THR E C 1
ATOM 8741 O O . THR E 1 112 ? 5.696 73.577 19.313 1.00 8.61 131 THR E O 1
ATOM 8745 N N . GLU E 1 113 ? 3.487 73.919 19.181 1.00 10.89 132 GLU E N 1
ATOM 8746 C CA . GLU E 1 113 ? 3.669 74.894 18.119 1.00 11.91 132 GLU E CA 1
ATOM 8747 C C . GLU E 1 113 ? 2.575 75.946 18.108 1.00 12.16 132 GLU E C 1
ATOM 8748 O O . GLU E 1 113 ? 1.498 75.753 18.671 1.00 9.79 132 GLU E O 1
ATOM 8754 N N . GLN E 1 114 ? 2.870 77.073 17.475 1.00 11.70 133 GLN E N 1
ATOM 8755 C CA . GLN E 1 114 ? 1.909 78.155 17.375 1.00 13.71 133 GLN E CA 1
ATOM 8756 C C . GLN E 1 114 ? 2.370 79.131 16.311 1.00 13.42 133 GLN E C 1
ATOM 8757 O O . GLN E 1 114 ? 3.551 79.178 15.967 1.00 12.53 133 GLN E O 1
ATOM 8763 N N . GLU E 1 115 ? 1.427 79.901 15.785 1.00 13.70 134 GLU E N 1
ATOM 8764 C CA . GLU E 1 115 ? 1.738 80.883 14.761 1.00 14.37 134 GLU E CA 1
ATOM 8765 C C . GLU E 1 115 ? 2.607 81.960 15.386 1.00 15.46 134 GLU E C 1
ATOM 8766 O O . GLU E 1 115 ? 2.383 82.362 16.527 1.00 14.39 134 GLU E O 1
ATOM 8772 N N . GLU E 1 116 ? 3.606 82.419 14.641 1.00 12.94 135 GLU E N 1
ATOM 8773 C CA . GLU E 1 116 ? 4.494 83.459 15.130 1.00 13.76 135 GLU E CA 1
ATOM 8774 C C . GLU E 1 116 ? 4.845 84.407 13.999 1.00 13.13 135 GLU E C 1
ATOM 8775 O O . GLU E 1 116 ? 4.771 84.040 12.827 1.00 12.73 135 GLU E O 1
ATOM 8781 N N . GLN E 1 117 ? 5.209 85.631 14.358 1.00 12.39 136 GLN E N 1
ATOM 8782 C CA . GLN E 1 117 ? 5.605 86.625 13.374 1.00 13.66 136 GLN E CA 1
ATOM 8783 C C . GLN E 1 117 ? 7.114 86.529 13.273 1.00 13.74 136 GLN E C 1
ATOM 8784 O O . GLN E 1 117 ? 7.811 86.567 14.286 1.00 14.14 136 GLN E O 1
ATOM 8790 N N . VAL E 1 118 ? 7.625 86.395 12.057 1.00 12.84 137 VAL E N 1
ATOM 8791 C CA . VAL E 1 118 ? 9.063 86.292 11.880 1.00 12.96 137 VAL E CA 1
ATOM 8792 C C . VAL E 1 118 ? 9.511 86.999 10.613 1.00 13.34 137 VAL E C 1
ATOM 8793 O O . VAL E 1 118 ? 8.782 87.050 9.621 1.00 13.18 137 VAL E O 1
ATOM 8797 N N . LEU E 1 119 ? 10.716 87.552 10.668 1.00 14.08 138 LEU E N 1
ATOM 8798 C CA . LEU E 1 119 ? 11.307 88.268 9.550 1.00 14.76 138 LEU E CA 1
ATOM 8799 C C . LEU E 1 119 ? 11.785 87.255 8.510 1.00 12.55 138 LEU E C 1
ATOM 8800 O O . LEU E 1 119 ? 12.532 86.333 8.835 1.00 10.90 138 LEU E O 1
ATOM 8805 N N . SER E 1 120 ? 11.355 87.431 7.264 1.00 11.72 139 SER E N 1
ATOM 8806 C CA . SER E 1 120 ? 11.733 86.522 6.187 1.00 10.87 139 SER E CA 1
ATOM 8807 C C . SER E 1 120 ? 11.946 87.285 4.882 1.00 11.56 139 SER E C 1
ATOM 8808 O O . SER E 1 120 ? 11.309 88.311 4.645 1.00 11.34 139 SER E O 1
ATOM 8811 N N . ALA E 1 121 ? 12.840 86.780 4.035 1.00 11.24 140 ALA E N 1
ATOM 8812 C CA . ALA E 1 121 ? 13.123 87.427 2.756 1.00 11.76 140 ALA E CA 1
ATOM 8813 C C . ALA E 1 121 ? 13.723 86.455 1.748 1.00 11.41 140 ALA E C 1
ATOM 8814 O O . ALA E 1 121 ? 14.724 85.800 2.026 1.00 10.23 140 ALA E O 1
ATOM 8816 N N . HIS E 1 122 ? 13.104 86.369 0.574 1.00 12.23 141 HIS E N 1
ATOM 8817 C CA . HIS E 1 122 ? 13.577 85.480 -0.482 1.00 13.37 141 HIS E CA 1
ATOM 8818 C C . HIS E 1 122 ? 13.502 86.158 -1.846 1.00 15.28 141 HIS E C 1
ATOM 8819 O O . HIS E 1 122 ? 12.748 85.735 -2.720 1.00 15.90 141 HIS E O 1
ATOM 8826 N N . GLY E 1 123 ? 14.288 87.216 -2.019 1.00 15.51 142 GLY E N 1
ATOM 8827 C CA . GLY E 1 123 ? 14.289 87.929 -3.284 1.00 18.74 142 GLY E CA 1
ATOM 8828 C C . GLY E 1 123 ? 13.837 89.371 -3.156 1.00 21.28 142 GLY E C 1
ATOM 8829 O O . GLY E 1 123 ? 14.334 90.245 -3.869 1.00 21.27 142 GLY E O 1
ATOM 8830 N N . GLU E 1 124 ? 12.897 89.624 -2.250 1.00 22.49 143 GLU E N 1
ATOM 8831 C CA . GLU E 1 124 ? 12.387 90.976 -2.040 1.00 25.00 143 GLU E CA 1
ATOM 8832 C C . GLU E 1 124 ? 12.740 91.499 -0.652 1.00 25.63 143 GLU E C 1
ATOM 8833 O O . GLU E 1 124 ? 13.267 90.764 0.184 1.00 24.38 143 GLU E O 1
ATOM 8847 N N . LYS E 1 126 ? 12.963 92.324 3.028 1.00 22.24 145 LYS E N 1
ATOM 8848 C CA . LYS E 1 126 ? 12.538 91.540 4.179 1.00 21.40 145 LYS E CA 1
ATOM 8849 C C . LYS E 1 126 ? 11.251 92.109 4.774 1.00 22.24 145 LYS E C 1
ATOM 8850 O O . LYS E 1 126 ? 11.074 93.326 4.846 1.00 20.89 145 LYS E O 1
ATOM 8856 N N . LYS E 1 127 ? 10.355 91.224 5.191 1.00 22.29 146 LYS E N 1
ATOM 8857 C CA . LYS E 1 127 ? 9.093 91.640 5.790 1.00 24.18 146 LYS E CA 1
ATOM 8858 C C . LYS E 1 127 ? 8.691 90.683 6.902 1.00 24.01 146 LYS E C 1
ATOM 8859 O O . LYS E 1 127 ? 9.175 89.552 6.968 1.00 21.66 146 LYS E O 1
ATOM 8873 N N . VAL E 1 129 ? 6.426 88.114 8.511 1.00 17.71 148 VAL E N 1
ATOM 8874 C CA . VAL E 1 129 ? 5.465 87.154 7.994 1.00 15.61 148 VAL E CA 1
ATOM 8875 C C . VAL E 1 129 ? 4.984 86.196 9.079 1.00 13.29 148 VAL E C 1
ATOM 8876 O O . VAL E 1 129 ? 5.623 86.052 10.117 1.00 11.99 148 VAL E O 1
ATOM 8880 N N . THR E 1 130 ? 3.849 85.550 8.832 1.00 12.05 149 THR E N 1
ATOM 8881 C CA . THR E 1 130 ? 3.278 84.608 9.786 1.00 12.19 149 THR E CA 1
ATOM 8882 C C . THR E 1 130 ? 3.692 83.179 9.442 1.00 10.12 149 THR E C 1
ATOM 8883 O O . THR E 1 130 ? 3.431 82.698 8.341 1.00 9.38 149 THR E O 1
ATOM 8887 N N . ARG E 1 131 ? 4.334 82.504 10.393 1.00 10.08 150 ARG E N 1
ATOM 8888 C CA . ARG E 1 131 ? 4.784 81.127 10.192 1.00 8.69 150 ARG E CA 1
ATOM 8889 C C . ARG E 1 131 ? 4.626 80.325 11.476 1.00 8.63 150 ARG E C 1
ATOM 8890 O O . ARG E 1 131 ? 4.902 80.830 12.564 1.00 9.75 150 ARG E O 1
ATOM 8898 N N . LYS E 1 132 ? 4.184 79.077 11.358 1.00 8.75 151 LYS E N 1
ATOM 8899 C CA . LYS E 1 132 ? 4.050 78.241 12.540 1.00 8.96 151 LYS E CA 1
ATOM 8900 C C . LYS E 1 132 ? 5.453 77.977 13.065 1.00 9.09 151 LYS E C 1
ATOM 8901 O O . LYS E 1 132 ? 6.371 77.681 12.293 1.00 8.07 151 LYS E O 1
ATOM 8907 N N . LYS E 1 133 ? 5.617 78.093 14.377 1.00 8.27 152 LYS E N 1
ATOM 8908 C CA . LYS E 1 133 ? 6.908 77.863 15.008 1.00 8.14 152 LYS E CA 1
ATOM 8909 C C . LYS E 1 133 ? 6.758 76.758 16.040 1.00 8.79 152 LYS E C 1
ATOM 8910 O O . LYS E 1 133 ? 5.788 76.738 16.794 1.00 8.72 152 LYS E O 1
ATOM 8916 N N . ARG E 1 134 ? 7.711 75.834 16.067 1.00 9.31 153 ARG E N 1
ATOM 8917 C CA . ARG E 1 134 ? 7.661 74.744 17.031 1.00 8.13 153 ARG E CA 1
ATOM 8918 C C . ARG E 1 134 ? 8.696 74.955 18.123 1.00 9.60 153 ARG E C 1
ATOM 8919 O O . ARG E 1 134 ? 9.739 75.574 17.899 1.00 10.36 153 ARG E O 1
ATOM 8927 N N . THR E 1 135 ? 8.396 74.442 19.310 1.00 9.18 154 THR E N 1
ATOM 8928 C CA . THR E 1 135 ? 9.290 74.559 20.450 1.00 9.75 154 THR E CA 1
ATOM 8929 C C . THR E 1 135 ? 9.378 73.179 21.088 1.00 9.53 154 THR E C 1
ATOM 8930 O O . THR E 1 135 ? 8.356 72.545 21.353 1.00 9.53 154 THR E O 1
ATOM 8934 N N . PRO E 1 136 ? 10.600 72.691 21.333 1.00 8.93 155 PRO E N 1
ATOM 8935 C CA . PRO E 1 136 ? 10.773 71.370 21.944 1.00 9.72 155 PRO E CA 1
ATOM 8936 C C . PRO E 1 136 ? 10.124 71.325 23.322 1.00 9.13 155 PRO E C 1
ATOM 8937 O O . PRO E 1 136 ? 10.183 72.303 24.065 1.00 7.19 155 PRO E O 1
ATOM 8941 N N . VAL E 1 137 ? 9.498 70.203 23.660 1.00 9.65 156 VAL E N 1
ATOM 8942 C CA . VAL E 1 137 ? 8.889 70.071 24.977 1.00 10.12 156 VAL E CA 1
ATOM 8943 C C . VAL E 1 137 ? 10.004 69.642 25.926 1.00 10.09 156 VAL E C 1
ATOM 8944 O O . VAL E 1 137 ? 10.595 68.576 25.756 1.00 10.53 156 VAL E O 1
ATOM 8956 N N . THR E 1 139 ? 10.316 68.606 29.375 1.00 10.37 158 THR E N 1
ATOM 8957 C CA . THR E 1 139 ? 9.732 68.144 30.627 1.00 11.71 158 THR E CA 1
ATOM 8958 C C . THR E 1 139 ? 10.159 66.709 30.889 1.00 10.81 158 THR E C 1
ATOM 8959 O O . THR E 1 139 ? 10.422 65.958 29.956 1.00 9.29 158 THR E O 1
ATOM 8963 N N . GLN E 1 140 ? 10.227 66.334 32.161 1.00 10.66 159 GLN E N 1
ATOM 8964 C CA . GLN E 1 140 ? 10.601 64.976 32.531 1.00 10.32 159 GLN E CA 1
ATOM 8965 C C . GLN E 1 140 ? 9.343 64.135 32.700 1.00 10.25 159 GLN E C 1
ATOM 8966 O O . GLN E 1 140 ? 9.418 62.946 33.009 1.00 10.35 159 GLN E O 1
ATOM 8972 N N . ASP E 1 141 ? 8.185 64.757 32.492 1.00 8.68 160 ASP E N 1
ATOM 8973 C CA . ASP E 1 141 ? 6.914 64.056 32.639 1.00 8.36 160 ASP E CA 1
ATOM 8974 C C . ASP E 1 141 ? 6.607 63.086 31.509 1.00 6.36 160 ASP E C 1
ATOM 8975 O O . ASP E 1 141 ? 5.752 62.215 31.652 1.00 7.31 160 ASP E O 1
ATOM 8980 N N . THR E 1 142 ? 7.307 63.233 30.390 1.00 6.73 161 THR E N 1
ATOM 8981 C CA . THR E 1 142 ? 7.088 62.365 29.237 1.00 5.83 161 THR E CA 1
ATOM 8982 C C . THR E 1 142 ? 8.405 61.807 28.706 1.00 5.26 161 THR E C 1
ATOM 8983 O O . THR E 1 142 ? 9.474 62.351 28.972 1.00 6.66 161 THR E O 1
ATOM 8987 N N . TYR E 1 143 ? 8.312 60.726 27.938 1.00 4.66 162 TYR E N 1
ATOM 8988 C CA . TYR E 1 143 ? 9.491 60.077 27.373 1.00 5.36 162 TYR E CA 1
ATOM 8989 C C . TYR E 1 143 ? 10.186 60.994 26.369 1.00 5.86 162 TYR E C 1
ATOM 8990 O O . TYR E 1 143 ? 11.397 61.200 26.443 1.00 6.63 162 TYR E O 1
ATOM 8999 N N . ARG E 1 144 ? 9.416 61.542 25.434 1.00 4.99 163 ARG E N 1
ATOM 9000 C CA . ARG E 1 144 ? 9.975 62.440 24.432 1.00 5.30 163 ARG E CA 1
ATOM 9001 C C . ARG E 1 144 ? 10.540 63.681 25.114 1.00 4.79 163 ARG E C 1
ATOM 9002 O O . ARG E 1 144 ? 11.546 64.238 24.679 1.00 4.64 163 ARG E O 1
ATOM 9010 N N . GLY E 1 145 ? 9.893 64.107 26.194 1.00 4.58 164 GLY E N 1
ATOM 9011 C CA . GLY E 1 145 ? 10.377 65.262 26.926 1.00 4.17 164 GLY E CA 1
ATOM 9012 C C . GLY E 1 145 ? 11.743 64.961 27.519 1.00 5.71 164 GLY E C 1
ATOM 9013 O O . GLY E 1 145 ? 12.650 65.790 27.462 1.00 5.24 164 GLY E O 1
ATOM 9014 N N . ARG E 1 146 ? 11.893 63.765 28.084 1.00 4.23 165 ARG E N 1
ATOM 9015 C CA . ARG E 1 146 ? 13.155 63.357 28.687 1.00 4.30 165 ARG E CA 1
ATOM 9016 C C . ARG E 1 146 ? 14.233 63.224 27.619 1.00 4.29 165 ARG E C 1
ATOM 9017 O O . ARG E 1 146 ? 15.381 63.597 27.836 1.00 4.76 165 ARG E O 1
ATOM 9025 N N . ILE E 1 147 ? 13.860 62.690 26.464 1.00 3.75 166 ILE E N 1
ATOM 9026 C CA . ILE E 1 147 ? 14.817 62.544 25.377 1.00 5.69 166 ILE E CA 1
ATOM 9027 C C . ILE E 1 147 ? 15.262 63.940 24.923 1.00 5.87 166 ILE E C 1
ATOM 9028 O O . ILE E 1 147 ? 16.451 64.182 24.690 1.00 5.61 166 ILE E O 1
ATOM 9033 N N . ASN E 1 148 ? 14.311 64.861 24.809 1.00 6.29 167 ASN E N 1
ATOM 9034 C CA . ASN E 1 148 ? 14.641 66.223 24.399 1.00 6.25 167 ASN E CA 1
ATOM 9035 C C . ASN E 1 148 ? 15.657 66.834 25.362 1.00 7.04 167 ASN E C 1
ATOM 9036 O O . ASN E 1 148 ? 16.669 67.393 24.944 1.00 7.05 167 ASN E O 1
ATOM 9041 N N . ILE E 1 149 ? 15.378 66.713 26.655 1.00 6.81 168 ILE E N 1
ATOM 9042 C CA . ILE E 1 149 ? 16.247 67.253 27.693 1.00 6.63 168 ILE E CA 1
ATOM 9043 C C . ILE E 1 149 ? 17.607 66.562 27.683 1.00 6.09 168 ILE E C 1
ATOM 9044 O O . ILE E 1 149 ? 18.652 67.215 27.767 1.00 6.35 168 ILE E O 1
ATOM 9049 N N . GLY E 1 150 ? 17.579 65.236 27.575 1.00 5.36 169 GLY E N 1
ATOM 9050 C CA . GLY E 1 150 ? 18.801 64.451 27.576 1.00 5.07 169 GLY E CA 1
ATOM 9051 C C . GLY E 1 150 ? 19.744 64.728 26.424 1.00 5.22 169 GLY E C 1
ATOM 9052 O O . GLY E 1 150 ? 20.939 64.933 26.633 1.00 5.13 169 GLY E O 1
ATOM 9053 N N . ILE E 1 151 ? 19.220 64.724 25.204 1.00 6.18 170 ILE E N 1
ATOM 9054 C CA . ILE E 1 151 ? 20.059 64.977 24.043 1.00 5.24 170 ILE E CA 1
ATOM 9055 C C . ILE E 1 151 ? 20.575 66.416 24.079 1.00 7.16 170 ILE E C 1
ATOM 9056 O O . ILE E 1 151 ? 21.727 66.673 23.731 1.00 5.75 170 ILE E O 1
ATOM 9061 N N . THR E 1 152 ? 19.737 67.349 24.529 1.00 7.32 171 THR E N 1
ATOM 9062 C CA . THR E 1 152 ? 20.169 68.739 24.624 1.00 8.81 171 THR E CA 1
ATOM 9063 C C . THR E 1 152 ? 21.387 68.842 25.546 1.00 8.69 171 THR E C 1
ATOM 9064 O O . THR E 1 152 ? 22.401 69.448 25.187 1.00 7.96 171 THR E O 1
ATOM 9068 N N . GLN E 1 153 ? 21.293 68.239 26.728 1.00 8.36 172 GLN E N 1
ATOM 9069 C CA . GLN E 1 153 ? 22.393 68.282 27.685 1.00 8.61 172 GLN E CA 1
ATOM 9070 C C . GLN E 1 153 ? 23.638 67.582 27.160 1.00 8.15 172 GLN E C 1
ATOM 9071 O O . GLN E 1 153 ? 24.759 68.030 27.401 1.00 7.16 172 GLN E O 1
ATOM 9077 N N . LEU E 1 154 ? 23.443 66.481 26.442 1.00 6.76 173 LEU E N 1
ATOM 9078 C CA . LEU E 1 154 ? 24.564 65.747 25.874 1.00 6.70 173 LEU E CA 1
ATOM 9079 C C . LEU E 1 154 ? 25.303 66.622 24.859 1.00 6.16 173 LEU E C 1
ATOM 9080 O O . LEU E 1 154 ? 26.531 66.703 24.876 1.00 7.56 173 LEU E O 1
ATOM 9085 N N . LYS E 1 155 ? 24.551 67.293 23.993 1.00 6.00 174 LYS E N 1
ATOM 9086 C CA . LYS E 1 155 ? 25.151 68.157 22.979 1.00 7.33 174 LYS E CA 1
ATOM 9087 C C . LYS E 1 155 ? 25.778 69.423 23.561 1.00 7.61 174 LYS E C 1
ATOM 9088 O O . LYS E 1 155 ? 26.770 69.921 23.034 1.00 7.35 174 LYS E O 1
ATOM 9094 N N . LYS E 1 156 ? 25.202 69.939 24.643 1.00 7.62 175 LYS E N 1
ATOM 9095 C CA . LYS E 1 156 ? 25.731 71.138 25.287 1.00 10.07 175 LYS E CA 1
ATOM 9096 C C . LYS E 1 156 ? 27.053 70.832 25.988 1.00 9.47 175 LYS E C 1
ATOM 9097 O O . LYS E 1 156 ? 27.976 71.646 25.977 1.00 10.16 175 LYS E O 1
ATOM 9103 N N . LEU E 1 157 ? 27.132 69.654 26.598 1.00 9.11 176 LEU E N 1
ATOM 9104 C CA . LEU E 1 157 ? 28.327 69.231 27.322 1.00 9.17 176 LEU E CA 1
ATOM 9105 C C . LEU E 1 157 ? 29.442 68.707 26.422 1.00 7.77 176 LEU E C 1
ATOM 9106 O O . LEU E 1 157 ? 30.616 68.995 26.646 1.00 9.13 176 LEU E O 1
ATOM 9111 N N . PHE E 1 158 ? 29.062 67.938 25.408 1.00 6.95 177 PHE E N 1
ATOM 9112 C CA . PHE E 1 158 ? 30.010 67.330 24.481 1.00 6.70 177 PHE E CA 1
ATOM 9113 C C . PHE E 1 158 ? 29.673 67.678 23.033 1.00 6.52 177 PHE E C 1
ATOM 9114 O O . PHE E 1 158 ? 29.447 66.792 22.212 1.00 6.52 177 PHE E O 1
ATOM 9122 N N . PRO E 1 159 ? 29.659 68.976 22.696 1.00 6.86 178 PRO E N 1
ATOM 9123 C CA . PRO E 1 159 ? 29.340 69.429 21.337 1.00 7.84 178 PRO E CA 1
ATOM 9124 C C . PRO E 1 159 ? 30.243 68.915 20.215 1.00 8.69 178 PRO E C 1
ATOM 9125 O O . PRO E 1 159 ? 29.811 68.809 19.065 1.00 8.07 178 PRO E O 1
ATOM 9129 N N . ASP E 1 160 ? 31.487 68.585 20.544 1.00 7.67 179 ASP E N 1
ATOM 9130 C CA . ASP E 1 160 ? 32.418 68.118 19.526 1.00 9.77 179 ASP E CA 1
ATOM 9131 C C . ASP E 1 160 ? 32.731 66.629 19.592 1.00 8.54 179 ASP E C 1
ATOM 9132 O O . ASP E 1 160 ? 33.712 66.173 19.007 1.00 8.85 179 ASP E O 1
ATOM 9137 N N . LYS E 1 161 ? 31.896 65.865 20.287 1.00 7.65 180 LYS E N 1
ATOM 9138 C CA . LYS E 1 161 ? 32.138 64.430 20.414 1.00 7.96 180 LYS E CA 1
ATOM 9139 C C . LYS E 1 161 ? 31.168 63.581 19.602 1.00 6.83 180 LYS E C 1
ATOM 9140 O O . LYS E 1 161 ? 30.141 64.063 19.124 1.00 6.62 180 LYS E O 1
ATOM 9146 N N . GLN E 1 162 ? 31.517 62.307 19.447 1.00 7.57 181 GLN E N 1
ATOM 9147 C CA . GLN E 1 162 ? 30.666 61.360 18.742 1.00 6.03 181 GLN E CA 1
ATOM 9148 C C . GLN E 1 162 ? 29.747 60.776 19.812 1.00 6.92 181 GLN E C 1
ATOM 9149 O O . GLN E 1 162 ? 30.213 60.095 20.732 1.00 6.79 181 GLN E O 1
ATOM 9155 N N . ILE E 1 163 ? 28.453 61.061 19.703 1.00 5.05 182 ILE E N 1
ATOM 9156 C CA . ILE E 1 163 ? 27.469 60.569 20.662 1.00 4.58 182 ILE E CA 1
ATOM 9157 C C . ILE E 1 163 ? 26.471 59.709 19.895 1.00 5.41 182 ILE E C 1
ATOM 9158 O O . ILE E 1 163 ? 25.875 60.161 18.912 1.00 5.22 182 ILE E O 1
ATOM 9163 N N . VAL E 1 164 ? 26.286 58.477 20.356 1.00 4.23 183 VAL E N 1
ATOM 9164 C CA . VAL E 1 164 ? 25.403 57.530 19.682 1.00 4.74 183 VAL E CA 1
ATOM 9165 C C . VAL E 1 164 ? 24.334 56.959 20.604 1.00 4.78 183 VAL E C 1
ATOM 9166 O O . VAL E 1 164 ? 24.608 56.632 21.758 1.00 5.83 183 VAL E O 1
ATOM 9170 N N . LEU E 1 165 ? 23.112 56.840 20.095 1.00 4.77 184 LEU E N 1
ATOM 9171 C CA . LEU E 1 165 ? 22.021 56.284 20.888 1.00 5.54 184 LEU E CA 1
ATOM 9172 C C . LEU E 1 165 ? 21.782 54.838 20.478 1.00 4.61 184 LEU E C 1
ATOM 9173 O O . LEU E 1 165 ? 21.893 54.498 19.298 1.00 6.75 184 LEU E O 1
ATOM 9178 N N . LEU E 1 166 ? 21.471 53.986 21.451 1.00 5.04 185 LEU E N 1
ATOM 9179 C CA . LEU E 1 166 ? 21.163 52.584 21.167 1.00 4.69 185 LEU E CA 1
ATOM 9180 C C . LEU E 1 166 ? 19.721 52.343 21.607 1.00 3.96 185 LEU E C 1
ATOM 9181 O O . LEU E 1 166 ? 19.316 52.785 22.684 1.00 3.57 185 LEU E O 1
ATOM 9186 N N . THR E 1 167 ? 18.944 51.653 20.778 1.00 5.77 186 THR E N 1
ATOM 9187 C CA . THR E 1 167 ? 17.555 51.372 21.127 1.00 5.99 186 THR E CA 1
ATOM 9188 C C . THR E 1 167 ? 17.481 50.208 22.110 1.00 5.55 186 THR E C 1
ATOM 9189 O O . THR E 1 167 ? 18.338 49.323 22.108 1.00 6.19 186 THR E O 1
ATOM 9193 N N . PRO E 1 168 ? 16.460 50.209 22.980 1.00 6.20 187 PRO E N 1
ATOM 9194 C CA . PRO E 1 168 ? 16.263 49.154 23.979 1.00 5.56 187 PRO E CA 1
ATOM 9195 C C . PRO E 1 168 ? 16.096 47.779 23.336 1.00 6.63 187 PRO E C 1
ATOM 9196 O O . PRO E 1 168 ? 15.576 47.660 22.227 1.00 5.96 187 PRO E O 1
ATOM 9200 N N . LEU E 1 169 ? 16.537 46.745 24.046 1.00 6.53 188 LEU E N 1
ATOM 9201 C CA . LEU E 1 169 ? 16.441 45.371 23.559 1.00 6.19 188 LEU E CA 1
ATOM 9202 C C . LEU E 1 169 ? 15.049 44.803 23.794 1.00 6.00 188 LEU E C 1
ATOM 9203 O O . LEU E 1 169 ? 14.295 45.314 24.624 1.00 7.30 188 LEU E O 1
ATOM 9208 N N . HIS E 1 170 ? 14.707 43.748 23.060 1.00 5.75 189 HIS E N 1
ATOM 9209 C CA . HIS E 1 170 ? 13.420 43.093 23.256 1.00 5.42 189 HIS E CA 1
ATOM 9210 C C . HIS E 1 170 ? 13.500 42.551 24.676 1.00 6.09 189 HIS E C 1
ATOM 9211 O O . HIS E 1 170 ? 14.600 42.338 25.195 1.00 5.38 189 HIS E O 1
ATOM 9218 N N . ARG E 1 171 ? 12.351 42.321 25.298 1.00 5.47 190 ARG E N 1
ATOM 9219 C CA . ARG E 1 171 ? 12.328 41.860 26.682 1.00 4.57 190 ARG E CA 1
ATOM 9220 C C . ARG E 1 171 ? 11.127 40.986 26.996 1.00 5.20 190 ARG E C 1
ATOM 9221 O O . ARG E 1 171 ? 10.045 41.188 26.446 1.00 4.34 190 ARG E O 1
ATOM 9229 N N . SER E 1 172 ? 11.321 40.019 27.886 1.00 5.04 191 SER E N 1
ATOM 9230 C CA . SER E 1 172 ? 10.227 39.150 28.287 1.00 6.43 191 SER E CA 1
ATOM 9231 C C . SER E 1 172 ? 10.006 39.325 29.791 1.00 6.52 191 SER E C 1
ATOM 9232 O O . SER E 1 172 ? 10.489 40.296 30.379 1.00 5.71 191 SER E O 1
ATOM 9235 N N . LEU E 1 173 ? 9.299 38.390 30.418 1.00 6.25 192 LEU E N 1
ATOM 9236 C CA . LEU E 1 173 ? 8.980 38.507 31.840 1.00 7.62 192 LEU E CA 1
ATOM 9237 C C . LEU E 1 173 ? 10.144 38.540 32.828 1.00 7.10 192 LEU E C 1
ATOM 9238 O O . LEU E 1 173 ? 11.225 38.029 32.560 1.00 6.81 192 LEU E O 1
ATOM 9243 N N . ALA E 1 174 ? 9.895 39.159 33.978 1.00 8.47 193 ALA E N 1
ATOM 9244 C CA . ALA E 1 174 ? 10.882 39.260 35.048 1.00 8.51 193 ALA E CA 1
ATOM 9245 C C . ALA E 1 174 ? 10.146 39.277 36.386 1.00 9.68 193 ALA E C 1
ATOM 9246 O O . ALA E 1 174 ? 9.115 39.930 36.524 1.00 9.55 193 ALA E O 1
ATOM 9248 N N . ASN E 1 175 ? 10.674 38.548 37.363 1.00 9.88 194 ASN E N 1
ATOM 9249 C CA . ASN E 1 175 ? 10.068 38.482 38.691 1.00 10.55 194 ASN E CA 1
ATOM 9250 C C . ASN E 1 175 ? 11.182 38.688 39.706 1.00 9.98 194 ASN E C 1
ATOM 9251 O O . ASN E 1 175 ? 11.918 37.757 40.025 1.00 9.03 194 ASN E O 1
ATOM 9256 N N . PHE E 1 176 ? 11.298 39.904 40.222 1.00 9.27 195 PHE E N 1
ATOM 9257 C CA . PHE E 1 176 ? 12.364 40.219 41.161 1.00 11.82 195 PHE E CA 1
ATOM 9258 C C . PHE E 1 176 ? 11.971 40.236 42.635 1.00 13.38 195 PHE E C 1
ATOM 9259 O O . PHE E 1 176 ? 12.834 40.254 43.512 1.00 15.69 195 PHE E O 1
ATOM 9267 N N . GLY E 1 177 ? 10.674 40.233 42.906 1.00 11.91 196 GLY E N 1
ATOM 9268 C CA . GLY E 1 177 ? 10.214 40.253 44.282 1.00 12.47 196 GLY E CA 1
ATOM 9269 C C . GLY E 1 177 ? 8.726 40.519 44.326 1.00 11.81 196 GLY E C 1
ATOM 9270 O O . GLY E 1 177 ? 8.112 40.760 43.286 1.00 10.28 196 GLY E O 1
ATOM 9271 N N . ASP E 1 178 ? 8.147 40.484 45.522 1.00 11.16 197 ASP E N 1
ATOM 9272 C CA . ASP E 1 178 ? 6.714 40.713 45.687 1.00 13.6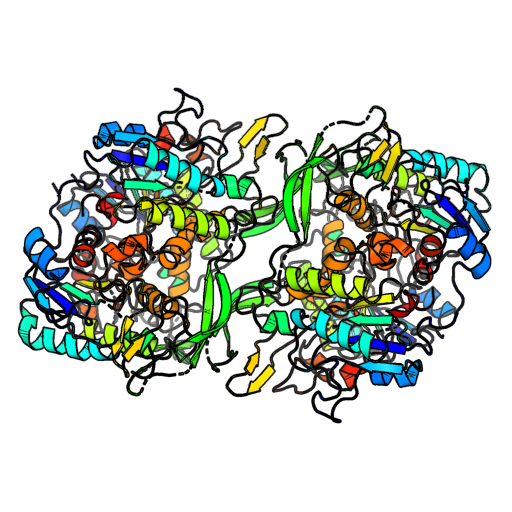9 197 ASP E CA 1
ATOM 9273 C C . ASP E 1 178 ? 6.200 42.019 45.098 1.00 12.34 197 ASP E C 1
ATOM 9274 O O . ASP E 1 178 ? 5.057 42.089 44.657 1.00 12.67 197 ASP E O 1
ATOM 9279 N N . LYS E 1 179 ? 7.031 43.054 45.103 1.00 12.33 198 LYS E N 1
ATOM 9280 C CA . LYS E 1 179 ? 6.603 44.352 44.591 1.00 11.97 198 LYS E CA 1
ATOM 9281 C C . LYS E 1 179 ? 7.255 44.760 43.275 1.00 10.99 198 LYS E C 1
ATOM 9282 O O . LYS E 1 179 ? 7.105 45.897 42.830 1.00 10.66 198 LYS E O 1
ATOM 9288 N N . ASN E 1 180 ? 7.960 43.828 42.644 1.00 9.78 199 ASN E N 1
ATOM 9289 C CA . ASN E 1 180 ? 8.632 44.114 41.381 1.00 8.82 199 ASN E CA 1
ATOM 9290 C C . ASN E 1 180 ? 8.470 42.937 40.419 1.00 8.88 199 ASN E C 1
ATOM 9291 O O . ASN E 1 180 ? 9.309 42.035 40.382 1.00 8.84 199 ASN E O 1
ATOM 9296 N N . VAL E 1 181 ? 7.369 42.946 39.668 1.00 6.71 200 VAL E N 1
ATOM 9297 C CA . VAL E 1 181 ? 7.068 41.904 38.692 1.00 6.81 200 VAL E CA 1
ATOM 9298 C C . VAL E 1 181 ? 6.742 42.602 37.377 1.00 7.26 200 VAL E C 1
ATOM 9299 O O . VAL E 1 181 ? 5.799 43.392 37.297 1.00 6.04 200 VAL E O 1
ATOM 9303 N N . GLN E 1 182 ? 7.523 42.290 36.348 1.00 7.28 201 GLN E N 1
ATOM 9304 C CA . GLN E 1 182 ? 7.378 42.931 35.047 1.00 6.55 201 GLN E CA 1
ATOM 9305 C C . GLN E 1 182 ? 6.920 41.981 33.939 1.00 5.96 201 GLN E C 1
ATOM 9306 O O . GLN E 1 182 ? 7.665 41.092 33.527 1.00 6.54 201 GLN E O 1
ATOM 9312 N N . PRO E 1 183 ? 5.678 42.157 33.443 1.00 5.87 202 PRO E N 1
ATOM 9313 C CA . PRO E 1 183 ? 5.116 41.314 32.377 1.00 5.98 202 PRO E CA 1
ATOM 9314 C C . PRO E 1 183 ? 5.952 41.380 31.101 1.00 7.22 202 PRO E C 1
ATOM 9315 O O . PRO E 1 183 ? 6.641 42.377 30.860 1.00 6.05 202 PRO E O 1
ATOM 9319 N N . ASP E 1 184 ? 5.888 40.332 30.281 1.00 7.96 203 ASP E N 1
ATOM 9320 C CA . ASP E 1 184 ? 6.660 40.324 29.044 1.00 7.80 203 ASP E CA 1
ATOM 9321 C C . ASP E 1 184 ? 6.155 41.398 28.088 1.00 7.86 203 ASP E C 1
ATOM 9322 O O . ASP E 1 184 ? 5.138 42.048 28.359 1.00 6.73 203 ASP E O 1
ATOM 9327 N N . GLU E 1 185 ? 6.854 41.573 26.966 1.00 4.76 204 GLU E N 1
ATOM 9328 C CA . GLU E 1 185 ? 6.499 42.617 26.007 1.00 5.33 204 GLU E CA 1
ATOM 9329 C C . GLU E 1 185 ? 5.261 42.438 25.140 1.00 4.71 204 GLU E C 1
ATOM 9330 O O . GLU E 1 185 ? 5.022 43.248 24.239 1.00 4.49 204 GLU E O 1
ATOM 9336 N N . SER E 1 186 ? 4.475 41.395 25.386 1.00 5.19 205 SER E N 1
ATOM 9337 C CA . SER E 1 186 ? 3.253 41.211 24.611 1.00 5.93 205 SER E CA 1
ATOM 9338 C C . SER E 1 186 ? 2.177 42.047 25.298 1.00 5.74 205 SER E C 1
ATOM 9339 O O . SER E 1 186 ? 1.068 42.196 24.786 1.00 7.41 205 SER E O 1
ATOM 9342 N N . TYR E 1 187 ? 2.526 42.601 26.459 1.00 6.99 206 TYR E N 1
ATOM 9343 C CA . TYR E 1 187 ? 1.601 43.416 27.249 1.00 8.57 206 TYR E CA 1
ATOM 9344 C C . TYR E 1 187 ? 1.945 44.902 27.250 1.00 9.11 206 TYR E C 1
ATOM 9345 O O . TYR E 1 187 ? 3.117 45.281 27.295 1.00 9.55 206 TYR E O 1
ATOM 9354 N N . GLN E 1 188 ? 0.919 45.745 27.215 1.00 8.04 207 GLN E N 1
ATOM 9355 C CA . GLN E 1 188 ? 1.144 47.181 27.278 1.00 7.09 207 GLN E CA 1
ATOM 9356 C C . GLN E 1 188 ? 1.488 47.469 28.732 1.00 6.49 207 GLN E C 1
ATOM 9357 O O . GLN E 1 188 ? 1.189 46.661 29.614 1.00 6.41 207 GLN E O 1
ATOM 9363 N N . ASN E 1 189 ? 2.121 48.609 28.987 1.00 6.91 208 ASN E N 1
ATOM 9364 C CA . ASN E 1 189 ? 2.461 48.975 30.353 1.00 6.30 208 ASN E CA 1
ATOM 9365 C C . ASN E 1 189 ? 1.273 49.700 30.972 1.00 6.67 208 ASN E C 1
ATOM 9366 O O . ASN E 1 189 ? 0.168 49.668 30.423 1.00 5.94 208 ASN E O 1
ATOM 9371 N N . GLY E 1 190 ? 1.513 50.355 32.104 1.00 8.45 209 GLY E N 1
ATOM 9372 C CA . GLY E 1 190 ? 0.466 51.076 32.811 1.00 10.78 209 GLY E CA 1
ATOM 9373 C C . GLY E 1 190 ? -0.125 52.294 32.123 1.00 12.21 209 GLY E C 1
ATOM 9374 O O . GLY E 1 190 ? -1.214 52.736 32.498 1.00 12.11 209 GLY E O 1
ATOM 9375 N N . CYS E 1 191 ? 0.571 52.861 31.139 1.00 11.87 210 CYS E N 1
ATOM 9376 C CA . CYS E 1 191 ? 0.014 54.015 30.444 1.00 11.16 210 CYS E CA 1
ATOM 9377 C C . CYS E 1 191 ? -0.438 53.666 29.027 1.00 10.91 210 CYS E C 1
ATOM 9378 O O . CYS E 1 191 ? -0.522 54.531 28.157 1.00 10.29 210 CYS E O 1
ATOM 9381 N N . GLY E 1 192 ? -0.729 52.384 28.818 1.00 10.02 211 GLY E N 1
ATOM 9382 C CA . GLY E 1 192 ? -1.226 51.907 27.536 1.00 9.80 211 GLY E CA 1
ATOM 9383 C C . GLY E 1 192 ? -0.286 51.895 26.348 1.00 8.74 211 GLY E C 1
ATOM 9384 O O . GLY E 1 192 ? -0.715 52.130 25.216 1.00 10.15 211 GLY E O 1
ATOM 9385 N N . GLU E 1 193 ? 0.989 51.609 26.583 1.00 7.01 212 GLU E N 1
ATOM 9386 C CA . GLU E 1 193 ? 1.956 51.577 25.492 1.00 6.78 212 GLU E CA 1
ATOM 9387 C C . GLU E 1 193 ? 2.758 50.283 25.487 1.00 6.87 212 GLU E C 1
ATOM 9388 O O . GLU E 1 193 ? 3.027 49.699 26.539 1.00 6.24 212 GLU E O 1
ATOM 9394 N N . TYR E 1 194 ? 3.119 49.837 24.288 1.00 6.42 213 TYR E N 1
ATOM 9395 C CA . TYR E 1 194 ? 3.942 48.647 24.119 1.00 6.64 213 TYR E CA 1
ATOM 9396 C C . TYR E 1 194 ? 5.382 49.150 24.147 1.00 6.72 213 TYR E C 1
ATOM 9397 O O . TYR E 1 194 ? 5.630 50.347 23.976 1.00 5.69 213 TYR E O 1
ATOM 9406 N N . ILE E 1 195 ? 6.331 48.247 24.362 1.00 6.17 214 ILE E N 1
ATOM 9407 C CA . ILE E 1 195 ? 7.734 48.634 24.398 1.00 5.55 214 ILE E CA 1
ATOM 9408 C C . ILE E 1 195 ? 8.107 49.350 23.093 1.00 6.69 214 ILE E C 1
ATOM 9409 O O . ILE E 1 195 ? 8.987 50.213 23.073 1.00 5.19 214 ILE E O 1
ATOM 9414 N N . ASP E 1 196 ? 7.414 48.988 22.017 1.00 6.21 215 ASP E N 1
ATOM 9415 C CA . ASP E 1 196 ? 7.623 49.559 20.682 1.00 8.72 215 ASP E CA 1
ATOM 9416 C C . ASP E 1 196 ? 7.762 51.082 20.664 1.00 7.85 215 ASP E C 1
ATOM 9417 O O . ASP E 1 196 ? 8.660 51.628 20.030 1.00 6.81 215 ASP E O 1
ATOM 9422 N N . ALA E 1 197 ? 6.839 51.758 21.339 1.00 7.99 216 ALA E N 1
ATOM 9423 C CA . ALA E 1 197 ? 6.827 53.216 21.378 1.00 6.90 216 ALA E CA 1
ATOM 9424 C C . ALA E 1 197 ? 8.110 53.801 21.954 1.00 5.87 216 ALA E C 1
ATOM 9425 O O . ALA E 1 197 ? 8.533 54.886 21.564 1.00 5.07 216 ALA E O 1
ATOM 9427 N N . TYR E 1 198 ? 8.725 53.082 22.886 1.00 5.08 217 TYR E N 1
ATOM 9428 C CA . TYR E 1 198 ? 9.958 53.549 23.517 1.00 4.96 217 TYR E CA 1
ATOM 9429 C C . TYR E 1 198 ? 11.162 53.279 22.622 1.00 6.29 217 TYR E C 1
ATOM 9430 O O . TYR E 1 198 ? 12.184 53.961 22.711 1.00 6.88 217 TYR E O 1
ATOM 9439 N N . VAL E 1 199 ? 11.033 52.283 21.751 1.00 5.69 218 VAL E N 1
ATOM 9440 C CA . VAL E 1 199 ? 12.101 51.955 20.820 1.00 5.47 218 VAL E CA 1
ATOM 9441 C C . VAL E 1 199 ? 12.039 52.955 19.670 1.00 5.12 218 VAL E C 1
ATOM 9442 O O . VAL E 1 199 ? 13.042 53.567 19.296 1.00 3.65 218 VAL E O 1
ATOM 9446 N N . GLN E 1 200 ? 10.838 53.129 19.132 1.00 3.99 219 GLN E N 1
ATOM 9447 C CA . GLN E 1 200 ? 10.625 54.030 18.007 1.00 4.12 219 GLN E CA 1
ATOM 9448 C C . GLN E 1 200 ? 10.949 55.491 18.296 1.00 5.90 219 GLN E C 1
ATOM 9449 O O . GLN E 1 200 ? 11.475 56.190 17.431 1.00 5.07 219 GLN E O 1
ATOM 9455 N N . ALA E 1 201 ? 10.638 55.960 19.500 1.00 4.23 220 ALA E N 1
ATOM 9456 C CA . ALA E 1 201 ? 10.925 57.350 19.843 1.00 6.35 220 ALA E CA 1
ATOM 9457 C C . ALA E 1 201 ? 12.431 57.625 19.778 1.00 5.28 220 ALA E C 1
ATOM 9458 O O . ALA E 1 201 ? 12.859 58.706 19.371 1.00 5.88 220 ALA E O 1
ATOM 9460 N N . ILE E 1 202 ? 13.238 56.650 20.183 1.00 5.58 221 ILE E N 1
ATOM 9461 C CA . ILE E 1 202 ? 14.685 56.824 20.133 1.00 4.68 221 ILE E CA 1
ATOM 9462 C C . ILE E 1 202 ? 15.148 56.867 18.673 1.00 4.56 221 ILE E C 1
ATOM 9463 O O . ILE E 1 202 ? 16.015 57.660 18.312 1.00 3.16 221 ILE E O 1
ATOM 9468 N N . LYS E 1 203 ? 14.563 56.023 17.828 1.00 4.30 222 LYS E N 1
ATOM 9469 C CA . LYS E 1 203 ? 14.932 56.026 16.413 1.00 5.01 222 LYS E CA 1
ATOM 9470 C C . LYS E 1 203 ? 14.566 57.375 15.796 1.00 5.97 222 LYS E C 1
ATOM 9471 O O . LYS E 1 203 ? 15.339 57.956 15.034 1.00 5.35 222 LYS E O 1
ATOM 9477 N N . GLU E 1 204 ? 13.382 57.871 16.145 1.00 5.10 223 GLU E N 1
ATOM 9478 C CA . GLU E 1 204 ? 12.906 59.156 15.635 1.00 6.91 223 GLU E CA 1
ATOM 9479 C C . GLU E 1 204 ? 13.797 60.309 16.084 1.00 4.18 223 GLU E C 1
ATOM 9480 O O . GLU E 1 204 ? 13.926 61.308 15.380 1.00 3.93 223 GLU E O 1
ATOM 9486 N N . ALA E 1 205 ? 14.414 60.175 17.254 1.00 3.12 224 ALA E N 1
ATOM 9487 C CA . ALA E 1 205 ? 15.277 61.237 17.767 1.00 3.36 224 ALA E CA 1
ATOM 9488 C C . ALA E 1 205 ? 16.461 61.507 16.842 1.00 4.52 224 ALA E C 1
ATOM 9489 O O . ALA E 1 205 ? 17.050 62.591 16.872 1.00 3.77 224 ALA E O 1
ATOM 9491 N N . GLY E 1 206 ? 16.806 60.520 16.020 1.00 4.44 225 GLY E N 1
ATOM 9492 C CA . GLY E 1 206 ? 17.926 60.679 15.107 1.00 4.63 225 GLY E CA 1
ATOM 9493 C C . GLY E 1 206 ? 17.799 61.906 14.225 1.00 4.58 225 GLY E C 1
ATOM 9494 O O . GLY E 1 206 ? 18.694 62.756 14.180 1.00 4.57 225 GLY E O 1
ATOM 9495 N N . ASN E 1 207 ? 16.678 62.008 13.524 1.00 4.79 226 ASN E N 1
ATOM 9496 C CA . ASN E 1 207 ? 16.442 63.139 12.635 1.00 4.96 226 ASN E CA 1
ATOM 9497 C C . ASN E 1 207 ? 15.972 64.369 13.392 1.00 5.01 226 ASN E C 1
ATOM 9498 O O . ASN E 1 207 ? 16.277 65.492 13.005 1.00 5.01 226 ASN E O 1
ATOM 9503 N N . ILE E 1 208 ? 15.237 64.163 14.477 1.00 5.07 227 ILE E N 1
ATOM 9504 C CA . ILE E 1 208 ? 14.737 65.301 15.238 1.00 5.73 227 ILE E CA 1
ATOM 9505 C C . ILE E 1 208 ? 15.858 66.124 15.855 1.00 6.11 227 ILE E C 1
ATOM 9506 O O . ILE E 1 208 ? 15.818 67.354 15.811 1.00 7.24 227 ILE E O 1
ATOM 9511 N N . TRP E 1 209 ? 16.858 65.450 16.417 1.00 5.81 228 TRP E N 1
ATOM 9512 C CA . TRP E 1 209 ? 17.970 66.140 17.061 1.00 5.43 228 TRP E CA 1
ATOM 9513 C C . TRP E 1 209 ? 19.278 66.144 16.287 1.00 5.92 228 TRP E C 1
ATOM 9514 O O . TRP E 1 209 ? 20.176 66.925 16.599 1.00 6.47 228 TRP E O 1
ATOM 9525 N N . GLY E 1 210 ? 19.384 65.283 15.281 1.00 4.55 229 GLY E N 1
ATOM 9526 C CA . GLY E 1 210 ? 20.610 65.209 14.507 1.00 5.38 229 GLY E CA 1
ATOM 9527 C C . GLY E 1 210 ? 21.628 64.406 15.290 1.00 4.25 229 GLY E C 1
ATOM 9528 O O . GLY E 1 210 ? 22.642 64.937 15.753 1.00 5.48 229 GLY E O 1
ATOM 9529 N N . ILE E 1 211 ? 21.361 63.116 15.441 1.00 3.60 230 ILE E N 1
ATOM 9530 C CA . ILE E 1 211 ? 22.257 62.255 16.204 1.00 3.71 230 ILE E CA 1
ATOM 9531 C C . ILE E 1 211 ? 22.168 60.830 15.669 1.00 5.42 230 ILE E C 1
ATOM 9532 O O . ILE E 1 211 ? 21.090 60.368 15.290 1.00 4.67 230 ILE E O 1
ATOM 9537 N N . PRO E 1 212 ? 23.305 60.118 15.606 1.00 5.01 231 PRO E N 1
ATOM 9538 C CA . PRO E 1 212 ? 23.222 58.748 15.092 1.00 5.16 231 PRO E CA 1
ATOM 9539 C C . PRO E 1 212 ? 22.540 57.790 16.063 1.00 5.32 231 PRO E C 1
ATOM 9540 O O . PRO E 1 212 ? 22.624 57.946 17.282 1.00 4.08 231 PRO E O 1
ATOM 9544 N N . VAL E 1 213 ? 21.855 56.801 15.504 1.00 4.49 232 VAL E N 1
ATOM 9545 C CA . VAL E 1 213 ? 21.157 55.805 16.305 1.00 4.96 232 VAL E CA 1
ATOM 9546 C C . VAL E 1 213 ? 21.436 54.409 15.775 1.00 5.21 232 VAL E C 1
ATOM 9547 O O . VAL E 1 213 ? 21.291 54.150 14.584 1.00 6.64 232 VAL E O 1
ATOM 9551 N N . ILE E 1 214 ? 21.839 53.510 16.660 1.00 4.35 233 ILE E N 1
ATOM 9552 C CA . ILE E 1 214 ? 22.078 52.134 16.261 1.00 6.74 233 ILE E CA 1
ATOM 9553 C C . ILE E 1 214 ? 20.866 51.365 16.767 1.00 6.40 233 ILE E C 1
ATOM 9554 O O . ILE E 1 214 ? 20.626 51.303 17.973 1.00 8.38 233 ILE E O 1
ATOM 9559 N N . ASP E 1 215 ? 20.092 50.800 15.845 1.00 7.03 234 ASP E N 1
ATOM 9560 C CA . ASP E 1 215 ? 18.887 50.067 16.219 1.00 6.74 234 ASP E CA 1
ATOM 9561 C C . ASP E 1 215 ? 19.211 48.702 16.813 1.00 6.26 234 ASP E C 1
ATOM 9562 O O . ASP E 1 215 ? 18.943 47.654 16.217 1.00 4.99 234 ASP E O 1
ATOM 9567 N N . PHE E 1 216 ? 19.789 48.752 18.007 1.00 6.31 235 PHE E N 1
ATOM 9568 C CA . PHE E 1 216 ? 20.197 47.585 18.771 1.00 6.04 235 PHE E CA 1
ATOM 9569 C C . PHE E 1 216 ? 19.029 46.611 18.945 1.00 5.97 235 PHE E C 1
ATOM 9570 O O . PHE E 1 216 ? 19.216 45.395 18.957 1.00 6.65 235 PHE E O 1
ATOM 9578 N N . ASN E 1 217 ? 17.824 47.158 19.077 1.00 6.60 236 ASN E N 1
ATOM 9579 C CA . ASN E 1 217 ? 16.616 46.352 19.239 1.00 4.36 236 ASN E CA 1
ATOM 9580 C C . ASN E 1 217 ? 16.497 45.321 18.116 1.00 5.63 236 ASN E C 1
ATOM 9581 O O . ASN E 1 217 ? 16.032 44.205 18.337 1.00 5.92 236 ASN E O 1
ATOM 9586 N N . ALA E 1 218 ? 16.930 45.689 16.912 1.00 4.93 237 ALA E N 1
ATOM 9587 C CA . ALA E 1 218 ? 16.860 44.773 15.779 1.00 5.03 237 ALA E CA 1
ATOM 9588 C C . ALA E 1 218 ? 18.168 44.049 15.470 1.00 6.25 237 ALA E C 1
ATOM 9589 O O . ALA E 1 218 ? 18.208 42.819 15.431 1.00 7.45 237 ALA E O 1
ATOM 9591 N N . VAL E 1 219 ? 19.242 44.806 15.268 1.00 5.76 238 VAL E N 1
ATOM 9592 C CA . VAL E 1 219 ? 20.514 44.203 14.890 1.00 4.38 238 VAL E CA 1
ATOM 9593 C C . VAL E 1 219 ? 21.135 43.157 15.806 1.00 4.24 238 VAL E C 1
ATOM 9594 O O . VAL E 1 219 ? 21.870 42.294 15.317 1.00 5.24 238 VAL E O 1
ATOM 9598 N N . THR E 1 220 ? 20.854 43.200 17.109 1.00 3.42 239 THR E N 1
ATOM 9599 C CA . THR E 1 220 ? 21.427 42.192 18.011 1.00 3.55 239 THR E CA 1
ATOM 9600 C C . THR E 1 220 ? 20.842 40.814 17.710 1.00 4.39 239 THR E C 1
ATOM 9601 O O . THR E 1 220 ? 21.465 39.788 18.006 1.00 4.13 239 THR E O 1
ATOM 9605 N N . GLY E 1 221 ? 19.639 40.801 17.139 1.00 2.24 240 GLY E N 1
ATOM 9606 C CA . GLY E 1 221 ? 18.975 39.547 16.816 1.00 4.27 240 GLY E CA 1
ATOM 9607 C C . GLY E 1 221 ? 18.552 38.766 18.053 1.00 4.54 240 GLY E C 1
ATOM 9608 O O . GLY E 1 221 ? 18.263 37.572 17.975 1.00 7.43 240 GLY E O 1
ATOM 9617 N N . ASN E 1 223 ? 15.840 38.089 20.851 1.00 4.21 242 ASN E N 1
ATOM 9618 C CA . ASN E 1 223 ? 14.442 38.254 21.236 1.00 4.89 242 ASN E CA 1
ATOM 9619 C C . ASN E 1 223 ? 14.036 37.179 22.240 1.00 3.71 242 ASN E C 1
ATOM 9620 O O . ASN E 1 223 ? 13.783 36.034 21.866 1.00 4.02 242 ASN E O 1
ATOM 9625 N N . PRO E 1 224 ? 13.951 37.543 23.531 1.00 3.95 243 PRO E N 1
ATOM 9626 C CA . PRO E 1 224 ? 13.574 36.592 24.582 1.00 3.98 243 PRO E CA 1
ATOM 9627 C C . PRO E 1 224 ? 12.153 36.052 24.467 1.00 5.52 243 PRO E C 1
ATOM 9628 O O . PRO E 1 224 ? 11.784 35.127 25.193 1.00 4.69 243 PRO E O 1
ATOM 9640 N N . VAL E 1 226 ? 11.167 34.489 22.052 1.00 5.38 245 VAL E N 1
ATOM 9641 C CA . VAL E 1 226 ? 11.369 33.203 21.385 1.00 7.33 245 VAL E CA 1
ATOM 9642 C C . VAL E 1 226 ? 12.193 32.437 22.418 1.00 8.52 245 VAL E C 1
ATOM 9643 O O . VAL E 1 226 ? 13.379 32.719 22.622 1.00 8.88 245 VAL E O 1
ATOM 9647 N N . GLU E 1 227 ? 11.544 31.484 23.079 1.00 7.06 246 GLU E N 1
ATOM 9648 C CA . GLU E 1 227 ? 12.160 30.710 24.144 1.00 8.99 246 GLU E CA 1
ATOM 9649 C C . GLU E 1 227 ? 13.557 30.180 23.882 1.00 7.01 246 GLU E C 1
ATOM 9650 O O . GLU E 1 227 ? 14.400 30.202 24.774 1.00 4.59 246 GLU E O 1
ATOM 9656 N N . GLU E 1 228 ? 13.812 29.713 22.666 1.00 6.28 247 GLU E N 1
ATOM 9657 C CA . GLU E 1 228 ? 15.124 29.176 22.343 1.00 6.97 247 GLU E CA 1
ATOM 9658 C C . GLU E 1 228 ? 16.238 30.222 22.478 1.00 6.44 247 GLU E C 1
ATOM 9659 O O . GLU E 1 228 ? 17.401 29.871 22.681 1.00 5.26 247 GLU E O 1
ATOM 9665 N N . GLN E 1 229 ? 15.887 31.501 22.375 1.00 5.23 248 GLN E N 1
ATOM 9666 C CA . GLN E 1 229 ? 16.888 32.555 22.500 1.00 4.87 248 GLN E CA 1
ATOM 9667 C C . GLN E 1 229 ? 17.092 33.030 23.940 1.00 6.35 248 GLN E C 1
ATOM 9668 O O . GLN E 1 229 ? 17.818 33.997 24.190 1.00 5.34 248 GLN E O 1
ATOM 9674 N N . LEU E 1 230 ? 16.465 32.344 24.890 1.00 6.51 249 LEU E N 1
ATOM 9675 C CA . LEU E 1 230 ? 16.627 32.706 26.293 1.00 6.60 249 LEU E CA 1
ATOM 9676 C C . LEU E 1 230 ? 18.031 32.338 26.769 1.00 7.56 249 LEU E C 1
ATOM 9677 O O . LEU E 1 230 ? 18.413 32.640 27.895 1.00 7.07 249 LEU E O 1
ATOM 9682 N N . ILE E 1 231 ? 18.798 31.689 25.898 1.00 6.82 250 ILE E N 1
ATOM 9683 C CA . ILE E 1 231 ? 20.170 31.329 26.219 1.00 5.46 250 ILE E CA 1
ATOM 9684 C C . ILE E 1 231 ? 20.966 32.626 26.381 1.00 6.45 250 ILE E C 1
ATOM 9685 O O . ILE E 1 231 ? 22.065 32.627 26.938 1.00 4.36 250 ILE E O 1
ATOM 9690 N N . TYR E 1 232 ? 20.401 33.730 25.896 1.00 4.71 251 TYR E N 1
ATOM 9691 C CA . TYR E 1 232 ? 21.071 35.030 25.976 1.00 4.89 251 TYR E CA 1
ATOM 9692 C C . TYR E 1 232 ? 20.630 35.875 27.160 1.00 4.51 251 TYR E C 1
ATOM 9693 O O . TYR E 1 232 ? 21.072 37.011 27.313 1.00 5.26 251 TYR E O 1
ATOM 9702 N N . PHE E 1 233 ? 19.757 35.326 27.993 1.00 4.81 252 PHE E N 1
ATOM 9703 C CA . PHE E 1 233 ? 19.265 36.060 29.145 1.00 4.71 252 PHE E CA 1
ATOM 9704 C C . PHE E 1 233 ? 19.597 35.358 30.455 1.00 6.04 252 PHE E C 1
ATOM 9705 O O . PHE E 1 233 ? 19.816 34.150 30.486 1.00 4.41 252 PHE E O 1
ATOM 9713 N N . TYR E 1 234 ? 19.643 36.131 31.533 1.00 5.86 253 TYR E N 1
ATOM 9714 C CA . TYR E 1 234 ? 20.049 35.615 32.833 1.00 5.88 253 TYR E CA 1
ATOM 9715 C C . TYR E 1 234 ? 19.301 34.479 33.525 1.00 6.32 253 TYR E C 1
ATOM 9716 O O . TYR E 1 234 ? 19.929 33.553 34.040 1.00 5.47 253 TYR E O 1
ATOM 9725 N N . ASP E 1 235 ? 17.976 34.538 33.558 1.00 7.57 254 ASP E N 1
ATOM 9726 C CA . ASP E 1 235 ? 17.212 33.509 34.263 1.00 7.16 254 ASP E CA 1
ATOM 9727 C C . ASP E 1 235 ? 15.943 33.141 33.502 1.00 7.47 254 ASP E C 1
ATOM 9728 O O . ASP E 1 235 ? 14.988 33.917 33.458 1.00 5.74 254 ASP E O 1
ATOM 9733 N N . ALA E 1 236 ? 15.939 31.947 32.919 1.00 6.65 255 ALA E N 1
ATOM 9734 C CA . ALA E 1 236 ? 14.802 31.469 32.147 1.00 8.28 255 ALA E CA 1
ATOM 9735 C C . ALA E 1 236 ? 13.502 31.474 32.943 1.00 8.95 255 ALA E C 1
ATOM 9736 O O . ALA E 1 236 ? 12.419 31.582 32.368 1.00 8.93 255 ALA E O 1
ATOM 9738 N N . GLY E 1 237 ? 13.603 31.370 34.264 1.00 8.59 256 GLY E N 1
ATOM 9739 C CA . GLY E 1 237 ? 12.398 31.353 35.072 1.00 8.58 256 GLY E CA 1
ATOM 9740 C C . GLY E 1 237 ? 11.997 32.660 35.732 1.00 8.97 256 GLY E C 1
ATOM 9741 O O . GLY E 1 237 ? 10.800 32.910 35.925 1.00 9.27 256 GLY E O 1
ATOM 9742 N N . TYR E 1 238 ? 12.974 33.503 36.065 1.00 6.67 257 TYR E N 1
ATOM 9743 C CA . TYR E 1 238 ? 12.681 34.760 36.755 1.00 6.34 257 TYR E CA 1
ATOM 9744 C C . TYR E 1 238 ? 13.228 36.057 36.155 1.00 5.23 257 TYR E C 1
ATOM 9745 O O . TYR E 1 238 ? 12.889 37.145 36.624 1.00 5.35 257 TYR E O 1
ATOM 9754 N N . ASP E 1 239 ? 14.083 35.967 35.144 1.00 4.70 258 ASP E N 1
ATOM 9755 C CA . ASP E 1 239 ? 14.626 37.188 34.558 1.00 3.34 258 ASP E CA 1
ATOM 9756 C C . ASP E 1 239 ? 14.946 37.037 33.083 1.00 5.35 258 ASP E C 1
ATOM 9757 O O . ASP E 1 239 ? 16.056 36.641 32.706 1.00 3.75 258 ASP E O 1
ATOM 9762 N N . ARG E 1 240 ? 13.959 37.358 32.253 1.00 5.25 259 ARG E N 1
ATOM 9763 C CA . ARG E 1 240 ? 14.107 37.294 30.805 1.00 5.27 259 ARG E CA 1
ATOM 9764 C C . ARG E 1 240 ? 14.241 38.728 30.300 1.00 5.69 259 ARG E C 1
ATOM 9765 O O . ARG E 1 240 ? 13.900 39.042 29.156 1.00 3.84 259 ARG E O 1
ATOM 9773 N N . LEU E 1 241 ? 14.748 39.592 31.176 1.00 3.89 260 LEU E N 1
ATOM 9774 C CA . LEU E 1 241 ? 14.945 40.998 30.855 1.00 5.39 260 LEU E CA 1
ATOM 9775 C C . LEU E 1 241 ? 16.428 41.343 30.706 1.00 5.24 260 LEU E C 1
ATOM 9776 O O . LEU E 1 241 ? 16.839 41.983 29.732 1.00 5.46 260 LEU E O 1
ATOM 9781 N N . HIS E 1 242 ? 17.226 40.927 31.684 1.00 5.30 261 HIS E N 1
ATOM 9782 C CA . HIS E 1 242 ? 18.659 41.210 31.665 1.00 5.60 261 HIS E CA 1
ATOM 9783 C C . HIS E 1 242 ? 19.434 40.130 30.915 1.00 4.92 261 HIS E C 1
ATOM 9784 O O . HIS E 1 242 ? 19.282 38.942 31.186 1.00 5.64 261 HIS E O 1
ATOM 9791 N N . PRO E 1 243 ? 20.259 40.532 29.940 1.00 5.87 262 PRO E N 1
ATOM 9792 C CA . PRO E 1 243 ? 21.036 39.538 29.192 1.00 6.22 262 PRO E CA 1
ATOM 9793 C C . PRO E 1 243 ? 22.101 38.908 30.083 1.00 6.00 262 PRO E C 1
ATOM 9794 O O . PRO E 1 243 ? 22.558 39.532 31.047 1.00 5.21 262 PRO E O 1
ATOM 9798 N N . ASP E 1 244 ? 22.485 37.671 29.781 1.00 5.38 263 ASP E N 1
ATOM 9799 C CA . ASP E 1 244 ? 23.545 37.036 30.555 1.00 4.67 263 ASP E CA 1
ATOM 9800 C C . ASP E 1 244 ? 24.848 37.362 29.830 1.00 5.27 263 ASP E C 1
ATOM 9801 O O . ASP E 1 244 ? 24.847 38.138 28.872 1.00 4.34 263 ASP E O 1
ATOM 9806 N N . THR E 1 245 ? 25.960 36.795 30.280 1.00 3.63 264 THR E N 1
ATOM 9807 C CA . THR E 1 245 ? 27.228 37.076 29.624 1.00 4.54 264 THR E CA 1
ATOM 9808 C C . THR E 1 245 ? 27.180 36.732 28.141 1.00 3.80 264 THR E C 1
ATOM 9809 O O . THR E 1 245 ? 27.649 37.504 27.311 1.00 4.35 264 THR E O 1
ATOM 9813 N N . LYS E 1 246 ? 26.614 35.578 27.805 1.00 5.23 265 LYS E N 1
ATOM 9814 C CA . LYS E 1 246 ? 26.522 35.177 26.403 1.00 5.16 265 LYS E CA 1
ATOM 9815 C C . LYS E 1 246 ? 25.774 36.244 25.587 1.00 4.45 265 LYS E C 1
ATOM 9816 O O . LYS E 1 246 ? 26.133 36.527 24.444 1.00 5.25 265 LYS E O 1
ATOM 9822 N N . GLY E 1 247 ? 24.742 36.842 26.178 1.00 5.51 266 GLY E N 1
ATOM 9823 C CA . GLY E 1 247 ? 23.991 37.874 25.479 1.00 4.16 266 GLY E CA 1
ATOM 9824 C C . GLY E 1 247 ? 24.770 39.177 25.395 1.00 4.83 266 GLY E C 1
ATOM 9825 O O . GLY E 1 247 ? 24.678 39.913 24.409 1.00 4.29 266 GLY E O 1
ATOM 9826 N N . GLN E 1 248 ? 25.537 39.466 26.442 1.00 3.92 267 GLN E N 1
ATOM 9827 C CA . GLN E 1 248 ? 26.363 40.674 26.482 1.00 5.36 267 GLN E CA 1
ATOM 9828 C C . GLN E 1 248 ? 27.461 40.592 25.423 1.00 5.64 267 GLN E C 1
ATOM 9829 O O . GLN E 1 248 ? 27.842 41.603 24.824 1.00 4.68 267 GLN E O 1
ATOM 9835 N N . GLU E 1 249 ? 27.980 39.388 25.200 1.00 3.45 268 GLU E N 1
ATOM 9836 C CA . GLU E 1 249 ? 29.034 39.209 24.205 1.00 5.13 268 GLU E CA 1
ATOM 9837 C C . GLU E 1 249 ? 28.460 39.349 22.791 1.00 4.16 268 GLU E C 1
ATOM 9838 O O . GLU E 1 249 ? 29.092 39.948 21.917 1.00 3.49 268 GLU E O 1
ATOM 9844 N N . ARG E 1 250 ? 27.265 38.804 22.565 1.00 4.11 269 ARG E N 1
ATOM 9845 C CA . ARG E 1 250 ? 26.633 38.926 21.250 1.00 4.24 269 ARG E CA 1
ATOM 9846 C C . ARG E 1 250 ? 26.352 40.412 21.024 1.00 4.76 269 ARG E C 1
ATOM 9847 O O . ARG E 1 250 ? 26.501 40.927 19.910 1.00 5.43 269 ARG E O 1
ATOM 9863 N N . ALA E 1 252 ? 28.043 42.952 22.372 1.00 5.14 271 ALA E N 1
ATOM 9864 C CA . ALA E 1 252 ? 29.336 43.593 22.154 1.00 5.85 271 ALA E CA 1
ATOM 9865 C C . ALA E 1 252 ? 29.858 43.376 20.735 1.00 5.66 271 ALA E C 1
ATOM 9866 O O . ALA E 1 252 ? 30.320 44.316 20.084 1.00 5.21 271 ALA E O 1
ATOM 9868 N N . ARG E 1 253 ? 29.785 42.140 20.251 1.00 5.03 272 ARG E N 1
ATOM 9869 C CA . ARG E 1 253 ? 30.269 41.839 18.909 1.00 4.85 272 ARG E CA 1
ATOM 9870 C C . ARG E 1 253 ? 29.428 42.585 17.871 1.00 5.02 272 ARG E C 1
ATOM 9871 O O . ARG E 1 253 ? 29.944 43.040 16.851 1.00 5.06 272 ARG E O 1
ATOM 9879 N N . THR E 1 254 ? 28.132 42.709 18.139 1.00 4.37 273 THR E N 1
ATOM 9880 C CA . THR E 1 254 ? 27.238 43.430 17.244 1.00 5.28 273 THR E CA 1
ATOM 9881 C C . THR E 1 254 ? 27.670 44.899 17.199 1.00 6.32 273 THR E C 1
ATOM 9882 O O . THR E 1 254 ? 27.783 45.495 16.127 1.00 4.22 273 THR E O 1
ATOM 9886 N N . LEU E 1 255 ? 27.910 45.476 18.373 1.00 7.01 274 LEU E N 1
ATOM 9887 C CA . LEU E 1 255 ? 28.333 46.870 18.469 1.00 8.91 274 LEU E CA 1
ATOM 9888 C C . LEU E 1 255 ? 29.645 47.095 17.738 1.00 8.34 274 LEU E C 1
ATOM 9889 O O . LEU E 1 255 ? 29.817 48.088 17.035 1.00 9.10 274 LEU E O 1
ATOM 9902 N N . TYR E 1 257 ? 30.936 45.824 15.064 1.00 8.15 276 TYR E N 1
ATOM 9903 C CA . TYR E 1 257 ? 30.791 46.033 13.633 1.00 7.57 276 TYR E CA 1
ATOM 9904 C C . TYR E 1 257 ? 29.819 47.144 13.247 1.00 7.08 276 TYR E C 1
ATOM 9905 O O . TYR E 1 257 ? 29.965 47.754 12.187 1.00 6.50 276 TYR E O 1
ATOM 9914 N N . GLN E 1 258 ? 28.847 47.427 14.113 1.00 6.24 277 GLN E N 1
ATOM 9915 C CA . GLN E 1 258 ? 27.888 48.497 13.852 1.00 6.82 277 GLN E CA 1
ATOM 9916 C C . GLN E 1 258 ? 28.576 49.857 14.009 1.00 6.56 277 GLN E C 1
ATOM 9917 O O . GLN E 1 258 ? 28.255 50.814 13.307 1.00 6.58 277 GLN E O 1
ATOM 9923 N N . LEU E 1 259 ? 29.526 49.938 14.934 1.00 5.80 278 LEU E N 1
ATOM 9924 C CA . LEU E 1 259 ? 30.251 51.186 15.175 1.00 7.57 278 LEU E CA 1
ATOM 9925 C C . LEU E 1 259 ? 31.301 51.477 14.108 1.00 7.72 278 LEU E C 1
ATOM 9926 O O . LEU E 1 259 ? 31.893 52.556 14.081 1.00 7.44 278 LEU E O 1
ATOM 9931 N N . LEU E 1 260 ? 31.532 50.503 13.236 1.00 8.90 279 LEU E N 1
ATOM 9932 C CA . LEU E 1 260 ? 32.508 50.643 12.163 1.00 10.01 279 LEU E CA 1
ATOM 9933 C C . LEU E 1 260 ? 32.095 51.765 11.208 1.00 9.87 279 LEU E C 1
ATOM 9934 O O . LEU E 1 260 ? 32.938 52.385 10.558 1.00 10.39 279 LEU E O 1
ATOM 9939 N N . ALA E 1 261 ? 30.795 52.038 11.147 1.00 8.55 280 ALA E N 1
ATOM 9940 C CA . ALA E 1 261 ? 30.263 53.070 10.257 1.00 7.99 280 ALA E CA 1
ATOM 9941 C C . ALA E 1 261 ? 30.331 54.497 10.803 1.00 6.84 280 ALA E C 1
ATOM 9942 O O . ALA E 1 261 ? 29.928 55.440 10.118 1.00 6.48 280 ALA E O 1
ATOM 9944 N N . LEU E 1 262 ? 30.842 54.657 12.022 1.00 4.43 281 LEU E N 1
ATOM 9945 C CA . LEU E 1 262 ? 30.934 55.974 12.648 1.00 4.95 281 LEU E CA 1
ATOM 9946 C C . LEU E 1 262 ? 32.340 56.318 13.132 1.00 6.81 281 LEU E C 1
ATOM 9947 O O . LEU E 1 262 ? 32.997 55.515 13.794 1.00 6.56 281 LEU E O 1
ATOM 9952 N N . PRO E 1 263 ? 32.814 57.531 12.821 1.00 6.20 282 PRO E N 1
ATOM 9953 C CA . PRO E 1 263 ? 34.150 57.943 13.250 1.00 6.13 282 PRO E CA 1
ATOM 9954 C C . PRO E 1 263 ? 34.126 58.414 14.697 1.00 6.93 282 PRO E C 1
ATOM 9955 O O . PRO E 1 263 ? 33.056 58.708 15.246 1.00 5.38 282 PRO E O 1
ATOM 9959 N N . VAL E 1 264 ? 35.300 58.461 15.320 1.00 5.45 283 VAL E N 1
ATOM 9960 C CA . VAL E 1 264 ? 35.408 58.954 16.687 1.00 7.27 283 VAL E CA 1
ATOM 9961 C C . VAL E 1 264 ? 36.273 60.204 16.593 1.00 8.98 283 VAL E C 1
ATOM 9962 O O . VAL E 1 264 ? 35.867 61.286 17.011 1.00 9.27 283 VAL E O 1
ATOM 9966 N N . ALA E 1 265 ? 37.463 60.053 16.021 1.00 10.28 284 ALA E N 1
ATOM 9967 C CA . ALA E 1 265 ? 38.361 61.187 15.847 1.00 12.11 284 ALA E CA 1
ATOM 9968 C C . ALA E 1 265 ? 37.974 61.904 14.559 1.00 14.28 284 ALA E C 1
ATOM 9969 O O . ALA E 1 265 ? 38.094 61.344 13.470 1.00 15.59 284 ALA E O 1
ATOM 9971 N N . PHE E 1 266 ? 37.501 63.139 14.684 1.00 15.03 285 PHE E N 1
ATOM 9972 C CA . PHE E 1 266 ? 37.105 63.910 13.514 1.00 16.54 285 PHE E CA 1
ATOM 9973 C C . PHE E 1 266 ? 38.302 64.631 12.897 1.00 19.70 285 PHE E C 1
ATOM 9974 O O . PHE E 1 266 ? 38.433 64.588 11.656 1.00 21.16 285 PHE E O 1
ATOM 9982 N N . ILE F 1 20 ? 40.692 44.079 4.867 1.00 27.24 39 ILE F N 1
ATOM 9983 C CA . ILE F 1 20 ? 39.748 44.764 3.936 1.00 28.35 39 ILE F CA 1
ATOM 9984 C C . ILE F 1 20 ? 40.195 46.192 3.641 1.00 26.24 39 ILE F C 1
ATOM 9985 O O . ILE F 1 20 ? 40.735 46.877 4.508 1.00 26.92 39 ILE F O 1
ATOM 9990 N N . GLN F 1 21 ? 39.964 46.633 2.410 1.00 23.78 40 GLN F N 1
ATOM 9991 C CA . GLN F 1 21 ? 40.337 47.978 1.989 1.00 22.65 40 GLN F CA 1
ATOM 9992 C C . GLN F 1 21 ? 39.078 48.808 1.757 1.00 19.15 40 GLN F C 1
ATOM 9993 O O . GLN F 1 21 ? 38.024 48.265 1.422 1.00 17.63 40 GLN F O 1
ATOM 9999 N N . HIS F 1 22 ? 39.189 50.119 1.934 1.00 14.12 41 HIS F N 1
ATOM 10000 C CA . HIS F 1 22 ? 38.042 50.995 1.739 1.00 12.14 41 HIS F CA 1
ATOM 10001 C C . HIS F 1 22 ? 37.631 50.949 0.274 1.00 10.22 41 HIS F C 1
ATOM 10002 O O . HIS F 1 22 ? 38.431 51.237 -0.610 1.00 9.91 41 HIS F O 1
ATOM 10009 N N . PRO F 1 23 ? 36.370 50.583 0.000 1.00 9.78 42 PRO F N 1
ATOM 10010 C CA . PRO F 1 23 ? 35.868 50.496 -1.376 1.00 9.13 42 PRO F CA 1
ATOM 10011 C C . PRO F 1 23 ? 35.920 51.787 -2.194 1.00 8.71 42 PRO F C 1
ATOM 10012 O O . PRO F 1 23 ? 35.887 51.744 -3.426 1.00 10.45 42 PRO F O 1
ATOM 10016 N N . TRP F 1 24 ? 36.004 52.929 -1.520 1.00 5.87 43 TRP F N 1
ATOM 10017 C CA . TRP F 1 24 ? 36.049 54.209 -2.219 1.00 6.60 43 TRP F CA 1
ATOM 10018 C C . TRP F 1 24 ? 37.466 54.746 -2.423 1.00 7.38 43 TRP F C 1
ATOM 10019 O O . TRP F 1 24 ? 37.660 55.786 -3.047 1.00 5.91 43 TRP F O 1
ATOM 10030 N N . GLN F 1 25 ? 38.451 54.022 -1.901 1.00 9.92 44 GLN F N 1
ATOM 10031 C CA . GLN F 1 25 ? 39.852 54.412 -2.030 1.00 11.62 44 GLN F CA 1
ATOM 10032 C C . GLN F 1 25 ? 40.271 54.577 -3.487 1.00 9.57 44 GLN F C 1
ATOM 10033 O O . GLN F 1 25 ? 40.017 53.704 -4.319 1.00 8.08 44 GLN F O 1
ATOM 10039 N N . GLY F 1 26 ? 40.908 55.705 -3.785 1.00 9.70 45 GLY F N 1
ATOM 10040 C CA . GLY F 1 26 ? 41.385 55.973 -5.131 1.00 11.29 45 GLY F CA 1
ATOM 10041 C C . GLY F 1 26 ? 40.352 56.075 -6.238 1.00 11.27 45 GLY F C 1
ATOM 10042 O O . GLY F 1 26 ? 40.705 56.005 -7.415 1.00 12.34 45 GLY F O 1
ATOM 10043 N N . LYS F 1 27 ? 39.082 56.247 -5.889 1.00 8.77 46 LYS F N 1
ATOM 10044 C CA . LYS F 1 27 ? 38.051 56.345 -6.914 1.00 10.24 46 LYS F CA 1
ATOM 10045 C C . LYS F 1 27 ? 37.804 57.791 -7.331 1.00 10.44 46 LYS F C 1
ATOM 10046 O O . LYS F 1 27 ? 38.221 58.727 -6.649 1.00 12.75 46 LYS F O 1
ATOM 10052 N N . LYS F 1 28 ? 37.142 57.963 -8.468 1.00 8.86 47 LYS F N 1
ATOM 10053 C CA . LYS F 1 28 ? 36.816 59.293 -8.965 1.00 9.63 47 LYS F CA 1
ATOM 10054 C C . LYS F 1 28 ? 35.339 59.470 -8.647 1.00 9.62 47 LYS F C 1
ATOM 10055 O O . LYS F 1 28 ? 34.513 58.639 -9.021 1.00 10.75 47 LYS F O 1
ATOM 10061 N N . VAL F 1 29 ? 35.009 60.552 -7.950 1.00 9.18 48 VAL F N 1
ATOM 10062 C CA . VAL F 1 29 ? 33.634 60.783 -7.533 1.00 7.64 48 VAL F CA 1
ATOM 10063 C C . VAL F 1 29 ? 33.027 62.123 -7.928 1.00 7.01 48 VAL F C 1
ATOM 10064 O O . VAL F 1 29 ? 33.656 63.172 -7.790 1.00 6.44 48 VAL F O 1
ATOM 10068 N N . GLY F 1 30 ? 31.791 62.072 -8.414 1.00 7.27 49 GLY F N 1
ATOM 10069 C CA . GLY F 1 30 ? 31.090 63.285 -8.791 1.00 7.30 49 GLY F CA 1
ATOM 10070 C C . GLY F 1 30 ? 30.269 63.766 -7.609 1.00 7.62 49 GLY F C 1
ATOM 10071 O O . GLY F 1 30 ? 29.539 62.981 -7.002 1.00 7.25 49 GLY F O 1
ATOM 10072 N N . TYR F 1 31 ? 30.391 65.048 -7.273 1.00 7.68 50 TYR F N 1
ATOM 10073 C CA . TYR F 1 31 ? 29.653 65.621 -6.149 1.00 6.43 50 TYR F CA 1
ATOM 10074 C C . TYR F 1 31 ? 28.630 66.641 -6.630 1.00 5.81 50 TYR F C 1
ATOM 10075 O O . TYR F 1 31 ? 28.984 67.696 -7.152 1.00 5.77 50 TYR F O 1
ATOM 10084 N N . ILE F 1 32 ? 27.358 66.317 -6.441 1.00 4.76 51 ILE F N 1
ATOM 10085 C CA . ILE F 1 32 ? 26.260 67.179 -6.859 1.00 5.60 51 ILE F CA 1
ATOM 10086 C C . ILE F 1 32 ? 25.616 67.817 -5.625 1.00 6.24 51 ILE F C 1
ATOM 10087 O O . ILE F 1 32 ? 25.367 67.134 -4.636 1.00 6.90 51 ILE F O 1
ATOM 10092 N N . GLY F 1 33 ? 25.353 69.120 -5.680 1.00 4.84 52 GLY F N 1
ATOM 10093 C CA . GLY F 1 33 ? 24.741 69.771 -4.534 1.00 6.57 52 GLY F CA 1
ATOM 10094 C C . GLY F 1 33 ? 24.609 71.281 -4.598 1.00 6.18 52 GLY F C 1
ATOM 10095 O O . GLY F 1 33 ? 24.443 71.856 -5.675 1.00 6.88 52 GLY F O 1
ATOM 10096 N N . ASP F 1 34 ? 24.682 71.919 -3.431 1.00 5.70 53 ASP F N 1
ATOM 10097 C CA . ASP F 1 34 ? 24.550 73.367 -3.328 1.00 6.15 53 ASP F CA 1
ATOM 10098 C C . ASP F 1 34 ? 25.814 74.058 -2.808 1.00 6.19 53 ASP F C 1
ATOM 10099 O O . ASP F 1 34 ? 26.926 73.572 -3.024 1.00 6.23 53 ASP F O 1
ATOM 10104 N N . SER F 1 35 ? 25.653 75.188 -2.122 1.00 7.96 54 SER F N 1
ATOM 10105 C CA . SER F 1 35 ? 26.817 75.925 -1.632 1.00 9.53 54 SER F CA 1
ATOM 10106 C C . SER F 1 35 ? 27.668 75.133 -0.645 1.00 9.11 54 SER F C 1
ATOM 10107 O O . SER F 1 35 ? 28.872 75.364 -0.526 1.00 10.99 54 SER F O 1
ATOM 10110 N N . ILE F 1 36 ? 27.052 74.197 0.064 1.00 8.48 55 ILE F N 1
ATOM 10111 C CA . ILE F 1 36 ? 27.793 73.405 1.028 1.00 8.49 55 ILE F CA 1
ATOM 10112 C C . ILE F 1 36 ? 28.759 72.456 0.314 1.00 8.48 55 ILE F C 1
ATOM 10113 O O . ILE F 1 36 ? 29.668 71.897 0.925 1.00 8.74 55 ILE F O 1
ATOM 10118 N N . THR F 1 37 ? 28.567 72.305 -0.994 1.00 7.94 56 THR F N 1
ATOM 10119 C CA . THR F 1 37 ? 29.429 71.461 -1.821 1.00 7.58 56 THR F CA 1
ATOM 10120 C C . THR F 1 37 ? 30.261 72.342 -2.771 1.00 8.64 56 THR F C 1
ATOM 10121 O O . THR F 1 37 ? 31.377 71.987 -3.152 1.00 8.11 56 THR F O 1
ATOM 10125 N N . ASP F 1 38 ? 29.696 73.491 -3.133 1.00 9.72 57 ASP F N 1
ATOM 10126 C CA . ASP F 1 38 ? 30.305 74.458 -4.052 1.00 10.67 57 ASP F CA 1
ATOM 10127 C C . ASP F 1 38 ? 31.744 74.826 -3.689 1.00 12.80 57 ASP F C 1
ATOM 10128 O O . ASP F 1 38 ? 32.021 75.272 -2.579 1.00 13.77 57 ASP F O 1
ATOM 10133 N N . PRO F 1 39 ? 32.684 74.633 -4.630 1.00 15.93 58 PRO F N 1
ATOM 10134 C CA . PRO F 1 39 ? 34.095 74.954 -4.390 1.00 19.07 58 PRO F CA 1
ATOM 10135 C C . PRO F 1 39 ? 34.262 76.430 -4.047 1.00 23.57 58 PRO F C 1
ATOM 10136 O O . PRO F 1 39 ? 34.907 76.790 -3.058 1.00 23.26 58 PRO F O 1
ATOM 10140 N N . ASN F 1 40 ? 33.660 77.279 -4.875 1.00 26.38 59 ASN F N 1
ATOM 10141 C CA . ASN F 1 40 ? 33.735 78.723 -4.698 1.00 29.55 59 ASN F CA 1
ATOM 10142 C C . ASN F 1 40 ? 32.627 79.224 -3.777 1.00 29.67 59 ASN F C 1
ATOM 10143 O O . ASN F 1 40 ? 32.402 78.673 -2.699 1.00 30.37 59 ASN F O 1
ATOM 10148 N N . ASN F 1 45 ? 37.889 80.320 2.411 1.00 23.91 64 ASN F N 1
ATOM 10149 C CA . ASN F 1 45 ? 37.438 80.529 3.783 1.00 23.43 64 ASN F CA 1
ATOM 10150 C C . ASN F 1 45 ? 36.985 79.204 4.393 1.00 22.00 64 ASN F C 1
ATOM 10151 O O . ASN F 1 45 ? 37.063 79.004 5.609 1.00 19.51 64 ASN F O 1
ATOM 10156 N N . ILE F 1 46 ? 36.509 78.304 3.538 1.00 18.25 65 ILE F N 1
ATOM 10157 C CA . ILE F 1 46 ? 36.027 77.000 3.984 1.00 15.86 65 ILE F CA 1
ATOM 10158 C C . ILE F 1 46 ? 36.551 75.863 3.112 1.00 14.75 65 ILE F C 1
ATOM 10159 O O . ILE F 1 46 ? 36.416 75.899 1.890 1.00 14.14 65 ILE F O 1
ATOM 10164 N N . LYS F 1 47 ? 37.157 74.864 3.747 1.00 11.84 66 LYS F N 1
ATOM 10165 C CA . LYS F 1 47 ? 37.668 73.694 3.040 1.00 12.10 66 LYS F CA 1
ATOM 10166 C C . LYS F 1 47 ? 36.507 72.694 3.027 1.00 11.31 66 LYS F C 1
ATOM 10167 O O . LYS F 1 47 ? 35.982 72.339 4.084 1.00 10.68 66 LYS F O 1
ATOM 10173 N N . LYS F 1 48 ? 36.109 72.253 1.835 1.00 10.82 67 LYS F N 1
ATOM 10174 C CA . LYS F 1 48 ? 34.974 71.336 1.675 1.00 10.86 67 LYS F CA 1
ATOM 10175 C C . LYS F 1 48 ? 35.246 69.858 1.955 1.00 9.81 67 LYS F C 1
ATOM 10176 O O . LYS F 1 48 ? 36.369 69.375 1.813 1.00 9.04 67 LYS F O 1
ATOM 10182 N N . TYR F 1 49 ? 34.189 69.142 2.326 1.00 6.81 68 TYR F N 1
ATOM 10183 C CA . TYR F 1 49 ? 34.290 67.726 2.651 1.00 7.87 68 TYR F CA 1
ATOM 10184 C C . TYR F 1 49 ? 34.965 66.875 1.580 1.00 7.16 68 TYR F C 1
ATOM 10185 O O . TYR F 1 49 ? 35.744 65.979 1.904 1.00 7.41 68 TYR F O 1
ATOM 10194 N N . TRP F 1 50 ? 34.680 67.151 0.311 1.00 7.36 69 TRP F N 1
ATOM 10195 C CA . TRP F 1 50 ? 35.281 66.370 -0.762 1.00 9.37 69 TRP F CA 1
ATOM 10196 C C . TRP F 1 50 ? 36.779 66.606 -0.868 1.00 9.45 69 TRP F C 1
ATOM 10197 O O . TRP F 1 50 ? 37.506 65.782 -1.422 1.00 8.48 69 TRP F O 1
ATOM 10208 N N . ASP F 1 51 ? 37.242 67.728 -0.332 1.00 9.39 70 ASP F N 1
ATOM 10209 C CA . ASP F 1 51 ? 38.660 68.038 -0.383 1.00 10.70 70 ASP F CA 1
ATOM 10210 C C . ASP F 1 51 ? 39.395 67.197 0.659 1.00 9.31 70 ASP F C 1
ATOM 10211 O O . ASP F 1 51 ? 40.529 66.778 0.447 1.00 10.33 70 ASP F O 1
ATOM 10216 N N . PHE F 1 52 ? 38.731 66.943 1.782 1.00 9.33 71 PHE F N 1
ATOM 10217 C CA . PHE F 1 52 ? 39.295 66.109 2.842 1.00 9.77 71 PHE F CA 1
ATOM 10218 C C . PHE F 1 52 ? 39.334 64.654 2.363 1.00 9.53 71 PHE F C 1
ATOM 10219 O O . PHE F 1 52 ? 40.312 63.938 2.595 1.00 9.42 71 PHE F O 1
ATOM 10227 N N . LEU F 1 53 ? 38.267 64.216 1.701 1.00 8.98 72 LEU F N 1
ATOM 10228 C CA . LEU F 1 53 ? 38.208 62.845 1.199 1.00 8.35 72 LEU F CA 1
ATOM 10229 C C . LEU F 1 53 ? 39.296 62.625 0.155 1.00 9.68 72 LEU F C 1
ATOM 10230 O O . LEU F 1 53 ? 39.867 61.537 0.056 1.00 8.08 72 LEU F O 1
ATOM 10235 N N . LYS F 1 54 ? 39.576 63.661 -0.629 1.00 9.27 73 LYS F N 1
ATOM 10236 C CA . LYS F 1 54 ? 40.613 63.573 -1.650 1.00 11.52 73 LYS F CA 1
ATOM 10237 C C . LYS F 1 54 ? 41.947 63.278 -0.970 1.00 11.00 73 LYS F C 1
ATOM 10238 O O . LYS F 1 54 ? 42.714 62.427 -1.416 1.00 12.44 73 LYS F O 1
ATOM 10244 N N . GLU F 1 55 ? 42.208 63.983 0.125 1.00 11.72 74 GLU F N 1
ATOM 10245 C CA . GLU F 1 55 ? 43.451 63.818 0.869 1.00 13.44 74 GLU F CA 1
ATOM 10246 C C . GLU F 1 55 ? 43.530 62.493 1.626 1.00 13.36 74 GLU F C 1
ATOM 10247 O O . GLU F 1 55 ? 44.552 61.809 1.586 1.00 12.56 74 GLU F O 1
ATOM 10253 N N . TRP F 1 56 ? 42.447 62.125 2.304 1.00 12.46 75 TRP F N 1
ATOM 10254 C CA . TRP F 1 56 ? 42.425 60.893 3.089 1.00 11.83 75 TRP F CA 1
ATOM 10255 C C . TRP F 1 56 ? 42.335 59.597 2.286 1.00 12.03 75 TRP F C 1
ATOM 10256 O O . TRP F 1 56 ? 43.060 58.641 2.563 1.00 11.14 75 TRP F O 1
ATOM 10267 N N . LEU F 1 57 ? 41.443 59.559 1.300 1.00 11.30 76 LEU F N 1
ATOM 10268 C CA . LEU F 1 57 ? 41.244 58.350 0.502 1.00 10.78 76 LEU F CA 1
ATOM 10269 C C . LEU F 1 57 ? 41.687 58.426 -0.953 1.00 9.68 76 LEU F C 1
ATOM 10270 O O . LEU F 1 57 ? 41.467 57.486 -1.715 1.00 9.19 76 LEU F O 1
ATOM 10275 N N . GLY F 1 58 ? 42.306 59.534 -1.344 1.00 9.61 77 GLY F N 1
ATOM 10276 C CA . GLY F 1 58 ? 42.753 59.662 -2.720 1.00 8.77 77 GLY F CA 1
ATOM 10277 C C . GLY F 1 58 ? 41.610 59.695 -3.715 1.00 9.28 77 GLY F C 1
ATOM 10278 O O . GLY F 1 58 ? 41.733 59.210 -4.841 1.00 10.58 77 GLY F O 1
ATOM 10279 N N . ILE F 1 59 ? 40.489 60.273 -3.302 1.00 8.33 78 ILE F N 1
ATOM 10280 C CA . ILE F 1 59 ? 39.322 60.360 -4.166 1.00 9.29 78 ILE F CA 1
ATOM 10281 C C . ILE F 1 59 ? 39.352 61.632 -5.001 1.00 9.79 78 ILE F C 1
ATOM 10282 O O . ILE F 1 59 ? 39.249 62.738 -4.471 1.00 12.44 78 ILE F O 1
ATOM 10287 N N . THR F 1 60 ? 39.506 61.467 -6.311 1.00 9.73 79 THR F N 1
ATOM 10288 C CA . THR F 1 60 ? 39.538 62.606 -7.227 1.00 9.40 79 THR F CA 1
ATOM 10289 C C . THR F 1 60 ? 38.132 63.181 -7.302 1.00 8.25 79 THR F C 1
ATOM 10290 O O . THR F 1 60 ? 37.198 62.497 -7.708 1.00 9.34 79 THR F O 1
ATOM 10294 N N . PRO F 1 61 ? 37.963 64.452 -6.913 1.00 9.32 80 PRO F N 1
ATOM 10295 C CA . PRO F 1 61 ? 36.633 65.062 -6.949 1.00 9.15 80 PRO F CA 1
ATOM 10296 C C . PRO F 1 61 ? 36.235 65.822 -8.215 1.00 10.28 80 PRO F C 1
ATOM 10297 O O . PRO F 1 61 ? 37.024 66.588 -8.773 1.00 9.71 80 PRO F O 1
ATOM 10301 N N . PHE F 1 62 ? 35.003 65.590 -8.662 1.00 8.52 81 PHE F N 1
ATOM 10302 C CA . PHE F 1 62 ? 34.423 66.272 -9.821 1.00 8.99 81 PHE F CA 1
ATOM 10303 C C . PHE F 1 62 ? 33.227 66.983 -9.176 1.00 7.96 81 PHE F C 1
ATOM 10304 O O . PHE F 1 62 ? 32.145 66.408 -9.051 1.00 8.18 81 PHE F O 1
ATOM 10312 N N . VAL F 1 63 ? 33.431 68.234 -8.775 1.00 8.23 82 VAL F N 1
ATOM 10313 C CA . VAL F 1 63 ? 32.408 68.998 -8.062 1.00 6.97 82 VAL F CA 1
ATOM 10314 C C . VAL F 1 63 ? 31.490 69.900 -8.879 1.00 7.71 82 VAL F C 1
ATOM 10315 O O . VAL F 1 63 ? 31.938 70.860 -9.508 1.00 7.00 82 VAL F O 1
ATOM 10319 N N . TYR F 1 64 ? 30.194 69.600 -8.844 1.00 6.77 83 TYR F N 1
ATOM 10320 C CA . TYR F 1 64 ? 29.220 70.387 -9.583 1.00 6.34 83 TYR F CA 1
ATOM 10321 C C . TYR F 1 64 ? 28.254 71.174 -8.705 1.00 5.96 83 TYR F C 1
ATOM 10322 O O . TYR F 1 64 ? 27.409 71.913 -9.211 1.00 6.95 83 TYR F O 1
ATOM 10331 N N . GLY F 1 65 ? 28.388 71.029 -7.391 1.00 6.09 84 GLY F N 1
ATOM 10332 C CA . GLY F 1 65 ? 27.516 71.760 -6.489 1.00 6.61 84 GLY F CA 1
ATOM 10333 C C . GLY F 1 65 ? 27.655 73.258 -6.712 1.00 7.01 84 GLY F C 1
ATOM 10334 O O . GLY F 1 65 ? 28.765 73.765 -6.886 1.00 7.07 84 GLY F O 1
ATOM 10335 N N . ILE F 1 66 ? 26.529 73.967 -6.712 1.00 6.60 85 ILE F N 1
ATOM 10336 C CA . ILE F 1 66 ? 26.527 75.413 -6.916 1.00 7.03 85 ILE F CA 1
ATOM 10337 C C . ILE F 1 66 ? 25.611 76.096 -5.903 1.00 7.15 85 ILE F C 1
ATOM 10338 O O . ILE F 1 66 ? 24.522 75.609 -5.592 1.00 6.18 85 ILE F O 1
ATOM 10343 N N . SER F 1 67 ? 26.074 77.232 -5.393 1.00 7.40 86 SER F N 1
ATOM 10344 C CA . SER F 1 67 ? 25.350 78.006 -4.392 1.00 8.27 86 SER F CA 1
ATOM 10345 C C . SER F 1 67 ? 23.872 78.253 -4.684 1.00 7.99 86 SER F C 1
ATOM 10346 O O . SER F 1 67 ? 23.502 78.621 -5.796 1.00 9.43 86 SER F O 1
ATOM 10349 N N . GLY F 1 68 ? 23.039 78.042 -3.666 1.00 7.53 87 GLY F N 1
ATOM 10350 C CA . GLY F 1 68 ? 21.610 78.271 -3.784 1.00 7.57 87 GLY F CA 1
ATOM 10351 C C . GLY F 1 68 ? 20.795 77.302 -4.620 1.00 7.28 87 GLY F C 1
ATOM 10352 O O . GLY F 1 68 ? 19.570 77.404 -4.647 1.00 7.48 87 GLY F O 1
ATOM 10353 N N . ARG F 1 69 ? 21.450 76.358 -5.286 1.00 6.59 88 ARG F N 1
ATOM 10354 C CA . ARG F 1 69 ? 20.735 75.413 -6.134 1.00 6.87 88 ARG F CA 1
ATOM 10355 C C . ARG F 1 69 ? 19.825 74.451 -5.378 1.00 7.85 88 ARG F C 1
ATOM 10356 O O . ARG F 1 69 ? 20.023 74.173 -4.190 1.00 6.84 88 ARG F O 1
ATOM 10364 N N . GLN F 1 70 ? 18.822 73.953 -6.091 1.00 7.31 89 GLN F N 1
ATOM 10365 C CA . GLN F 1 70 ? 17.829 73.057 -5.520 1.00 7.07 89 GLN F CA 1
ATOM 10366 C C . GLN F 1 70 ? 17.770 71.740 -6.287 1.00 8.26 89 GLN F C 1
ATOM 10367 O O . GLN F 1 70 ? 18.521 71.533 -7.243 1.00 6.15 89 GLN F O 1
ATOM 10373 N N . TRP F 1 71 ? 16.872 70.854 -5.871 1.00 7.53 90 TRP F N 1
ATOM 10374 C CA . TRP F 1 71 ? 16.751 69.562 -6.529 1.00 6.53 90 TRP F CA 1
ATOM 10375 C C . TRP F 1 71 ? 16.413 69.646 -8.015 1.00 6.00 90 TRP F C 1
ATOM 10376 O O . TRP F 1 71 ? 16.659 68.700 -8.759 1.00 5.23 90 TRP F O 1
ATOM 10387 N N . ASP F 1 72 ? 15.860 70.771 -8.460 1.00 6.35 91 ASP F N 1
ATOM 10388 C CA . ASP F 1 72 ? 15.539 70.899 -9.873 1.00 7.17 91 ASP F CA 1
ATOM 10389 C C . ASP F 1 72 ? 16.809 71.046 -10.711 1.00 6.19 91 ASP F C 1
ATOM 10390 O O . ASP F 1 72 ? 16.764 70.925 -11.934 1.00 8.28 91 ASP F O 1
ATOM 10395 N N . ASP F 1 73 ? 17.941 71.289 -10.050 1.00 6.11 92 ASP F N 1
ATOM 10396 C CA . ASP F 1 73 ? 19.217 71.458 -10.746 1.00 6.35 92 ASP F CA 1
ATOM 10397 C C . ASP F 1 73 ? 20.004 70.150 -10.854 1.00 6.09 92 ASP F C 1
ATOM 10398 O O . ASP F 1 73 ? 21.079 70.125 -11.451 1.00 5.69 92 ASP F O 1
ATOM 10403 N N . VAL F 1 74 ? 19.478 69.071 -10.280 1.00 4.92 93 VAL F N 1
ATOM 10404 C CA . VAL F 1 74 ? 20.175 67.787 -10.325 1.00 6.53 93 VAL F CA 1
ATOM 10405 C C . VAL F 1 74 ? 20.411 67.274 -11.745 1.00 5.72 93 VAL F C 1
ATOM 10406 O O . VAL F 1 74 ? 21.514 66.821 -12.070 1.00 7.00 93 VAL F O 1
ATOM 10410 N N . PRO F 1 75 ? 19.387 67.326 -12.609 1.00 6.99 94 PRO F N 1
ATOM 10411 C CA . PRO F 1 75 ? 19.605 66.844 -13.976 1.00 5.84 94 PRO F CA 1
ATOM 10412 C C . PRO F 1 75 ? 20.727 67.608 -14.691 1.00 6.02 94 PRO F C 1
ATOM 10413 O O . PRO F 1 75 ? 21.573 67.005 -15.348 1.00 5.47 94 PRO F O 1
ATOM 10417 N N . ARG F 1 76 ? 20.735 68.933 -14.559 1.00 6.21 95 ARG F N 1
ATOM 10418 C CA . ARG F 1 76 ? 21.761 69.755 -15.203 1.00 7.57 95 ARG F CA 1
ATOM 10419 C C . ARG F 1 76 ? 23.163 69.388 -14.718 1.00 7.10 95 ARG F C 1
ATOM 10420 O O . ARG F 1 76 ? 24.090 69.240 -15.518 1.00 7.13 95 ARG F O 1
ATOM 10428 N N . GLN F 1 77 ? 23.322 69.256 -13.404 1.00 6.73 96 GLN F N 1
ATOM 10429 C CA . GLN F 1 77 ? 24.620 68.901 -12.833 1.00 5.70 96 GLN F CA 1
ATOM 10430 C C . GLN F 1 77 ? 25.039 67.503 -13.274 1.00 6.28 96 GLN F C 1
ATOM 10431 O O . GLN F 1 77 ? 26.205 67.267 -13.600 1.00 5.72 96 GLN F O 1
ATOM 10437 N N . ALA F 1 78 ? 24.090 66.573 -13.293 1.00 4.86 97 ALA F N 1
ATOM 10438 C CA . ALA F 1 78 ? 24.388 65.209 -13.716 1.00 6.53 97 ALA F CA 1
ATOM 10439 C C . ALA F 1 78 ? 24.839 65.185 -15.179 1.00 6.08 97 ALA F C 1
ATOM 10440 O O . ALA F 1 78 ? 25.781 64.476 -15.546 1.00 6.10 97 ALA F O 1
ATOM 10442 N N . GLU F 1 79 ? 24.156 65.962 -16.010 1.00 7.70 98 GLU F N 1
ATOM 10443 C CA . GLU F 1 79 ? 24.470 66.042 -17.434 1.00 8.23 98 GLU F CA 1
ATOM 10444 C C . GLU F 1 79 ? 25.860 66.625 -17.696 1.00 8.20 98 GLU F C 1
ATOM 10445 O O . GLU F 1 79 ? 26.581 66.161 -18.580 1.00 8.43 98 GLU F O 1
ATOM 10451 N N . LYS F 1 80 ? 26.232 67.644 -16.931 1.00 6.69 99 LYS F N 1
ATOM 10452 C CA . LYS F 1 80 ? 27.534 68.268 -17.093 1.00 8.57 99 LYS F CA 1
ATOM 10453 C C . LYS F 1 80 ? 28.613 67.274 -16.663 1.00 8.71 99 LYS F C 1
ATOM 10454 O O . LYS F 1 80 ? 29.663 67.168 -17.300 1.00 8.98 99 LYS F O 1
ATOM 10460 N N . LEU F 1 81 ? 28.344 66.541 -15.585 1.00 6.93 100 LEU F N 1
ATOM 10461 C CA . LEU F 1 81 ? 29.277 65.532 -15.086 1.00 6.54 100 LEU F CA 1
ATOM 10462 C C . LEU F 1 81 ? 29.495 64.456 -16.150 1.00 7.46 100 LEU F C 1
ATOM 10463 O O . LEU F 1 81 ? 30.625 64.032 -16.398 1.00 6.11 100 LEU F O 1
ATOM 10468 N N . LYS F 1 82 ? 28.404 64.019 -16.771 1.00 6.64 101 LYS F N 1
ATOM 10469 C CA . LYS F 1 82 ? 28.467 62.995 -17.812 1.00 9.78 101 LYS F CA 1
ATOM 10470 C C . LYS F 1 82 ? 29.299 63.514 -18.986 1.00 10.63 101 LYS F C 1
ATOM 10471 O O . LYS F 1 82 ? 30.203 62.840 -19.476 1.00 10.34 101 LYS F O 1
ATOM 10477 N N . LYS F 1 83 ? 28.991 64.726 -19.429 1.00 10.61 102 LYS F N 1
ATOM 10478 C CA . LYS F 1 83 ? 29.696 65.324 -20.556 1.00 13.04 102 LYS F CA 1
ATOM 10479 C C . LYS F 1 83 ? 31.197 65.488 -20.337 1.00 12.93 102 LYS F C 1
ATOM 10480 O O . LYS F 1 83 ? 32.000 65.118 -21.193 1.00 9.96 102 LYS F O 1
ATOM 10486 N N . GLU F 1 84 ? 31.577 66.038 -19.191 1.00 11.57 103 GLU F N 1
ATOM 10487 C CA . GLU F 1 84 ? 32.987 66.280 -18.916 1.00 12.78 103 GLU F CA 1
ATOM 10488 C C . GLU F 1 84 ? 33.788 65.112 -18.337 1.00 12.86 103 GLU F C 1
ATOM 10489 O O . GLU F 1 84 ? 35.006 65.059 -18.508 1.00 13.10 103 GLU F O 1
ATOM 10495 N N . HIS F 1 85 ? 33.124 64.172 -17.668 1.00 12.17 104 HIS F N 1
ATOM 10496 C CA . HIS F 1 85 ? 33.848 63.053 -17.055 1.00 12.47 104 HIS F CA 1
ATOM 10497 C C . HIS F 1 85 ? 33.132 61.707 -17.129 1.00 12.38 104 HIS F C 1
ATOM 10498 O O . HIS F 1 85 ? 33.414 60.812 -16.332 1.00 12.86 104 HIS F O 1
ATOM 10505 N N . GLY F 1 86 ? 32.217 61.564 -18.080 1.00 12.53 105 GLY F N 1
ATOM 10506 C CA . GLY F 1 86 ? 31.470 60.324 -18.217 1.00 12.49 105 GLY F CA 1
ATOM 10507 C C . GLY F 1 86 ? 32.281 59.039 -18.244 1.00 14.37 105 GLY F C 1
ATOM 10508 O O . GLY F 1 86 ? 31.893 58.046 -17.628 1.00 13.98 105 GLY F O 1
ATOM 10509 N N . GLY F 1 87 ? 33.405 59.042 -18.953 1.00 14.32 106 GLY F N 1
ATOM 10510 C CA . GLY F 1 87 ? 34.218 57.839 -19.031 1.00 15.33 106 GLY F CA 1
ATOM 10511 C C . GLY F 1 87 ? 35.210 57.660 -17.895 1.00 15.17 106 GLY F C 1
ATOM 10512 O O . GLY F 1 87 ? 35.975 56.696 -17.886 1.00 14.94 106 GLY F O 1
ATOM 10513 N N . GLU F 1 88 ? 35.189 58.579 -16.934 1.00 14.31 107 GLU F N 1
ATOM 10514 C CA . GLU F 1 88 ? 36.104 58.549 -15.791 1.00 15.36 107 GLU F CA 1
ATOM 10515 C C . GLU F 1 88 ? 35.448 58.299 -14.431 1.00 14.57 107 GLU F C 1
ATOM 10516 O O . GLU F 1 88 ? 35.976 57.561 -13.601 1.00 12.79 107 GLU F O 1
ATOM 10522 N N . VAL F 1 89 ? 34.312 58.946 -14.197 1.00 12.39 108 VAL F N 1
ATOM 10523 C CA . VAL F 1 89 ? 33.622 58.847 -12.914 1.00 11.39 108 VAL F CA 1
ATOM 10524 C C . VAL F 1 89 ? 33.221 57.432 -12.491 1.00 10.07 108 VAL F C 1
ATOM 10525 O O . VAL F 1 89 ? 32.686 56.650 -13.280 1.00 9.66 108 VAL F O 1
ATOM 10529 N N . ASP F 1 90 ? 33.497 57.117 -11.228 1.00 9.28 109 ASP F N 1
ATOM 10530 C CA . ASP F 1 90 ? 33.192 55.807 -10.657 1.00 10.02 109 ASP F CA 1
ATOM 10531 C C . ASP F 1 90 ? 31.928 55.828 -9.801 1.00 8.94 109 ASP F C 1
ATOM 10532 O O . ASP F 1 90 ? 31.188 54.844 -9.741 1.00 7.68 109 ASP F O 1
ATOM 10537 N N . ALA F 1 91 ? 31.691 56.950 -9.132 1.00 7.05 110 ALA F N 1
ATOM 10538 C CA . ALA F 1 91 ? 30.530 57.072 -8.263 1.00 7.29 110 ALA F CA 1
ATOM 10539 C C . ALA F 1 91 ? 30.018 58.507 -8.166 1.00 6.04 110 ALA F C 1
ATOM 10540 O O . ALA F 1 91 ? 30.715 59.456 -8.523 1.00 6.60 110 ALA F O 1
ATOM 10542 N N . ILE F 1 92 ? 28.790 58.655 -7.682 1.00 6.29 111 ILE F N 1
ATOM 10543 C CA . ILE F 1 92 ? 28.175 59.968 -7.558 1.00 6.25 111 ILE F CA 1
ATOM 10544 C C . ILE F 1 92 ? 27.437 60.141 -6.242 1.00 7.67 111 ILE F C 1
ATOM 10545 O O . ILE F 1 92 ? 26.673 59.267 -5.831 1.00 6.84 111 ILE F O 1
ATOM 10550 N N . LEU F 1 93 ? 27.666 61.279 -5.590 1.00 6.41 112 LEU F N 1
ATOM 10551 C CA . LEU F 1 93 ? 26.992 61.597 -4.338 1.00 7.39 112 LEU F CA 1
ATOM 10552 C C . LEU F 1 93 ? 26.119 62.820 -4.591 1.00 7.79 112 LEU F C 1
ATOM 10553 O O . LEU F 1 93 ? 26.565 63.786 -5.210 1.00 7.70 112 LEU F O 1
ATOM 10558 N N . VAL F 1 94 ? 24.877 62.768 -4.122 1.00 6.32 113 VAL F N 1
ATOM 10559 C CA . VAL F 1 94 ? 23.940 63.874 -4.292 1.00 5.49 113 VAL F CA 1
ATOM 10560 C C . VAL F 1 94 ? 23.563 64.386 -2.907 1.00 6.81 113 VAL F C 1
ATOM 10561 O O . VAL F 1 94 ? 22.955 63.670 -2.109 1.00 5.72 113 VAL F O 1
ATOM 10565 N N . PHE F 1 95 ? 23.938 65.632 -2.638 1.00 6.42 114 PHE F N 1
ATOM 10566 C CA . PHE F 1 95 ? 23.713 66.292 -1.350 1.00 6.25 114 PHE F CA 1
ATOM 10567 C C . PHE F 1 95 ? 22.931 67.557 -1.685 1.00 6.71 114 PHE F C 1
ATOM 10568 O O . PHE F 1 95 ? 23.514 68.627 -1.880 1.00 5.54 114 PHE F O 1
ATOM 10584 N N . GLY F 1 97 ? 18.782 69.753 -1.347 1.00 6.67 116 GLY F N 1
ATOM 10585 C CA . GLY F 1 97 ? 17.477 69.845 -0.716 1.00 6.28 116 GLY F CA 1
ATOM 10586 C C . GLY F 1 97 ? 17.215 70.956 0.280 1.00 6.91 116 GLY F C 1
ATOM 10587 O O . GLY F 1 97 ? 16.077 71.415 0.399 1.00 6.84 116 GLY F O 1
ATOM 10588 N N . THR F 1 98 ? 18.238 71.399 1.000 1.00 5.27 117 THR F N 1
ATOM 10589 C CA . THR F 1 98 ? 18.027 72.448 1.985 1.00 5.71 117 THR F CA 1
ATOM 10590 C C . THR F 1 98 ? 17.476 73.728 1.347 1.00 6.87 117 THR F C 1
ATOM 10591 O O . THR F 1 98 ? 16.692 74.443 1.969 1.00 6.87 117 THR F O 1
ATOM 10595 N N . ASN F 1 99 ? 17.867 74.009 0.106 1.00 6.84 118 ASN F N 1
ATOM 10596 C CA . ASN F 1 99 ? 17.377 75.205 -0.584 1.00 7.83 118 ASN F CA 1
ATOM 10597 C C . ASN F 1 99 ? 15.930 75.035 -1.059 1.00 8.05 118 ASN F C 1
ATOM 10598 O O . ASN F 1 99 ? 15.202 76.017 -1.220 1.00 8.62 118 ASN F O 1
ATOM 10603 N N . ASP F 1 100 ? 15.512 73.792 -1.291 1.00 8.43 119 ASP F N 1
ATOM 10604 C CA . ASP F 1 100 ? 14.136 73.542 -1.715 1.00 7.26 119 ASP F CA 1
ATOM 10605 C C . ASP F 1 100 ? 13.243 73.932 -0.548 1.00 6.77 119 ASP F C 1
ATOM 10606 O O . ASP F 1 100 ? 12.172 74.509 -0.730 1.00 6.69 119 ASP F O 1
ATOM 10611 N N . TYR F 1 101 ? 13.701 73.619 0.659 1.00 6.49 120 TYR F N 1
ATOM 10612 C CA . TYR F 1 101 ? 12.956 73.970 1.859 1.00 5.84 120 TYR F CA 1
ATOM 10613 C C . TYR F 1 101 ? 12.893 75.490 1.981 1.00 6.37 120 TYR F C 1
ATOM 10614 O O . TYR F 1 101 ? 11.823 76.069 2.183 1.00 6.01 120 TYR F O 1
ATOM 10623 N N . ASN F 1 102 ? 14.049 76.135 1.865 1.00 4.85 121 ASN F N 1
ATOM 10624 C CA . ASN F 1 102 ? 14.099 77.584 1.992 1.00 6.27 121 ASN F CA 1
ATOM 10625 C C . ASN F 1 102 ? 13.279 78.318 0.940 1.00 6.32 121 ASN F C 1
ATOM 10626 O O . ASN F 1 102 ? 12.730 79.381 1.219 1.00 8.22 121 ASN F O 1
ATOM 10631 N N . SER F 1 103 ? 13.191 77.748 -0.259 1.00 5.42 122 SER F N 1
ATOM 10632 C CA . SER F 1 103 ? 12.444 78.368 -1.350 1.00 6.87 122 SER F CA 1
ATOM 10633 C C . SER F 1 103 ? 10.968 77.993 -1.359 1.00 6.71 122 SER F C 1
ATOM 10634 O O . SER F 1 103 ? 10.255 78.275 -2.319 1.00 5.61 122 SER F O 1
ATOM 10637 N N . SER F 1 104 ? 10.518 77.352 -0.286 1.00 7.04 123 SER F N 1
ATOM 10638 C CA . SER F 1 104 ? 9.119 76.965 -0.158 1.00 6.48 123 SER F CA 1
ATOM 10639 C C . SER F 1 104 ? 8.593 76.138 -1.327 1.00 8.06 123 SER F C 1
ATOM 10640 O O . SER F 1 104 ? 7.513 76.409 -1.853 1.00 7.34 123 SER F O 1
ATOM 10643 N N . VAL F 1 105 ? 9.363 75.134 -1.736 1.00 6.52 124 VAL F N 1
ATOM 10644 C CA . VAL F 1 105 ? 8.954 74.252 -2.827 1.00 6.47 124 VAL F CA 1
ATOM 10645 C C . VAL F 1 105 ? 7.950 73.242 -2.263 1.00 6.70 124 VAL F C 1
ATOM 10646 O O . VAL F 1 105 ? 8.286 72.467 -1.368 1.00 4.64 124 VAL F O 1
ATOM 10650 N N . PRO F 1 106 ? 6.705 73.243 -2.769 1.00 6.52 125 PRO F N 1
ATOM 10651 C CA . PRO F 1 106 ? 5.687 72.305 -2.280 1.00 6.96 125 PRO F CA 1
ATOM 10652 C C . PRO F 1 106 ? 6.144 70.856 -2.414 1.00 6.66 125 PRO F C 1
ATOM 10653 O O . PRO F 1 106 ? 6.714 70.481 -3.432 1.00 5.23 125 PRO F O 1
ATOM 10657 N N . ILE F 1 107 ? 5.879 70.043 -1.393 1.00 5.90 126 ILE F N 1
ATOM 10658 C CA . ILE F 1 107 ? 6.278 68.633 -1.411 1.00 4.77 126 ILE F CA 1
ATOM 10659 C C . ILE F 1 107 ? 5.655 67.857 -2.578 1.00 5.97 126 ILE F C 1
ATOM 10660 O O . ILE F 1 107 ? 6.337 67.088 -3.254 1.00 5.45 126 ILE F O 1
ATOM 10665 N N . GLY F 1 108 ? 4.359 68.045 -2.805 1.00 6.90 127 GLY F N 1
ATOM 10666 C CA . GLY F 1 108 ? 3.703 67.367 -3.914 1.00 7.64 127 GLY F CA 1
ATOM 10667 C C . GLY F 1 108 ? 3.384 65.891 -3.743 1.00 7.90 127 GLY F C 1
ATOM 10668 O O . GLY F 1 108 ? 3.143 65.418 -2.633 1.00 7.57 127 GLY F O 1
ATOM 10669 N N . GLU F 1 109 ? 3.402 65.161 -4.857 1.00 6.82 128 GLU F N 1
ATOM 10670 C CA . GLU F 1 109 ? 3.077 63.736 -4.869 1.00 7.40 128 GLU F CA 1
ATOM 10671 C C . GLU F 1 109 ? 4.102 62.908 -5.638 1.00 6.40 128 GLU F C 1
ATOM 10672 O O . GLU F 1 109 ? 4.643 63.365 -6.643 1.00 7.42 128 GLU F O 1
ATOM 10678 N N . TRP F 1 110 ? 4.349 61.684 -5.177 1.00 6.13 129 TRP F N 1
ATOM 10679 C CA . TRP F 1 110 ? 5.288 60.796 -5.860 1.00 6.48 129 TRP F CA 1
ATOM 10680 C C . TRP F 1 110 ? 4.666 60.252 -7.150 1.00 6.35 129 TRP F C 1
ATOM 10681 O O . TRP F 1 110 ? 5.312 60.226 -8.201 1.00 6.10 129 TRP F O 1
ATOM 10692 N N . PHE F 1 111 ? 3.410 59.817 -7.055 1.00 7.03 130 PHE F N 1
ATOM 10693 C CA . PHE F 1 111 ? 2.688 59.238 -8.191 1.00 7.18 130 PHE F CA 1
ATOM 10694 C C . PHE F 1 111 ? 1.255 59.752 -8.321 1.00 8.36 130 PHE F C 1
ATOM 10695 O O . PHE F 1 111 ? 0.739 60.441 -7.449 1.00 7.77 130 PHE F O 1
ATOM 10703 N N . THR F 1 112 ? 0.628 59.380 -9.435 1.00 9.08 131 THR F N 1
ATOM 10704 C CA . THR F 1 112 ? -0.782 59.650 -9.698 1.00 11.17 131 THR F CA 1
ATOM 10705 C C . THR F 1 112 ? -1.221 58.226 -10.028 1.00 11.81 131 THR F C 1
ATOM 10706 O O . THR F 1 112 ? -0.408 57.428 -10.504 1.00 10.57 131 THR F O 1
ATOM 10710 N N . GLU F 1 113 ? -2.471 57.876 -9.764 1.00 10.41 132 GLU F N 1
ATOM 10711 C CA . GLU F 1 113 ? -2.890 56.516 -10.056 1.00 11.95 132 GLU F CA 1
ATOM 10712 C C . GLU F 1 113 ? -4.288 56.426 -10.623 1.00 11.76 132 GLU F C 1
ATOM 10713 O O . GLU F 1 113 ? -5.094 57.339 -10.473 1.00 10.17 132 GLU F O 1
ATOM 10719 N N . GLN F 1 114 ? -4.559 55.316 -11.292 1.00 11.54 133 GLN F N 1
ATOM 10720 C CA . GLN F 1 114 ? -5.863 55.088 -11.878 1.00 13.25 133 GLN F CA 1
ATOM 10721 C C . GLN F 1 114 ? -5.988 53.643 -12.329 1.00 11.91 133 GLN F C 1
ATOM 10722 O O . GLN F 1 114 ? -4.989 52.932 -12.471 1.00 8.73 133 GLN F O 1
ATOM 10728 N N . GLU F 1 115 ? -7.227 53.215 -12.540 1.00 11.15 134 GLU F N 1
ATOM 10729 C CA . GLU F 1 115 ? -7.497 51.856 -12.972 1.00 12.19 134 GLU F CA 1
ATOM 10730 C C . GLU F 1 115 ? -7.052 51.656 -14.414 1.00 11.24 134 GLU F C 1
ATOM 10731 O O . GLU F 1 115 ? -7.204 52.541 -15.255 1.00 11.86 134 GLU F O 1
ATOM 10737 N N . GLU F 1 116 ? -6.484 50.490 -14.688 1.00 10.36 135 GLU F N 1
ATOM 10738 C CA . GLU F 1 116 ? -6.037 50.150 -16.030 1.00 10.96 135 GLU F CA 1
ATOM 10739 C C . GLU F 1 116 ? -6.326 48.669 -16.241 1.00 9.42 135 GLU F C 1
ATOM 10740 O O . GLU F 1 116 ? -6.637 47.949 -15.291 1.00 11.31 135 GLU F O 1
ATOM 10746 N N . GLN F 1 117 ? -6.242 48.220 -17.485 1.00 9.62 136 GLN F N 1
ATOM 10747 C CA . GLN F 1 117 ? -6.458 46.814 -17.804 1.00 9.05 136 GLN F CA 1
ATOM 10748 C C . GLN F 1 117 ? -5.111 46.304 -18.295 1.00 10.55 136 GLN F C 1
ATOM 10749 O O . GLN F 1 117 ? -4.451 46.968 -19.093 1.00 9.44 136 GLN F O 1
ATOM 10755 N N . VAL F 1 118 ? -4.697 45.138 -17.809 1.00 9.74 137 VAL F N 1
ATOM 10756 C CA . VAL F 1 118 ? -3.408 44.574 -18.197 1.00 11.43 137 VAL F CA 1
ATOM 10757 C C . VAL F 1 118 ? -3.454 43.052 -18.228 1.00 10.97 137 VAL F C 1
ATOM 10758 O O . VAL F 1 118 ? -4.211 42.440 -17.476 1.00 12.59 137 VAL F O 1
ATOM 10762 N N . LEU F 1 119 ? -2.657 42.441 -19.102 1.00 11.00 138 LEU F N 1
ATOM 10763 C CA . LEU F 1 119 ? -2.620 40.984 -19.184 1.00 11.98 138 LEU F CA 1
ATOM 10764 C C . LEU F 1 119 ? -1.910 40.432 -17.956 1.00 11.50 138 LEU F C 1
ATOM 10765 O O . LEU F 1 119 ? -0.857 40.929 -17.561 1.00 8.98 138 LEU F O 1
ATOM 10770 N N . SER F 1 120 ? -2.493 39.402 -17.359 1.00 10.92 139 SER F N 1
ATOM 10771 C CA . SER F 1 120 ? -1.921 38.781 -16.172 1.00 12.80 139 SER F CA 1
ATOM 10772 C C . SER F 1 120 ? -2.256 37.299 -16.183 1.00 12.63 139 SER F C 1
ATOM 10773 O O . SER F 1 120 ? -3.308 36.897 -16.680 1.00 13.72 139 SER F O 1
ATOM 10776 N N . ALA F 1 121 ? -1.358 36.485 -15.643 1.00 12.43 140 ALA F N 1
ATOM 10777 C CA . ALA F 1 121 ? -1.576 35.049 -15.607 1.00 11.92 140 ALA F CA 1
ATOM 10778 C C . ALA F 1 121 ? -0.787 34.422 -14.470 1.00 13.55 140 ALA F C 1
ATOM 10779 O O . ALA F 1 121 ? 0.404 34.694 -14.298 1.00 12.94 140 ALA F O 1
ATOM 10781 N N . HIS F 1 122 ? -1.466 33.585 -13.695 1.00 14.06 141 HIS F N 1
ATOM 10782 C CA . HIS F 1 122 ? -0.845 32.909 -12.570 1.00 16.49 141 HIS F CA 1
ATOM 10783 C C . HIS F 1 122 ? -1.379 31.488 -12.431 1.00 18.13 141 HIS F C 1
ATOM 10784 O O . HIS F 1 122 ? -2.079 31.167 -11.471 1.00 19.14 141 HIS F O 1
ATOM 10791 N N . GLY F 1 123 ? -1.048 30.642 -13.401 1.00 18.90 142 GLY F N 1
ATOM 10792 C CA . GLY F 1 123 ? -1.494 29.263 -13.357 1.00 21.41 142 GLY F CA 1
ATOM 10793 C C . GLY F 1 123 ? -2.477 28.915 -14.456 1.00 23.36 142 GLY F C 1
ATOM 10794 O O . GLY F 1 123 ? -2.538 27.765 -14.896 1.00 22.55 142 GLY F O 1
ATOM 10795 N N . GLU F 1 124 ? -3.250 29.903 -14.898 1.00 23.52 143 GLU F N 1
ATOM 10796 C CA . GLU F 1 124 ? -4.232 29.692 -15.953 1.00 25.92 143 GLU F CA 1
ATOM 10797 C C . GLU F 1 124 ? -3.993 30.654 -17.116 1.00 25.93 143 GLU F C 1
ATOM 10798 O O . GLU F 1 124 ? -3.184 31.576 -17.011 1.00 24.90 143 GLU F O 1
ATOM 10812 N N . LYS F 1 126 ? -3.648 33.481 -19.653 1.00 23.23 145 LYS F N 1
ATOM 10813 C CA . LYS F 1 126 ? -3.557 34.921 -19.447 1.00 21.81 145 LYS F CA 1
ATOM 10814 C C . LYS F 1 126 ? -4.827 35.615 -19.918 1.00 21.25 145 LYS F C 1
ATOM 10815 O O . LYS F 1 126 ? -5.474 35.167 -20.865 1.00 19.49 145 LYS F O 1
ATOM 10821 N N . LYS F 1 127 ? -5.180 36.710 -19.252 1.00 19.46 146 LYS F N 1
ATOM 10822 C CA . LYS F 1 127 ? -6.367 37.470 -19.616 1.00 19.08 146 LYS F CA 1
ATOM 10823 C C . LYS F 1 127 ? -6.280 38.890 -19.079 1.00 18.74 146 LYS F C 1
ATOM 10824 O O . LYS F 1 127 ? -5.511 39.174 -18.159 1.00 14.77 146 LYS F O 1
ATOM 10838 N N . VAL F 1 129 ? -7.074 41.954 -16.953 1.00 16.25 148 VAL F N 1
ATOM 10839 C CA . VAL F 1 129 ? -7.601 42.146 -15.609 1.00 14.15 148 VAL F CA 1
ATOM 10840 C C . VAL F 1 129 ? -7.430 43.594 -15.181 1.00 13.89 148 VAL F C 1
ATOM 10841 O O . VAL F 1 129 ? -6.533 44.295 -15.655 1.00 13.12 148 VAL F O 1
ATOM 10845 N N . THR F 1 130 ? -8.302 44.042 -14.285 1.00 13.19 149 THR F N 1
ATOM 10846 C CA . THR F 1 130 ? -8.249 45.407 -13.794 1.00 11.84 149 THR F CA 1
ATOM 10847 C C . THR F 1 130 ? -7.245 45.499 -12.653 1.00 12.65 149 THR F C 1
ATOM 10848 O O . THR F 1 130 ? -7.319 44.749 -11.683 1.00 12.36 149 THR F O 1
ATOM 10852 N N . ARG F 1 131 ? -6.297 46.417 -12.785 1.00 10.85 150 ARG F N 1
ATOM 10853 C CA . ARG F 1 131 ? -5.282 46.615 -11.764 1.00 12.16 150 ARG F CA 1
ATOM 10854 C C . ARG F 1 131 ? -4.949 48.099 -11.697 1.00 11.51 150 ARG F C 1
ATOM 10855 O O . ARG F 1 131 ? -4.750 48.746 -12.725 1.00 12.05 150 ARG F O 1
ATOM 10863 N N . LYS F 1 132 ? -4.913 48.634 -10.482 1.00 11.49 151 LYS F N 1
ATOM 10864 C CA . LYS F 1 132 ? -4.592 50.036 -10.269 1.00 11.97 151 LYS F CA 1
ATOM 10865 C C . LYS F 1 132 ? -3.128 50.225 -10.677 1.00 11.80 151 LYS F C 1
ATOM 10866 O O . LYS F 1 132 ? -2.260 49.463 -10.252 1.00 12.13 151 LYS F O 1
ATOM 10872 N N . LYS F 1 133 ? -2.859 51.227 -11.509 1.00 9.42 152 LYS F N 1
ATOM 10873 C CA . LYS F 1 133 ? -1.499 51.490 -11.982 1.00 8.91 152 LYS F CA 1
ATOM 10874 C C . LYS F 1 133 ? -1.054 52.883 -11.565 1.00 8.83 152 LYS F C 1
ATOM 10875 O O . LYS F 1 133 ? -1.817 53.840 -11.679 1.00 7.70 152 LYS F O 1
ATOM 10881 N N . ARG F 1 134 ? 0.183 52.995 -11.087 1.00 7.37 153 ARG F N 1
ATOM 10882 C CA . ARG F 1 134 ? 0.717 54.286 -10.673 1.00 6.74 153 ARG F CA 1
ATOM 10883 C C . ARG F 1 134 ? 1.699 54.826 -11.712 1.00 8.52 153 ARG F C 1
ATOM 10884 O O . ARG F 1 134 ? 2.379 54.059 -12.394 1.00 7.08 153 ARG F O 1
ATOM 10892 N N . THR F 1 135 ? 1.760 56.149 -11.828 1.00 6.63 154 THR F N 1
ATOM 10893 C CA . THR F 1 135 ? 2.663 56.803 -12.771 1.00 8.29 154 THR F CA 1
ATOM 10894 C C . THR F 1 135 ? 3.410 57.913 -12.038 1.00 6.89 154 THR F C 1
ATOM 10895 O O . THR F 1 135 ? 2.796 58.774 -11.409 1.00 6.96 154 THR F O 1
ATOM 10899 N N . PRO F 1 136 ? 4.747 57.903 -12.101 1.00 7.81 155 PRO F N 1
ATOM 10900 C CA . PRO F 1 136 ? 5.529 58.938 -11.419 1.00 7.88 155 PRO F CA 1
ATOM 10901 C C . PRO F 1 136 ? 5.180 60.335 -11.909 1.00 7.79 155 PRO F C 1
ATOM 10902 O O . PRO F 1 136 ? 4.976 60.544 -13.101 1.00 6.63 155 PRO F O 1
ATOM 10906 N N . VAL F 1 137 ? 5.105 61.287 -10.985 1.00 8.17 156 VAL F N 1
ATOM 10907 C CA . VAL F 1 137 ? 4.816 62.662 -11.361 1.00 8.86 156 VAL F CA 1
ATOM 10908 C C . VAL F 1 137 ? 6.151 63.325 -11.706 1.00 9.32 156 VAL F C 1
ATOM 10909 O O . VAL F 1 137 ? 7.004 63.520 -10.840 1.00 9.19 156 VAL F O 1
ATOM 10921 N N . THR F 1 139 ? 7.557 66.514 -12.485 1.00 10.43 158 THR F N 1
ATOM 10922 C CA . THR F 1 139 ? 7.386 67.959 -12.533 1.00 10.16 158 THR F CA 1
ATOM 10923 C C . THR F 1 139 ? 8.406 68.687 -11.674 1.00 9.75 158 THR F C 1
ATOM 10924 O O . THR F 1 139 ? 8.823 68.189 -10.629 1.00 10.75 158 THR F O 1
ATOM 10928 N N . GLN F 1 140 ? 8.813 69.866 -12.131 1.00 8.84 159 GLN F N 1
ATOM 10929 C CA . GLN F 1 140 ? 9.766 70.682 -11.396 1.00 9.51 159 GLN F CA 1
ATOM 10930 C C . GLN F 1 140 ? 9.020 71.565 -10.395 1.00 8.46 159 GLN F C 1
ATOM 10931 O O . GLN F 1 140 ? 9.642 72.290 -9.619 1.00 9.09 159 GLN F O 1
ATOM 10937 N N . ASP F 1 141 ? 7.690 71.489 -10.413 1.00 8.13 160 ASP F N 1
ATOM 10938 C CA . ASP F 1 141 ? 6.854 72.292 -9.517 1.00 10.05 160 ASP F CA 1
ATOM 10939 C C . ASP F 1 141 ? 6.846 71.823 -8.068 1.00 9.33 160 ASP F C 1
ATOM 10940 O O . ASP F 1 141 ? 6.511 72.598 -7.166 1.00 8.16 160 ASP F O 1
ATOM 10945 N N . THR F 1 142 ? 7.192 70.559 -7.842 1.00 7.39 161 THR F N 1
ATOM 10946 C CA . THR F 1 142 ? 7.187 70.009 -6.490 1.00 6.58 161 THR F CA 1
ATOM 10947 C C . THR F 1 142 ? 8.508 69.336 -6.125 1.00 6.66 161 THR F C 1
ATOM 10948 O O . THR F 1 142 ? 9.307 68.998 -6.994 1.00 5.98 161 THR F O 1
ATOM 10952 N N . TYR F 1 143 ? 8.722 69.131 -4.831 1.00 5.69 162 TYR F N 1
ATOM 10953 C CA . TYR F 1 143 ? 9.946 68.499 -4.356 1.00 4.77 162 TYR F CA 1
ATOM 10954 C C . TYR F 1 143 ? 9.981 67.028 -4.767 1.00 4.12 162 TYR F C 1
ATOM 10955 O O . TYR F 1 143 ? 10.998 66.537 -5.256 1.00 5.57 162 TYR F O 1
ATOM 10964 N N . ARG F 1 144 ? 8.874 66.321 -4.566 1.00 3.75 163 ARG F N 1
ATOM 10965 C CA . ARG F 1 144 ? 8.820 64.913 -4.951 1.00 3.87 163 ARG F CA 1
ATOM 10966 C C . ARG F 1 144 ? 8.971 64.799 -6.467 1.00 4.49 163 ARG F C 1
ATOM 10967 O O . ARG F 1 144 ? 9.630 63.891 -6.967 1.00 2.81 163 ARG F O 1
ATOM 10975 N N . GLY F 1 145 ? 8.369 65.735 -7.192 1.00 3.32 164 GLY F N 1
ATOM 10976 C CA . GLY F 1 145 ? 8.477 65.723 -8.642 1.00 4.28 164 GLY F CA 1
ATOM 10977 C C . GLY F 1 145 ? 9.925 65.907 -9.064 1.00 4.95 164 GLY F C 1
ATOM 10978 O O . GLY F 1 145 ? 10.407 65.228 -9.972 1.00 5.36 164 GLY F O 1
ATOM 10979 N N . ARG F 1 146 ? 10.625 66.824 -8.398 1.00 3.04 165 ARG F N 1
ATOM 10980 C CA . ARG F 1 146 ? 12.026 67.098 -8.707 1.00 2.93 165 ARG F CA 1
ATOM 10981 C C . ARG F 1 146 ? 12.904 65.889 -8.418 1.00 3.97 165 ARG F C 1
ATOM 10982 O O . ARG F 1 146 ? 13.856 65.617 -9.145 1.00 5.19 165 ARG F O 1
ATOM 10990 N N . ILE F 1 147 ? 12.578 65.169 -7.350 1.00 3.97 166 ILE F N 1
ATOM 10991 C CA . ILE F 1 147 ? 13.336 63.982 -6.975 1.00 4.34 166 ILE F CA 1
ATOM 10992 C C . ILE F 1 147 ? 13.098 62.877 -8.008 1.00 5.78 166 ILE F C 1
ATOM 10993 O O . ILE F 1 147 ? 14.029 62.151 -8.372 1.00 4.75 166 ILE F O 1
ATOM 10998 N N . ASN F 1 148 ? 11.864 62.759 -8.499 1.00 5.17 167 ASN F N 1
ATOM 10999 C CA . ASN F 1 148 ? 11.563 61.750 -9.519 1.00 4.96 167 ASN F CA 1
ATOM 11000 C C . ASN F 1 148 ? 12.379 62.037 -10.780 1.00 5.76 167 ASN F C 1
ATOM 11001 O O . ASN F 1 148 ? 12.995 61.143 -11.361 1.00 4.39 167 ASN F O 1
ATOM 11006 N N . ILE F 1 149 ? 12.376 63.296 -11.200 1.00 6.22 168 ILE F N 1
ATOM 11007 C CA . ILE F 1 149 ? 13.108 63.713 -12.392 1.00 5.74 168 ILE F CA 1
ATOM 11008 C C . ILE F 1 149 ? 14.617 63.546 -12.206 1.00 4.83 168 ILE F C 1
ATOM 11009 O O . ILE F 1 149 ? 15.308 63.024 -13.087 1.00 2.21 168 ILE F O 1
ATOM 11014 N N . GLY F 1 150 ? 15.111 63.982 -11.050 1.00 3.23 169 GLY F N 1
ATOM 11015 C CA . GLY F 1 150 ? 16.530 63.890 -10.748 1.00 4.16 169 GLY F CA 1
ATOM 11016 C C . GLY F 1 150 ? 17.069 62.474 -10.692 1.00 5.09 169 GLY F C 1
ATOM 11017 O O . GLY F 1 150 ? 18.070 62.153 -11.336 1.00 2.25 169 GLY F O 1
ATOM 11018 N N . ILE F 1 151 ? 16.418 61.610 -9.924 1.00 4.93 170 ILE F N 1
ATOM 11019 C CA . ILE F 1 151 ? 16.888 60.235 -9.835 1.00 4.30 170 ILE F CA 1
ATOM 11020 C C . ILE F 1 151 ? 16.754 59.529 -11.184 1.00 6.06 170 ILE F C 1
ATOM 11021 O O . ILE F 1 151 ? 17.608 58.719 -11.554 1.00 3.87 170 ILE F O 1
ATOM 11026 N N . THR F 1 152 ? 15.692 59.837 -11.925 1.00 5.18 171 THR F N 1
ATOM 11027 C CA . THR F 1 152 ? 15.507 59.224 -13.237 1.00 5.46 171 THR F CA 1
ATOM 11028 C C . THR F 1 152 ? 16.700 59.575 -14.128 1.00 5.76 171 THR F C 1
ATOM 11029 O O . THR F 1 152 ? 17.301 58.701 -14.754 1.00 5.20 171 THR F O 1
ATOM 11033 N N . GLN F 1 153 ? 17.049 60.857 -14.175 1.00 5.28 172 GLN F N 1
ATOM 11034 C CA . GLN F 1 153 ? 18.177 61.300 -14.989 1.00 7.65 172 GLN F CA 1
ATOM 11035 C C . GLN F 1 153 ? 19.494 60.674 -14.539 1.00 7.43 172 GLN F C 1
ATOM 11036 O O . GLN F 1 153 ? 20.316 60.285 -15.366 1.00 7.49 172 GLN F O 1
ATOM 11042 N N . LEU F 1 154 ? 19.696 60.585 -13.228 1.00 5.78 173 LEU F N 1
ATOM 11043 C CA . LEU F 1 154 ? 20.918 59.993 -12.690 1.00 6.12 173 LEU F CA 1
ATOM 11044 C C . LEU F 1 154 ? 21.076 58.542 -13.148 1.00 6.80 173 LEU F C 1
ATOM 11045 O O . LEU F 1 154 ? 22.157 58.136 -13.598 1.00 5.93 173 LEU F O 1
ATOM 11050 N N . LYS F 1 155 ? 20.001 57.767 -13.039 1.00 5.53 174 LYS F N 1
ATOM 11051 C CA . LYS F 1 155 ? 20.036 56.364 -13.446 1.00 5.02 174 LYS F CA 1
ATOM 11052 C C . LYS F 1 155 ? 20.136 56.196 -14.962 1.00 5.09 174 LYS F C 1
ATOM 11053 O O . LYS F 1 155 ? 20.759 55.249 -15.446 1.00 4.42 174 LYS F O 1
ATOM 11059 N N . LYS F 1 156 ? 19.532 57.109 -15.715 1.00 4.66 175 LYS F N 1
ATOM 11060 C CA . LYS F 1 156 ? 19.601 57.020 -17.169 1.00 6.41 175 LYS F CA 1
ATOM 11061 C C . LYS F 1 156 ? 21.017 57.289 -17.669 1.00 6.01 175 LYS F C 1
ATOM 11062 O O . LYS F 1 156 ? 21.500 56.618 -18.583 1.00 5.56 175 LYS F O 1
ATOM 11068 N N . LEU F 1 157 ? 21.674 58.272 -17.062 1.00 6.18 176 LEU F N 1
ATOM 11069 C CA . LEU F 1 157 ? 23.034 58.665 -17.443 1.00 7.11 176 LEU F CA 1
ATOM 11070 C C . LEU F 1 157 ? 24.139 57.787 -16.859 1.00 7.88 176 LEU F C 1
ATOM 11071 O O . LEU F 1 157 ? 25.179 57.577 -17.494 1.00 7.18 176 LEU F O 1
ATOM 11076 N N . PHE F 1 158 ? 23.912 57.288 -15.648 1.00 5.40 177 PHE F N 1
ATOM 11077 C CA . PHE F 1 158 ? 24.895 56.464 -14.946 1.00 6.59 177 PHE F CA 1
ATOM 11078 C C . PHE F 1 158 ? 24.256 55.192 -14.396 1.00 5.41 177 PHE F C 1
ATOM 11079 O O . PHE F 1 158 ? 24.325 54.918 -13.196 1.00 6.00 177 PHE F O 1
ATOM 11087 N N . PRO F 1 159 ? 23.651 54.381 -15.276 1.00 5.08 178 PRO F N 1
ATOM 11088 C CA . PRO F 1 159 ? 22.992 53.139 -14.863 1.00 5.54 178 PRO F CA 1
ATOM 11089 C C . PRO F 1 159 ? 23.863 52.087 -14.189 1.00 6.13 178 PRO F C 1
ATOM 11090 O O . PRO F 1 159 ? 23.364 51.298 -13.388 1.00 5.35 178 PRO F O 1
ATOM 11094 N N . ASP F 1 160 ? 25.158 52.081 -14.500 1.00 6.07 179 ASP F N 1
ATOM 11095 C CA . ASP F 1 160 ? 26.066 51.086 -13.940 1.00 7.25 179 ASP F CA 1
ATOM 11096 C C . ASP F 1 160 ? 26.966 51.588 -12.812 1.00 8.56 179 ASP F C 1
ATOM 11097 O O . ASP F 1 160 ? 27.899 50.898 -12.413 1.00 7.73 179 ASP F O 1
ATOM 11102 N N . LYS F 1 161 ? 26.683 52.778 -12.294 1.00 7.41 180 LYS F N 1
ATOM 11103 C CA . LYS F 1 161 ? 27.498 53.346 -11.226 1.00 7.39 180 LYS F CA 1
ATOM 11104 C C . LYS F 1 161 ? 26.814 53.374 -9.858 1.00 6.92 180 LYS F C 1
ATOM 11105 O O . LYS F 1 161 ? 25.593 53.224 -9.742 1.00 6.15 180 LYS F O 1
ATOM 11111 N N . GLN F 1 162 ? 27.629 53.569 -8.827 1.00 5.71 181 GLN F N 1
ATOM 11112 C CA . GLN F 1 162 ? 27.152 53.660 -7.456 1.00 5.25 181 GLN F CA 1
ATOM 11113 C C . GLN F 1 162 ? 26.708 55.107 -7.259 1.00 5.47 181 GLN F C 1
ATOM 11114 O O . GLN F 1 162 ? 27.526 56.025 -7.331 1.00 6.79 181 GLN F O 1
ATOM 11120 N N . ILE F 1 163 ? 25.413 55.311 -7.040 1.00 5.35 182 ILE F N 1
ATOM 11121 C CA . ILE F 1 163 ? 24.880 56.655 -6.833 1.00 5.00 182 ILE F CA 1
ATOM 11122 C C . ILE F 1 163 ? 24.250 56.686 -5.445 1.00 4.59 182 ILE F C 1
ATOM 11123 O O . ILE F 1 163 ? 23.419 55.838 -5.113 1.00 5.25 182 ILE F O 1
ATOM 11128 N N . VAL F 1 164 ? 24.640 57.668 -4.641 1.00 4.98 183 VAL F N 1
ATOM 11129 C CA . VAL F 1 164 ? 24.145 57.766 -3.271 1.00 4.59 183 VAL F CA 1
ATOM 11130 C C . VAL F 1 164 ? 23.574 59.142 -2.934 1.00 3.92 183 VAL F C 1
ATOM 11131 O O . VAL F 1 164 ? 24.124 60.168 -3.333 1.00 5.91 183 VAL F O 1
ATOM 11135 N N . LEU F 1 165 ? 22.470 59.159 -2.196 1.00 3.59 184 LEU F N 1
ATOM 11136 C CA . LEU F 1 165 ? 21.850 60.416 -1.796 1.00 4.77 184 LEU F CA 1
ATOM 11137 C C . LEU F 1 165 ? 22.162 60.685 -0.326 1.00 4.61 184 LEU F C 1
ATOM 11138 O O . LEU F 1 165 ? 22.202 59.756 0.485 1.00 4.30 184 LEU F O 1
ATOM 11143 N N . LEU F 1 166 ? 22.388 61.954 0.008 1.00 4.93 185 LEU F N 1
ATOM 11144 C CA . LEU F 1 166 ? 22.659 62.347 1.384 1.00 5.17 185 LEU F CA 1
ATOM 11145 C C . LEU F 1 166 ? 21.539 63.298 1.793 1.00 6.04 185 LEU F C 1
ATOM 11146 O O . LEU F 1 166 ? 21.169 64.191 1.027 1.00 7.15 185 LEU F O 1
ATOM 11151 N N . THR F 1 167 ? 20.989 63.108 2.986 1.00 5.70 186 THR F N 1
ATOM 11152 C CA . THR F 1 167 ? 19.925 63.988 3.448 1.00 5.56 186 THR F CA 1
ATOM 11153 C C . THR F 1 167 ? 20.511 65.324 3.912 1.00 6.12 186 THR F C 1
ATOM 11154 O O . THR F 1 167 ? 21.653 65.386 4.380 1.00 4.68 186 THR F O 1
ATOM 11158 N N . PRO F 1 168 ? 19.735 66.415 3.771 1.00 5.81 187 PRO F N 1
ATOM 11159 C CA . PRO F 1 168 ? 20.135 67.770 4.167 1.00 6.46 187 PRO F CA 1
ATOM 11160 C C . PRO F 1 168 ? 20.443 67.852 5.661 1.00 6.53 187 PRO F C 1
ATOM 11161 O O . PRO F 1 168 ? 19.842 67.141 6.468 1.00 6.11 187 PRO F O 1
ATOM 11165 N N . LEU F 1 169 ? 21.372 68.732 6.016 1.00 6.08 188 LEU F N 1
ATOM 11166 C CA . LEU F 1 169 ? 21.779 68.916 7.400 1.00 7.22 188 LEU F CA 1
ATOM 11167 C C . LEU F 1 169 ? 20.810 69.801 8.164 1.00 7.92 188 LEU F C 1
ATOM 11168 O O . LEU F 1 169 ? 20.049 70.572 7.573 1.00 7.54 188 LEU F O 1
ATOM 11173 N N . HIS F 1 170 ? 20.847 69.685 9.488 1.00 7.53 189 HIS F N 1
ATOM 11174 C CA . HIS F 1 170 ? 20.024 70.533 10.333 1.00 6.38 189 HIS F CA 1
ATOM 11175 C C . HIS F 1 170 ? 20.514 71.948 10.046 1.00 5.73 189 HIS F C 1
ATOM 11176 O O . HIS F 1 170 ? 21.669 72.138 9.655 1.00 5.03 189 HIS F O 1
ATOM 11183 N N . ARG F 1 171 ? 19.642 72.931 10.232 1.00 4.48 190 ARG F N 1
ATOM 11184 C CA . ARG F 1 171 ? 19.979 74.314 9.927 1.00 5.00 190 ARG F CA 1
ATOM 11185 C C . ARG F 1 171 ? 19.302 75.317 10.854 1.00 5.88 190 ARG F C 1
ATOM 11186 O O . ARG F 1 171 ? 18.209 75.069 11.371 1.00 5.66 190 ARG F O 1
ATOM 11194 N N . SER F 1 172 ? 19.960 76.454 11.053 1.00 5.41 191 SER F N 1
ATOM 11195 C CA . SER F 1 172 ? 19.421 77.513 11.889 1.00 5.75 191 SER F CA 1
ATOM 11196 C C . SER F 1 172 ? 19.356 78.796 11.062 1.00 7.82 191 SER F C 1
ATOM 11197 O O . SER F 1 172 ? 19.408 78.751 9.832 1.00 7.35 191 SER F O 1
ATOM 11200 N N . LEU F 1 173 ? 19.263 79.938 11.734 1.00 7.70 192 LEU F N 1
ATOM 11201 C CA . LEU F 1 173 ? 19.144 81.227 11.049 1.00 10.13 192 LEU F CA 1
ATOM 11202 C C . LEU F 1 173 ? 20.291 81.589 10.101 1.00 9.77 192 LEU F C 1
ATOM 11203 O O . LEU F 1 173 ? 21.443 81.221 10.322 1.00 10.49 192 LEU F O 1
ATOM 11208 N N . ALA F 1 174 ? 19.955 82.324 9.045 1.00 9.75 193 ALA F N 1
ATOM 11209 C CA . ALA F 1 174 ? 20.937 82.765 8.060 1.00 10.99 193 ALA F CA 1
ATOM 11210 C C . ALA F 1 174 ? 20.456 84.078 7.450 1.00 11.62 193 ALA F C 1
ATOM 11211 O O . ALA F 1 174 ? 19.420 84.118 6.789 1.00 12.33 193 ALA F O 1
ATOM 11213 N N . ASN F 1 175 ? 21.215 85.147 7.672 1.00 11.06 194 ASN F N 1
ATOM 11214 C CA . ASN F 1 175 ? 20.853 86.460 7.155 1.00 12.83 194 ASN F CA 1
ATOM 11215 C C . ASN F 1 175 ? 21.943 87.044 6.262 1.00 13.00 194 ASN F C 1
ATOM 11216 O O . ASN F 1 175 ? 23.025 87.387 6.738 1.00 11.16 194 ASN F O 1
ATOM 11221 N N . PHE F 1 176 ? 21.650 87.156 4.968 1.00 14.00 195 PHE F N 1
ATOM 11222 C CA . PHE F 1 176 ? 22.606 87.700 4.005 1.00 15.47 195 PHE F CA 1
ATOM 11223 C C . PHE F 1 176 ? 22.007 88.896 3.262 1.00 17.80 195 PHE F C 1
ATOM 11224 O O . PHE F 1 176 ? 21.768 88.831 2.055 1.00 18.76 195 PHE F O 1
ATOM 11232 N N . GLY F 1 177 ? 21.760 89.986 3.978 1.00 19.47 196 GLY F N 1
ATOM 11233 C CA . GLY F 1 177 ? 21.191 91.158 3.337 1.00 20.55 196 GLY F CA 1
ATOM 11234 C C . GLY F 1 177 ? 19.692 91.260 3.534 1.00 20.56 196 GLY F C 1
ATOM 11235 O O . GLY F 1 177 ? 19.053 90.308 3.979 1.00 21.10 196 GLY F O 1
ATOM 11236 N N . ASP F 1 178 ? 19.126 92.411 3.187 1.00 20.47 197 ASP F N 1
ATOM 11237 C CA . ASP F 1 178 ? 17.695 92.647 3.351 1.00 20.93 197 ASP F CA 1
ATOM 11238 C C . ASP F 1 178 ? 16.776 91.840 2.440 1.00 19.14 197 ASP F C 1
ATOM 11239 O O . ASP F 1 178 ? 15.562 91.839 2.635 1.00 18.90 197 ASP F O 1
ATOM 11244 N N . LYS F 1 179 ? 17.340 91.156 1.449 1.00 16.22 198 LYS F N 1
ATOM 11245 C CA . LYS F 1 179 ? 16.522 90.356 0.543 1.00 14.63 198 LYS F CA 1
ATOM 11246 C C . LYS F 1 179 ? 16.780 88.859 0.703 1.00 13.59 198 LYS F C 1
ATOM 11247 O O . LYS F 1 179 ? 16.247 88.046 -0.054 1.00 11.44 198 LYS F O 1
ATOM 11253 N N . ASN F 1 180 ? 17.591 88.500 1.693 1.00 11.32 199 ASN F N 1
ATOM 11254 C CA . ASN F 1 180 ? 17.911 87.095 1.942 1.00 10.91 199 ASN F CA 1
ATOM 11255 C C . ASN F 1 180 ? 17.929 86.853 3.446 1.00 9.25 199 ASN F C 1
ATOM 11256 O O . ASN F 1 180 ? 18.976 86.952 4.085 1.00 9.93 199 ASN F O 1
ATOM 11261 N N . VAL F 1 181 ? 16.762 86.549 4.003 1.00 8.53 200 VAL F N 1
ATOM 11262 C CA . VAL F 1 181 ? 16.628 86.297 5.432 1.00 6.80 200 VAL F CA 1
ATOM 11263 C C . VAL F 1 181 ? 15.927 84.959 5.606 1.00 7.86 200 VAL F C 1
ATOM 11264 O O . VAL F 1 181 ? 14.772 84.790 5.210 1.00 7.10 200 VAL F O 1
ATOM 11268 N N . GLN F 1 182 ? 16.641 84.009 6.196 1.00 6.89 201 GLN F N 1
ATOM 11269 C CA . GLN F 1 182 ? 16.117 82.665 6.393 1.00 7.39 201 GLN F CA 1
ATOM 11270 C C . GLN F 1 182 ? 15.958 82.308 7.869 1.00 7.79 201 GLN F C 1
ATOM 11271 O O . GLN F 1 182 ? 16.945 82.196 8.596 1.00 8.47 201 GLN F O 1
ATOM 11277 N N . PRO F 1 183 ? 14.709 82.138 8.330 1.00 8.39 202 PRO F N 1
ATOM 11278 C CA . PRO F 1 183 ? 14.426 81.786 9.727 1.00 8.77 202 PRO F CA 1
ATOM 11279 C C . PRO F 1 183 ? 14.953 80.382 10.031 1.00 8.41 202 PRO F C 1
ATOM 11280 O O . PRO F 1 183 ? 15.041 79.545 9.126 1.00 7.62 202 PRO F O 1
ATOM 11284 N N . ASP F 1 184 ? 15.287 80.120 11.295 1.00 8.07 203 ASP F N 1
ATOM 11285 C CA . ASP F 1 184 ? 15.811 78.807 11.676 1.00 7.02 203 ASP F CA 1
ATOM 11286 C C . ASP F 1 184 ? 14.792 77.694 11.431 1.00 7.62 203 ASP F C 1
ATOM 11287 O O . ASP F 1 184 ? 13.626 77.966 11.127 1.00 5.55 203 ASP F O 1
ATOM 11292 N N . GLU F 1 185 ? 15.227 76.442 11.570 1.00 5.36 204 GLU F N 1
ATOM 11293 C CA . GLU F 1 185 ? 14.352 75.304 11.301 1.00 6.00 204 GLU F CA 1
ATOM 11294 C C . GLU F 1 185 ? 13.196 75.047 12.256 1.00 6.82 204 GLU F C 1
ATOM 11295 O O . GLU F 1 185 ? 12.518 74.032 12.125 1.00 7.15 204 GLU F O 1
ATOM 11301 N N . SER F 1 186 ? 12.960 75.941 13.214 1.00 6.84 205 SER F N 1
ATOM 11302 C CA . SER F 1 186 ? 11.831 75.743 14.116 1.00 7.27 205 SER F CA 1
ATOM 11303 C C . SER F 1 186 ? 10.598 76.327 13.430 1.00 6.46 205 SER F C 1
ATOM 11304 O O . SER F 1 186 ? 9.480 76.198 13.918 1.00 6.37 205 SER F O 1
ATOM 11307 N N . TYR F 1 187 ? 10.816 76.964 12.283 1.00 6.43 206 TYR F N 1
ATOM 11308 C CA . TYR F 1 187 ? 9.735 77.574 11.514 1.00 6.33 206 TYR F CA 1
ATOM 11309 C C . TYR F 1 187 ? 9.405 76.798 10.249 1.00 7.24 206 TYR F C 1
ATOM 11310 O O . TYR F 1 187 ? 10.296 76.252 9.594 1.00 6.79 206 TYR F O 1
ATOM 11319 N N . GLN F 1 188 ? 8.124 76.751 9.900 1.00 7.70 207 GLN F N 1
ATOM 11320 C CA . GLN F 1 188 ? 7.732 76.103 8.660 1.00 6.97 207 GLN F CA 1
ATOM 11321 C C . GLN F 1 188 ? 8.090 77.150 7.613 1.00 7.19 207 GLN F C 1
ATOM 11322 O O . GLN F 1 188 ? 8.247 78.332 7.937 1.00 6.31 207 GLN F O 1
ATOM 11328 N N . ASN F 1 189 ? 8.228 76.727 6.364 1.00 7.03 208 ASN F N 1
ATOM 11329 C CA . ASN F 1 189 ? 8.548 77.663 5.300 1.00 7.86 208 ASN F CA 1
ATOM 11330 C C . ASN F 1 189 ? 7.259 78.285 4.773 1.00 7.94 208 ASN F C 1
ATOM 11331 O O . ASN F 1 189 ? 6.201 78.176 5.404 1.00 8.40 208 ASN F O 1
ATOM 11336 N N . GLY F 1 190 ? 7.356 78.919 3.610 1.00 7.50 209 GLY F N 1
ATOM 11337 C CA . GLY F 1 190 ? 6.212 79.572 2.995 1.00 8.49 209 GLY F CA 1
ATOM 11338 C C . GLY F 1 190 ? 5.094 78.681 2.484 1.00 10.10 209 GLY F C 1
ATOM 11339 O O . GLY F 1 190 ? 4.015 79.173 2.155 1.00 7.97 209 GLY F O 1
ATOM 11340 N N . CYS F 1 191 ? 5.333 77.379 2.379 1.00 9.43 210 CYS F N 1
ATOM 11341 C CA . CYS F 1 191 ? 4.267 76.502 1.924 1.00 9.44 210 CYS F CA 1
ATOM 11342 C C . CYS F 1 191 ? 3.833 75.558 3.041 1.00 9.28 210 CYS F C 1
ATOM 11343 O O . CYS F 1 191 ? 3.293 74.480 2.796 1.00 9.61 210 CYS F O 1
ATOM 11346 N N . GLY F 1 192 ? 4.078 76.001 4.272 1.00 9.59 211 GLY F N 1
ATOM 11347 C CA . GLY F 1 192 ? 3.692 75.260 5.464 1.00 9.48 211 GLY F CA 1
ATOM 11348 C C . GLY F 1 192 ? 4.377 73.943 5.762 1.00 8.91 211 GLY F C 1
ATOM 11349 O O . GLY F 1 192 ? 3.746 73.026 6.288 1.00 7.68 211 GLY F O 1
ATOM 11350 N N . GLU F 1 193 ? 5.664 73.847 5.453 1.00 8.02 212 GLU F N 1
ATOM 11351 C CA . GLU F 1 193 ? 6.408 72.618 5.694 1.00 7.75 212 GLU F CA 1
ATOM 11352 C C . GLU F 1 193 ? 7.666 72.869 6.521 1.00 7.08 212 GLU F C 1
ATOM 11353 O O . GLU F 1 193 ? 8.331 73.894 6.360 1.00 7.46 212 GLU F O 1
ATOM 11359 N N . TYR F 1 194 ? 7.975 71.932 7.414 1.00 6.46 213 TYR F N 1
ATOM 11360 C CA . TYR F 1 194 ? 9.184 72.011 8.227 1.00 4.82 213 TYR F CA 1
ATOM 11361 C C . TYR F 1 194 ? 10.271 71.358 7.383 1.00 4.20 213 TYR F C 1
ATOM 11362 O O . TYR F 1 194 ? 9.964 70.632 6.441 1.00 5.67 213 TYR F O 1
ATOM 11371 N N . ILE F 1 195 ? 11.532 71.609 7.717 1.00 4.50 214 ILE F N 1
ATOM 11372 C CA . ILE F 1 195 ? 12.645 71.021 6.977 1.00 5.55 214 ILE F CA 1
ATOM 11373 C C . ILE F 1 195 ? 12.512 69.494 6.968 1.00 6.61 214 ILE F C 1
ATOM 11374 O O . ILE F 1 195 ? 12.983 68.828 6.046 1.00 5.72 214 ILE F O 1
ATOM 11379 N N . ASP F 1 196 ? 11.841 68.957 7.987 1.00 7.36 215 ASP F N 1
ATOM 11380 C CA . ASP F 1 196 ? 11.637 67.512 8.120 1.00 7.95 215 ASP F CA 1
ATOM 11381 C C . ASP F 1 196 ? 11.093 66.858 6.853 1.00 6.70 215 ASP F C 1
ATOM 11382 O O . ASP F 1 196 ? 11.522 65.769 6.478 1.00 6.06 215 ASP F O 1
ATOM 11387 N N . ALA F 1 197 ? 10.132 67.508 6.205 1.00 6.82 216 ALA F N 1
ATOM 11388 C CA . ALA F 1 197 ? 9.538 66.945 4.997 1.00 7.30 216 ALA F CA 1
ATOM 11389 C C . ALA F 1 197 ? 10.542 66.794 3.861 1.00 7.02 216 ALA F C 1
ATOM 11390 O O . ALA F 1 197 ? 10.447 65.863 3.064 1.00 7.99 216 ALA F O 1
ATOM 11392 N N . TYR F 1 198 ? 11.505 67.707 3.790 1.00 7.12 217 TYR F N 1
ATOM 11393 C CA . TYR F 1 198 ? 12.517 67.674 2.738 1.00 5.65 217 TYR F CA 1
ATOM 11394 C C . TYR F 1 198 ? 13.584 66.625 3.028 1.00 6.80 217 TYR F C 1
ATOM 11395 O O . TYR F 1 198 ? 14.247 66.132 2.117 1.00 5.61 217 TYR F O 1
ATOM 11404 N N . VAL F 1 199 ? 13.737 66.285 4.304 1.00 6.40 218 VAL F N 1
ATOM 11405 C CA . VAL F 1 199 ? 14.694 65.271 4.718 1.00 5.71 218 VAL F CA 1
ATOM 11406 C C . VAL F 1 199 ? 14.055 63.902 4.481 1.00 5.94 218 VAL F C 1
ATOM 11407 O O . VAL F 1 199 ? 14.653 63.024 3.858 1.00 4.95 218 VAL F O 1
ATOM 11411 N N . GLN F 1 200 ? 12.828 63.738 4.966 1.00 4.71 219 GLN F N 1
ATOM 11412 C CA . GLN F 1 200 ? 12.116 62.473 4.826 1.00 5.21 219 GLN F CA 1
ATOM 11413 C C . GLN F 1 200 ? 11.843 62.049 3.383 1.00 4.70 219 GLN F C 1
ATOM 11414 O O . GLN F 1 200 ? 11.854 60.858 3.075 1.00 4.17 219 GLN F O 1
ATOM 11420 N N . ALA F 1 201 ? 11.601 63.006 2.494 1.00 4.50 220 ALA F N 1
ATOM 11421 C CA . ALA F 1 201 ? 11.337 62.668 1.096 1.00 4.76 220 ALA F CA 1
ATOM 11422 C C . ALA F 1 201 ? 12.545 61.963 0.478 1.00 4.39 220 ALA F C 1
ATOM 11423 O O . ALA F 1 201 ? 12.400 61.030 -0.316 1.00 3.71 220 ALA F O 1
ATOM 11425 N N . ILE F 1 202 ? 13.739 62.415 0.845 1.00 4.88 221 ILE F N 1
ATOM 11426 C CA . ILE F 1 202 ? 14.962 61.821 0.323 1.00 4.95 221 ILE F CA 1
ATOM 11427 C C . ILE F 1 202 ? 15.132 60.413 0.887 1.00 4.80 221 ILE F C 1
ATOM 11428 O O . ILE F 1 202 ? 15.489 59.493 0.157 1.00 3.86 221 ILE F O 1
ATOM 11433 N N . LYS F 1 203 ? 14.857 60.244 2.179 1.00 3.93 222 LYS F N 1
ATOM 11434 C CA . LYS F 1 203 ? 14.968 58.934 2.809 1.00 4.40 222 LYS F CA 1
ATOM 11435 C C . LYS F 1 203 ? 13.988 57.952 2.166 1.00 5.96 222 LYS F C 1
ATOM 11436 O O . LYS F 1 203 ? 14.322 56.791 1.936 1.00 4.26 222 LYS F O 1
ATOM 11442 N N . GLU F 1 204 ? 12.776 58.427 1.888 1.00 3.63 223 GLU F N 1
ATOM 11443 C CA . GLU F 1 204 ? 11.744 57.593 1.275 1.00 5.40 223 GLU F CA 1
ATOM 11444 C C . GLU F 1 204 ? 12.071 57.254 -0.178 1.00 4.48 223 GLU F C 1
ATOM 11445 O O . GLU F 1 204 ? 11.636 56.222 -0.695 1.00 3.51 223 GLU F O 1
ATOM 11451 N N . ALA F 1 205 ? 12.838 58.121 -0.832 1.00 3.91 224 ALA F N 1
ATOM 11452 C CA . ALA F 1 205 ? 13.224 57.898 -2.221 1.00 4.57 224 ALA F CA 1
ATOM 11453 C C . ALA F 1 205 ? 14.070 56.632 -2.356 1.00 4.18 224 ALA F C 1
ATOM 11454 O O . ALA F 1 205 ? 14.159 56.049 -3.433 1.00 4.33 224 ALA F O 1
ATOM 11456 N N . GLY F 1 206 ? 14.690 56.217 -1.255 1.00 3.78 225 GLY F N 1
ATOM 11457 C CA . GLY F 1 206 ? 15.524 55.023 -1.266 1.00 4.36 225 GLY F CA 1
ATOM 11458 C C . GLY F 1 206 ? 14.773 53.803 -1.774 1.00 4.14 225 GLY F C 1
ATOM 11459 O O . GLY F 1 206 ? 15.232 53.125 -2.693 1.00 3.47 225 GLY F O 1
ATOM 11460 N N . ASN F 1 207 ? 13.623 53.513 -1.173 1.00 4.28 226 ASN F N 1
ATOM 11461 C CA . ASN F 1 207 ? 12.807 52.373 -1.597 1.00 5.03 226 ASN F CA 1
ATOM 11462 C C . ASN F 1 207 ? 11.968 52.703 -2.830 1.00 5.01 226 ASN F C 1
ATOM 11463 O O . ASN F 1 207 ? 11.728 51.843 -3.671 1.00 5.57 226 ASN F O 1
ATOM 11468 N N . ILE F 1 208 ? 11.510 53.944 -2.933 1.00 5.33 227 ILE F N 1
ATOM 11469 C CA . ILE F 1 208 ? 10.685 54.333 -4.072 1.00 4.81 227 ILE F CA 1
ATOM 11470 C C . ILE F 1 208 ? 11.421 54.173 -5.403 1.00 5.71 227 ILE F C 1
ATOM 11471 O O . ILE F 1 208 ? 10.859 53.652 -6.369 1.00 5.36 227 ILE F O 1
ATOM 11476 N N . TRP F 1 209 ? 12.682 54.602 -5.447 1.00 4.47 228 TRP F N 1
ATOM 11477 C CA . TRP F 1 209 ? 13.480 54.513 -6.669 1.00 5.35 228 TRP F CA 1
ATOM 11478 C C . TRP F 1 209 ? 14.563 53.439 -6.691 1.00 5.08 228 TRP F C 1
ATOM 11479 O O . TRP F 1 209 ? 15.110 53.135 -7.748 1.00 6.50 228 TRP F O 1
ATOM 11490 N N . GLY F 1 210 ? 14.874 52.864 -5.533 1.00 5.60 229 GLY F N 1
ATOM 11491 C CA . GLY F 1 210 ? 15.906 51.844 -5.483 1.00 3.03 229 GLY F CA 1
ATOM 11492 C C . GLY F 1 210 ? 17.279 52.487 -5.529 1.00 4.82 229 GLY F C 1
ATOM 11493 O O . GLY F 1 210 ? 18.014 52.353 -6.512 1.00 3.80 229 GLY F O 1
ATOM 11494 N N . ILE F 1 211 ? 17.630 53.194 -4.460 1.00 4.65 230 ILE F N 1
ATOM 11495 C CA . ILE F 1 211 ? 18.919 53.870 -4.399 1.00 4.73 230 ILE F CA 1
ATOM 11496 C C . ILE F 1 211 ? 19.346 54.024 -2.942 1.00 4.90 230 ILE F C 1
ATOM 11497 O O . ILE F 1 211 ? 18.518 54.242 -2.066 1.00 4.44 230 ILE F O 1
ATOM 11502 N N . PRO F 1 212 ? 20.651 53.886 -2.660 1.00 4.40 231 PRO F N 1
ATOM 11503 C CA . PRO F 1 212 ? 21.086 54.030 -1.269 1.00 5.31 231 PRO F CA 1
ATOM 11504 C C . PRO F 1 212 ? 21.009 55.461 -0.761 1.00 5.56 231 PRO F C 1
ATOM 11505 O O . PRO F 1 212 ? 21.220 56.418 -1.510 1.00 5.52 231 PRO F O 1
ATOM 11509 N N . VAL F 1 213 ? 20.695 55.592 0.520 1.00 4.01 232 VAL F N 1
ATOM 11510 C CA . VAL F 1 213 ? 20.590 56.894 1.159 1.00 5.32 232 VAL F CA 1
ATOM 11511 C C . VAL F 1 213 ? 21.374 56.908 2.465 1.00 5.66 232 VAL F C 1
ATOM 11512 O O . VAL F 1 213 ? 21.212 56.024 3.303 1.00 6.30 232 VAL F O 1
ATOM 11516 N N . ILE F 1 214 ? 22.236 57.904 2.626 1.00 5.04 233 ILE F N 1
ATOM 11517 C CA . ILE F 1 214 ? 22.989 58.054 3.857 1.00 5.63 233 ILE F CA 1
ATOM 11518 C C . ILE F 1 214 ? 22.258 59.176 4.587 1.00 6.40 233 ILE F C 1
ATOM 11519 O O . ILE F 1 214 ? 22.139 60.287 4.070 1.00 6.78 233 ILE F O 1
ATOM 11524 N N . ASP F 1 215 ? 21.741 58.880 5.775 1.00 6.18 234 ASP F N 1
ATOM 11525 C CA . ASP F 1 215 ? 20.997 59.880 6.532 1.00 5.98 234 ASP F CA 1
ATOM 11526 C C . ASP F 1 215 ? 21.919 60.863 7.249 1.00 5.69 234 ASP F C 1
ATOM 11527 O O . ASP F 1 215 ? 21.996 60.900 8.479 1.00 4.85 234 ASP F O 1
ATOM 11532 N N . PHE F 1 216 ? 22.606 61.662 6.438 1.00 5.81 235 PHE F N 1
ATOM 11533 C CA . PHE F 1 216 ? 23.557 62.674 6.885 1.00 6.05 235 PHE F CA 1
ATOM 11534 C C . PHE F 1 216 ? 22.949 63.591 7.945 1.00 7.10 235 PHE F C 1
ATOM 11535 O O . PHE F 1 216 ? 23.617 63.979 8.910 1.00 6.76 235 PHE F O 1
ATOM 11543 N N . ASN F 1 217 ? 21.678 63.933 7.756 1.00 5.85 236 ASN F N 1
ATOM 11544 C CA . ASN F 1 217 ? 20.947 64.785 8.685 1.00 5.54 236 ASN F CA 1
ATOM 11545 C C . ASN F 1 217 ? 21.131 64.302 10.121 1.00 6.22 236 ASN F C 1
ATOM 11546 O O . ASN F 1 217 ? 21.281 65.102 11.051 1.00 5.75 236 ASN F O 1
ATOM 11551 N N . ALA F 1 218 ? 21.136 62.985 10.292 1.00 4.47 237 ALA F N 1
ATOM 11552 C CA . ALA F 1 218 ? 21.299 62.386 11.608 1.00 6.38 237 ALA F CA 1
ATOM 11553 C C . ALA F 1 218 ? 22.732 61.966 11.955 1.00 6.99 237 ALA F C 1
ATOM 11554 O O . ALA F 1 218 ? 23.271 62.378 12.984 1.00 8.00 237 ALA F O 1
ATOM 11556 N N . VAL F 1 219 ? 23.362 61.168 11.097 1.00 6.71 238 VAL F N 1
ATOM 11557 C CA . VAL F 1 219 ? 24.698 60.663 11.414 1.00 6.43 238 VAL F CA 1
ATOM 11558 C C . VAL F 1 219 ? 25.842 61.651 11.608 1.00 5.32 238 VAL F C 1
ATOM 11559 O O . VAL F 1 219 ? 26.811 61.323 12.286 1.00 5.91 238 VAL F O 1
ATOM 11563 N N . THR F 1 220 ? 25.747 62.852 11.042 1.00 6.97 239 THR F N 1
ATOM 11564 C CA . THR F 1 220 ? 26.819 63.831 11.232 1.00 5.51 239 THR F CA 1
ATOM 11565 C C . THR F 1 220 ? 26.813 64.335 12.676 1.00 5.02 239 THR F C 1
ATOM 11566 O O . THR F 1 220 ? 27.829 64.823 13.174 1.00 5.67 239 THR F O 1
ATOM 11570 N N . GLY F 1 221 ? 25.661 64.222 13.333 1.00 5.02 240 GLY F N 1
ATOM 11571 C CA . GLY F 1 221 ? 25.531 64.669 14.709 1.00 4.62 240 GLY F CA 1
ATOM 11572 C C . GLY F 1 221 ? 25.687 66.170 14.859 1.00 6.30 240 GLY F C 1
ATOM 11573 O O . GLY F 1 221 ? 25.965 66.664 15.952 1.00 5.75 240 GLY F O 1
ATOM 11582 N N . ASN F 1 223 ? 23.958 69.764 14.819 1.00 4.60 242 ASN F N 1
ATOM 11583 C CA . ASN F 1 223 ? 22.688 70.478 14.910 1.00 4.98 242 ASN F CA 1
ATOM 11584 C C . ASN F 1 223 ? 22.908 71.906 15.408 1.00 4.08 242 ASN F C 1
ATOM 11585 O O . ASN F 1 223 ? 23.103 72.130 16.603 1.00 3.94 242 ASN F O 1
ATOM 11590 N N . PRO F 1 224 ? 22.859 72.893 14.498 1.00 5.26 243 PRO F N 1
ATOM 11591 C CA . PRO F 1 224 ? 23.060 74.296 14.872 1.00 5.44 243 PRO F CA 1
ATOM 11592 C C . PRO F 1 224 ? 21.989 74.865 15.798 1.00 7.39 243 PRO F C 1
ATOM 11593 O O . PRO F 1 224 ? 22.154 75.965 16.337 1.00 6.69 243 PRO F O 1
ATOM 11605 N N . VAL F 1 226 ? 21.430 73.781 18.528 1.00 9.47 245 VAL F N 1
ATOM 11606 C CA . VAL F 1 226 ? 22.064 73.697 19.842 1.00 10.78 245 VAL F CA 1
ATOM 11607 C C . VAL F 1 226 ? 23.276 74.605 19.665 1.00 9.91 245 VAL F C 1
ATOM 11608 O O . VAL F 1 226 ? 24.236 74.253 18.982 1.00 11.30 245 VAL F O 1
ATOM 11612 N N . GLU F 1 227 ? 23.216 75.787 20.266 1.00 11.33 246 GLU F N 1
ATOM 11613 C CA . GLU F 1 227 ? 24.283 76.769 20.122 1.00 11.65 246 GLU F CA 1
ATOM 11614 C C . GLU F 1 227 ? 25.709 76.274 20.360 1.00 10.39 246 GLU F C 1
ATOM 11615 O O . GLU F 1 227 ? 26.630 76.705 19.667 1.00 10.33 246 GLU F O 1
ATOM 11621 N N . GLU F 1 228 ? 25.899 75.371 21.319 1.00 9.95 247 GLU F N 1
ATOM 11622 C CA . GLU F 1 228 ? 27.234 74.843 21.588 1.00 10.54 247 GLU F CA 1
ATOM 11623 C C . GLU F 1 228 ? 27.827 74.138 20.369 1.00 10.13 247 GLU F C 1
ATOM 11624 O O . GLU F 1 228 ? 29.048 74.000 20.254 1.00 9.52 247 GLU F O 1
ATOM 11630 N N . GLN F 1 229 ? 26.970 73.679 19.463 1.00 9.51 248 GLN F N 1
ATOM 11631 C CA . GLN F 1 229 ? 27.462 73.005 18.268 1.00 8.90 248 GLN F CA 1
ATOM 11632 C C . GLN F 1 229 ? 27.711 73.968 17.108 1.00 9.77 248 GLN F C 1
ATOM 11633 O O . GLN F 1 229 ? 28.076 73.539 16.009 1.00 8.38 248 GLN F O 1
ATOM 11639 N N . LEU F 1 230 ? 27.532 75.266 17.349 1.00 9.77 249 LEU F N 1
ATOM 11640 C CA . LEU F 1 230 ? 27.765 76.255 16.300 1.00 10.89 249 LEU F CA 1
ATOM 11641 C C . LEU F 1 230 ? 29.251 76.339 15.960 1.00 12.25 249 LEU F C 1
ATOM 11642 O O . LEU F 1 230 ? 29.658 77.084 15.065 1.00 11.64 249 LEU F O 1
ATOM 11647 N N . ILE F 1 231 ? 30.058 75.570 16.684 1.00 10.65 250 ILE F N 1
ATOM 11648 C CA . ILE F 1 231 ? 31.491 75.520 16.431 1.00 10.56 250 ILE F CA 1
ATOM 11649 C C . ILE F 1 231 ? 31.703 74.900 15.047 1.00 10.68 250 ILE F C 1
ATOM 11650 O O . ILE F 1 231 ? 32.785 74.987 14.469 1.00 10.65 250 ILE F O 1
ATOM 11655 N N . TYR F 1 232 ? 30.649 74.280 14.523 1.00 10.82 251 TYR F N 1
ATOM 11656 C CA . TYR F 1 232 ? 30.701 73.630 13.219 1.00 9.02 251 TYR F CA 1
ATOM 11657 C C . TYR F 1 232 ? 30.068 74.457 12.105 1.00 8.90 251 TYR F C 1
ATOM 11658 O O . TYR F 1 232 ? 29.940 73.979 10.978 1.00 8.33 251 TYR F O 1
ATOM 11667 N N . PHE F 1 233 ? 29.668 75.688 12.410 1.00 9.27 252 PHE F N 1
ATOM 11668 C CA . PHE F 1 233 ? 29.040 76.535 11.403 1.00 9.02 252 PHE F CA 1
ATOM 11669 C C . PHE F 1 233 ? 29.780 77.860 11.203 1.00 10.25 252 PHE F C 1
ATOM 11670 O O . PHE F 1 233 ? 30.558 78.282 12.056 1.00 8.91 252 PHE F O 1
ATOM 11678 N N . TYR F 1 234 ? 29.537 78.509 10.068 1.00 10.44 253 TYR F N 1
ATOM 11679 C CA . TYR F 1 234 ? 30.255 79.731 9.715 1.00 11.59 253 TYR F CA 1
ATOM 11680 C C . TYR F 1 234 ? 30.295 80.928 10.659 1.00 11.08 253 TYR F C 1
ATOM 11681 O O . TYR F 1 234 ? 31.376 81.374 11.045 1.00 11.71 253 TYR F O 1
ATOM 11690 N N . ASP F 1 235 ? 29.140 81.469 11.017 1.00 12.15 254 ASP F N 1
ATOM 11691 C CA . ASP F 1 235 ? 29.119 82.630 11.902 1.00 13.47 254 ASP F CA 1
ATOM 11692 C C . ASP F 1 235 ? 27.848 82.639 12.745 1.00 12.65 254 ASP F C 1
ATOM 11693 O O . ASP F 1 235 ? 26.745 82.771 12.211 1.00 12.13 254 ASP F O 1
ATOM 11698 N N . ALA F 1 236 ? 28.002 82.503 14.060 1.00 11.96 255 ALA F N 1
ATOM 11699 C CA . ALA F 1 236 ? 26.850 82.483 14.959 1.00 12.25 255 ALA F CA 1
ATOM 11700 C C . ALA F 1 236 ? 25.975 83.727 14.831 1.00 12.80 255 ALA F C 1
ATOM 11701 O O . ALA F 1 236 ? 24.782 83.694 15.142 1.00 12.01 255 ALA F O 1
ATOM 11703 N N . GLY F 1 237 ? 26.564 84.822 14.364 1.00 13.61 256 GLY F N 1
ATOM 11704 C CA . GLY F 1 237 ? 25.814 86.058 14.228 1.00 13.80 256 GLY F CA 1
ATOM 11705 C C . GLY F 1 237 ? 24.865 86.167 13.045 1.00 14.41 256 GLY F C 1
ATOM 11706 O O . GLY F 1 237 ? 23.791 86.760 13.167 1.00 15.02 256 GLY F O 1
ATOM 11707 N N . TYR F 1 238 ? 25.234 85.597 11.902 1.00 12.82 257 TYR F N 1
ATOM 11708 C CA . TYR F 1 238 ? 24.374 85.700 10.728 1.00 11.87 257 TYR F CA 1
ATOM 11709 C C . TYR F 1 238 ? 24.328 84.464 9.835 1.00 10.79 257 TYR F C 1
ATOM 11710 O O . TYR F 1 238 ? 23.564 84.438 8.872 1.00 9.90 257 TYR F O 1
ATOM 11719 N N . ASP F 1 239 ? 25.135 83.450 10.132 1.00 9.28 258 ASP F N 1
ATOM 11720 C CA . ASP F 1 239 ? 25.131 82.251 9.297 1.00 8.98 258 ASP F CA 1
ATOM 11721 C C . ASP F 1 239 ? 25.255 80.953 10.087 1.00 8.34 258 ASP F C 1
ATOM 11722 O O . ASP F 1 239 ? 26.356 80.464 10.335 1.00 7.08 258 ASP F O 1
ATOM 11727 N N . ARG F 1 240 ? 24.114 80.393 10.467 1.00 8.47 259 ARG F N 1
ATOM 11728 C CA . ARG F 1 240 ? 24.089 79.140 11.211 1.00 9.34 259 ARG F CA 1
ATOM 11729 C C . ARG F 1 240 ? 23.530 78.076 10.265 1.00 9.40 259 ARG F C 1
ATOM 11730 O O . ARG F 1 240 ? 22.919 77.092 10.688 1.00 9.43 259 ARG F O 1
ATOM 11738 N N . LEU F 1 241 ? 23.754 78.303 8.972 1.00 8.98 260 LEU F N 1
ATOM 11739 C CA . LEU F 1 241 ? 23.303 77.410 7.908 1.00 8.07 260 LEU F CA 1
ATOM 11740 C C . LEU F 1 241 ? 24.481 76.676 7.263 1.00 8.84 260 LEU F C 1
ATOM 11741 O O . LEU F 1 241 ? 24.472 75.446 7.143 1.00 7.46 260 LEU F O 1
ATOM 11746 N N . HIS F 1 242 ? 25.490 77.435 6.845 1.00 8.43 261 HIS F N 1
ATOM 11747 C CA . HIS F 1 242 ? 26.662 76.854 6.204 1.00 8.49 261 HIS F CA 1
ATOM 11748 C C . HIS F 1 242 ? 27.711 76.397 7.209 1.00 8.02 261 HIS F C 1
ATOM 11749 O O . HIS F 1 242 ? 28.115 77.149 8.094 1.00 8.16 261 HIS F O 1
ATOM 11756 N N . PRO F 1 243 ? 28.155 75.141 7.095 1.00 8.75 262 PRO F N 1
ATOM 11757 C CA . PRO F 1 243 ? 29.172 74.654 8.030 1.00 8.20 262 PRO F CA 1
ATOM 11758 C C . PRO F 1 243 ? 30.508 75.349 7.768 1.00 8.71 262 PRO F C 1
ATOM 11759 O O . PRO F 1 243 ? 30.771 75.796 6.650 1.00 9.23 262 PRO F O 1
ATOM 11763 N N . ASP F 1 244 ? 31.338 75.468 8.799 1.00 8.83 263 ASP F N 1
ATOM 11764 C CA . ASP F 1 244 ? 32.653 76.058 8.613 1.00 8.41 263 ASP F CA 1
ATOM 11765 C C . ASP F 1 244 ? 33.585 74.880 8.316 1.00 9.37 263 ASP F C 1
ATOM 11766 O O . ASP F 1 244 ? 33.124 73.744 8.177 1.00 8.62 263 ASP F O 1
ATOM 11771 N N . THR F 1 245 ? 34.881 75.132 8.192 1.00 8.66 264 THR F N 1
ATOM 11772 C CA . THR F 1 245 ? 35.811 74.047 7.891 1.00 8.73 264 THR F CA 1
ATOM 11773 C C . THR F 1 245 ? 35.734 72.904 8.908 1.00 7.54 264 THR F C 1
ATOM 11774 O O . THR F 1 245 ? 35.776 71.729 8.536 1.00 6.72 264 THR F O 1
ATOM 11778 N N . LYS F 1 246 ? 35.618 73.248 10.187 1.00 7.49 265 LYS F N 1
ATOM 11779 C CA . LYS F 1 246 ? 35.529 72.238 11.238 1.00 6.76 265 LYS F CA 1
ATOM 11780 C C . LYS F 1 246 ? 34.317 71.340 10.995 1.00 6.93 265 LYS F C 1
ATOM 11781 O O . LYS F 1 246 ? 34.389 70.121 11.174 1.00 7.63 265 LYS F O 1
ATOM 11787 N N . GLY F 1 247 ? 33.206 71.946 10.583 1.00 5.48 266 GLY F N 1
ATOM 11788 C CA . GLY F 1 247 ? 32.007 71.173 10.309 1.00 6.61 266 GLY F CA 1
ATOM 11789 C C . GLY F 1 247 ? 32.186 70.327 9.062 1.00 7.32 266 GLY F C 1
ATOM 11790 O O . GLY F 1 247 ? 31.745 69.175 9.005 1.00 7.14 266 GLY F O 1
ATOM 11791 N N . GLN F 1 248 ? 32.828 70.906 8.050 1.00 6.77 267 GLN F N 1
ATOM 11792 C CA . GLN F 1 248 ? 33.088 70.198 6.801 1.00 5.99 267 GLN F CA 1
ATOM 11793 C C . GLN F 1 248 ? 33.970 68.974 7.058 1.00 6.40 267 GLN F C 1
ATOM 11794 O O . GLN F 1 248 ? 33.804 67.936 6.417 1.00 4.41 267 GLN F O 1
ATOM 11800 N N . GLU F 1 249 ? 34.912 69.096 7.991 1.00 6.54 268 GLU F N 1
ATOM 11801 C CA . GLU F 1 249 ? 35.794 67.976 8.292 1.00 7.60 268 GLU F CA 1
ATOM 11802 C C . GLU F 1 249 ? 35.044 66.869 9.030 1.00 8.99 268 GLU F C 1
ATOM 11803 O O . GLU F 1 249 ? 35.294 65.683 8.795 1.00 9.11 268 GLU F O 1
ATOM 11809 N N . ARG F 1 250 ? 34.135 67.248 9.925 1.00 7.76 269 ARG F N 1
ATOM 11810 C CA . ARG F 1 250 ? 33.347 66.258 10.653 1.00 6.39 269 ARG F CA 1
ATOM 11811 C C . ARG F 1 250 ? 32.429 65.552 9.652 1.00 7.31 269 ARG F C 1
ATOM 11812 O O . ARG F 1 250 ? 32.192 64.348 9.754 1.00 5.98 269 ARG F O 1
ATOM 11828 N N . ALA F 1 252 ? 33.077 65.115 6.453 1.00 6.40 271 ALA F N 1
ATOM 11829 C CA . ALA F 1 252 ? 33.954 64.259 5.658 1.00 7.07 271 ALA F CA 1
ATOM 11830 C C . ALA F 1 252 ? 34.288 62.968 6.397 1.00 7.42 271 ALA F C 1
ATOM 11831 O O . ALA F 1 252 ? 34.201 61.875 5.828 1.00 7.55 271 ALA F O 1
ATOM 11833 N N . ARG F 1 253 ? 34.667 63.090 7.663 1.00 8.11 272 ARG F N 1
ATOM 11834 C CA . ARG F 1 253 ? 34.997 61.909 8.454 1.00 10.65 272 ARG F CA 1
ATOM 11835 C C . ARG F 1 253 ? 33.785 61.007 8.610 1.00 9.06 272 ARG F C 1
ATOM 11836 O O . ARG F 1 253 ? 33.904 59.785 8.583 1.00 8.71 272 ARG F O 1
ATOM 11844 N N . THR F 1 254 ? 32.614 61.612 8.761 1.00 8.06 273 THR F N 1
ATOM 11845 C CA . THR F 1 254 ? 31.389 60.838 8.892 1.00 7.56 273 THR F CA 1
ATOM 11846 C C . THR F 1 254 ? 31.147 60.074 7.594 1.00 7.69 273 THR F C 1
ATOM 11847 O O . THR F 1 254 ? 30.902 58.871 7.598 1.00 6.14 273 THR F O 1
ATOM 11851 N N . LEU F 1 255 ? 31.235 60.788 6.480 1.00 6.71 274 LEU F N 1
ATOM 11852 C CA . LEU F 1 255 ? 31.013 60.193 5.175 1.00 8.58 274 LEU F CA 1
ATOM 11853 C C . LEU F 1 255 ? 31.995 59.050 4.919 1.00 8.90 274 LEU F C 1
ATOM 11854 O O . LEU F 1 255 ? 31.621 58.017 4.359 1.00 9.00 274 LEU F O 1
ATOM 11867 N N . TYR F 1 257 ? 33.325 56.788 6.910 1.00 9.10 276 TYR F N 1
ATOM 11868 C CA . TYR F 1 257 ? 32.929 55.503 7.478 1.00 8.17 276 TYR F CA 1
ATOM 11869 C C . TYR F 1 257 ? 31.542 55.038 7.049 1.00 7.73 276 TYR F C 1
ATOM 11870 O O . TYR F 1 257 ? 31.261 53.842 7.046 1.00 7.50 276 TYR F O 1
ATOM 11879 N N . GLN F 1 258 ? 30.683 55.975 6.668 1.00 6.11 277 GLN F N 1
ATOM 11880 C CA . GLN F 1 258 ? 29.343 55.616 6.214 1.00 6.52 277 GLN F CA 1
ATOM 11881 C C . GLN F 1 258 ? 29.413 54.987 4.820 1.00 7.43 277 GLN F C 1
ATOM 11882 O O . GLN F 1 258 ? 28.606 54.124 4.478 1.00 5.79 277 GLN F O 1
ATOM 11888 N N . LEU F 1 259 ? 30.386 55.418 4.020 1.00 7.23 278 LEU F N 1
ATOM 11889 C CA . LEU F 1 259 ? 30.553 54.891 2.660 1.00 9.06 278 LEU F CA 1
ATOM 11890 C C . LEU F 1 259 ? 31.206 53.511 2.643 1.00 8.49 278 LEU F C 1
ATOM 11891 O O . LEU F 1 259 ? 31.221 52.832 1.618 1.00 10.18 278 LEU F O 1
ATOM 11896 N N . LEU F 1 260 ? 31.753 53.108 3.781 1.00 8.10 279 LEU F N 1
ATOM 11897 C CA . LEU F 1 260 ? 32.403 51.811 3.900 1.00 8.73 279 LEU F CA 1
ATOM 11898 C C . LEU F 1 260 ? 31.406 50.689 3.588 1.00 7.61 279 LEU F C 1
ATOM 11899 O O . LEU F 1 260 ? 31.792 49.610 3.148 1.00 8.06 279 LEU F O 1
ATOM 11904 N N . ALA F 1 261 ? 30.123 50.964 3.800 1.00 6.30 280 ALA F N 1
ATOM 11905 C CA . ALA F 1 261 ? 29.065 49.978 3.564 1.00 6.81 280 ALA F CA 1
ATOM 11906 C C . ALA F 1 261 ? 28.613 49.840 2.107 1.00 6.49 280 ALA F C 1
ATOM 11907 O O . ALA F 1 261 ? 27.779 48.990 1.796 1.00 6.68 280 ALA F O 1
ATOM 11909 N N . LEU F 1 262 ? 29.159 50.663 1.214 1.00 5.89 281 LEU F N 1
ATOM 11910 C CA . LEU F 1 262 ? 28.765 50.620 -0.195 1.00 7.74 281 LEU F CA 1
ATOM 11911 C C . LEU F 1 262 ? 29.945 50.446 -1.146 1.00 7.43 281 LEU F C 1
ATOM 11912 O O . LEU F 1 262 ? 30.940 51.157 -1.056 1.00 6.16 281 LEU F O 1
ATOM 11917 N N . PRO F 1 263 ? 29.839 49.501 -2.087 1.00 8.06 282 PRO F N 1
ATOM 11918 C CA . PRO F 1 263 ? 30.936 49.286 -3.032 1.00 7.91 282 PRO F CA 1
ATOM 11919 C C . PRO F 1 263 ? 30.929 50.326 -4.145 1.00 8.15 282 PRO F C 1
ATOM 11920 O O . PRO F 1 263 ? 29.925 51.005 -4.359 1.00 6.66 282 PRO F O 1
ATOM 11924 N N . VAL F 1 264 ? 32.057 50.457 -4.837 1.00 7.97 283 VAL F N 1
ATOM 11925 C CA . VAL F 1 264 ? 32.164 51.377 -5.967 1.00 7.54 283 VAL F CA 1
ATOM 11926 C C . VAL F 1 264 ? 32.386 50.502 -7.196 1.00 9.77 283 VAL F C 1
ATOM 11927 O O . VAL F 1 264 ? 31.631 50.572 -8.166 1.00 7.50 283 VAL F O 1
ATOM 11931 N N . ALA F 1 265 ? 33.424 49.672 -7.147 1.00 10.14 284 ALA F N 1
ATOM 11932 C CA . ALA F 1 265 ? 33.716 48.762 -8.248 1.00 12.11 284 ALA F CA 1
ATOM 11933 C C . ALA F 1 265 ? 32.855 47.516 -8.041 1.00 14.26 284 ALA F C 1
ATOM 11934 O O . ALA F 1 265 ? 32.950 46.863 -7.002 1.00 16.80 284 ALA F O 1
ATOM 11936 N N . PHE F 1 266 ? 32.009 47.191 -9.014 1.00 15.49 285 PHE F N 1
ATOM 11937 C CA . PHE F 1 266 ? 31.148 46.015 -8.890 1.00 17.75 285 PHE F CA 1
ATOM 11938 C C . PHE F 1 266 ? 31.758 44.776 -9.543 1.00 19.29 285 PHE F C 1
ATOM 11939 O O . PHE F 1 266 ? 32.746 44.924 -10.293 1.00 21.86 285 PHE F O 1
#

Sequence (1431 aa):
CIQHPWQGKKVGYIGDSITDPNCYGDNIKKYWDFLKEWLGITPFVYGISGRQWDDVPRQAEKLKKEHGGEVDAILVFGTNDYNSSVPIGEWFTEQEEQVLSAHGEKKVTRKKRTPVTQDTYRGRINIGITQLKKLFPDKQIVLLTPLHRSLANFGDKNVQPDESYQNGCGEYIDAYVQAIKEAGNIWGIPVIDFNAVTGNPVEEQLIYFYDAGYDRLHPDTKGQERARTLYQLLALPVAFIQHPWQGKKVGYIGDSITDPNCYGDNIKKYWDFLKEWLGITPFVYGISGRQWDDVPRQAEKLKKEHGGEVDAILVFGTNDYNSSVPIGEWFTEQEEQVLSAHGEKKVTRKKRTPVTQDTYRGRINIGITQLKKLFPDKQIVLLTPLHRSLANFGDKNVQPDESYQNGCGEYIDAYVQAIKEAGNIWGIPVIDFNAVTGNPVEEQLIYFYDAGYDRLHPDTKGQERARTLYQLLALPVAFIQHPWQGKKVGYIGDSITDPNCYGDNIKKYWDFLKEWLGITPFVYGISGRQWDDVPRQAEKLKKEHGGEVDAILVFGTNDYNSSVPIGEWFTEQEEQVLSAHGEKKVTRKKRTPVTQDTYRGRINIGITQLKKLFPDKQIVLLTPLHRSLANFGDKNVQPDESYQNGCGEYIDAYVQAIKEAGNIWGIPVIDFNAVTGNPVEEQLIYFYDAGYDRLHPDTKGQERARTLYQLLALPVAFIQHPWQGKKVGYIGDSITDPNCYGDNIKKYWDFLKEWLGITPFVYGISGRQWDDVPRQAEKLKKEHGGEVDAILVFGTNDYNSSVPIGEWFTEQEEQVLSAHGEKKVTRKKRTPVTQDTYRGRINIGITQLKKLFPDKQIVLLTPLHRSLANFGDKNVQPDESYQNGCGEYIDAYVQAIKEAGNIWGIPVIDFNAVTGNPVEEQLIYFYDAGYDRLHPDTKGQERARTLYQLLALPVAFIQHPWQGKKVGYIGDSITDPNCYGDNIKKYWDFLKEWLGITPFVYGISGRQWDDVPRQAEKLKKEHGGEVDAILVFGTNDYNSSVPIGEWFTEQEEQVLSAHGEKKVTRKKRTPVTQDTYRGRINIGITQLKKLFPDKQIVLLTPLHRSLANFGDKNVQPDESYQNGCGEYIDAYVQAIKEAGNIWGIPVIDFNAVTGNPVEEQLIYFYDAGYDRLHPDTKGQERARTLYQLLALPVAFIQHPWQGKKVGYIGDSITDPNNIKKYWDFLKEWLGITPFVYGISGRQWDDVPRQAEKLKKEHGGEVDAILVFGTNDYNSSVPIGEWFTEQEEQVLSAHGEKKVTRKKRTPVTQDTYRGRINIGITQLKKLFPDKQIVLLTPLHRSLANFGDKNVQPDESYQNGCGEYIDAYVQAIKEAGNIWGIPVIDFNAVTGNPVEEQLIYFYDAGYDRLHPDTKGQERARTLYQLLALPVAF